Protein AF-0000000078664449 (afdb_homodimer)

Sequence (900 aa):
MAENSQVQLVQKPIAAALNRFVKPVDISKLVEQYGTPLYLVDEDTLHAKARELHSAYSKFKGPVKVAYSIKANFTPAIIKAFMKDGVTFDLTSLGELHFIKQCRADPENVIYTSVTEEPEEYVEVLQSGVRRVVVSSFNGMTNLAKAASKVGGARPLTMIRVNPEVGVKAEVRASYRNGKFGVPFNGGTIDSAAKMVKHLMGSDLLKFEGFHFHLGSQITDFSCYTHALDKMDAFMTKMKKEHPAFQVNTFDIGGGTPVFYNDPVPTPAQMAENHVGKLNQLAETHGTFTLMIESGRFLVAESSMLVSRIVNTKEYNEHKIVIVDAGYHILLDAALLKQEYPQEVVPLVNSKDRTTALAPVAVKNTHLAGRLCDTYDVFPLSKVSDLNESEVGRYISFYNVGAYSVVFNMPFHCQTKPPIVMKDSDGKFRLVRKGTTYEHLFREEGGDLTMAENSQVQLVQKPIAAALNRFVKPVDISKLVEQYGTPLYLVDEDTLHAKARELHSAYSKFKGPVKVAYSIKANFTPAIIKAFMKDGVTFDLTSLGELHFIKQCRADPENVIYTSVTEEPEEYVEVLQSGVRRVVVSSFNGMTNLAKAASKVGGARPLTMIRVNPEVGVKAEVRASYRNGKFGVPFNGGTIDSAAKMVKHLMGSDLLKFEGFHFHLGSQITDFSCYTHALDKMDAFMTKMKKEHPAFQVNTFDIGGGTPVFYNDPVPTPAQMAENHVGKLNQLAETHGTFTLMIESGRFLVAESSMLVSRIVNTKEYNEHKIVIVDAGYHILLDAALLKQEYPQEVVPLVNSKDRTTALAPVAVKNTHLAGRLCDTYDVFPLSKVSDLNESEVGRYISFYNVGAYSVVFNMPFHCQTKPPIVMKDSDGKFRLVRKGTTYEHLFREEGGDLT

Solvent-accessible surface area (backbone atoms only — not comparable to full-atom values): 45581 Å² total; per-residue (Å²): 133,86,74,76,76,74,74,71,74,71,67,72,73,70,79,77,78,76,76,72,89,64,52,48,59,55,49,53,55,50,35,72,75,72,38,68,38,28,38,38,33,36,46,53,47,35,54,50,34,50,50,48,53,53,55,30,49,63,82,40,87,47,55,77,44,46,22,39,30,37,60,20,44,67,42,43,62,55,54,55,54,41,56,77,71,66,48,27,37,37,33,55,38,71,32,39,48,50,50,42,53,75,71,64,55,62,34,85,41,32,39,39,47,40,65,44,42,38,42,69,57,38,36,54,44,48,71,66,52,36,36,37,36,36,31,40,32,51,58,25,47,51,24,42,37,52,20,22,62,72,62,65,76,47,57,36,37,34,23,44,26,40,31,72,68,51,74,70,61,41,81,42,61,48,35,53,85,77,49,88,51,27,19,34,59,63,55,41,92,60,23,15,44,55,56,47,49,56,52,32,75,70,38,92,39,40,34,67,25,29,42,29,33,44,56,29,35,48,38,75,56,62,64,36,53,44,53,34,49,51,53,46,50,55,49,51,51,51,46,38,73,76,31,82,83,59,56,46,49,36,45,28,61,26,42,20,60,34,68,69,43,61,56,86,58,64,50,55,48,60,50,31,65,66,36,40,67,58,51,43,49,46,26,71,73,60,42,68,31,35,38,30,39,32,35,29,49,48,40,30,12,66,23,15,34,37,38,26,36,26,50,30,58,42,44,44,54,88,24,40,38,40,27,26,63,40,34,36,41,53,37,38,41,26,51,70,69,55,40,29,45,30,34,35,44,55,60,63,65,87,53,76,82,71,73,66,80,69,70,51,64,72,66,80,51,62,42,48,32,27,39,52,96,46,75,60,24,39,49,46,78,15,72,72,24,35,65,66,82,75,42,66,76,38,39,34,37,33,40,46,44,28,30,52,10,76,25,44,41,23,34,49,52,45,40,61,49,59,31,32,35,33,32,40,83,86,68,48,77,42,75,41,18,82,38,55,45,60,66,57,50,40,48,58,43,12,45,79,64,97,132,86,74,76,75,73,74,72,74,72,69,76,74,70,77,79,78,76,77,73,88,66,53,50,60,55,49,53,53,49,36,72,73,72,39,68,38,30,38,38,35,35,47,54,47,34,54,50,34,51,51,48,54,53,55,29,49,62,82,40,87,46,54,77,43,46,23,39,31,36,58,21,44,66,41,44,60,56,53,53,54,40,54,76,71,67,47,27,38,37,35,56,37,71,32,38,46,48,52,42,54,75,71,62,55,62,33,84,42,32,39,38,47,41,66,44,43,38,41,70,56,38,36,53,44,48,73,67,52,35,36,37,37,36,32,40,33,50,59,26,48,53,23,43,35,54,20,20,62,70,62,68,74,47,58,36,36,34,24,42,27,38,31,74,68,50,75,69,62,40,82,41,60,46,34,51,86,77,48,88,50,28,19,34,56,63,54,40,91,58,24,13,47,56,56,47,48,56,52,32,75,70,39,92,39,40,34,67,26,29,41,30,34,45,57,27,35,48,38,75,54,61,64,35,53,44,54,34,49,52,51,46,51,56,49,51,53,52,47,38,71,76,30,82,82,59,56,46,48,35,42,29,62,26,44,20,59,33,67,71,42,61,58,85,59,65,50,55,47,59,51,31,64,68,36,40,68,59,51,45,49,46,26,70,74,60,42,70,32,33,38,32,39,32,36,28,49,49,41,30,12,64,23,14,33,36,39,26,36,26,50,31,59,43,43,44,54,86,26,40,36,38,27,25,64,41,35,36,42,51,37,38,41,26,51,69,68,56,40,27,43,30,34,34,45,54,59,61,67,85,56,79,83,76,75,71,80,77,66,50,64,72,66,81,50,63,42,46,31,26,39,52,95,46,75,60,24,38,48,47,75,16,74,72,23,36,64,68,83,76,41,67,75,38,39,34,35,35,41,47,43,29,30,52,11,76,28,46,40,23,34,49,52,44,40,60,49,58,31,31,33,32,32,41,84,86,68,49,78,42,73,40,20,82,38,55,45,59,67,57,52,39,48,60,44,12,46,79,65,97

Structure (mmCIF, N/CA/C/O backbone):
data_AF-0000000078664449-model_v1
#
loop_
_entity.id
_entity.type
_entity.pdbx_description
1 polymer 'Diaminopimelate decarboxylase LysA'
#
loop_
_atom_site.group_PDB
_atom_site.id
_atom_site.type_symbol
_atom_site.label_atom_id
_atom_site.label_alt_id
_atom_site.label_comp_id
_atom_site.label_asym_id
_atom_site.label_entity_id
_atom_site.label_seq_id
_atom_site.pdbx_PDB_ins_code
_atom_site.Cartn_x
_atom_site.Cartn_y
_atom_site.Cartn_z
_atom_site.occupancy
_atom_site.B_iso_or_equiv
_atom_site.auth_seq_id
_atom_site.auth_comp_id
_atom_site.auth_asym_id
_atom_site.auth_atom_id
_atom_site.pdbx_PDB_model_num
ATOM 1 N N . MET A 1 1 ? -30.891 -4.41 -49.844 1 22.47 1 MET A N 1
ATOM 2 C CA . MET A 1 1 ? -31.734 -4.867 -48.75 1 22.47 1 MET A CA 1
ATOM 3 C C . MET A 1 1 ? -30.938 -4.902 -47.438 1 22.47 1 MET A C 1
ATOM 5 O O . MET A 1 1 ? -29.922 -5.598 -47.344 1 22.47 1 MET A O 1
ATOM 9 N N . ALA A 1 2 ? -31 -3.689 -46.688 1 29.59 2 ALA A N 1
ATOM 10 C CA . ALA A 1 2 ? -30.438 -3.283 -45.406 1 29.59 2 ALA A CA 1
ATOM 11 C C . ALA A 1 2 ? -30.812 -4.277 -44.312 1 29.59 2 ALA A C 1
ATOM 13 O O . ALA A 1 2 ? -31.969 -4.367 -43.906 1 29.59 2 ALA A O 1
ATOM 14 N N . GLU A 1 3 ? -30.25 -5.512 -44.438 1 26.55 3 GLU A N 1
ATOM 15 C CA . GLU A 1 3 ? -30.547 -6.566 -43.469 1 26.55 3 GLU A CA 1
ATOM 16 C C . GLU A 1 3 ? -30.422 -6.059 -42.031 1 26.55 3 GLU A C 1
ATOM 18 O O . GLU A 1 3 ? -29.516 -5.285 -41.719 1 26.55 3 GLU A O 1
ATOM 23 N N . ASN A 1 4 ? -31.562 -6.008 -41.312 1 29.02 4 ASN A N 1
ATOM 24 C CA . ASN A 1 4 ? -31.969 -5.629 -39.969 1 29.02 4 ASN A CA 1
ATOM 25 C C . ASN A 1 4 ? -31.078 -6.27 -38.906 1 29.02 4 ASN A C 1
ATOM 27 O O . ASN A 1 4 ? -31.062 -7.492 -38.75 1 29.02 4 ASN A O 1
ATOM 31 N N . SER A 1 5 ? -29.891 -5.746 -38.781 1 30.47 5 SER A N 1
ATOM 32 C CA . SER A 1 5 ? -28.938 -6.125 -37.75 1 30.47 5 SER A CA 1
ATOM 33 C C . SER A 1 5 ? -29.609 -6.223 -36.406 1 30.47 5 SER A C 1
ATOM 35 O O . SER A 1 5 ? -30.188 -5.246 -35.906 1 30.47 5 SER A O 1
ATOM 37 N N . GLN A 1 6 ? -30.281 -7.32 -36.156 1 27.84 6 GLN A N 1
ATOM 38 C CA . GLN A 1 6 ? -30.984 -7.695 -34.938 1 27.84 6 GLN A CA 1
ATOM 39 C C . GLN A 1 6 ? -30.172 -7.312 -33.688 1 27.84 6 GLN A C 1
ATOM 41 O O . GLN A 1 6 ? -29.031 -7.75 -33.531 1 27.84 6 GLN A O 1
ATOM 46 N N . VAL A 1 7 ? -30.422 -6.141 -33.188 1 31.28 7 VAL A N 1
ATOM 47 C CA . VAL A 1 7 ? -30.016 -5.617 -31.906 1 31.28 7 VAL A CA 1
ATOM 48 C C . VAL A 1 7 ? -30.234 -6.68 -30.828 1 31.28 7 VAL A C 1
ATOM 50 O O . VAL A 1 7 ? -31.359 -7.098 -30.578 1 31.28 7 VAL A O 1
ATOM 53 N N . GLN A 1 8 ? -29.359 -7.633 -30.781 1 27.84 8 GLN A N 1
ATOM 54 C CA . GLN A 1 8 ? -29.438 -8.586 -29.688 1 27.84 8 GLN A CA 1
ATOM 55 C C . GLN A 1 8 ? -29.688 -7.879 -28.359 1 27.84 8 GLN A C 1
ATOM 57 O O . GLN A 1 8 ? -28.922 -6.992 -27.969 1 27.84 8 GLN A O 1
ATOM 62 N N . LEU A 1 9 ? -30.906 -7.836 -27.969 1 28.97 9 LEU A N 1
ATOM 63 C CA . LEU A 1 9 ? -31.359 -7.375 -26.656 1 28.97 9 LEU A CA 1
ATOM 64 C C . LEU A 1 9 ? -30.453 -7.922 -25.547 1 28.97 9 LEU A C 1
ATOM 66 O O . LEU A 1 9 ? -30.391 -9.133 -25.344 1 28.97 9 LEU A O 1
ATOM 70 N N . VAL A 1 10 ? -29.359 -7.289 -25.422 1 31.06 10 VAL A N 1
ATOM 71 C CA . VAL A 1 10 ? -28.625 -7.598 -24.203 1 31.06 10 VAL A CA 1
ATOM 72 C C . VAL A 1 10 ? -29.578 -7.566 -23 1 31.06 10 VAL A C 1
ATOM 74 O O . VAL A 1 10 ? -30.281 -6.582 -22.797 1 31.06 10 VAL A O 1
ATOM 77 N N . GLN A 1 11 ? -30.109 -8.719 -22.703 1 31.67 11 GLN A N 1
ATOM 78 C CA . GLN A 1 11 ? -30.922 -8.852 -21.5 1 31.67 11 GLN A CA 1
ATOM 79 C C . GLN A 1 11 ? -30.438 -7.926 -20.391 1 31.67 11 GLN A C 1
ATOM 81 O O . GLN A 1 11 ? -29.25 -7.637 -20.297 1 31.67 11 GLN A O 1
ATOM 86 N N . LYS A 1 12 ? -31.297 -7.211 -19.859 1 35.38 12 LYS A N 1
ATOM 87 C CA . LYS A 1 12 ? -31.094 -6.324 -18.719 1 35.38 12 LYS A CA 1
ATOM 88 C C . LYS A 1 12 ? -30.156 -6.953 -17.688 1 35.38 12 LYS A C 1
ATOM 90 O O . LYS A 1 12 ? -30.375 -8.094 -17.266 1 35.38 12 LYS A O 1
ATOM 95 N N . PRO A 1 13 ? -28.891 -6.602 -17.656 1 37.59 13 PRO A N 1
ATOM 96 C CA . PRO A 1 13 ? -28.062 -7.199 -16.609 1 37.59 13 PRO A CA 1
ATOM 97 C C . PRO A 1 13 ? -28.828 -7.43 -15.305 1 37.59 13 PRO A C 1
ATOM 99 O O . PRO A 1 13 ? -29.641 -6.594 -14.906 1 37.59 13 PRO A O 1
ATOM 102 N N . ILE A 1 14 ? -29.172 -8.625 -14.891 1 38.91 14 ILE A N 1
ATOM 103 C CA . ILE A 1 14 ? -29.703 -8.969 -13.57 1 38.91 14 ILE A CA 1
ATOM 104 C C . ILE A 1 14 ? -28.969 -8.156 -12.5 1 38.91 14 ILE A C 1
ATOM 106 O O . ILE A 1 14 ? -27.75 -8.047 -12.516 1 38.91 14 ILE A O 1
ATOM 110 N N . ALA A 1 15 ? -29.594 -7.223 -11.922 1 44.38 15 ALA A N 1
ATOM 111 C CA . ALA A 1 15 ? -29.094 -6.496 -10.758 1 44.38 15 ALA A CA 1
ATOM 112 C C . ALA A 1 15 ? -28.25 -7.406 -9.867 1 44.38 15 ALA A C 1
ATOM 114 O O . ALA A 1 15 ? -28.75 -8.406 -9.344 1 44.38 15 ALA A O 1
ATOM 115 N N . ALA A 1 16 ? -27.031 -7.652 -10.109 1 53.88 16 ALA A N 1
ATOM 116 C CA . ALA A 1 16 ? -26.172 -8.508 -9.297 1 53.88 16 ALA A CA 1
ATOM 117 C C . ALA A 1 16 ? -26.359 -8.227 -7.809 1 53.88 16 ALA A C 1
ATOM 119 O O . ALA A 1 16 ? -26.25 -7.082 -7.367 1 53.88 16 ALA A O 1
ATOM 120 N N . ALA A 1 17 ? -27.062 -9.141 -7.055 1 73.44 17 ALA A N 1
ATOM 121 C CA . ALA A 1 17 ? -27.359 -9.008 -5.633 1 73.44 17 ALA A CA 1
ATOM 122 C C . ALA A 1 17 ? -26.094 -9.055 -4.789 1 73.44 17 ALA A C 1
ATOM 124 O O . ALA A 1 17 ? -25.25 -9.938 -4.977 1 73.44 17 ALA A O 1
ATOM 125 N N . LEU A 1 18 ? -25.719 -7.957 -4.148 1 89.38 18 LEU A N 1
ATOM 126 C CA . LEU A 1 18 ? -24.641 -7.918 -3.164 1 89.38 18 LEU A CA 1
ATOM 127 C C . LEU A 1 18 ? -24.844 -8.969 -2.084 1 89.38 18 LEU A C 1
ATOM 129 O O . LEU A 1 18 ? -25.984 -9.227 -1.671 1 89.38 18 LEU A O 1
ATOM 133 N N . ASN A 1 19 ? -23.812 -9.68 -1.778 1 93.19 19 ASN A N 1
ATOM 134 C CA . ASN A 1 19 ? -23.891 -10.664 -0.708 1 93.19 19 ASN A CA 1
ATOM 135 C C . ASN A 1 19 ? -24 -10.008 0.661 1 93.19 19 ASN A C 1
ATOM 137 O O . ASN A 1 19 ? -23 -9.758 1.328 1 93.19 19 ASN A O 1
ATOM 141 N N . ARG A 1 20 ? -25.219 -9.789 1.111 1 94.38 20 ARG A N 1
ATOM 142 C CA . ARG A 1 20 ? -25.5 -9.219 2.422 1 94.38 20 ARG A CA 1
ATOM 143 C C . ARG A 1 20 ? -25.672 -10.305 3.473 1 94.38 20 ARG A C 1
ATOM 145 O O . ARG A 1 20 ? -26.75 -10.461 4.051 1 94.38 20 ARG A O 1
ATOM 152 N N . PHE A 1 21 ? -24.578 -10.914 3.842 1 94.88 21 PHE A N 1
ATOM 153 C CA . PHE A 1 21 ? -24.656 -12.141 4.629 1 94.88 21 PHE A CA 1
ATOM 154 C C . PHE A 1 21 ? -24.797 -11.82 6.113 1 94.88 21 PHE A C 1
ATOM 156 O O . PHE A 1 21 ? -24.969 -12.727 6.934 1 94.88 21 PHE A O 1
ATOM 163 N N . VAL A 1 22 ? -24.703 -10.57 6.504 1 95.81 22 VAL A N 1
ATOM 164 C CA . VAL A 1 22 ? -24.906 -10.148 7.887 1 95.81 22 VAL A CA 1
ATOM 165 C C . VAL A 1 22 ? -26.047 -9.133 7.949 1 95.81 22 VAL A C 1
ATOM 167 O O . VAL A 1 22 ? -26.031 -8.133 7.227 1 95.81 22 VAL A O 1
ATOM 170 N N . LYS A 1 23 ? -26.953 -9.359 8.844 1 93.25 23 LYS A N 1
ATOM 171 C CA . LYS A 1 23 ? -28.078 -8.438 9.023 1 93.25 23 LYS A CA 1
ATOM 172 C C . LYS A 1 23 ? -27.641 -7.176 9.758 1 93.25 23 LYS A C 1
ATOM 174 O O . LYS A 1 23 ? -26.703 -7.211 10.562 1 93.25 23 LYS A O 1
ATOM 179 N N . PRO A 1 24 ? -28.344 -6.105 9.5 1 93.5 24 PRO A N 1
ATOM 180 C CA . PRO A 1 24 ? -28 -4.84 10.141 1 93.5 24 PRO A CA 1
ATOM 181 C C . PRO A 1 24 ? -27.906 -4.953 11.664 1 93.5 24 PRO A C 1
ATOM 183 O O . PRO A 1 24 ? -27 -4.398 12.281 1 93.5 24 PRO A O 1
ATOM 186 N N . VAL A 1 25 ? -28.828 -5.684 12.273 1 92.25 25 VAL A N 1
ATOM 187 C CA . VAL A 1 25 ? -28.844 -5.832 13.727 1 92.25 25 VAL A CA 1
ATOM 188 C C . VAL A 1 25 ? -27.562 -6.527 14.195 1 92.25 25 VAL A C 1
ATOM 190 O O . VAL A 1 25 ? -27.016 -6.184 15.242 1 92.25 25 VAL A O 1
ATOM 193 N N . ASP A 1 26 ? -27.141 -7.492 13.469 1 95.06 26 ASP A N 1
ATOM 194 C CA . ASP A 1 26 ? -25.922 -8.219 13.812 1 95.06 26 ASP A CA 1
ATOM 195 C C . ASP A 1 26 ? -24.688 -7.352 13.586 1 95.06 26 ASP A C 1
ATOM 197 O O . ASP A 1 26 ? -23.719 -7.438 14.344 1 95.06 26 ASP A O 1
ATOM 201 N N . ILE A 1 27 ? -24.75 -6.527 12.539 1 96.75 27 ILE A N 1
ATOM 202 C CA . ILE A 1 27 ? -23.641 -5.609 12.297 1 96.75 27 ILE A CA 1
ATOM 203 C C . ILE A 1 27 ? -23.453 -4.688 13.492 1 96.75 27 ILE A C 1
ATOM 205 O O . ILE A 1 27 ? -22.328 -4.492 13.969 1 96.75 27 ILE A O 1
ATOM 209 N N . SER A 1 28 ? -24.531 -4.18 13.977 1 95.56 28 SER A N 1
ATOM 210 C CA . SER A 1 28 ? -24.469 -3.279 15.125 1 95.56 28 SER A CA 1
ATOM 211 C C . SER A 1 28 ? -23.859 -3.971 16.344 1 95.56 28 SER A C 1
ATOM 213 O O . SER A 1 28 ? -23.016 -3.391 17.031 1 95.56 28 SER A O 1
ATOM 215 N N . LYS A 1 29 ? -24.234 -5.203 16.578 1 96.69 29 LYS A N 1
ATOM 216 C CA . LYS A 1 29 ? -23.719 -5.965 17.719 1 96.69 29 LYS A CA 1
ATOM 217 C C . LYS A 1 29 ? -22.234 -6.238 17.562 1 96.69 29 LYS A C 1
ATOM 219 O O . LYS A 1 29 ? -21.469 -6.129 18.531 1 96.69 29 LYS A O 1
ATOM 224 N N . LEU A 1 30 ? -21.828 -6.613 16.391 1 98.25 30 LEU A N 1
ATOM 225 C CA . LEU A 1 30 ? -20.438 -6.934 16.125 1 98.25 30 LEU A CA 1
ATOM 226 C C . LEU A 1 30 ? -19.562 -5.691 16.25 1 98.25 30 LEU A C 1
ATOM 228 O O . LEU A 1 30 ? -18.453 -5.758 16.781 1 98.25 30 LEU A O 1
ATOM 232 N N . VAL A 1 31 ? -20.062 -4.551 15.758 1 97.81 31 VAL A N 1
ATOM 233 C CA . VAL A 1 31 ? -19.312 -3.301 15.844 1 97.81 31 VAL A CA 1
ATOM 234 C C . VAL A 1 31 ? -19.172 -2.875 17.312 1 97.81 31 VAL A C 1
ATOM 236 O O . VAL A 1 31 ? -18.141 -2.338 17.719 1 97.81 31 VAL A O 1
ATOM 239 N N . GLU A 1 32 ? -20.234 -3.031 18.062 1 97.31 32 GLU A N 1
ATOM 240 C CA . GLU A 1 32 ? -20.172 -2.727 19.484 1 97.31 32 GLU A CA 1
ATOM 241 C C . GLU A 1 32 ? -19.094 -3.555 20.188 1 97.31 32 GLU A C 1
ATOM 243 O O . GLU A 1 32 ? -18.406 -3.061 21.078 1 97.31 32 GLU A O 1
ATOM 248 N N . GLN A 1 33 ? -18.969 -4.758 19.766 1 97.94 33 GLN A N 1
ATOM 249 C CA . GLN A 1 33 ? -18.047 -5.688 20.406 1 97.94 33 GLN A CA 1
ATOM 250 C C . GLN A 1 33 ? -16.625 -5.48 19.922 1 97.94 33 GLN A C 1
ATOM 252 O O . GLN A 1 33 ? -15.664 -5.547 20.703 1 97.94 33 GLN A O 1
ATOM 257 N N . TYR A 1 34 ? -16.391 -5.207 18.594 1 98.19 34 TYR A N 1
ATOM 258 C CA . TYR A 1 34 ? -15.055 -5.293 18.016 1 98.19 34 TYR A CA 1
ATOM 259 C C . TYR A 1 34 ? -14.609 -3.939 17.469 1 98.19 34 TYR A C 1
ATOM 261 O O . TYR A 1 34 ? -13.438 -3.756 17.141 1 98.19 34 TYR A O 1
ATOM 269 N N . GLY A 1 35 ? -15.586 -2.971 17.344 1 97.69 35 GLY A N 1
ATOM 270 C CA . GLY A 1 35 ? -15.25 -1.653 16.828 1 97.69 35 GLY A CA 1
ATOM 271 C C . GLY A 1 35 ? -15.258 -1.592 15.312 1 97.69 35 GLY A C 1
ATOM 272 O O . GLY A 1 35 ? -15.68 -2.541 14.648 1 97.69 35 GLY A O 1
ATOM 273 N N . THR A 1 36 ? -14.945 -0.474 14.727 1 98.31 36 THR A N 1
ATOM 274 C CA . THR A 1 36 ? -14.719 -0.22 13.305 1 98.31 36 THR A CA 1
ATOM 275 C C . THR A 1 36 ? -13.336 0.378 13.078 1 98.31 36 THR A C 1
ATOM 277 O O . THR A 1 36 ? -12.773 1.013 13.969 1 98.31 36 THR A O 1
ATOM 280 N N . PRO A 1 37 ? -12.812 0.142 11.906 1 98.56 37 PRO A N 1
ATOM 281 C CA . PRO A 1 37 ? -13.289 -0.705 10.812 1 98.56 37 PRO A CA 1
ATOM 282 C C . PRO A 1 37 ? -13.273 -2.191 11.172 1 98.56 37 PRO A C 1
ATOM 284 O O . PRO A 1 37 ? -12.492 -2.619 12.023 1 98.56 37 PRO A O 1
ATOM 287 N N . LEU A 1 38 ? -14.156 -2.922 10.562 1 98.88 38 LEU A N 1
ATOM 288 C CA . LEU A 1 38 ? -14.297 -4.344 10.867 1 98.88 38 LEU A CA 1
ATOM 289 C C . LEU A 1 38 ? -14.523 -5.148 9.594 1 98.88 38 LEU A C 1
ATOM 291 O O . LEU A 1 38 ? -15.469 -4.887 8.852 1 98.88 38 LEU A O 1
ATOM 295 N N . TYR A 1 39 ? -13.609 -6.133 9.352 1 98.88 39 TYR A N 1
ATOM 296 C CA . TYR A 1 39 ? -13.859 -7.074 8.266 1 98.88 39 TYR A CA 1
ATOM 297 C C . TYR A 1 39 ? -14.805 -8.18 8.711 1 98.88 39 TYR A C 1
ATOM 299 O O . TYR A 1 39 ? -14.688 -8.695 9.82 1 98.88 39 TYR A O 1
ATOM 307 N N . LEU A 1 40 ? -15.734 -8.477 7.891 1 98.88 40 LEU A N 1
ATOM 308 C CA . LEU A 1 40 ? -16.609 -9.633 8.078 1 98.88 40 LEU A CA 1
ATOM 309 C C . LEU A 1 40 ? -16.453 -10.617 6.93 1 98.88 40 LEU A C 1
ATOM 311 O O . LEU A 1 40 ? -16.406 -10.219 5.762 1 98.88 40 LEU A O 1
ATOM 315 N N . VAL A 1 41 ? -16.375 -11.898 7.258 1 98.81 41 VAL A N 1
ATOM 316 C CA . VAL A 1 41 ? -16.172 -12.938 6.254 1 98.81 41 VAL A CA 1
ATOM 317 C C . VAL A 1 41 ? -17.266 -13.992 6.371 1 98.81 41 VAL A C 1
ATOM 319 O O . VAL A 1 41 ? -17.656 -14.375 7.48 1 98.81 41 VAL A O 1
ATOM 322 N N . ASP A 1 42 ? -17.75 -14.43 5.254 1 98.81 42 ASP A N 1
ATOM 323 C CA . ASP A 1 42 ? -18.75 -15.5 5.184 1 98.81 42 ASP A CA 1
ATOM 324 C C . ASP A 1 42 ? -18.109 -16.812 4.707 1 98.81 42 ASP A C 1
ATOM 326 O O . ASP A 1 42 ? -17.875 -16.984 3.51 1 98.81 42 ASP A O 1
ATOM 330 N N . GLU A 1 43 ? -17.984 -17.734 5.586 1 98.69 43 GLU A N 1
ATOM 331 C CA . GLU A 1 43 ? -17.344 -19 5.234 1 98.69 43 GLU A CA 1
ATOM 332 C C . GLU A 1 43 ? -18.141 -19.719 4.148 1 98.69 43 GLU A C 1
ATOM 334 O O . GLU A 1 43 ? -17.547 -20.328 3.25 1 98.69 43 GLU A O 1
ATOM 339 N N . ASP A 1 44 ? -19.438 -19.672 4.188 1 98.69 44 ASP A N 1
ATOM 340 C CA . ASP A 1 44 ? -20.266 -20.375 3.215 1 98.69 44 ASP A CA 1
ATOM 341 C C . ASP A 1 44 ? -20 -19.875 1.798 1 98.69 44 ASP A C 1
ATOM 343 O O . ASP A 1 44 ? -19.984 -20.672 0.849 1 98.69 44 ASP A O 1
ATOM 347 N N . THR A 1 45 ? -19.844 -18.594 1.706 1 98.62 45 THR A N 1
ATOM 348 C CA . THR A 1 45 ? -19.547 -18.031 0.394 1 98.62 45 THR A CA 1
ATOM 349 C C . THR A 1 45 ? -18.234 -18.562 -0.142 1 98.62 45 THR A C 1
ATOM 351 O O . THR A 1 45 ? -18.094 -18.828 -1.338 1 98.62 45 THR A O 1
ATOM 354 N N . LEU A 1 46 ? -17.234 -18.734 0.714 1 98.81 46 LEU A N 1
ATOM 355 C CA . LEU A 1 46 ? -15.969 -19.312 0.299 1 98.81 46 LEU A CA 1
ATOM 356 C C . LEU A 1 46 ? -16.172 -20.688 -0.317 1 98.81 46 LEU A C 1
ATOM 358 O O . LEU A 1 46 ? -15.711 -20.953 -1.431 1 98.81 46 LEU A O 1
ATOM 362 N N . HIS A 1 47 ? -16.906 -21.531 0.368 1 98.75 47 HIS A N 1
ATOM 363 C CA . HIS A 1 47 ? -17.156 -22.875 -0.11 1 98.75 47 HIS A CA 1
ATOM 364 C C . HIS A 1 47 ? -17.953 -22.859 -1.415 1 98.75 47 HIS A C 1
ATOM 366 O O . HIS A 1 47 ? -17.641 -23.625 -2.34 1 98.75 47 HIS A O 1
ATOM 372 N N . ALA A 1 48 ? -18.938 -21.984 -1.446 1 98.5 48 ALA A N 1
ATOM 373 C CA . ALA A 1 48 ? -19.797 -21.906 -2.629 1 98.5 48 ALA A CA 1
ATOM 374 C C . ALA A 1 48 ? -18.984 -21.5 -3.859 1 98.5 48 ALA A C 1
ATOM 376 O O . ALA A 1 48 ? -19.188 -22.031 -4.949 1 98.5 48 ALA A O 1
ATOM 377 N N . LYS A 1 49 ? -18.094 -20.547 -3.678 1 98.44 49 LYS A N 1
ATOM 378 C CA . LYS A 1 49 ? -17.297 -20.062 -4.797 1 98.44 49 LYS A CA 1
ATOM 379 C C . LYS A 1 49 ? -16.328 -21.125 -5.281 1 98.44 49 LYS A C 1
ATOM 381 O O . LYS A 1 49 ? -16.109 -21.281 -6.488 1 98.44 49 LYS A O 1
ATOM 386 N N . ALA A 1 50 ? -15.734 -21.859 -4.352 1 98.44 50 ALA A N 1
ATOM 387 C CA . ALA A 1 50 ? -14.859 -22.969 -4.723 1 98.44 50 ALA A CA 1
ATOM 388 C C . ALA A 1 50 ? -15.617 -24.016 -5.539 1 98.44 50 ALA A C 1
ATOM 390 O O . ALA A 1 50 ? -15.133 -24.469 -6.582 1 98.44 50 ALA A O 1
ATOM 391 N N . ARG A 1 51 ? -16.781 -24.328 -5.113 1 98.19 51 ARG A N 1
ATOM 392 C CA . ARG A 1 51 ? -17.609 -25.312 -5.812 1 98.19 51 ARG A CA 1
ATOM 393 C C . ARG A 1 51 ? -18.016 -24.797 -7.191 1 98.19 51 ARG A C 1
ATOM 395 O O . ARG A 1 51 ? -17.984 -25.547 -8.172 1 98.19 51 ARG A O 1
ATOM 402 N N . GLU A 1 52 ? -18.391 -23.531 -7.199 1 98.12 52 GLU A N 1
ATOM 403 C CA . GLU A 1 52 ? -18.828 -22.922 -8.453 1 98.12 52 GLU A CA 1
ATOM 404 C C . GLU A 1 52 ? -17.734 -22.969 -9.508 1 98.12 52 GLU A C 1
ATOM 406 O O . GLU A 1 52 ? -17.969 -23.359 -10.648 1 98.12 52 GLU A O 1
ATOM 411 N N . LEU A 1 53 ? -16.578 -22.609 -9.117 1 98.06 53 LEU A N 1
ATOM 412 C CA . LEU A 1 53 ? -15.461 -22.594 -10.062 1 98.06 53 LEU A CA 1
ATOM 413 C C . LEU A 1 53 ? -15.117 -24 -10.523 1 98.06 53 LEU A C 1
ATOM 415 O O . LEU A 1 53 ? -14.898 -24.234 -11.711 1 98.06 53 LEU A O 1
ATOM 419 N N . HIS A 1 54 ? -15.086 -24.922 -9.625 1 98 54 HIS A N 1
ATOM 420 C CA . HIS A 1 54 ? -14.797 -26.312 -9.977 1 98 54 HIS A CA 1
ATOM 421 C C . HIS A 1 54 ? -15.836 -26.859 -10.938 1 98 54 HIS A C 1
ATOM 423 O O . HIS A 1 54 ? -15.492 -27.469 -11.953 1 98 54 HIS A O 1
ATOM 429 N N . SER A 1 55 ? -17.078 -26.578 -10.648 1 97.88 55 SER A N 1
ATOM 430 C CA . SER A 1 55 ? -18.188 -27.125 -11.43 1 97.88 55 SER A CA 1
ATOM 431 C C . SER A 1 55 ? -18.234 -26.5 -12.828 1 97.88 55 SER A C 1
ATOM 433 O O . SER A 1 55 ? -18.75 -27.125 -13.766 1 97.88 55 SER A O 1
ATOM 435 N N . ALA A 1 56 ? -17.734 -25.344 -12.922 1 97.81 56 ALA A N 1
ATOM 436 C CA . ALA A 1 56 ? -17.734 -24.656 -14.211 1 97.81 56 ALA A CA 1
ATOM 437 C C . ALA A 1 56 ? -16.984 -25.469 -15.258 1 97.81 56 ALA A C 1
ATOM 439 O O . ALA A 1 56 ? -17.266 -25.375 -16.453 1 97.81 56 ALA A O 1
ATOM 440 N N . TYR A 1 57 ? -16.094 -26.328 -14.828 1 97.88 57 TYR A N 1
ATOM 441 C CA . TYR A 1 57 ? -15.258 -27.094 -15.766 1 97.88 57 TYR A CA 1
ATOM 442 C C . TYR A 1 57 ? -15.617 -28.562 -15.742 1 97.88 57 TYR A C 1
ATOM 444 O O . TYR A 1 57 ? -14.781 -29.422 -16.047 1 97.88 57 TYR A O 1
ATOM 452 N N . SER A 1 58 ? -16.828 -28.859 -15.406 1 96.25 58 SER A N 1
ATOM 453 C CA . SER A 1 58 ? -17.297 -30.234 -15.297 1 96.25 58 SER A CA 1
ATOM 454 C C . SER A 1 58 ? -17.281 -30.938 -16.656 1 96.25 58 SER A C 1
ATOM 456 O O . SER A 1 58 ? -17.219 -32.156 -16.734 1 96.25 58 SER A O 1
ATOM 458 N N . LYS A 1 59 ? -17.312 -30.156 -17.688 1 97.31 59 LYS A N 1
ATOM 459 C CA . LYS A 1 59 ? -17.359 -30.734 -19.031 1 97.31 59 LYS A CA 1
ATOM 460 C C . LYS A 1 59 ? -15.969 -31.078 -19.531 1 97.31 59 LYS A C 1
ATOM 462 O O . LYS A 1 59 ? -15.82 -31.688 -20.594 1 97.31 59 LYS A O 1
ATOM 467 N N . PHE A 1 60 ? -15.008 -30.656 -18.844 1 98.19 60 PHE A N 1
ATOM 468 C CA . PHE A 1 60 ? -13.664 -31.109 -19.188 1 98.19 60 PHE A CA 1
ATOM 469 C C . PHE A 1 60 ? -13.508 -32.594 -18.906 1 98.19 60 PHE A C 1
ATOM 471 O O . PHE A 1 60 ? -13.906 -33.094 -17.844 1 98.19 60 PHE A O 1
ATOM 478 N N . LYS A 1 61 ? -12.859 -33.344 -19.766 1 96.06 61 LYS A N 1
ATOM 479 C CA . LYS A 1 61 ? -12.852 -34.812 -19.703 1 96.06 61 LYS A CA 1
ATOM 480 C C . LYS A 1 61 ? -11.758 -35.312 -18.781 1 96.06 61 LYS A C 1
ATOM 482 O O . LYS A 1 61 ? -11.75 -36.5 -18.406 1 96.06 61 LYS A O 1
ATOM 487 N N . GLY A 1 62 ? -10.82 -34.5 -18.359 1 97.06 62 GLY A N 1
ATOM 488 C CA . GLY A 1 62 ? -9.773 -34.875 -17.422 1 97.06 62 GLY A CA 1
ATOM 489 C C . GLY A 1 62 ? -10.008 -34.312 -16.031 1 97.06 62 GLY A C 1
ATOM 490 O O . GLY A 1 62 ? -11.055 -33.75 -15.742 1 97.06 62 GLY A O 1
ATOM 491 N N . PRO A 1 63 ? -9.102 -34.656 -15.164 1 97.75 63 PRO A N 1
ATOM 492 C CA . PRO A 1 63 ? -9.211 -34.094 -13.812 1 97.75 63 PRO A CA 1
ATOM 493 C C . PRO A 1 63 ? -9.086 -32.562 -13.789 1 97.75 63 PRO A C 1
ATOM 495 O O . PRO A 1 63 ? -8.359 -32 -14.602 1 97.75 63 PRO A O 1
ATOM 498 N N . VAL A 1 64 ? -9.82 -31.984 -12.867 1 98 64 VAL A N 1
ATOM 499 C CA . VAL A 1 64 ? -9.781 -30.547 -12.695 1 98 64 VAL A CA 1
ATOM 500 C C . VAL A 1 64 ? -9.344 -30.203 -11.273 1 98 64 VAL A C 1
ATOM 502 O O . VAL A 1 64 ? -9.836 -30.797 -10.305 1 98 64 VAL A O 1
ATOM 505 N N . LYS A 1 65 ? -8.383 -29.328 -11.156 1 97.88 65 LYS A N 1
ATOM 506 C CA . LYS A 1 65 ? -7.965 -28.797 -9.867 1 97.88 65 LYS A CA 1
ATOM 507 C C . LYS A 1 65 ? -8.148 -27.281 -9.812 1 97.88 65 LYS A C 1
ATOM 509 O O . LYS A 1 65 ? -7.789 -26.562 -10.758 1 97.88 65 LYS A O 1
ATOM 514 N N . VAL A 1 66 ? -8.758 -26.828 -8.758 1 98.25 66 VAL A N 1
ATOM 515 C CA . VAL A 1 66 ? -8.828 -25.406 -8.453 1 98.25 66 VAL A CA 1
ATOM 516 C C . VAL A 1 66 ? -7.691 -25.016 -7.508 1 98.25 66 VAL A C 1
ATOM 518 O O . VAL A 1 66 ? -7.52 -25.641 -6.457 1 98.25 66 VAL A O 1
ATOM 521 N N . ALA A 1 67 ? -6.953 -24.078 -7.914 1 98.56 67 ALA A N 1
ATOM 522 C CA . ALA A 1 67 ? -5.855 -23.594 -7.078 1 98.56 67 ALA A CA 1
ATOM 523 C C . ALA A 1 67 ? -6.148 -22.188 -6.547 1 98.56 67 ALA A C 1
ATOM 525 O O . ALA A 1 67 ? -6.379 -21.266 -7.328 1 98.56 67 ALA A O 1
ATOM 526 N N . TYR A 1 68 ? -6.133 -22.094 -5.254 1 98.75 68 TYR A N 1
ATOM 527 C CA . TYR A 1 68 ? -6.348 -20.797 -4.617 1 98.75 68 TYR A CA 1
ATOM 528 C C . TYR A 1 68 ? -5.039 -20.016 -4.512 1 98.75 68 TYR A C 1
ATOM 530 O O . TYR A 1 68 ? -4.109 -20.453 -3.826 1 98.75 68 TYR A O 1
ATOM 538 N N . SER A 1 69 ? -4.977 -18.859 -5.211 1 98.31 69 SER A N 1
ATOM 539 C CA . SER A 1 69 ? -3.852 -17.953 -5.027 1 98.31 69 SER A CA 1
ATOM 540 C C . SER A 1 69 ? -3.967 -17.188 -3.709 1 98.31 69 SER A C 1
ATOM 542 O O . SER A 1 69 ? -4.695 -16.203 -3.617 1 98.31 69 SER A O 1
ATOM 544 N N . ILE A 1 70 ? -3.152 -17.484 -2.742 1 98.38 70 ILE A N 1
ATOM 545 C CA . ILE A 1 70 ? -3.412 -17.016 -1.387 1 98.38 70 ILE A CA 1
ATOM 546 C C . ILE A 1 70 ? -2.988 -15.547 -1.257 1 98.38 70 ILE A C 1
ATOM 548 O O . ILE A 1 70 ? -3.314 -14.883 -0.269 1 98.38 70 ILE A O 1
ATOM 552 N N . LYS A 1 71 ? -2.27 -15.055 -2.314 1 97.81 71 LYS A N 1
ATOM 553 C CA . LYS A 1 71 ? -1.894 -13.641 -2.277 1 97.81 71 LYS A CA 1
ATOM 554 C C . LYS A 1 71 ? -3.129 -12.742 -2.244 1 97.81 71 LYS A C 1
ATOM 556 O O . LYS A 1 71 ? -3.039 -11.57 -1.886 1 97.81 71 LYS A O 1
ATOM 561 N N . ALA A 1 72 ? -4.293 -13.266 -2.666 1 98.31 72 ALA A N 1
ATOM 562 C CA . ALA A 1 72 ? -5.531 -12.5 -2.65 1 98.31 72 ALA A CA 1
ATOM 563 C C . ALA A 1 72 ? -6.012 -12.258 -1.222 1 98.31 72 ALA A C 1
ATOM 565 O O . ALA A 1 72 ? -6.621 -11.227 -0.929 1 98.31 72 ALA A O 1
ATOM 566 N N . ASN A 1 73 ? -5.852 -13.219 -0.404 1 98.88 73 ASN A N 1
ATOM 567 C CA . ASN A 1 73 ? -6.18 -13.195 1.018 1 98.88 73 ASN A CA 1
ATOM 568 C C . ASN A 1 73 ? -5.527 -14.359 1.76 1 98.88 73 ASN A C 1
ATOM 570 O O . ASN A 1 73 ? -5.934 -15.516 1.597 1 98.88 73 ASN A O 1
ATOM 574 N N . PHE A 1 74 ? -4.527 -14.117 2.559 1 98.69 74 PHE A N 1
ATOM 575 C CA . PHE A 1 74 ? -3.748 -15.18 3.172 1 98.69 74 PHE A CA 1
ATOM 576 C C . PHE A 1 74 ? -4.199 -15.43 4.605 1 98.69 74 PHE A C 1
ATOM 578 O O . PHE A 1 74 ? -3.477 -16.047 5.395 1 98.69 74 PHE A O 1
ATOM 585 N N . THR A 1 75 ? -5.398 -14.859 5.031 1 98.62 75 THR A N 1
ATOM 586 C CA . THR A 1 75 ? -5.902 -15.078 6.383 1 98.62 75 THR A CA 1
ATOM 587 C C . THR A 1 75 ? -5.945 -16.578 6.707 1 98.62 75 THR A C 1
ATOM 589 O O . THR A 1 75 ? -6.551 -17.359 5.973 1 98.62 75 THR A O 1
ATOM 592 N N . PRO A 1 76 ? -5.371 -16.984 7.816 1 98.69 76 PRO A N 1
ATOM 593 C CA . PRO A 1 76 ? -5.305 -18.406 8.141 1 98.69 76 PRO A CA 1
ATOM 594 C C . PRO A 1 76 ? -6.68 -19.062 8.188 1 98.69 76 PRO A C 1
ATOM 596 O O . PRO A 1 76 ? -6.844 -20.203 7.727 1 98.69 76 PRO A O 1
ATOM 599 N N . ALA A 1 77 ? -7.668 -18.391 8.664 1 98.56 77 ALA A N 1
ATOM 600 C CA . ALA A 1 77 ? -9.016 -18.938 8.734 1 98.56 77 ALA A CA 1
ATOM 601 C C . ALA A 1 77 ? -9.562 -19.234 7.344 1 98.56 77 ALA A C 1
ATOM 603 O O . ALA A 1 77 ? -10.297 -20.203 7.148 1 98.56 77 ALA A O 1
ATOM 604 N N . ILE A 1 78 ? -9.258 -18.438 6.383 1 98.69 78 ILE A N 1
ATOM 605 C CA . ILE A 1 78 ? -9.703 -18.625 5.008 1 98.69 78 ILE A CA 1
ATOM 606 C C . ILE A 1 78 ? -8.953 -19.781 4.371 1 98.69 78 ILE A C 1
ATOM 608 O O . ILE A 1 78 ? -9.547 -20.609 3.676 1 98.69 78 ILE A O 1
ATOM 612 N N . ILE A 1 79 ? -7.617 -19.859 4.664 1 98.56 79 ILE A N 1
ATOM 613 C CA . ILE A 1 79 ? -6.824 -20.984 4.191 1 98.56 79 ILE A CA 1
ATOM 614 C C . ILE A 1 79 ? -7.434 -22.297 4.695 1 98.56 79 ILE A C 1
ATOM 616 O O . ILE A 1 79 ? -7.664 -23.219 3.912 1 98.56 79 ILE A O 1
ATOM 620 N N . LYS A 1 80 ? -7.773 -22.328 5.941 1 98.06 80 LYS A N 1
ATOM 621 C CA . LYS A 1 80 ? -8.328 -23.547 6.547 1 98.06 80 LYS A CA 1
ATOM 622 C C . LYS A 1 80 ? -9.703 -23.875 5.965 1 98.06 80 LYS A C 1
ATOM 624 O O . LYS A 1 80 ? -10.055 -25.031 5.809 1 98.06 80 LYS A O 1
ATOM 629 N N . ALA A 1 81 ? -10.453 -22.844 5.695 1 98.06 81 ALA A N 1
ATOM 630 C CA . ALA A 1 81 ? -11.742 -23.078 5.047 1 98.06 81 ALA A CA 1
ATOM 631 C C . ALA A 1 81 ? -11.57 -23.766 3.703 1 98.06 81 ALA A C 1
ATOM 633 O O . ALA A 1 81 ? -12.25 -24.766 3.414 1 98.06 81 ALA A O 1
ATOM 634 N N . PHE A 1 82 ? -10.656 -23.328 2.941 1 98.56 82 PHE A N 1
ATOM 635 C CA . PHE A 1 82 ? -10.453 -23.891 1.606 1 98.56 82 PHE A CA 1
ATOM 636 C C . PHE A 1 82 ? -9.82 -25.266 1.684 1 98.56 82 PHE A C 1
ATOM 638 O O . PHE A 1 82 ? -9.992 -26.094 0.777 1 98.56 82 PHE A O 1
ATOM 645 N N . MET A 1 83 ? -9.047 -25.547 2.756 1 97.81 83 MET A N 1
ATOM 646 C CA . MET A 1 83 ? -8.516 -26.891 2.963 1 97.81 83 MET A CA 1
ATOM 647 C C . MET A 1 83 ? -9.648 -27.906 3.037 1 97.81 83 MET A C 1
ATOM 649 O O . MET A 1 83 ? -9.508 -29.031 2.539 1 97.81 83 MET A O 1
ATOM 653 N N . LYS A 1 84 ? -10.758 -27.484 3.596 1 97.06 84 LYS A N 1
ATOM 654 C CA . LYS A 1 84 ? -11.922 -28.359 3.705 1 97.06 84 LYS A CA 1
ATOM 655 C C . LYS A 1 84 ? -12.492 -28.688 2.328 1 97.06 84 LYS A C 1
ATOM 657 O O . LYS A 1 84 ? -13.133 -29.734 2.145 1 97.06 84 LYS A O 1
ATOM 662 N N . ASP A 1 85 ? -12.242 -27.828 1.381 1 97.56 85 ASP A N 1
ATOM 663 C CA . ASP A 1 85 ? -12.781 -27.984 0.034 1 97.56 85 ASP A CA 1
ATOM 664 C C . ASP A 1 85 ? -11.82 -28.781 -0.847 1 97.56 85 ASP A C 1
ATOM 666 O O . ASP A 1 85 ? -12.148 -29.109 -1.989 1 97.56 85 ASP A O 1
ATOM 670 N N . GLY A 1 86 ? -10.617 -29 -0.38 1 96.12 86 GLY A N 1
ATOM 671 C CA . GLY A 1 86 ? -9.648 -29.766 -1.152 1 96.12 86 GLY A CA 1
ATOM 672 C C . GLY A 1 86 ? -8.992 -28.953 -2.25 1 96.12 86 GLY A C 1
ATOM 673 O O . GLY A 1 86 ? -8.523 -29.5 -3.248 1 96.12 86 GLY A O 1
ATOM 674 N N . VAL A 1 87 ? -8.977 -27.688 -2.105 1 96.94 87 VAL A N 1
ATOM 675 C CA . VAL A 1 87 ? -8.375 -26.828 -3.113 1 96.94 87 VAL A CA 1
ATOM 676 C C . VAL A 1 87 ? -6.855 -26.953 -3.064 1 96.94 87 VAL A C 1
ATOM 678 O O . VAL A 1 87 ? -6.289 -27.312 -2.029 1 96.94 87 VAL A O 1
ATOM 681 N N . THR A 1 88 ? -6.211 -26.766 -4.164 1 98.31 88 THR A N 1
ATOM 682 C CA . THR A 1 88 ? -4.766 -26.562 -4.23 1 98.31 88 THR A CA 1
ATOM 683 C C . THR A 1 88 ? -4.395 -25.141 -3.85 1 98.31 88 THR A C 1
ATOM 685 O O . THR A 1 88 ? -5.219 -24.219 -3.957 1 98.31 88 THR A O 1
ATOM 688 N N . PHE A 1 89 ? -3.211 -24.984 -3.262 1 98.81 89 PHE A N 1
ATOM 689 C CA . PHE A 1 89 ? -2.768 -23.641 -2.904 1 98.81 89 PHE A CA 1
ATOM 690 C C . PHE A 1 89 ? -1.636 -23.188 -3.818 1 98.81 89 PHE A C 1
ATOM 692 O O . PHE A 1 89 ? -0.629 -23.875 -3.965 1 98.81 89 PHE A O 1
ATOM 699 N N . ASP A 1 90 ? -1.845 -22.094 -4.508 1 98.62 90 ASP A N 1
ATOM 700 C CA . ASP A 1 90 ? -0.84 -21.438 -5.336 1 98.62 90 ASP A CA 1
ATOM 701 C C . ASP A 1 90 ? -0.048 -20.422 -4.527 1 98.62 90 ASP A C 1
ATOM 703 O O . ASP A 1 90 ? -0.598 -19.406 -4.094 1 98.62 90 ASP A O 1
ATOM 707 N N . LEU A 1 91 ? 1.246 -20.688 -4.316 1 98.69 91 LEU A N 1
ATOM 708 C CA . LEU A 1 91 ? 2.139 -19.859 -3.521 1 98.69 91 LEU A CA 1
ATOM 709 C C . LEU A 1 91 ? 3.221 -19.234 -4.395 1 98.69 91 LEU A C 1
ATOM 711 O O . LEU A 1 91 ? 3.6 -19.797 -5.422 1 98.69 91 LEU A O 1
ATOM 715 N N . THR A 1 92 ? 3.727 -18.062 -3.9 1 97.75 92 THR A N 1
ATOM 716 C CA . THR A 1 92 ? 4.766 -17.391 -4.676 1 97.75 92 THR A CA 1
ATOM 717 C C . THR A 1 92 ? 5.934 -16.984 -3.777 1 97.75 92 THR A C 1
ATOM 719 O O . THR A 1 92 ? 6.973 -16.547 -4.266 1 97.75 92 THR A O 1
ATOM 722 N N . SER A 1 93 ? 5.816 -17.141 -2.473 1 98.5 93 SER A N 1
ATOM 723 C CA . SER A 1 93 ? 6.859 -16.672 -1.57 1 98.5 93 SER A CA 1
ATOM 724 C C . SER A 1 93 ? 7.062 -17.625 -0.402 1 98.5 93 SER A C 1
ATOM 726 O O . SER A 1 93 ? 6.18 -18.438 -0.091 1 98.5 93 SER A O 1
ATOM 728 N N . LEU A 1 94 ? 8.211 -17.531 0.227 1 98.62 94 LEU A N 1
ATOM 729 C CA . LEU A 1 94 ? 8.5 -18.328 1.408 1 98.62 94 LEU A CA 1
ATOM 730 C C . LEU A 1 94 ? 7.59 -17.938 2.566 1 98.62 94 LEU A C 1
ATOM 732 O O . LEU A 1 94 ? 7.266 -18.766 3.418 1 98.62 94 LEU A O 1
ATOM 736 N N . GLY A 1 95 ? 7.141 -16.672 2.582 1 98.69 95 GLY A N 1
ATOM 737 C CA . GLY A 1 95 ? 6.148 -16.281 3.572 1 98.69 95 GLY A CA 1
ATOM 738 C C . GLY A 1 95 ? 4.836 -17.047 3.42 1 98.69 95 GLY A C 1
ATOM 739 O O . GLY A 1 95 ? 4.273 -17.516 4.406 1 98.69 95 GLY A O 1
ATOM 740 N N . GLU A 1 96 ? 4.41 -17.141 2.246 1 98.81 96 GLU A N 1
ATOM 741 C CA . GLU A 1 96 ? 3.195 -17.906 1.968 1 98.81 96 GLU A CA 1
ATOM 742 C C . GLU A 1 96 ? 3.389 -19.391 2.283 1 98.81 96 GLU A C 1
ATOM 744 O O . GLU A 1 96 ? 2.484 -20.031 2.809 1 98.81 96 GLU A O 1
ATOM 749 N N . LEU A 1 97 ? 4.555 -19.859 1.93 1 98.81 97 LEU A N 1
ATOM 750 C CA . LEU A 1 97 ? 4.871 -21.25 2.279 1 98.81 97 LEU A CA 1
ATOM 751 C C . LEU A 1 97 ? 4.785 -21.453 3.787 1 98.81 97 LEU A C 1
ATOM 753 O O . LEU A 1 97 ? 4.234 -22.469 4.246 1 98.81 97 LEU A O 1
ATOM 757 N N . HIS A 1 98 ? 5.293 -20.516 4.531 1 98.69 98 HIS A N 1
ATOM 758 C CA . HIS A 1 98 ? 5.227 -20.594 5.984 1 98.69 98 HIS A CA 1
ATOM 759 C C . HIS A 1 98 ? 3.781 -20.672 6.469 1 98.69 98 HIS A C 1
ATOM 761 O O . HIS A 1 98 ? 3.451 -21.484 7.328 1 98.69 98 HIS A O 1
ATOM 767 N N . PHE A 1 99 ? 2.936 -19.859 5.914 1 98.56 99 PHE A N 1
ATOM 768 C CA . PHE A 1 99 ? 1.529 -19.844 6.305 1 98.56 99 PHE A CA 1
ATOM 769 C C . PHE A 1 99 ? 0.876 -21.203 6.047 1 98.56 99 PHE A C 1
ATOM 771 O O . PHE A 1 99 ? 0.2 -21.734 6.922 1 98.56 99 PHE A O 1
ATOM 778 N N . ILE A 1 100 ? 1.127 -21.75 4.887 1 98.25 100 ILE A N 1
ATOM 779 C CA . ILE A 1 100 ? 0.508 -23 4.48 1 98.25 100 ILE A CA 1
ATOM 780 C C . ILE A 1 100 ? 1.013 -24.141 5.375 1 98.25 100 ILE A C 1
ATOM 782 O O . ILE A 1 100 ? 0.241 -25.016 5.773 1 98.25 100 ILE A O 1
ATOM 786 N N . LYS A 1 101 ? 2.258 -24.094 5.656 1 98.25 101 LYS A N 1
ATOM 787 C CA . LYS A 1 101 ? 2.842 -25.094 6.543 1 98.25 101 LYS A CA 1
ATOM 788 C C . LYS A 1 101 ? 2.244 -25.016 7.945 1 98.25 101 LYS A C 1
ATOM 790 O O . LYS A 1 101 ? 1.906 -26.031 8.547 1 98.25 101 LYS A O 1
ATOM 795 N N . GLN A 1 102 ? 2.1 -23.797 8.453 1 98.19 102 GLN A N 1
ATOM 796 C CA . GLN A 1 102 ? 1.543 -23.609 9.789 1 98.19 102 GLN A CA 1
ATOM 797 C C . GLN A 1 102 ? 0.088 -24.062 9.852 1 98.19 102 GLN A C 1
ATOM 799 O O . GLN A 1 102 ? -0.374 -24.531 10.891 1 98.19 102 GLN A O 1
ATOM 804 N N . CYS A 1 103 ? -0.616 -23.984 8.734 1 97.88 103 CYS A N 1
ATOM 805 C CA . CYS A 1 103 ? -1.997 -24.453 8.656 1 97.88 103 CYS A CA 1
ATOM 806 C C . CYS A 1 103 ? -2.059 -25.953 8.438 1 97.88 103 CYS A C 1
ATOM 808 O O . CYS A 1 103 ? -3.145 -26.547 8.406 1 97.88 103 CYS A O 1
ATOM 810 N N . ARG A 1 104 ? -0.913 -26.594 8.156 1 97.19 104 ARG A N 1
ATOM 811 C CA . ARG A 1 104 ? -0.765 -28.031 7.988 1 97.19 104 ARG A CA 1
ATOM 812 C C . ARG A 1 104 ? -1.44 -28.5 6.707 1 97.19 104 ARG A C 1
ATOM 814 O O . ARG A 1 104 ? -2.066 -29.562 6.688 1 97.19 104 ARG A O 1
ATOM 821 N N . ALA A 1 105 ? -1.376 -27.703 5.742 1 97.19 105 ALA A N 1
ATOM 822 C CA . ALA A 1 105 ? -1.851 -28.141 4.43 1 97.19 105 ALA A CA 1
ATOM 823 C C . ALA A 1 105 ? -0.938 -29.219 3.844 1 97.19 105 ALA A C 1
ATOM 825 O O . ALA A 1 105 ? 0.266 -29.234 4.109 1 97.19 105 ALA A O 1
ATOM 826 N N . ASP A 1 106 ? -1.507 -30.109 3.082 1 97.62 106 ASP A N 1
ATOM 827 C CA . ASP A 1 106 ? -0.74 -31.141 2.395 1 97.62 106 ASP A CA 1
ATOM 828 C C . ASP A 1 106 ? 0.145 -30.531 1.306 1 97.62 106 ASP A C 1
ATOM 830 O O . ASP A 1 106 ? -0.356 -29.938 0.354 1 97.62 106 ASP A O 1
ATOM 834 N N . PRO A 1 107 ? 1.455 -30.703 1.441 1 97.25 107 PRO A N 1
ATOM 835 C CA . PRO A 1 107 ? 2.35 -30.125 0.437 1 97.25 107 PRO A CA 1
ATOM 836 C C . PRO A 1 107 ? 2.064 -30.625 -0.974 1 97.25 107 PRO A C 1
ATOM 838 O O . PRO A 1 107 ? 2.408 -29.969 -1.956 1 97.25 107 PRO A O 1
ATOM 841 N N . GLU A 1 108 ? 1.438 -31.766 -1.115 1 96 108 GLU A N 1
ATOM 842 C CA . GLU A 1 108 ? 1.078 -32.312 -2.424 1 96 108 GLU A CA 1
ATOM 843 C C . GLU A 1 108 ? 0.028 -31.438 -3.107 1 96 108 GLU A C 1
ATOM 845 O O . GLU A 1 108 ? -0.121 -31.484 -4.332 1 96 108 GLU A O 1
ATOM 850 N N . ASN A 1 109 ? -0.664 -30.672 -2.301 1 97.44 109 ASN A N 1
ATOM 851 C CA . ASN A 1 109 ? -1.694 -29.781 -2.826 1 97.44 109 ASN A CA 1
ATOM 852 C C . ASN A 1 109 ? -1.193 -28.344 -2.932 1 97.44 109 ASN A C 1
ATOM 854 O O . ASN A 1 109 ? -1.941 -27.406 -2.672 1 97.44 109 ASN A O 1
ATOM 858 N N . VAL A 1 110 ? 0.086 -28.219 -3.195 1 98.44 110 VAL A N 1
ATOM 859 C CA . VAL A 1 110 ? 0.678 -26.891 -3.355 1 98.44 110 VAL A CA 1
ATOM 860 C C . VAL A 1 110 ? 1.349 -26.781 -4.723 1 98.44 110 VAL A C 1
ATOM 862 O O . VAL A 1 110 ? 1.992 -27.734 -5.18 1 98.44 110 VAL A O 1
ATOM 865 N N . ILE A 1 111 ? 1.109 -25.781 -5.398 1 98.69 111 ILE A N 1
ATOM 866 C CA . ILE A 1 111 ? 1.899 -25.359 -6.555 1 98.69 111 ILE A CA 1
ATOM 867 C C . ILE A 1 111 ? 2.672 -24.078 -6.219 1 98.69 111 ILE A C 1
ATOM 869 O O . ILE A 1 111 ? 2.104 -23.125 -5.684 1 98.69 111 ILE A O 1
ATOM 873 N N . TYR A 1 112 ? 4.004 -24.109 -6.406 1 98.75 112 TYR A N 1
ATOM 874 C CA . TYR A 1 112 ? 4.855 -22.969 -6.074 1 98.75 112 TYR A CA 1
ATOM 875 C C . TYR A 1 112 ? 5.309 -22.234 -7.332 1 98.75 112 TYR A C 1
ATOM 877 O O . TYR A 1 112 ? 6.09 -22.766 -8.125 1 98.75 112 TYR A O 1
ATOM 885 N N . THR A 1 113 ? 4.801 -21.047 -7.523 1 97.62 113 THR A N 1
ATOM 886 C CA . THR A 1 113 ? 5.105 -20.203 -8.68 1 97.62 113 THR A CA 1
ATOM 887 C C . THR A 1 113 ? 6.043 -19.062 -8.289 1 97.62 113 THR A C 1
ATOM 889 O O . THR A 1 113 ? 5.59 -17.969 -7.973 1 97.62 113 THR A O 1
ATOM 892 N N . SER A 1 114 ? 7.273 -19.297 -8.43 1 93.94 114 SER A N 1
ATOM 893 C CA . SER A 1 114 ? 8.273 -18.359 -7.93 1 93.94 114 SER A CA 1
ATOM 894 C C . SER A 1 114 ? 8.531 -17.234 -8.93 1 93.94 114 SER A C 1
ATOM 896 O O . SER A 1 114 ? 8.578 -17.469 -10.141 1 93.94 114 SER A O 1
ATOM 898 N N . VAL A 1 115 ? 8.711 -16.062 -8.43 1 96 115 VAL A N 1
ATOM 899 C CA . VAL A 1 115 ? 9.133 -14.93 -9.25 1 96 115 VAL A CA 1
ATOM 900 C C . VAL A 1 115 ? 10.648 -14.758 -9.164 1 96 115 VAL A C 1
ATOM 902 O O . VAL A 1 115 ? 11.312 -14.5 -10.164 1 96 115 VAL A O 1
ATOM 905 N N . THR A 1 116 ? 11.219 -14.953 -8.031 1 97.81 116 THR A N 1
ATOM 906 C CA . THR A 1 116 ? 12.633 -14.703 -7.785 1 97.81 116 THR A CA 1
ATOM 907 C C . THR A 1 116 ? 13.484 -15.898 -8.211 1 97.81 116 THR A C 1
ATOM 909 O O . THR A 1 116 ? 14.602 -15.734 -8.695 1 97.81 116 THR A O 1
ATOM 912 N N . GLU A 1 117 ? 12.969 -17.156 -7.941 1 98.38 117 GLU A N 1
ATOM 913 C CA . GLU A 1 117 ? 13.578 -18.406 -8.391 1 98.38 117 GLU A CA 1
ATOM 914 C C . GLU A 1 117 ? 15 -18.547 -7.871 1 98.38 117 GLU A C 1
ATOM 916 O O . GLU A 1 117 ? 15.906 -18.938 -8.609 1 98.38 117 GLU A O 1
ATOM 921 N N . GLU A 1 118 ? 15.18 -18.219 -6.59 1 98.06 118 GLU A N 1
ATOM 922 C CA . GLU A 1 118 ? 16.5 -18.297 -5.953 1 98.06 118 GLU A CA 1
ATOM 923 C C . GLU A 1 118 ? 16.812 -19.734 -5.547 1 98.06 118 GLU A C 1
ATOM 925 O O . GLU A 1 118 ? 15.914 -20.5 -5.188 1 98.06 118 GLU A O 1
ATOM 930 N N . PRO A 1 119 ? 18.094 -20.094 -5.562 1 97 119 PRO A N 1
ATOM 931 C CA . PRO A 1 119 ? 18.469 -21.453 -5.164 1 97 119 PRO A CA 1
ATOM 932 C C . PRO A 1 119 ? 18.047 -21.781 -3.734 1 97 119 PRO A C 1
ATOM 934 O O . PRO A 1 119 ? 17.453 -22.844 -3.49 1 97 119 PRO A O 1
ATOM 937 N N . GLU A 1 120 ? 18.297 -20.891 -2.805 1 97.38 120 GLU A N 1
ATOM 938 C CA . GLU A 1 120 ? 17.953 -21.141 -1.408 1 97.38 120 GLU A CA 1
ATOM 939 C C . GLU A 1 120 ? 16.453 -21.172 -1.199 1 97.38 120 GLU A C 1
ATOM 941 O O . GLU A 1 120 ? 15.945 -21.922 -0.358 1 97.38 120 GLU A O 1
ATOM 946 N N . GLU A 1 121 ? 15.766 -20.375 -1.925 1 98.19 121 GLU A N 1
ATOM 947 C CA . GLU A 1 121 ? 14.305 -20.422 -1.916 1 98.19 121 GLU A CA 1
ATOM 948 C C . GLU A 1 121 ? 13.797 -21.812 -2.303 1 98.19 121 GLU A C 1
ATOM 950 O O . GLU A 1 121 ? 12.961 -22.391 -1.602 1 98.19 121 GLU A O 1
ATOM 955 N N . TYR A 1 122 ? 14.352 -22.359 -3.334 1 98.44 122 TYR A N 1
ATOM 956 C CA . TYR A 1 122 ? 13.914 -23.656 -3.836 1 98.44 122 TYR A CA 1
ATOM 957 C C . TYR A 1 122 ? 14.289 -24.766 -2.865 1 98.44 122 TYR A C 1
ATOM 959 O O . TYR A 1 122 ? 13.547 -25.734 -2.715 1 98.44 122 TYR A O 1
ATOM 967 N N . VAL A 1 123 ? 15.422 -24.609 -2.207 1 98.31 123 VAL A N 1
ATOM 968 C CA . VAL A 1 123 ? 15.805 -25.594 -1.205 1 98.31 123 VAL A CA 1
ATOM 969 C C . VAL A 1 123 ? 14.734 -25.672 -0.115 1 98.31 123 VAL A C 1
ATOM 971 O O . VAL A 1 123 ? 14.281 -26.75 0.255 1 98.31 123 VAL A O 1
ATOM 974 N N . GLU A 1 124 ? 14.289 -24.516 0.333 1 98.12 124 GLU A N 1
ATOM 975 C CA . GLU A 1 124 ? 13.266 -24.484 1.376 1 98.12 124 GLU A CA 1
ATOM 976 C C . GLU A 1 124 ? 11.945 -25.062 0.877 1 98.12 124 GLU A C 1
ATOM 978 O O . GLU A 1 124 ? 11.266 -25.781 1.604 1 98.12 124 GLU A O 1
ATOM 983 N N . VAL A 1 125 ? 11.609 -24.703 -0.308 1 98.56 125 VAL A N 1
ATOM 984 C CA . VAL A 1 125 ? 10.375 -25.203 -0.903 1 98.56 125 VAL A CA 1
ATOM 985 C C . VAL A 1 125 ? 10.398 -26.719 -0.97 1 98.56 125 VAL A C 1
ATOM 987 O O . VAL A 1 125 ? 9.469 -27.391 -0.507 1 98.56 125 VAL A O 1
ATOM 990 N N . LEU A 1 126 ? 11.484 -27.312 -1.457 1 98.19 126 LEU A N 1
ATOM 991 C CA . LEU A 1 126 ? 11.586 -28.75 -1.635 1 98.19 126 LEU A CA 1
ATOM 992 C C . LEU A 1 126 ? 11.68 -29.469 -0.287 1 98.19 126 LEU A C 1
ATOM 994 O O . LEU A 1 126 ? 11.125 -30.547 -0.115 1 98.19 126 LEU A O 1
ATOM 998 N N . GLN A 1 127 ? 12.312 -28.828 0.671 1 97.69 127 GLN A N 1
ATOM 999 C CA . GLN A 1 127 ? 12.414 -29.406 2.006 1 97.69 127 GLN A CA 1
ATOM 1000 C C . GLN A 1 127 ? 11.055 -29.453 2.695 1 97.69 127 GLN A C 1
ATOM 1002 O O . GLN A 1 127 ? 10.82 -30.312 3.561 1 97.69 127 GLN A O 1
ATOM 1007 N N . SER A 1 128 ? 10.141 -28.594 2.307 1 97.44 128 SER A N 1
ATOM 1008 C CA . SER A 1 128 ? 8.805 -28.547 2.902 1 97.44 128 SER A CA 1
ATOM 1009 C C . SER A 1 128 ? 7.918 -29.672 2.359 1 97.44 128 SER A C 1
ATOM 1011 O O . SER A 1 128 ? 6.824 -29.891 2.871 1 97.44 128 SER A O 1
ATOM 1013 N N . GLY A 1 129 ? 8.352 -30.312 1.289 1 97.06 129 GLY A N 1
ATOM 1014 C CA . GLY A 1 129 ? 7.578 -31.391 0.693 1 97.06 129 GLY A CA 1
ATOM 1015 C C . GLY A 1 129 ? 6.863 -30.984 -0.58 1 97.06 129 GLY A C 1
ATOM 1016 O O . GLY A 1 129 ? 6.324 -31.828 -1.294 1 97.06 129 GLY A O 1
ATOM 1017 N N . VAL A 1 130 ? 6.879 -29.734 -0.885 1 98 130 VAL A N 1
ATOM 1018 C CA . VAL A 1 130 ? 6.277 -29.266 -2.133 1 98 130 VAL A CA 1
ATOM 1019 C C . VAL A 1 130 ? 7.078 -29.797 -3.318 1 98 130 VAL A C 1
ATOM 1021 O O . VAL A 1 130 ? 8.312 -29.766 -3.312 1 98 130 VAL A O 1
ATOM 1024 N N . ARG A 1 131 ? 6.359 -30.25 -4.293 1 96.69 131 ARG A N 1
ATOM 1025 C CA . ARG A 1 131 ? 7.074 -30.875 -5.402 1 96.69 131 ARG A CA 1
ATOM 1026 C C . ARG A 1 131 ? 6.695 -30.219 -6.73 1 96.69 131 ARG A C 1
ATOM 1028 O O . ARG A 1 131 ? 7.406 -30.375 -7.727 1 96.69 131 ARG A O 1
ATOM 1035 N N . ARG A 1 132 ? 5.609 -29.609 -6.816 1 98.12 132 ARG A N 1
ATOM 1036 C CA . ARG A 1 132 ? 5.207 -28.953 -8.055 1 98.12 132 ARG A CA 1
ATOM 1037 C C . ARG A 1 132 ? 5.664 -27.5 -8.078 1 98.12 132 ARG A C 1
ATOM 1039 O O . ARG A 1 132 ? 5.238 -26.703 -7.246 1 98.12 132 ARG A O 1
ATOM 1046 N N . VAL A 1 133 ? 6.539 -27.188 -9.008 1 98.62 133 VAL A N 1
ATOM 1047 C CA . VAL A 1 133 ? 7.148 -25.859 -9.078 1 98.62 133 VAL A CA 1
ATOM 1048 C C . VAL A 1 133 ? 7.027 -25.297 -10.492 1 98.62 133 VAL A C 1
ATOM 1050 O O . VAL A 1 133 ? 7.246 -26.016 -11.469 1 98.62 133 VAL A O 1
ATOM 1053 N N . VAL A 1 134 ? 6.625 -24.062 -10.594 1 98.75 134 VAL A N 1
ATOM 1054 C CA . VAL A 1 134 ? 6.547 -23.359 -11.867 1 98.75 134 VAL A CA 1
ATOM 1055 C C . VAL A 1 134 ? 7.762 -22.453 -12.023 1 98.75 134 VAL A C 1
ATOM 1057 O O . VAL A 1 134 ? 8.047 -21.625 -11.148 1 98.75 134 VAL A O 1
ATOM 1060 N N . VAL A 1 135 ? 8.461 -22.547 -13.125 1 97.94 135 VAL A N 1
ATOM 1061 C CA . VAL A 1 135 ? 9.625 -21.703 -13.398 1 97.94 135 VAL A CA 1
ATOM 1062 C C . VAL A 1 135 ? 9.32 -20.766 -14.555 1 97.94 135 VAL A C 1
ATOM 1064 O O . VAL A 1 135 ? 8.523 -21.078 -15.438 1 97.94 135 VAL A O 1
ATOM 1067 N N . SER A 1 136 ? 9.984 -19.641 -14.492 1 96.44 136 SER A N 1
ATOM 1068 C CA . SER A 1 136 ? 9.734 -18.578 -15.469 1 96.44 136 SER A CA 1
ATOM 1069 C C . SER A 1 136 ? 11.031 -18.094 -16.094 1 96.44 136 SER A C 1
ATOM 1071 O O . SER A 1 136 ? 11.07 -17.031 -16.734 1 96.44 136 SER A O 1
ATOM 1073 N N . SER A 1 137 ? 12.148 -18.734 -15.883 1 96.75 137 SER A N 1
ATOM 1074 C CA . SER A 1 137 ? 13.445 -18.375 -16.453 1 96.75 137 SER A CA 1
ATOM 1075 C C . SER A 1 137 ? 14.375 -19.594 -16.5 1 96.75 137 SER A C 1
ATOM 1077 O O . SER A 1 137 ? 14.219 -20.531 -15.719 1 96.75 137 SER A O 1
ATOM 1079 N N . PHE A 1 138 ? 15.242 -19.547 -17.438 1 96.69 138 PHE A N 1
ATOM 1080 C CA . PHE A 1 138 ? 16.25 -20.609 -17.516 1 96.69 138 PHE A CA 1
ATOM 1081 C C . PHE A 1 138 ? 17.094 -20.641 -16.25 1 96.69 138 PHE A C 1
ATOM 1083 O O . PHE A 1 138 ? 17.406 -21.719 -15.734 1 96.69 138 PHE A O 1
ATOM 1090 N N . ASN A 1 139 ? 17.484 -19.453 -15.781 1 96.69 139 ASN A N 1
ATOM 1091 C CA . ASN A 1 139 ? 18.219 -19.375 -14.523 1 96.69 139 ASN A CA 1
ATOM 1092 C C . ASN A 1 139 ? 17.438 -20.031 -13.383 1 96.69 139 ASN A C 1
ATOM 1094 O O . ASN A 1 139 ? 18.016 -20.75 -12.57 1 96.69 139 ASN A O 1
ATOM 1098 N N . GLY A 1 140 ? 16.188 -19.75 -13.312 1 97.81 140 GLY A N 1
ATOM 1099 C CA . GLY A 1 140 ? 15.344 -20.359 -12.297 1 97.81 140 GLY A CA 1
ATOM 1100 C C . GLY A 1 140 ? 15.289 -21.875 -12.391 1 97.81 140 GLY A C 1
ATOM 1101 O O . GLY A 1 140 ? 15.359 -22.562 -11.367 1 97.81 140 GLY A O 1
ATOM 1102 N N . MET A 1 141 ? 15.188 -22.359 -13.578 1 97.81 141 MET A N 1
ATOM 1103 C CA . MET A 1 141 ? 15.164 -23.797 -13.797 1 97.81 141 MET A CA 1
ATOM 1104 C C . MET A 1 141 ? 16.469 -24.438 -13.344 1 97.81 141 MET A C 1
ATOM 1106 O O . MET A 1 141 ? 16.469 -25.484 -12.688 1 97.81 141 MET A O 1
ATOM 1110 N N . THR A 1 142 ? 17.562 -23.781 -13.695 1 97.25 142 THR A N 1
ATOM 1111 C CA . THR A 1 142 ? 18.875 -24.25 -13.281 1 97.25 142 THR A CA 1
ATOM 1112 C C . THR A 1 142 ? 19 -24.25 -11.758 1 97.25 142 THR A C 1
ATOM 1114 O O . THR A 1 142 ? 19.516 -25.188 -11.172 1 97.25 142 THR A O 1
ATOM 1117 N N . ASN A 1 143 ? 18.531 -23.219 -11.164 1 98.12 143 ASN A N 1
ATOM 1118 C CA . ASN A 1 143 ? 18.547 -23.125 -9.703 1 98.12 143 ASN A CA 1
ATOM 1119 C C . ASN A 1 143 ? 17.703 -24.203 -9.055 1 98.12 143 ASN A C 1
ATOM 1121 O O . ASN A 1 143 ? 18.047 -24.734 -7.996 1 98.12 143 ASN A O 1
ATOM 1125 N N . LEU A 1 144 ? 16.578 -24.5 -9.656 1 98.31 144 LEU A N 1
ATOM 1126 C CA . LEU A 1 144 ? 15.719 -25.562 -9.133 1 98.31 144 LEU A CA 1
ATOM 1127 C C . LEU A 1 144 ? 16.422 -26.922 -9.18 1 98.31 144 LEU A C 1
ATOM 1129 O O . LEU A 1 144 ? 16.344 -27.703 -8.234 1 98.31 144 LEU A O 1
ATOM 1133 N N . ALA A 1 145 ? 17.125 -27.156 -10.266 1 97.38 145 ALA A N 1
ATOM 1134 C CA . ALA A 1 145 ? 17.891 -28.391 -10.391 1 97.38 145 ALA A CA 1
ATOM 1135 C C . ALA A 1 145 ? 18.953 -28.484 -9.297 1 97.38 145 ALA A C 1
ATOM 1137 O O . ALA A 1 145 ? 19.156 -29.547 -8.695 1 97.38 145 ALA A O 1
ATOM 1138 N N . LYS A 1 146 ? 19.625 -27.375 -9.117 1 96.69 146 LYS A N 1
ATOM 1139 C CA . LYS A 1 146 ? 20.641 -27.328 -8.055 1 96.69 146 LYS A CA 1
ATOM 1140 C C . LYS A 1 146 ? 20.016 -27.656 -6.699 1 96.69 146 LYS A C 1
ATOM 1142 O O . LYS A 1 146 ? 20.594 -28.406 -5.906 1 96.69 146 LYS A O 1
ATOM 1147 N N . ALA A 1 147 ? 18.922 -27.062 -6.449 1 97.62 147 ALA A N 1
ATOM 1148 C CA . ALA A 1 147 ? 18.219 -27.312 -5.191 1 97.62 147 ALA A CA 1
ATOM 1149 C C . ALA A 1 147 ? 17.812 -28.781 -5.062 1 97.62 147 ALA A C 1
ATOM 1151 O O . ALA A 1 147 ? 17.922 -29.375 -3.99 1 97.62 147 ALA A O 1
ATOM 1152 N N . ALA A 1 148 ? 17.312 -29.328 -6.113 1 97.31 148 ALA A N 1
ATOM 1153 C CA . ALA A 1 148 ? 16.906 -30.734 -6.129 1 97.31 148 ALA A CA 1
ATOM 1154 C C . ALA A 1 148 ? 18.078 -31.656 -5.766 1 97.31 148 ALA A C 1
ATOM 1156 O O . ALA A 1 148 ? 17.906 -32.594 -5.004 1 97.31 148 ALA A O 1
ATOM 1157 N N . SER A 1 149 ? 19.188 -31.359 -6.316 1 96 149 SER A N 1
ATOM 1158 C CA . SER A 1 149 ? 20.391 -32.125 -6.02 1 96 149 SER A CA 1
ATOM 1159 C C . SER A 1 149 ? 20.75 -32.031 -4.543 1 96 149 SER A C 1
ATOM 1161 O O . SER A 1 149 ? 21.125 -33.031 -3.93 1 96 149 SER A O 1
ATOM 1163 N N . LYS A 1 150 ? 20.594 -30.938 -4.035 1 95.94 150 LYS A N 1
ATOM 1164 C CA . LYS A 1 150 ? 20.953 -30.703 -2.641 1 95.94 150 LYS A CA 1
ATOM 1165 C C . LYS A 1 150 ? 20 -31.422 -1.695 1 95.94 150 LYS A C 1
ATOM 1167 O O . LYS A 1 150 ? 20.406 -31.891 -0.63 1 95.94 150 LYS A O 1
ATOM 1172 N N . VAL A 1 151 ? 18.766 -31.469 -2.033 1 94.69 151 VAL A N 1
ATOM 1173 C CA . VAL A 1 151 ? 17.75 -32.031 -1.148 1 94.69 151 VAL A CA 1
ATOM 1174 C C . VAL A 1 151 ? 17.562 -33.531 -1.448 1 94.69 151 VAL A C 1
ATOM 1176 O O . VAL A 1 151 ? 16.75 -34.188 -0.806 1 94.69 151 VAL A O 1
ATOM 1179 N N . GLY A 1 152 ? 18.406 -34.188 -1.917 1 80.75 152 GLY A N 1
ATOM 1180 C CA . GLY A 1 152 ? 18.594 -35.625 -2.113 1 80.75 152 GLY A CA 1
ATOM 1181 C C . GLY A 1 152 ? 17.328 -36.312 -2.559 1 80.75 152 GLY A C 1
ATOM 1182 O O . GLY A 1 152 ? 16.5 -36.719 -1.729 1 80.75 152 GLY A O 1
ATOM 1183 N N . GLY A 1 153 ? 16.922 -36.25 -3.6 1 72.25 153 GLY A N 1
ATOM 1184 C CA . GLY A 1 153 ? 15.922 -37.188 -4.098 1 72.25 153 GLY A CA 1
ATOM 1185 C C . GLY A 1 153 ? 14.633 -36.5 -4.508 1 72.25 153 GLY A C 1
ATOM 1186 O O . GLY A 1 153 ? 13.68 -37.156 -4.926 1 72.25 153 GLY A O 1
ATOM 1187 N N . ALA A 1 154 ? 14.672 -35.281 -4.281 1 80.19 154 ALA A N 1
ATOM 1188 C CA . ALA A 1 154 ? 13.461 -34.656 -4.781 1 80.19 154 ALA A CA 1
ATOM 1189 C C . ALA A 1 154 ? 13.539 -34.438 -6.289 1 80.19 154 ALA A C 1
ATOM 1191 O O . ALA A 1 154 ? 14.586 -34.031 -6.805 1 80.19 154 ALA A O 1
ATOM 1192 N N . ARG A 1 155 ? 12.633 -35.094 -7.117 1 91.31 155 ARG A N 1
ATOM 1193 C CA . ARG A 1 155 ? 12.484 -34.75 -8.531 1 91.31 155 ARG A CA 1
ATOM 1194 C C . ARG A 1 155 ? 11.227 -33.906 -8.766 1 91.31 155 ARG A C 1
ATOM 1196 O O . ARG A 1 155 ? 10.172 -34.469 -9.102 1 91.31 155 ARG A O 1
ATOM 1203 N N . PRO A 1 156 ? 11.477 -32.594 -8.477 1 97.19 156 PRO A N 1
ATOM 1204 C CA . PRO A 1 156 ? 10.289 -31.734 -8.547 1 97.19 156 PRO A CA 1
ATOM 1205 C C . PRO A 1 156 ? 9.578 -31.812 -9.891 1 97.19 156 PRO A C 1
ATOM 1207 O O . PRO A 1 156 ? 10.227 -31.938 -10.93 1 97.19 156 PRO A O 1
ATOM 1210 N N . LEU A 1 157 ? 8.25 -31.891 -9.82 1 98.12 157 LEU A N 1
ATOM 1211 C CA . LEU A 1 157 ? 7.402 -31.734 -11 1 98.12 157 LEU A CA 1
ATOM 1212 C C . LEU A 1 157 ? 7.461 -30.297 -11.516 1 98.12 157 LEU A C 1
ATOM 1214 O O . LEU A 1 157 ? 6.852 -29.406 -10.938 1 98.12 157 LEU A O 1
ATOM 1218 N N . THR A 1 158 ? 8.164 -30.094 -12.633 1 98.5 158 THR A N 1
ATOM 1219 C CA . THR A 1 158 ? 8.523 -28.75 -13.086 1 98.5 158 THR A CA 1
ATOM 1220 C C . THR A 1 158 ? 7.625 -28.312 -14.234 1 98.5 158 THR A C 1
ATOM 1222 O O . THR A 1 158 ? 7.539 -28.984 -15.266 1 98.5 158 THR A O 1
ATOM 1225 N N . MET A 1 159 ? 6.969 -27.234 -14.008 1 98.69 159 MET A N 1
ATOM 1226 C CA . MET A 1 159 ? 6.148 -26.609 -15.039 1 98.69 159 MET A CA 1
ATOM 1227 C C . MET A 1 159 ? 6.805 -25.328 -15.562 1 98.69 159 MET A C 1
ATOM 1229 O O . MET A 1 159 ? 7.527 -24.656 -14.828 1 98.69 159 MET A O 1
ATOM 1233 N N . ILE A 1 160 ? 6.582 -24.984 -16.828 1 98.38 160 ILE A N 1
ATOM 1234 C CA . ILE A 1 160 ? 7.125 -23.766 -17.422 1 98.38 160 ILE A CA 1
ATOM 1235 C C . ILE A 1 160 ? 6.016 -22.734 -17.594 1 98.38 160 ILE A C 1
ATOM 1237 O O . ILE A 1 160 ? 4.984 -23.016 -18.203 1 98.38 160 ILE A O 1
ATOM 1241 N N . ARG A 1 161 ? 6.191 -21.578 -16.984 1 97.81 161 ARG A N 1
ATOM 1242 C CA . ARG A 1 161 ? 5.27 -20.484 -17.266 1 97.81 161 ARG A CA 1
ATOM 1243 C C . ARG A 1 161 ? 5.559 -19.844 -18.609 1 97.81 161 ARG A C 1
ATOM 1245 O O . ARG A 1 161 ? 6.66 -19.344 -18.844 1 97.81 161 ARG A O 1
ATOM 1252 N N . VAL A 1 162 ? 4.594 -19.828 -19.484 1 96.62 162 VAL A N 1
ATOM 1253 C CA . VAL A 1 162 ? 4.762 -19.281 -20.828 1 96.62 162 VAL A CA 1
ATOM 1254 C C . VAL A 1 162 ? 3.934 -18 -20.969 1 96.62 162 VAL A C 1
ATOM 1256 O O . VAL A 1 162 ? 2.98 -17.781 -20.219 1 96.62 162 VAL A O 1
ATOM 1259 N N . ASN A 1 163 ? 4.359 -17.203 -21.828 1 93.56 163 ASN A N 1
ATOM 1260 C CA . ASN A 1 163 ? 3.59 -16.031 -22.234 1 93.56 163 ASN A CA 1
ATOM 1261 C C . ASN A 1 163 ? 3.004 -16.203 -23.641 1 93.56 163 ASN A C 1
ATOM 1263 O O . ASN A 1 163 ? 3.703 -16.016 -24.625 1 93.56 163 ASN A O 1
ATOM 1267 N N . PRO A 1 164 ? 1.753 -16.438 -23.688 1 92.19 164 PRO A N 1
ATOM 1268 C CA . PRO A 1 164 ? 1.146 -16.625 -25.016 1 92.19 164 PRO A CA 1
ATOM 1269 C C . PRO A 1 164 ? 1.078 -15.336 -25.828 1 92.19 164 PRO A C 1
ATOM 1271 O O . PRO A 1 164 ? 0.845 -15.383 -27.031 1 92.19 164 PRO A O 1
ATOM 1274 N N . GLU A 1 165 ? 1.27 -14.211 -25.234 1 86.94 165 GLU A N 1
ATOM 1275 C CA . GLU A 1 165 ? 1.317 -12.922 -25.906 1 86.94 165 GLU A CA 1
ATOM 1276 C C . GLU A 1 165 ? 0.042 -12.664 -26.703 1 86.94 165 GLU A C 1
ATOM 1278 O O . GLU A 1 165 ? 0.101 -12.328 -27.891 1 86.94 165 GLU A O 1
ATOM 1283 N N . VAL A 1 166 ? -1.054 -12.82 -26.062 1 88.75 166 VAL A N 1
ATOM 1284 C CA . VAL A 1 166 ? -2.344 -12.562 -26.703 1 88.75 166 VAL A CA 1
ATOM 1285 C C . VAL A 1 166 ? -2.939 -11.273 -26.141 1 88.75 166 VAL A C 1
ATOM 1287 O O . VAL A 1 166 ? -2.562 -10.82 -25.062 1 88.75 166 VAL A O 1
ATOM 1290 N N . GLY A 1 167 ? -3.738 -10.602 -26.953 1 81.88 167 GLY A N 1
ATOM 1291 C CA . GLY A 1 167 ? -4.449 -9.438 -26.453 1 81.88 167 GLY A CA 1
ATOM 1292 C C . GLY A 1 167 ? -5.43 -9.766 -25.344 1 81.88 167 GLY A C 1
ATOM 1293 O O . GLY A 1 167 ? -6.152 -10.766 -25.422 1 81.88 167 GLY A O 1
ATOM 1294 N N . VAL A 1 168 ? -5.348 -9 -24.312 1 81.12 168 VAL A N 1
ATOM 1295 C CA . VAL A 1 168 ? -6.215 -9.281 -23.172 1 81.12 168 VAL A CA 1
ATOM 1296 C C . VAL A 1 168 ? -6.879 -7.984 -22.703 1 81.12 168 VAL A C 1
ATOM 1298 O O . VAL A 1 168 ? -6.207 -6.961 -22.547 1 81.12 168 VAL A O 1
ATOM 1301 N N . LYS A 1 169 ? -8.18 -7.965 -22.625 1 79.25 169 LYS A N 1
ATOM 1302 C CA . LYS A 1 169 ? -8.906 -6.91 -21.922 1 79.25 169 LYS A CA 1
ATOM 1303 C C . LYS A 1 169 ? -9.086 -7.262 -20.438 1 79.25 169 LYS A C 1
ATOM 1305 O O . LYS A 1 169 ? -9.961 -8.047 -20.094 1 79.25 169 LYS A O 1
ATOM 1310 N N . ALA A 1 170 ? -8.242 -6.711 -19.672 1 79.69 170 ALA A N 1
ATOM 1311 C CA . ALA A 1 170 ? -8.227 -7.02 -18.234 1 79.69 170 ALA A CA 1
ATOM 1312 C C . ALA A 1 170 ? -7.934 -5.77 -17.406 1 79.69 170 ALA A C 1
ATOM 1314 O O . ALA A 1 170 ? -7.395 -4.789 -17.922 1 79.69 170 ALA A O 1
ATOM 1315 N N . GLU A 1 171 ? -8.375 -5.785 -16.203 1 76.19 171 GLU A N 1
ATOM 1316 C CA . GLU A 1 171 ? -7.988 -4.715 -15.289 1 76.19 171 GLU A CA 1
ATOM 1317 C C . GLU A 1 171 ? -6.488 -4.727 -15.031 1 76.19 171 GLU A C 1
ATOM 1319 O O . GLU A 1 171 ? -5.855 -3.67 -14.961 1 76.19 171 GLU A O 1
ATOM 1324 N N . VAL A 1 172 ? -5.992 -5.934 -14.828 1 80.44 172 VAL A N 1
ATOM 1325 C CA . VAL A 1 172 ? -4.555 -6.133 -14.648 1 80.44 172 VAL A CA 1
ATOM 1326 C C . VAL A 1 172 ? -4.055 -7.172 -15.656 1 80.44 172 VAL A C 1
ATOM 1328 O O . VAL A 1 172 ? -4.535 -8.305 -15.672 1 80.44 172 VAL A O 1
ATOM 1331 N N . ARG A 1 173 ? -3.156 -6.801 -16.484 1 78.06 173 ARG A N 1
ATOM 1332 C CA . ARG A 1 173 ? -2.549 -7.711 -17.438 1 78.06 173 ARG A CA 1
ATOM 1333 C C . ARG A 1 173 ? -1.31 -8.383 -16.859 1 78.06 173 ARG A C 1
ATOM 1335 O O . ARG A 1 173 ? -0.505 -7.73 -16.188 1 78.06 173 ARG A O 1
ATOM 1342 N N . ALA A 1 174 ? -1.22 -9.633 -17.047 1 81.12 174 ALA A N 1
ATOM 1343 C CA . ALA A 1 174 ? -0.097 -10.375 -16.484 1 81.12 174 ALA A CA 1
ATOM 1344 C C . ALA A 1 174 ? 0.741 -11.023 -17.578 1 81.12 174 ALA A C 1
ATOM 1346 O O . ALA A 1 174 ? 1.819 -11.562 -17.312 1 81.12 174 ALA A O 1
ATOM 1347 N N . SER A 1 175 ? 0.317 -11.023 -18.75 1 80.69 175 SER A N 1
ATOM 1348 C CA . SER A 1 175 ? 1.05 -11.539 -19.891 1 80.69 175 SER A CA 1
ATOM 1349 C C . SER A 1 175 ? 1.293 -10.453 -20.938 1 80.69 175 SER A C 1
ATOM 1351 O O . SER A 1 175 ? 0.349 -9.945 -21.547 1 80.69 175 SER A O 1
ATOM 1353 N N . TYR A 1 176 ? 2.461 -9.977 -21 1 75.06 176 TYR A N 1
ATOM 1354 C CA . TYR A 1 176 ? 2.838 -8.945 -21.953 1 75.06 176 TYR A CA 1
ATOM 1355 C C . TYR A 1 176 ? 4.328 -9.008 -22.266 1 75.06 176 TYR A C 1
ATOM 1357 O O . TYR A 1 176 ? 5.094 -9.656 -21.547 1 75.06 176 TYR A O 1
ATOM 1365 N N . ARG A 1 177 ? 4.629 -8.398 -23.25 1 78.38 177 ARG A N 1
ATOM 1366 C CA . ARG A 1 177 ? 6.02 -8.414 -23.688 1 78.38 177 ARG A CA 1
ATOM 1367 C C . ARG A 1 177 ? 6.914 -7.656 -22.719 1 78.38 177 ARG A C 1
ATOM 1369 O O . ARG A 1 177 ? 6.508 -6.641 -22.156 1 78.38 177 ARG A O 1
ATOM 1376 N N . ASN A 1 178 ? 8.031 -8.219 -22.5 1 80.19 178 ASN A N 1
ATOM 1377 C CA . ASN A 1 178 ? 9.102 -7.617 -21.703 1 80.19 178 ASN A CA 1
ATOM 1378 C C . ASN A 1 178 ? 8.727 -7.555 -20.234 1 80.19 178 ASN A C 1
ATOM 1380 O O . ASN A 1 178 ? 9.234 -6.715 -19.484 1 80.19 178 ASN A O 1
ATOM 1384 N N . GLY A 1 179 ? 7.789 -8.438 -19.844 1 86 179 GLY A N 1
ATOM 1385 C CA . GLY A 1 179 ? 7.422 -8.539 -18.453 1 86 179 GLY A CA 1
ATOM 1386 C C . GLY A 1 179 ? 8.258 -9.547 -17.688 1 86 179 GLY A C 1
ATOM 1387 O O . GLY A 1 179 ? 9.023 -10.305 -18.281 1 86 179 GLY A O 1
ATOM 1388 N N . LYS A 1 180 ? 8.078 -9.516 -16.406 1 91.62 180 LYS A N 1
ATOM 1389 C CA . LYS A 1 180 ? 8.875 -10.391 -15.547 1 91.62 180 LYS A CA 1
ATOM 1390 C C . LYS A 1 180 ? 8.258 -11.781 -15.453 1 91.62 180 LYS A C 1
ATOM 1392 O O . LYS A 1 180 ? 8.859 -12.703 -14.898 1 91.62 180 LYS A O 1
ATOM 1397 N N . PHE A 1 181 ? 7.059 -11.945 -16.078 1 93.56 181 PHE A N 1
ATOM 1398 C CA . PHE A 1 181 ? 6.363 -13.219 -15.93 1 93.56 181 PHE A CA 1
ATOM 1399 C C . PHE A 1 181 ? 6.527 -14.07 -17.172 1 93.56 181 PHE A C 1
ATOM 1401 O O . PHE A 1 181 ? 6.246 -13.617 -18.281 1 93.56 181 PHE A O 1
ATOM 1408 N N . GLY A 1 182 ? 6.953 -15.273 -16.938 1 94.38 182 GLY A N 1
ATOM 1409 C CA . GLY A 1 182 ? 6.945 -16.266 -18 1 94.38 182 GLY A CA 1
ATOM 1410 C C . GLY A 1 182 ? 8 -16.016 -19.062 1 94.38 182 GLY A C 1
ATOM 1411 O O . GLY A 1 182 ? 8.797 -15.086 -18.938 1 94.38 182 GLY A O 1
ATOM 1412 N N . VAL A 1 183 ? 8.062 -16.906 -20.062 1 95.5 183 VAL A N 1
ATOM 1413 C CA . VAL A 1 183 ? 8.984 -16.844 -21.188 1 95.5 183 VAL A CA 1
ATOM 1414 C C . VAL A 1 183 ? 8.203 -16.938 -22.5 1 95.5 183 VAL A C 1
ATOM 1416 O O . VAL A 1 183 ? 7.082 -17.453 -22.531 1 95.5 183 VAL A O 1
ATOM 1419 N N . PRO A 1 184 ? 8.766 -16.406 -23.5 1 93.88 184 PRO A N 1
ATOM 1420 C CA . PRO A 1 184 ? 8.141 -16.641 -24.812 1 93.88 184 PRO A CA 1
ATOM 1421 C C . PRO A 1 184 ? 8.242 -18.094 -25.266 1 93.88 184 PRO A C 1
ATOM 1423 O O . PRO A 1 184 ? 9.047 -18.859 -24.719 1 93.88 184 PRO A O 1
ATOM 1426 N N . PHE A 1 185 ? 7.395 -18.453 -26.203 1 94.75 185 PHE A N 1
ATOM 1427 C CA . PHE A 1 185 ? 7.453 -19.812 -26.734 1 94.75 185 PHE A CA 1
ATOM 1428 C C . PHE A 1 185 ? 8.805 -20.094 -27.375 1 94.75 185 PHE A C 1
ATOM 1430 O O . PHE A 1 185 ? 9.43 -21.125 -27.094 1 94.75 185 PHE A O 1
ATOM 1437 N N . ASN A 1 186 ? 8.969 -19.094 -28.156 1 88.12 186 ASN A N 1
ATOM 1438 C CA . ASN A 1 186 ? 10.234 -19.109 -28.891 1 88.12 186 ASN A CA 1
ATOM 1439 C C . ASN A 1 186 ? 10.961 -17.781 -28.766 1 88.12 186 ASN A C 1
ATOM 1441 O O . ASN A 1 186 ? 10.43 -16.828 -28.188 1 88.12 186 ASN A O 1
ATOM 1445 N N . GLY A 1 187 ? 12.18 -17.844 -28.953 1 74.44 187 GLY A N 1
ATOM 1446 C CA . GLY A 1 187 ? 12.906 -16.594 -28.938 1 74.44 187 GLY A CA 1
ATOM 1447 C C . GLY A 1 187 ? 13.891 -16.469 -27.797 1 74.44 187 GLY A C 1
ATOM 1448 O O . GLY A 1 187 ? 14.016 -17.406 -26.984 1 74.44 187 GLY A O 1
ATOM 1449 N N . GLY A 1 188 ? 14.555 -15.422 -27.797 1 72.19 188 GLY A N 1
ATOM 1450 C CA . GLY A 1 188 ? 15.586 -15.188 -26.812 1 72.19 188 GLY A CA 1
ATOM 1451 C C . GLY A 1 188 ? 16.812 -16.062 -26.984 1 72.19 188 GLY A C 1
ATOM 1452 O O . GLY A 1 188 ? 16.828 -16.953 -27.859 1 72.19 188 GLY A O 1
ATOM 1453 N N . THR A 1 189 ? 17.781 -15.805 -26.266 1 83.75 189 THR A N 1
ATOM 1454 C CA . THR A 1 189 ? 19 -16.609 -26.344 1 83.75 189 THR A CA 1
ATOM 1455 C C . THR A 1 189 ? 18.906 -17.844 -25.453 1 83.75 189 THR A C 1
ATOM 1457 O O . THR A 1 189 ? 19.328 -18.922 -25.844 1 83.75 189 THR A O 1
ATOM 1460 N N . ILE A 1 190 ? 18.156 -17.641 -24.375 1 89.44 190 ILE A N 1
ATOM 1461 C CA . ILE A 1 190 ? 18.141 -18.781 -23.469 1 89.44 190 ILE A CA 1
ATOM 1462 C C . ILE A 1 190 ? 16.766 -18.922 -22.828 1 89.44 190 ILE A C 1
ATOM 1464 O O . ILE A 1 190 ? 16.312 -20.031 -22.562 1 89.44 190 ILE A O 1
ATOM 1468 N N . ASP A 1 191 ? 16.094 -17.844 -22.641 1 93.75 191 ASP A N 1
ATOM 1469 C CA . ASP A 1 191 ? 14.797 -17.875 -21.969 1 93.75 191 ASP A CA 1
ATOM 1470 C C . ASP A 1 191 ? 13.656 -18.047 -22.984 1 93.75 191 ASP A C 1
ATOM 1472 O O . ASP A 1 191 ? 13.055 -17.078 -23.422 1 93.75 191 ASP A O 1
ATOM 1476 N N . SER A 1 192 ? 13.344 -19.266 -23.266 1 95.31 192 SER A N 1
ATOM 1477 C CA . SER A 1 192 ? 12.188 -19.656 -24.062 1 95.31 192 SER A CA 1
ATOM 1478 C C . SER A 1 192 ? 11.641 -21.016 -23.625 1 95.31 192 SER A C 1
ATOM 1480 O O . SER A 1 192 ? 12.383 -21.844 -23.094 1 95.31 192 SER A O 1
ATOM 1482 N N . ALA A 1 193 ? 10.422 -21.188 -23.906 1 97.06 193 ALA A N 1
ATOM 1483 C CA . ALA A 1 193 ? 9.781 -22.438 -23.516 1 97.06 193 ALA A CA 1
ATOM 1484 C C . ALA A 1 193 ? 10.398 -23.625 -24.234 1 97.06 193 ALA A C 1
ATOM 1486 O O . ALA A 1 193 ? 10.617 -24.688 -23.641 1 97.06 193 ALA A O 1
ATOM 1487 N N . ALA A 1 194 ? 10.711 -23.469 -25.516 1 96.94 194 ALA A N 1
ATOM 1488 C CA . ALA A 1 194 ? 11.281 -24.562 -26.312 1 96.94 194 ALA A CA 1
ATOM 1489 C C . ALA A 1 194 ? 12.617 -25.016 -25.75 1 96.94 194 ALA A C 1
ATOM 1491 O O . ALA A 1 194 ? 12.859 -26.219 -25.594 1 96.94 194 ALA A O 1
ATOM 1492 N N . LYS A 1 195 ? 13.438 -24.109 -25.406 1 96 195 LYS A N 1
ATOM 1493 C CA . LYS A 1 195 ? 14.75 -24.438 -24.859 1 96 195 LYS A CA 1
ATOM 1494 C C . LYS A 1 195 ? 14.625 -25.047 -23.469 1 96 195 LYS A C 1
ATOM 1496 O O . LYS A 1 195 ? 15.367 -25.969 -23.125 1 96 195 LYS A O 1
ATOM 1501 N N . MET A 1 196 ? 13.742 -24.547 -22.719 1 97.44 196 MET A N 1
ATOM 1502 C CA . MET A 1 196 ? 13.547 -25.047 -21.359 1 97.44 196 MET A CA 1
ATOM 1503 C C . MET A 1 196 ? 12.977 -26.469 -21.391 1 97.44 196 MET A C 1
ATOM 1505 O O . MET A 1 196 ? 13.383 -27.312 -20.594 1 97.44 196 MET A O 1
ATOM 1509 N N . VAL A 1 197 ? 12.055 -26.75 -22.344 1 97.81 197 VAL A N 1
ATOM 1510 C CA . VAL A 1 197 ? 11.531 -28.094 -22.5 1 97.81 197 VAL A CA 1
ATOM 1511 C C . VAL A 1 197 ? 12.672 -29.047 -22.844 1 97.81 197 VAL A C 1
ATOM 1513 O O . VAL A 1 197 ? 12.781 -30.125 -22.266 1 97.81 197 VAL A O 1
ATOM 1516 N N . LYS A 1 198 ? 13.461 -28.609 -23.812 1 96.06 198 LYS A N 1
ATOM 1517 C CA . LYS A 1 198 ? 14.586 -29.453 -24.234 1 96.06 198 LYS A CA 1
ATOM 1518 C C . LYS A 1 198 ? 15.477 -29.797 -23.031 1 96.06 198 LYS A C 1
ATOM 1520 O O . LYS A 1 198 ? 15.867 -30.953 -22.875 1 96.06 198 LYS A O 1
ATOM 1525 N N . HIS A 1 199 ? 15.734 -28.797 -22.25 1 95.56 199 HIS A N 1
ATOM 1526 C CA . HIS A 1 199 ? 16.578 -29.016 -21.062 1 95.56 199 HIS A CA 1
ATOM 1527 C C . HIS A 1 199 ? 15.898 -29.953 -20.078 1 95.56 199 HIS A C 1
ATOM 1529 O O . HIS A 1 199 ? 16.547 -30.844 -19.516 1 95.56 199 HIS A O 1
ATOM 1535 N N . LEU A 1 200 ? 14.664 -29.797 -19.844 1 96.5 200 LEU A N 1
ATOM 1536 C CA . LEU A 1 200 ? 13.914 -30.609 -18.891 1 96.5 200 LEU A CA 1
ATOM 1537 C C . LEU A 1 200 ? 13.836 -32.062 -19.344 1 96.5 200 LEU A C 1
ATOM 1539 O O . LEU A 1 200 ? 13.93 -32.969 -18.516 1 96.5 200 LEU A O 1
ATOM 1543 N N . MET A 1 201 ? 13.664 -32.281 -20.625 1 95.06 201 MET A N 1
ATOM 1544 C CA . MET A 1 201 ? 13.547 -33.625 -21.172 1 95.06 201 MET A CA 1
ATOM 1545 C C . MET A 1 201 ? 14.828 -34.406 -20.953 1 95.06 201 MET A C 1
ATOM 1547 O O . MET A 1 201 ? 14.797 -35.656 -20.844 1 95.06 201 MET A O 1
ATOM 1551 N N . GLY A 1 202 ? 15.875 -33.719 -20.828 1 92.69 202 GLY A N 1
ATOM 1552 C CA . GLY A 1 202 ? 17.156 -34.375 -20.656 1 92.69 202 GLY A CA 1
ATOM 1553 C C . GLY A 1 202 ? 17.641 -34.375 -19.219 1 92.69 202 GLY A C 1
ATOM 1554 O O . GLY A 1 202 ? 18.75 -34.812 -18.922 1 92.69 202 GLY A O 1
ATOM 1555 N N . SER A 1 203 ? 16.828 -33.969 -18.328 1 94.56 203 SER A N 1
ATOM 1556 C CA . SER A 1 203 ? 17.281 -33.781 -16.953 1 94.56 203 SER A CA 1
ATOM 1557 C C . SER A 1 203 ? 16.969 -35.031 -16.094 1 94.56 203 SER A C 1
ATOM 1559 O O . SER A 1 203 ? 15.883 -35.594 -16.188 1 94.56 203 SER A O 1
ATOM 1561 N N . ASP A 1 204 ? 17.891 -35.406 -15.227 1 94.25 204 ASP A N 1
ATOM 1562 C CA . ASP A 1 204 ? 17.656 -36.469 -14.242 1 94.25 204 ASP A CA 1
ATOM 1563 C C . ASP A 1 204 ? 17.234 -35.875 -12.898 1 94.25 204 ASP A C 1
ATOM 1565 O O . ASP A 1 204 ? 16.781 -36.594 -12.008 1 94.25 204 ASP A O 1
ATOM 1569 N N . LEU A 1 205 ? 17.297 -34.562 -12.812 1 95.88 205 LEU A N 1
ATOM 1570 C CA . LEU A 1 205 ? 17.047 -33.906 -11.539 1 95.88 205 LEU A CA 1
ATOM 1571 C C . LEU A 1 205 ? 15.648 -33.312 -11.508 1 95.88 205 LEU A C 1
ATOM 1573 O O . LEU A 1 205 ? 15.094 -33.094 -10.43 1 95.88 205 LEU A O 1
ATOM 1577 N N . LEU A 1 206 ? 15.141 -33 -12.664 1 97.56 206 LEU A N 1
ATOM 1578 C CA . LEU A 1 206 ? 13.82 -32.406 -12.789 1 97.56 206 LEU A CA 1
ATOM 1579 C C . LEU A 1 206 ? 12.906 -33.25 -13.664 1 97.56 206 LEU A C 1
ATOM 1581 O O . LEU A 1 206 ? 13.367 -33.906 -14.594 1 97.56 206 LEU A O 1
ATOM 1585 N N . LYS A 1 207 ? 11.633 -33.219 -13.375 1 97.31 207 LYS A N 1
ATOM 1586 C CA . LYS A 1 207 ? 10.633 -33.875 -14.203 1 97.31 207 LYS A CA 1
ATOM 1587 C C . LYS A 1 207 ? 9.711 -32.875 -14.883 1 97.31 207 LYS A C 1
ATOM 1589 O O . LYS A 1 207 ? 9.086 -32.062 -14.219 1 97.31 207 LYS A O 1
ATOM 1594 N N . PHE A 1 208 ? 9.688 -32.938 -16.172 1 98 208 PHE A N 1
ATOM 1595 C CA . PHE A 1 208 ? 8.742 -32.094 -16.891 1 98 208 PHE A CA 1
ATOM 1596 C C . PHE A 1 208 ? 7.305 -32.438 -16.547 1 98 208 PHE A C 1
ATOM 1598 O O . PHE A 1 208 ? 6.914 -33.594 -16.656 1 98 208 PHE A O 1
ATOM 1605 N N . GLU A 1 209 ? 6.543 -31.469 -16.109 1 98.12 209 GLU A N 1
ATOM 1606 C CA . GLU A 1 209 ? 5.172 -31.703 -15.68 1 98.12 209 GLU A CA 1
ATOM 1607 C C . GLU A 1 209 ? 4.172 -31.062 -16.641 1 98.12 209 GLU A C 1
ATOM 1609 O O . GLU A 1 209 ? 3.088 -31.609 -16.859 1 98.12 209 GLU A O 1
ATOM 1614 N N . GLY A 1 210 ? 4.48 -29.953 -17.141 1 98.56 210 GLY A N 1
ATOM 1615 C CA . GLY A 1 210 ? 3.553 -29.281 -18.031 1 98.56 210 GLY A CA 1
ATOM 1616 C C . GLY A 1 210 ? 3.771 -27.781 -18.078 1 98.56 210 GLY A C 1
ATOM 1617 O O . GLY A 1 210 ? 4.906 -27.312 -17.984 1 98.56 210 GLY A O 1
ATOM 1618 N N . PHE A 1 211 ? 2.65 -27 -18.391 1 98.62 211 PHE A N 1
ATOM 1619 C CA . PHE A 1 211 ? 2.758 -25.562 -18.656 1 98.62 211 PHE A CA 1
ATOM 1620 C C . PHE A 1 211 ? 1.792 -24.781 -17.766 1 98.62 211 PHE A C 1
ATOM 1622 O O . PHE A 1 211 ? 0.8 -25.328 -17.281 1 98.62 211 PHE A O 1
ATOM 1629 N N . HIS A 1 212 ? 2.193 -23.562 -17.578 1 98.31 212 HIS A N 1
ATOM 1630 C CA . HIS A 1 212 ? 1.413 -22.562 -16.859 1 98.31 212 HIS A CA 1
ATOM 1631 C C . HIS A 1 212 ? 1.354 -21.25 -17.641 1 98.31 212 HIS A C 1
ATOM 1633 O O . HIS A 1 212 ? 2.361 -20.812 -18.188 1 98.31 212 HIS A O 1
ATOM 1639 N N . PHE A 1 213 ? 0.182 -20.656 -17.781 1 96.88 213 PHE A N 1
ATOM 1640 C CA . PHE A 1 213 ? 0.117 -19.25 -18.156 1 96.88 213 PHE A CA 1
ATOM 1641 C C . PHE A 1 213 ? -0.952 -18.516 -17.359 1 96.88 213 PHE A C 1
ATOM 1643 O O . PHE A 1 213 ? -1.837 -19.156 -16.781 1 96.88 213 PHE A O 1
ATOM 1650 N N . HIS A 1 214 ? -0.811 -17.312 -17.203 1 96.06 214 HIS A N 1
ATOM 1651 C CA . HIS A 1 214 ? -1.748 -16.406 -16.562 1 96.06 214 HIS A CA 1
ATOM 1652 C C . HIS A 1 214 ? -1.911 -15.125 -17.344 1 96.06 214 HIS A C 1
ATOM 1654 O O . HIS A 1 214 ? -0.949 -14.375 -17.531 1 96.06 214 HIS A O 1
ATOM 1660 N N . LEU A 1 215 ? -3.088 -14.836 -17.75 1 93.81 215 LEU A N 1
ATOM 1661 C CA . LEU A 1 215 ? -3.312 -13.766 -18.703 1 93.81 215 LEU A CA 1
ATOM 1662 C C . LEU A 1 215 ? -3.605 -12.445 -18 1 93.81 215 LEU A C 1
ATOM 1664 O O . LEU A 1 215 ? -3.328 -11.375 -18.531 1 93.81 215 LEU A O 1
ATOM 1668 N N . GLY A 1 216 ? -4.234 -12.531 -16.859 1 91.62 216 GLY A N 1
ATOM 1669 C CA . GLY A 1 216 ? -4.594 -11.32 -16.141 1 91.62 216 GLY A CA 1
ATOM 1670 C C . GLY A 1 216 ? -5.691 -11.539 -15.125 1 91.62 216 GLY A C 1
ATOM 1671 O O . GLY A 1 216 ? -5.984 -12.68 -14.758 1 91.62 216 GLY A O 1
ATOM 1672 N N . SER A 1 217 ? -6.152 -10.375 -14.625 1 90.62 217 SER A N 1
ATOM 1673 C CA . SER A 1 217 ? -7.223 -10.391 -13.633 1 90.62 217 SER A CA 1
ATOM 1674 C C . SER A 1 217 ? -8.445 -9.625 -14.125 1 90.62 217 SER A C 1
ATOM 1676 O O . SER A 1 217 ? -8.32 -8.688 -14.914 1 90.62 217 SER A O 1
ATOM 1678 N N . GLN A 1 218 ? -9.641 -10.039 -13.688 1 92.5 218 GLN A N 1
ATOM 1679 C CA . GLN A 1 218 ? -10.883 -9.367 -14.031 1 92.5 218 GLN A CA 1
ATOM 1680 C C . GLN A 1 218 ? -11.102 -9.328 -15.539 1 92.5 218 GLN A C 1
ATOM 1682 O O . GLN A 1 218 ? -11.312 -8.258 -16.109 1 92.5 218 GLN A O 1
ATOM 1687 N N . ILE A 1 219 ? -10.977 -10.492 -16.125 1 92 219 ILE A N 1
ATOM 1688 C CA . ILE A 1 219 ? -11.117 -10.625 -17.578 1 92 219 ILE A CA 1
ATOM 1689 C C . ILE A 1 219 ? -12.594 -10.789 -17.938 1 92 219 ILE A C 1
ATOM 1691 O O . ILE A 1 219 ? -13.273 -11.656 -17.391 1 92 219 ILE A O 1
ATOM 1695 N N . THR A 1 220 ? -13.031 -9.945 -18.891 1 89.69 220 THR A N 1
ATOM 1696 C CA . THR A 1 220 ? -14.438 -10.016 -19.25 1 89.69 220 THR A CA 1
ATOM 1697 C C . THR A 1 220 ? -14.594 -10.477 -20.703 1 89.69 220 THR A C 1
ATOM 1699 O O . THR A 1 220 ? -15.703 -10.805 -21.141 1 89.69 220 THR A O 1
ATOM 1702 N N . ASP A 1 221 ? -13.555 -10.523 -21.453 1 90.19 221 ASP A N 1
ATOM 1703 C CA . ASP A 1 221 ? -13.508 -11.094 -22.797 1 90.19 221 ASP A CA 1
ATOM 1704 C C . ASP A 1 221 ? -12.648 -12.359 -22.812 1 90.19 221 ASP A C 1
ATOM 1706 O O . ASP A 1 221 ? -11.422 -12.281 -22.781 1 90.19 221 ASP A O 1
ATOM 1710 N N . PHE A 1 222 ? -13.328 -13.477 -23.047 1 90.94 222 PHE A N 1
ATOM 1711 C CA . PHE A 1 222 ? -12.664 -14.75 -22.828 1 90.94 222 PHE A CA 1
ATOM 1712 C C . PHE A 1 222 ? -12.062 -15.281 -24.125 1 90.94 222 PHE A C 1
ATOM 1714 O O . PHE A 1 222 ? -11.438 -16.344 -24.125 1 90.94 222 PHE A O 1
ATOM 1721 N N . SER A 1 223 ? -12.164 -14.477 -25.203 1 90.88 223 SER A N 1
ATOM 1722 C CA . SER A 1 223 ? -11.547 -14.891 -26.453 1 90.88 223 SER A CA 1
ATOM 1723 C C . SER A 1 223 ? -10.039 -15.016 -26.312 1 90.88 223 SER A C 1
ATOM 1725 O O . SER A 1 223 ? -9.398 -15.781 -27.047 1 90.88 223 SER A O 1
ATOM 1727 N N . CYS A 1 224 ? -9.547 -14.312 -25.344 1 93 224 CYS A N 1
ATOM 1728 C CA . CYS A 1 224 ? -8.109 -14.375 -25.109 1 93 224 CYS A CA 1
ATOM 1729 C C . CYS A 1 224 ? -7.676 -15.781 -24.703 1 93 224 CYS A C 1
ATOM 1731 O O . CYS A 1 224 ? -6.578 -16.219 -25.047 1 93 224 CYS A O 1
ATOM 1733 N N . TYR A 1 225 ? -8.531 -16.531 -24.078 1 94.81 225 TYR A N 1
ATOM 1734 C CA . TYR A 1 225 ? -8.195 -17.906 -23.688 1 94.81 225 TYR A CA 1
ATOM 1735 C C . TYR A 1 225 ? -8.141 -18.812 -24.906 1 94.81 225 TYR A C 1
ATOM 1737 O O . TYR A 1 225 ? -7.227 -19.641 -25.031 1 94.81 225 TYR A O 1
ATOM 1745 N N . THR A 1 226 ? -9.094 -18.625 -25.734 1 95 226 THR A N 1
ATOM 1746 C CA . THR A 1 226 ? -9.102 -19.438 -26.953 1 95 226 THR A CA 1
ATOM 1747 C C . THR A 1 226 ? -7.852 -19.172 -27.781 1 95 226 THR A C 1
ATOM 1749 O O . THR A 1 226 ? -7.227 -20.109 -28.281 1 95 226 THR A O 1
ATOM 1752 N N . HIS A 1 227 ? -7.535 -17.953 -27.844 1 95.44 227 HIS A N 1
ATOM 1753 C CA . HIS A 1 227 ? -6.344 -17.594 -28.609 1 95.44 227 HIS A CA 1
ATOM 1754 C C . HIS A 1 227 ? -5.086 -18.156 -27.969 1 95.44 227 HIS A C 1
ATOM 1756 O O . HIS A 1 227 ? -4.203 -18.672 -28.656 1 95.44 227 HIS A O 1
ATOM 1762 N N . ALA A 1 228 ? -4.98 -18.078 -26.672 1 96.62 228 ALA A N 1
ATOM 1763 C CA . ALA A 1 228 ? -3.838 -18.625 -25.938 1 96.62 228 ALA A CA 1
ATOM 1764 C C . ALA A 1 228 ? -3.744 -20.141 -26.141 1 96.62 228 ALA A C 1
ATOM 1766 O O . ALA A 1 228 ? -2.656 -20.672 -26.344 1 96.62 228 ALA A O 1
ATOM 1767 N N . LEU A 1 229 ? -4.863 -20.812 -26.125 1 97.94 229 LEU A N 1
ATOM 1768 C CA . LEU A 1 229 ? -4.898 -22.266 -26.266 1 97.94 229 LEU A CA 1
ATOM 1769 C C . LEU A 1 229 ? -4.516 -22.688 -27.672 1 97.94 229 LEU A C 1
ATOM 1771 O O . LEU A 1 229 ? -3.898 -23.734 -27.859 1 97.94 229 LEU A O 1
ATOM 1775 N N . ASP A 1 230 ? -4.887 -21.859 -28.641 1 97.56 230 ASP A N 1
ATOM 1776 C CA . ASP A 1 230 ? -4.457 -22.125 -30 1 97.56 230 ASP A CA 1
ATOM 1777 C C . ASP A 1 230 ? -2.936 -22.094 -30.125 1 97.56 230 ASP A C 1
ATOM 1779 O O . ASP A 1 230 ? -2.334 -22.953 -30.75 1 97.56 230 ASP A O 1
ATOM 1783 N N . LYS A 1 231 ? -2.414 -21.141 -29.531 1 97 231 LYS A N 1
ATOM 1784 C CA . LYS A 1 231 ? -0.958 -21.016 -29.562 1 97 231 LYS A CA 1
ATOM 1785 C C . LYS A 1 231 ? -0.299 -22.172 -28.797 1 97 231 LYS A C 1
ATOM 1787 O O . LYS A 1 231 ? 0.737 -22.688 -29.219 1 97 231 LYS A O 1
ATOM 1792 N N . MET A 1 232 ? -0.88 -22.516 -27.734 1 97.94 232 MET A N 1
ATOM 1793 C CA . MET A 1 232 ? -0.365 -23.641 -26.969 1 97.94 232 MET A CA 1
ATOM 1794 C C . MET A 1 232 ? -0.442 -24.938 -27.766 1 97.94 232 MET A C 1
ATOM 1796 O O . MET A 1 232 ? 0.475 -25.766 -27.719 1 97.94 232 MET A O 1
ATOM 1800 N N . ASP A 1 233 ? -1.534 -25.125 -28.469 1 98.19 233 ASP A N 1
ATOM 1801 C CA . ASP A 1 233 ? -1.7 -26.297 -29.312 1 98.19 233 ASP A CA 1
ATOM 1802 C C . ASP A 1 233 ? -0.561 -26.422 -30.328 1 98.19 233 ASP A C 1
ATOM 1804 O O . ASP A 1 233 ? 0.045 -27.484 -30.469 1 98.19 233 ASP A O 1
ATOM 1808 N N . ALA A 1 234 ? -0.348 -25.297 -30.969 1 97.88 234 ALA A N 1
ATOM 1809 C CA . ALA A 1 234 ? 0.73 -25.266 -31.953 1 97.88 234 ALA A CA 1
ATOM 1810 C C . ALA A 1 234 ? 2.076 -25.578 -31.312 1 97.88 234 ALA A C 1
ATOM 1812 O O . ALA A 1 234 ? 2.879 -26.328 -31.859 1 97.88 234 ALA A O 1
ATOM 1813 N N . PHE A 1 235 ? 2.346 -25.047 -30.203 1 97.81 235 PHE A N 1
ATOM 1814 C CA . PHE A 1 235 ? 3.611 -25.234 -29.5 1 97.81 235 PHE A CA 1
ATOM 1815 C C . PHE A 1 235 ? 3.768 -26.672 -29.031 1 97.81 235 PHE A C 1
ATOM 1817 O O . PHE A 1 235 ? 4.832 -27.281 -29.203 1 97.81 235 PHE A O 1
ATOM 1824 N N . MET A 1 236 ? 2.705 -27.234 -28.422 1 97.75 236 MET A N 1
ATOM 1825 C CA . MET A 1 236 ? 2.742 -28.609 -27.938 1 97.75 236 MET A CA 1
ATOM 1826 C C . MET A 1 236 ? 2.965 -29.594 -29.078 1 97.75 236 MET A C 1
ATOM 1828 O O . MET A 1 236 ? 3.674 -30.594 -28.922 1 97.75 236 MET A O 1
ATOM 1832 N N . THR A 1 237 ? 2.375 -29.281 -30.188 1 97.81 237 THR A N 1
ATOM 1833 C CA . THR A 1 237 ? 2.57 -30.109 -31.375 1 97.81 237 THR A CA 1
ATOM 1834 C C . THR A 1 237 ? 4.039 -30.125 -31.797 1 97.81 237 THR A C 1
ATOM 1836 O O . THR A 1 237 ? 4.605 -31.172 -32.094 1 97.81 237 THR A O 1
ATOM 1839 N N . LYS A 1 238 ? 4.578 -28.938 -31.766 1 97.12 238 LYS A N 1
ATOM 1840 C CA . LYS A 1 238 ? 5.992 -28.812 -32.125 1 97.12 238 LYS A CA 1
ATOM 1841 C C . LYS A 1 238 ? 6.867 -29.578 -31.125 1 97.12 238 LYS A C 1
ATOM 1843 O O . LYS A 1 238 ? 7.789 -30.281 -31.531 1 97.12 238 LYS A O 1
ATOM 1848 N N . MET A 1 239 ? 6.648 -29.406 -29.859 1 97.31 239 MET A N 1
ATOM 1849 C CA . MET A 1 239 ? 7.438 -30.078 -28.812 1 97.31 239 MET A CA 1
ATOM 1850 C C . MET A 1 239 ? 7.316 -31.594 -28.938 1 97.31 239 MET A C 1
ATOM 1852 O O . MET A 1 239 ? 8.297 -32.312 -28.75 1 97.31 239 MET A O 1
ATOM 1856 N N . LYS A 1 240 ? 6.117 -32.062 -29.25 1 95.88 240 LYS A N 1
ATOM 1857 C CA . LYS A 1 240 ? 5.887 -33.5 -29.375 1 95.88 240 LYS A CA 1
ATOM 1858 C C . LYS A 1 240 ? 6.695 -34.094 -30.547 1 95.88 240 LYS A C 1
ATOM 1860 O O . LYS A 1 240 ? 7.203 -35.219 -30.453 1 95.88 240 LYS A O 1
ATOM 1865 N N . LYS A 1 241 ? 6.777 -33.344 -31.578 1 96.38 241 LYS A N 1
ATOM 1866 C CA . LYS A 1 241 ? 7.551 -33.781 -32.75 1 96.38 241 LYS A CA 1
ATOM 1867 C C . LYS A 1 241 ? 9.039 -33.844 -32.406 1 96.38 241 LYS A C 1
ATOM 1869 O O . LYS A 1 241 ? 9.742 -34.75 -32.875 1 96.38 241 LYS A O 1
ATOM 1874 N N . GLU A 1 242 ? 9.469 -32.938 -31.656 1 95.75 242 GLU A N 1
ATOM 1875 C CA . GLU A 1 242 ? 10.891 -32.812 -31.359 1 95.75 242 GLU A CA 1
ATOM 1876 C C . GLU A 1 242 ? 11.312 -33.719 -30.219 1 95.75 242 GLU A C 1
ATOM 1878 O O . GLU A 1 242 ? 12.469 -34.125 -30.141 1 95.75 242 GLU A O 1
ATOM 1883 N N . HIS A 1 243 ? 10.344 -33.969 -29.359 1 95.5 243 HIS A N 1
ATOM 1884 C CA . HIS A 1 243 ? 10.625 -34.781 -28.188 1 95.5 243 HIS A CA 1
ATOM 1885 C C . HIS A 1 243 ? 9.594 -35.906 -28.016 1 95.5 243 HIS A C 1
ATOM 1887 O O . HIS A 1 243 ? 8.531 -35.688 -27.422 1 95.5 243 HIS A O 1
ATOM 1893 N N . PRO A 1 244 ? 9.883 -37.094 -28.344 1 90.88 244 PRO A N 1
ATOM 1894 C CA . PRO A 1 244 ? 8.898 -38.188 -28.328 1 90.88 244 PRO A CA 1
ATOM 1895 C C . PRO A 1 244 ? 8.352 -38.469 -26.938 1 90.88 244 PRO A C 1
ATOM 1897 O O . PRO A 1 244 ? 7.219 -38.938 -26.797 1 90.88 244 PRO A O 1
ATOM 1900 N N . ALA A 1 245 ? 9.117 -38.188 -25.953 1 91.75 245 ALA A N 1
ATOM 1901 C CA . ALA A 1 245 ? 8.68 -38.5 -24.594 1 91.75 245 ALA A CA 1
ATOM 1902 C C . ALA A 1 245 ? 7.922 -37.312 -23.984 1 91.75 245 ALA A C 1
ATOM 1904 O O . ALA A 1 245 ? 7.488 -37.375 -22.844 1 91.75 245 ALA A O 1
ATOM 1905 N N . PHE A 1 246 ? 7.75 -36.344 -24.75 1 95.94 246 PHE A N 1
ATOM 1906 C CA . PHE A 1 246 ? 7.07 -35.125 -24.297 1 95.94 246 PHE A CA 1
ATOM 1907 C C . PHE A 1 246 ? 5.605 -35.406 -23.984 1 95.94 246 PHE A C 1
ATOM 1909 O O . PHE A 1 246 ? 4.875 -35.938 -24.828 1 95.94 246 PHE A O 1
ATOM 1916 N N . GLN A 1 247 ? 5.156 -35.125 -22.781 1 96.56 247 GLN A N 1
ATOM 1917 C CA . GLN A 1 247 ? 3.768 -35.25 -22.344 1 96.56 247 GLN A CA 1
ATOM 1918 C C . GLN A 1 247 ? 3.414 -34.188 -21.312 1 96.56 247 GLN A C 1
ATOM 1920 O O . GLN A 1 247 ? 4.125 -34.031 -20.312 1 96.56 247 GLN A O 1
ATOM 1925 N N . VAL A 1 248 ? 2.369 -33.562 -21.562 1 98 248 VAL A N 1
ATOM 1926 C CA . VAL A 1 248 ? 1.851 -32.594 -20.578 1 98 248 VAL A CA 1
ATOM 1927 C C . VAL A 1 248 ? 0.955 -33.312 -19.578 1 98 248 VAL A C 1
ATOM 1929 O O . VAL A 1 248 ? -0.043 -33.938 -19.969 1 98 248 VAL A O 1
ATOM 1932 N N . ASN A 1 249 ? 1.308 -33.281 -18.344 1 98.06 249 ASN A N 1
ATOM 1933 C CA . ASN A 1 249 ? 0.526 -33.938 -17.312 1 98.06 249 ASN A CA 1
ATOM 1934 C C . ASN A 1 249 ? -0.363 -32.938 -16.562 1 98.06 249 ASN A C 1
ATOM 1936 O O . ASN A 1 249 ? -1.423 -33.312 -16.062 1 98.06 249 ASN A O 1
ATOM 1940 N N . THR A 1 250 ? 0.081 -31.781 -16.422 1 98.5 250 THR A N 1
ATOM 1941 C CA . THR A 1 250 ? -0.686 -30.688 -15.82 1 98.5 250 THR A CA 1
ATOM 1942 C C . THR A 1 250 ? -0.663 -29.453 -16.703 1 98.5 250 THR A C 1
ATOM 1944 O O . THR A 1 250 ? 0.397 -29.047 -17.188 1 98.5 250 THR A O 1
ATOM 1947 N N . PHE A 1 251 ? -1.791 -28.922 -16.953 1 98.69 251 PHE A N 1
ATOM 1948 C CA . PHE A 1 251 ? -1.956 -27.688 -17.719 1 98.69 251 PHE A CA 1
ATOM 1949 C C . PHE A 1 251 ? -2.719 -26.641 -16.906 1 98.69 251 PHE A C 1
ATOM 1951 O O . PHE A 1 251 ? -3.928 -26.766 -16.703 1 98.69 251 PHE A O 1
ATOM 1958 N N . ASP A 1 252 ? -1.949 -25.625 -16.438 1 98.56 252 ASP A N 1
ATOM 1959 C CA . ASP A 1 252 ? -2.51 -24.562 -15.633 1 98.56 252 ASP A CA 1
ATOM 1960 C C . ASP A 1 252 ? -2.801 -23.328 -16.484 1 98.56 252 ASP A C 1
ATOM 1962 O O . ASP A 1 252 ? -1.878 -22.641 -16.938 1 98.56 252 ASP A O 1
ATOM 1966 N N . ILE A 1 253 ? -4.031 -22.969 -16.578 1 97.19 253 ILE A N 1
ATOM 1967 C CA . ILE A 1 253 ? -4.383 -21.891 -17.5 1 97.19 253 ILE A CA 1
ATOM 1968 C C . ILE A 1 253 ? -4.578 -20.594 -16.719 1 97.19 253 ILE A C 1
ATOM 1970 O O . ILE A 1 253 ? -5.152 -19.625 -17.234 1 97.19 253 ILE A O 1
ATOM 1974 N N . GLY A 1 254 ? -4.141 -20.609 -15.516 1 95.56 254 GLY A N 1
ATOM 1975 C CA . GLY A 1 254 ? -4.223 -19.391 -14.711 1 95.56 254 GLY A CA 1
ATOM 1976 C C . GLY A 1 254 ? -5.641 -19.047 -14.305 1 95.56 254 GLY A C 1
ATOM 1977 O O . GLY A 1 254 ? -6.477 -19.922 -14.117 1 95.56 254 GLY A O 1
ATOM 1978 N N . GLY A 1 255 ? -5.77 -17.75 -13.945 1 92.38 255 GLY A N 1
ATOM 1979 C CA . GLY A 1 255 ? -7.055 -17.266 -13.484 1 92.38 255 GLY A CA 1
ATOM 1980 C C . GLY A 1 255 ? -7.633 -16.188 -14.383 1 92.38 255 GLY A C 1
ATOM 1981 O O . GLY A 1 255 ? -7.582 -16.297 -15.609 1 92.38 255 GLY A O 1
ATOM 1982 N N . GLY A 1 256 ? -8.281 -15.297 -13.703 1 91.38 256 GLY A N 1
ATOM 1983 C CA . GLY A 1 256 ? -8.836 -14.172 -14.43 1 91.38 256 GLY A CA 1
ATOM 1984 C C . GLY A 1 256 ? -10.344 -14.055 -14.297 1 91.38 256 GLY A C 1
ATOM 1985 O O . GLY A 1 256 ? -10.938 -13.086 -14.758 1 91.38 256 GLY A O 1
ATOM 1986 N N . THR A 1 257 ? -10.922 -14.977 -13.547 1 93.94 257 THR A N 1
ATOM 1987 C CA . THR A 1 257 ? -12.367 -14.945 -13.367 1 93.94 257 THR A CA 1
ATOM 1988 C C . THR A 1 257 ? -12.805 -13.648 -12.688 1 93.94 257 THR A C 1
ATOM 1990 O O . THR A 1 257 ? -12.305 -13.312 -11.609 1 93.94 257 THR A O 1
ATOM 1993 N N . PRO A 1 258 ? -13.703 -12.977 -13.281 1 94.62 258 PRO A N 1
ATOM 1994 C CA . PRO A 1 258 ? -14.055 -11.656 -12.758 1 94.62 258 PRO A CA 1
ATOM 1995 C C . PRO A 1 258 ? -15.094 -11.719 -11.641 1 94.62 258 PRO A C 1
ATOM 1997 O O . PRO A 1 258 ? -15.758 -12.75 -11.469 1 94.62 258 PRO A O 1
ATOM 2000 N N . VAL A 1 259 ? -15.148 -10.703 -10.906 1 95.06 259 VAL A N 1
ATOM 2001 C CA . VAL A 1 259 ? -16.156 -10.492 -9.867 1 95.06 259 VAL A CA 1
ATOM 2002 C C . VAL A 1 259 ? -16.859 -9.164 -10.094 1 95.06 259 VAL A C 1
ATOM 2004 O O . VAL A 1 259 ? -16.328 -8.273 -10.758 1 95.06 259 VAL A O 1
ATOM 2007 N N . PHE A 1 260 ? -18.031 -9.078 -9.562 1 94.12 260 PHE A N 1
ATOM 2008 C CA . PHE A 1 260 ? -18.828 -7.867 -9.711 1 94.12 260 PHE A CA 1
ATOM 2009 C C . PHE A 1 260 ? -18.328 -6.762 -8.789 1 94.12 260 PHE A C 1
ATOM 2011 O O . PHE A 1 260 ? -18.156 -6.98 -7.59 1 94.12 260 PHE A O 1
ATOM 2018 N N . TYR A 1 261 ? -18.141 -5.602 -9.383 1 93.69 261 TYR A N 1
ATOM 2019 C CA . TYR A 1 261 ? -17.906 -4.398 -8.594 1 93.69 261 TYR A CA 1
ATOM 2020 C C . TYR A 1 261 ? -18.828 -3.27 -9.016 1 93.69 261 TYR A C 1
ATOM 2022 O O . TYR A 1 261 ? -19.359 -2.545 -8.172 1 93.69 261 TYR A O 1
ATOM 2030 N N . ASN A 1 262 ? -18.984 -3.123 -10.242 1 90.44 262 ASN A N 1
ATOM 2031 C CA . ASN A 1 262 ? -19.75 -1.998 -10.781 1 90.44 262 ASN A CA 1
ATOM 2032 C C . ASN A 1 262 ? -20.719 -2.447 -11.859 1 90.44 262 ASN A C 1
ATOM 2034 O O . ASN A 1 262 ? -21.891 -2.047 -11.859 1 90.44 262 ASN A O 1
ATOM 2038 N N . ASP A 1 263 ? -20.203 -3.254 -12.82 1 89.5 263 ASP A N 1
ATOM 2039 C CA . ASP A 1 263 ? -20.984 -3.764 -13.938 1 89.5 263 ASP A CA 1
ATOM 2040 C C . ASP A 1 263 ? -21.078 -5.289 -13.891 1 89.5 263 ASP A C 1
ATOM 2042 O O . ASP A 1 263 ? -20.219 -5.949 -13.32 1 89.5 263 ASP A O 1
ATOM 2046 N N . PRO A 1 264 ? -22.109 -5.734 -14.5 1 90.81 264 PRO A N 1
ATOM 2047 C CA . PRO A 1 264 ? -22.219 -7.195 -14.562 1 90.81 264 PRO A CA 1
ATOM 2048 C C . PRO A 1 264 ? -21.016 -7.836 -15.266 1 90.81 264 PRO A C 1
ATOM 2050 O O . PRO A 1 264 ? -20.5 -7.285 -16.234 1 90.81 264 PRO A O 1
ATOM 2053 N N . VAL A 1 265 ? -20.672 -9.008 -14.766 1 92.88 265 VAL A N 1
ATOM 2054 C CA . VAL A 1 265 ? -19.531 -9.742 -15.312 1 92.88 265 VAL A CA 1
ATOM 2055 C C . VAL A 1 265 ? -19.953 -11.172 -15.633 1 92.88 265 VAL A C 1
ATOM 2057 O O . VAL A 1 265 ? -20.922 -11.688 -15.062 1 92.88 265 VAL A O 1
ATOM 2060 N N . PRO A 1 266 ? -19.266 -11.82 -16.578 1 92.88 266 PRO A N 1
ATOM 2061 C CA . PRO A 1 266 ? -19.578 -13.219 -16.875 1 92.88 266 PRO A CA 1
ATOM 2062 C C . PRO A 1 266 ? -19.297 -14.148 -15.688 1 92.88 266 PRO A C 1
ATOM 2064 O O . PRO A 1 266 ? -18.438 -13.852 -14.859 1 92.88 266 PRO A O 1
ATOM 2067 N N . THR A 1 267 ? -20.047 -15.234 -15.664 1 93.94 267 THR A N 1
ATOM 2068 C CA . THR A 1 267 ? -19.859 -16.266 -14.641 1 93.94 267 THR A CA 1
ATOM 2069 C C . THR A 1 267 ? -18.734 -17.203 -15.023 1 93.94 267 THR A C 1
ATOM 2071 O O . THR A 1 267 ? -18.297 -17.234 -16.172 1 93.94 267 THR A O 1
ATOM 2074 N N . PRO A 1 268 ? -18.312 -18 -14.023 1 95.81 268 PRO A N 1
ATOM 2075 C CA . PRO A 1 268 ? -17.312 -19.016 -14.352 1 95.81 268 PRO A CA 1
ATOM 2076 C C . PRO A 1 268 ? -17.797 -20 -15.422 1 95.81 268 PRO A C 1
ATOM 2078 O O . PRO A 1 268 ? -17.016 -20.422 -16.281 1 95.81 268 PRO A O 1
ATOM 2081 N N . ALA A 1 269 ? -19.031 -20.344 -15.344 1 96.19 269 ALA A N 1
ATOM 2082 C CA . ALA A 1 269 ? -19.594 -21.25 -16.344 1 96.19 269 ALA A CA 1
ATOM 2083 C C . ALA A 1 269 ? -19.5 -20.656 -17.734 1 96.19 269 ALA A C 1
ATOM 2085 O O . ALA A 1 269 ? -19.156 -21.359 -18.688 1 96.19 269 ALA A O 1
ATOM 2086 N N . GLN A 1 270 ? -19.812 -19.406 -17.812 1 94.31 270 GLN A N 1
ATOM 2087 C CA . GLN A 1 270 ? -19.719 -18.719 -19.109 1 94.31 270 GLN A CA 1
ATOM 2088 C C . GLN A 1 270 ? -18.266 -18.656 -19.578 1 94.31 270 GLN A C 1
ATOM 2090 O O . GLN A 1 270 ? -18 -18.797 -20.781 1 94.31 270 GLN A O 1
ATOM 2095 N N . MET A 1 271 ? -17.422 -18.453 -18.672 1 93.25 271 MET A N 1
ATOM 2096 C CA . MET A 1 271 ? -15.992 -18.438 -19 1 93.25 271 MET A CA 1
ATOM 2097 C C . MET A 1 271 ? -15.539 -19.797 -19.531 1 93.25 271 MET A C 1
ATOM 2099 O O . MET A 1 271 ? -14.922 -19.891 -20.594 1 93.25 271 MET A O 1
ATOM 2103 N N . ALA A 1 272 ? -15.883 -20.812 -18.812 1 96.38 272 ALA A N 1
ATOM 2104 C CA . ALA A 1 272 ? -15.469 -22.156 -19.172 1 96.38 272 ALA A CA 1
ATOM 2105 C C . ALA A 1 272 ? -16.047 -22.578 -20.516 1 96.38 272 ALA A C 1
ATOM 2107 O O . ALA A 1 272 ? -15.367 -23.219 -21.312 1 96.38 272 ALA A O 1
ATOM 2108 N N . GLU A 1 273 ? -17.25 -22.188 -20.719 1 95.44 273 GLU A N 1
ATOM 2109 C CA . GLU A 1 273 ? -17.922 -22.547 -21.969 1 95.44 273 GLU A CA 1
ATOM 2110 C C . GLU A 1 273 ? -17.172 -21.984 -23.172 1 95.44 273 GLU A C 1
ATOM 2112 O O . GLU A 1 273 ? -17.188 -22.594 -24.25 1 95.44 273 GLU A O 1
ATOM 2117 N N . ASN A 1 274 ? -16.547 -20.953 -22.953 1 93.12 274 ASN A N 1
ATOM 2118 C CA . ASN A 1 274 ? -15.852 -20.297 -24.031 1 93.12 274 ASN A CA 1
ATOM 2119 C C . ASN A 1 274 ? -14.672 -21.125 -24.547 1 93.12 274 ASN A C 1
ATOM 2121 O O . ASN A 1 274 ? -14.312 -21.047 -25.719 1 93.12 274 ASN A O 1
ATOM 2125 N N . HIS A 1 275 ? -14.062 -21.953 -23.656 1 95.5 275 HIS A N 1
ATOM 2126 C CA . HIS A 1 275 ? -12.805 -22.531 -24.109 1 95.5 275 HIS A CA 1
ATOM 2127 C C . HIS A 1 275 ? -12.695 -24 -23.688 1 95.5 275 HIS A C 1
ATOM 2129 O O . HIS A 1 275 ? -11.695 -24.656 -23.984 1 95.5 275 HIS A O 1
ATOM 2135 N N . VAL A 1 276 ? -13.719 -24.609 -23.109 1 97.44 276 VAL A N 1
ATOM 2136 C CA . VAL A 1 276 ? -13.648 -26 -22.656 1 97.44 276 VAL A CA 1
ATOM 2137 C C . VAL A 1 276 ? -13.562 -26.938 -23.859 1 97.44 276 VAL A C 1
ATOM 2139 O O . VAL A 1 276 ? -12.891 -27.969 -23.797 1 97.44 276 VAL A O 1
ATOM 2142 N N . GLY A 1 277 ? -14.258 -26.594 -24.953 1 97.44 277 GLY A N 1
ATOM 2143 C CA . GLY A 1 277 ? -14.117 -27.375 -26.172 1 97.44 277 GLY A CA 1
ATOM 2144 C C . GLY A 1 277 ? -12.688 -27.484 -26.656 1 97.44 277 GLY A C 1
ATOM 2145 O O . GLY A 1 277 ? -12.227 -28.562 -27.047 1 97.44 277 GLY A O 1
ATOM 2146 N N . LYS A 1 278 ? -12.07 -26.344 -26.641 1 97.5 278 LYS A N 1
ATOM 2147 C CA . LYS A 1 278 ? -10.672 -26.328 -27.062 1 97.5 278 LYS A CA 1
ATOM 2148 C C . LYS A 1 278 ? -9.797 -27.125 -26.109 1 97.5 278 LYS A C 1
ATOM 2150 O O . LYS A 1 278 ? -8.844 -27.781 -26.531 1 97.5 278 LYS A O 1
ATOM 2155 N N . LEU A 1 279 ? -10.039 -27.094 -24.875 1 98.44 279 LEU A N 1
ATOM 2156 C CA . LEU A 1 279 ? -9.297 -27.859 -23.875 1 98.44 279 LEU A CA 1
ATOM 2157 C C . LEU A 1 279 ? -9.445 -29.359 -24.125 1 98.44 279 LEU A C 1
ATOM 2159 O O . LEU A 1 279 ? -8.477 -30.109 -24.031 1 98.44 279 LEU A O 1
ATOM 2163 N N . ASN A 1 280 ? -10.641 -29.766 -24.391 1 98.44 280 ASN A N 1
ATOM 2164 C CA . ASN A 1 280 ? -10.883 -31.172 -24.703 1 98.44 280 ASN A CA 1
ATOM 2165 C C . ASN A 1 280 ? -10.164 -31.594 -25.969 1 98.44 280 ASN A C 1
ATOM 2167 O O . ASN A 1 280 ? -9.633 -32.719 -26.047 1 98.44 280 ASN A O 1
ATOM 2171 N N . GLN A 1 281 ? -10.164 -30.719 -26.922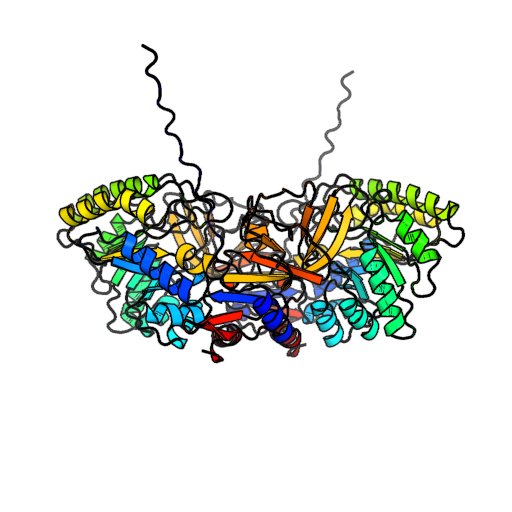 1 98 281 GLN A N 1
ATOM 2172 C CA . GLN A 1 281 ? -9.43 -31 -28.156 1 98 281 GLN A CA 1
ATOM 2173 C C . GLN A 1 281 ? -7.938 -31.172 -27.859 1 98 281 GLN A C 1
ATOM 2175 O O . GLN A 1 281 ? -7.301 -32.094 -28.406 1 98 281 GLN A O 1
ATOM 2180 N N . LEU A 1 282 ? -7.426 -30.328 -27.047 1 98 282 LEU A N 1
ATOM 2181 C CA . LEU A 1 282 ? -6.02 -30.438 -26.656 1 98 282 LEU A CA 1
ATOM 2182 C C . LEU A 1 282 ? -5.746 -31.766 -25.969 1 98 282 LEU A C 1
ATOM 2184 O O . LEU A 1 282 ? -4.734 -32.406 -26.234 1 98 282 LEU A O 1
ATOM 2188 N N . ALA A 1 283 ? -6.633 -32.156 -25.094 1 97.69 283 ALA A N 1
ATOM 2189 C CA . ALA A 1 283 ? -6.477 -33.406 -24.375 1 97.69 283 ALA A CA 1
ATOM 2190 C C . ALA A 1 283 ? -6.52 -34.594 -25.344 1 97.69 283 ALA A C 1
ATOM 2192 O O . ALA A 1 283 ? -5.797 -35.562 -25.156 1 97.69 283 ALA A O 1
ATOM 2193 N N . GLU A 1 284 ? -7.32 -34.531 -26.328 1 97.19 284 GLU A N 1
ATOM 2194 C CA . GLU A 1 284 ? -7.426 -35.594 -27.328 1 97.19 284 GLU A CA 1
ATOM 2195 C C . GLU A 1 284 ? -6.16 -35.656 -28.188 1 97.19 284 GLU A C 1
ATOM 2197 O O . GLU A 1 284 ? -5.688 -36.75 -28.516 1 97.19 284 GLU A O 1
ATOM 2202 N N . THR A 1 285 ? -5.711 -34.5 -28.469 1 96.5 285 THR A N 1
ATOM 2203 C CA . THR A 1 285 ? -4.586 -34.406 -29.391 1 96.5 285 THR A CA 1
ATOM 2204 C C . THR A 1 285 ? -3.275 -34.719 -28.672 1 96.5 285 THR A C 1
ATOM 2206 O O . THR A 1 285 ? -2.393 -35.375 -29.25 1 96.5 285 THR A O 1
ATOM 2209 N N . HIS A 1 286 ? -3.105 -34.312 -27.438 1 96.56 286 HIS A N 1
ATOM 2210 C CA . HIS A 1 286 ? -1.8 -34.344 -26.781 1 96.56 286 HIS A CA 1
ATOM 2211 C C . HIS A 1 286 ? -1.809 -35.25 -25.578 1 96.56 286 HIS A C 1
ATOM 2213 O O . HIS A 1 286 ? -0.794 -35.406 -24.891 1 96.56 286 HIS A O 1
ATOM 2219 N N . GLY A 1 287 ? -2.928 -35.875 -25.312 1 96.12 287 GLY A N 1
ATOM 2220 C CA . GLY A 1 287 ? -3.08 -36.719 -24.125 1 96.12 287 GLY A CA 1
ATOM 2221 C C . GLY A 1 287 ? -3.811 -36 -23 1 96.12 287 GLY A C 1
ATOM 2222 O O . GLY A 1 287 ? -3.697 -34.781 -22.844 1 96.12 287 GLY A O 1
ATOM 2223 N N . THR A 1 288 ? -4.469 -36.812 -22.234 1 97.06 288 THR A N 1
ATOM 2224 C CA . THR A 1 288 ? -5.227 -36.281 -21.109 1 97.06 288 THR A CA 1
ATOM 2225 C C . THR A 1 288 ? -4.289 -35.625 -20.078 1 97.06 288 THR A C 1
ATOM 2227 O O . THR A 1 288 ? -3.221 -36.188 -19.797 1 97.06 288 THR A O 1
ATOM 2230 N N . PHE A 1 289 ? -4.629 -34.531 -19.594 1 98.25 289 PHE A N 1
ATOM 2231 C CA . PHE A 1 289 ? -3.879 -33.844 -18.562 1 98.25 289 PHE A CA 1
ATOM 2232 C C . PHE A 1 289 ? -4.805 -33.375 -17.438 1 98.25 289 PHE A C 1
ATOM 2234 O O . PHE A 1 289 ? -6.027 -33.406 -17.578 1 98.25 289 PHE A O 1
ATOM 2241 N N . THR A 1 290 ? -4.238 -33.094 -16.281 1 98.44 290 THR A N 1
ATOM 2242 C CA . THR A 1 290 ? -4.945 -32.375 -15.227 1 98.44 290 THR A CA 1
ATOM 2243 C C . THR A 1 290 ? -5.047 -30.891 -15.547 1 98.44 290 THR A C 1
ATOM 2245 O O . THR A 1 290 ? -4.035 -30.234 -15.805 1 98.44 290 THR A O 1
ATOM 2248 N N . LEU A 1 291 ? -6.238 -30.438 -15.625 1 98.62 291 LEU A N 1
ATOM 2249 C CA . LEU A 1 291 ? -6.469 -29.016 -15.812 1 98.62 291 LEU A CA 1
ATOM 2250 C C . LEU A 1 291 ? -6.445 -28.281 -14.477 1 98.62 291 LEU A C 1
ATOM 2252 O O . LEU A 1 291 ? -7.141 -28.656 -13.531 1 98.62 291 LEU A O 1
ATOM 2256 N N . MET A 1 292 ? -5.625 -27.312 -14.375 1 98.31 292 MET A N 1
ATOM 2257 C CA . MET A 1 292 ? -5.59 -26.484 -13.172 1 98.31 292 MET A CA 1
ATOM 2258 C C . MET A 1 292 ? -6.07 -25.062 -13.484 1 98.31 292 MET A C 1
ATOM 2260 O O . MET A 1 292 ? -5.645 -24.453 -14.469 1 98.31 292 MET A O 1
ATOM 2264 N N . ILE A 1 293 ? -6.973 -24.578 -12.68 1 97.44 293 ILE A N 1
ATOM 2265 C CA . ILE A 1 293 ? -7.5 -23.219 -12.742 1 97.44 293 ILE A CA 1
ATOM 2266 C C . ILE A 1 293 ? -7.137 -22.469 -11.469 1 97.44 293 ILE A C 1
ATOM 2268 O O . ILE A 1 293 ? -7.449 -22.922 -10.367 1 97.44 293 ILE A O 1
ATOM 2272 N N . GLU A 1 294 ? -6.488 -21.344 -11.664 1 95.69 294 GLU A N 1
ATOM 2273 C CA . GLU A 1 294 ? -6.129 -20.516 -10.516 1 95.69 294 GLU A CA 1
ATOM 2274 C C . GLU A 1 294 ? -7.125 -19.375 -10.32 1 95.69 294 GLU A C 1
ATOM 2276 O O . GLU A 1 294 ? -7.59 -18.781 -11.289 1 95.69 294 GLU A O 1
ATOM 2281 N N . SER A 1 295 ? -7.41 -19.094 -9.047 1 96.31 295 SER A N 1
ATOM 2282 C CA . SER A 1 295 ? -8.18 -17.875 -8.789 1 96.31 295 SER A CA 1
ATOM 2283 C C . SER A 1 295 ? -7.887 -17.328 -7.402 1 96.31 295 SER A C 1
ATOM 2285 O O . SER A 1 295 ? -7.672 -18.078 -6.453 1 96.31 295 SER A O 1
ATOM 2287 N N . GLY A 1 296 ? -7.754 -16.062 -7.352 1 97.44 296 GLY A N 1
ATOM 2288 C CA . GLY A 1 296 ? -7.754 -15.344 -6.09 1 97.44 296 GLY A CA 1
ATOM 2289 C C . GLY A 1 296 ? -9.008 -14.516 -5.875 1 97.44 296 GLY A C 1
ATOM 2290 O O . GLY A 1 296 ? -9.906 -14.93 -5.133 1 97.44 296 GLY A O 1
ATOM 2291 N N . ARG A 1 297 ? -9.188 -13.633 -6.723 1 97.38 297 ARG A N 1
ATOM 2292 C CA . ARG A 1 297 ? -10.258 -12.648 -6.602 1 97.38 297 ARG A CA 1
ATOM 2293 C C . ARG A 1 297 ? -11.625 -13.32 -6.574 1 97.38 297 ARG A C 1
ATOM 2295 O O . ARG A 1 297 ? -12.43 -13.078 -5.668 1 97.38 297 ARG A O 1
ATOM 2302 N N . PHE A 1 298 ? -11.891 -14.203 -7.516 1 97.81 298 PHE A N 1
ATOM 2303 C CA . PHE A 1 298 ? -13.211 -14.805 -7.613 1 97.81 298 PHE A CA 1
ATOM 2304 C C . PHE A 1 298 ? -13.539 -15.609 -6.355 1 97.81 298 PHE A C 1
ATOM 2306 O O . PHE A 1 298 ? -14.672 -15.594 -5.883 1 97.81 298 PHE A O 1
ATOM 2313 N N . LEU A 1 299 ? -12.562 -16.234 -5.781 1 98.62 299 LEU A N 1
ATOM 2314 C CA . LEU A 1 299 ? -12.805 -17.172 -4.691 1 98.62 299 LEU A CA 1
ATOM 2315 C C . LEU A 1 299 ? -13.125 -16.438 -3.398 1 98.62 299 LEU A C 1
ATOM 2317 O O . LEU A 1 299 ? -13.844 -16.938 -2.543 1 98.62 299 LEU A O 1
ATOM 2321 N N . VAL A 1 300 ? -12.578 -15.18 -3.281 1 98.75 300 VAL A N 1
ATOM 2322 C CA . VAL A 1 300 ? -12.68 -14.648 -1.927 1 98.75 300 VAL A CA 1
ATOM 2323 C C . VAL A 1 300 ? -13.344 -13.273 -1.959 1 98.75 300 VAL A C 1
ATOM 2325 O O . VAL A 1 300 ? -13.781 -12.766 -0.925 1 98.75 300 VAL A O 1
ATOM 2328 N N . ALA A 1 301 ? -13.453 -12.609 -3.037 1 98.44 301 ALA A N 1
ATOM 2329 C CA . ALA A 1 301 ? -13.867 -11.211 -3.078 1 98.44 301 ALA A CA 1
ATOM 2330 C C . ALA A 1 301 ? -15.242 -11.031 -2.449 1 98.44 301 ALA A C 1
ATOM 2332 O O . ALA A 1 301 ? -15.422 -10.195 -1.558 1 98.44 301 ALA A O 1
ATOM 2333 N N . GLU A 1 302 ? -16.188 -11.852 -2.844 1 98.06 302 GLU A N 1
ATOM 2334 C CA . GLU A 1 302 ? -17.594 -11.664 -2.461 1 98.06 302 GLU A CA 1
ATOM 2335 C C . GLU A 1 302 ? -17.859 -12.234 -1.072 1 98.06 302 GLU A C 1
ATOM 2337 O O . GLU A 1 302 ? -18.969 -12.07 -0.534 1 98.06 302 GLU A O 1
ATOM 2342 N N . SER A 1 303 ? -16.844 -12.844 -0.501 1 98.62 303 SER A N 1
ATOM 2343 C CA . SER A 1 303 ? -17.031 -13.484 0.799 1 98.62 303 SER A CA 1
ATOM 2344 C C . SER A 1 303 ? -16.922 -12.469 1.932 1 98.62 303 SER A C 1
ATOM 2346 O O . SER A 1 303 ? -17.281 -12.766 3.074 1 98.62 303 SER A O 1
ATOM 2348 N N . SER A 1 304 ? -16.469 -11.273 1.611 1 98.69 304 SER A N 1
ATOM 2349 C CA . SER A 1 304 ? -16.125 -10.391 2.721 1 98.69 304 SER A CA 1
ATOM 2350 C C . SER A 1 304 ? -16.688 -8.992 2.51 1 98.69 304 SER A C 1
ATOM 2352 O O . SER A 1 304 ? -16.844 -8.539 1.372 1 98.69 304 SER A O 1
ATOM 2354 N N . MET A 1 305 ? -17.016 -8.344 3.562 1 98.38 305 MET A N 1
ATOM 2355 C CA . MET A 1 305 ? -17.359 -6.93 3.607 1 98.38 305 MET A CA 1
ATOM 2356 C C . MET A 1 305 ? -16.547 -6.207 4.676 1 98.38 305 MET A C 1
ATOM 2358 O O . MET A 1 305 ? -15.984 -6.844 5.566 1 98.38 305 MET A O 1
ATOM 2362 N N . LEU A 1 306 ? -16.391 -4.93 4.531 1 98.81 306 LEU A N 1
ATOM 2363 C CA . LEU A 1 306 ? -15.781 -4.047 5.523 1 98.81 306 LEU A CA 1
ATOM 2364 C C . LEU A 1 306 ? -16.812 -3.059 6.062 1 98.81 306 LEU A C 1
ATOM 2366 O O . LEU A 1 306 ? -17.453 -2.342 5.293 1 98.81 306 LEU A O 1
ATOM 2370 N N . VAL A 1 307 ? -17 -3.086 7.348 1 98.81 307 VAL A N 1
ATOM 2371 C CA . VAL A 1 307 ? -17.891 -2.127 7.996 1 98.81 307 VAL A CA 1
ATOM 2372 C C . VAL A 1 307 ? -17.062 -0.975 8.57 1 98.81 307 VAL A C 1
ATOM 2374 O O . VAL A 1 307 ? -16.094 -1.198 9.297 1 98.81 307 VAL A O 1
ATOM 2377 N N . SER A 1 308 ? -17.438 0.171 8.227 1 98.69 308 SER A N 1
ATOM 2378 C CA . SER A 1 308 ? -16.781 1.392 8.68 1 98.69 308 SER A CA 1
ATOM 2379 C C . SER A 1 308 ? -17.797 2.391 9.234 1 98.69 308 SER A C 1
ATOM 2381 O O . SER A 1 308 ? -18.984 2.314 8.914 1 98.69 308 SER A O 1
ATOM 2383 N N . ARG A 1 309 ? -17.344 3.283 10.016 1 98.56 309 ARG A N 1
ATOM 2384 C CA . ARG A 1 309 ? -18.203 4.301 10.617 1 98.56 309 ARG A CA 1
ATOM 2385 C C . ARG A 1 309 ? -18.016 5.648 9.93 1 98.56 309 ARG A C 1
ATOM 2387 O O . ARG A 1 309 ? -16.891 6.043 9.617 1 98.56 309 ARG A O 1
ATOM 2394 N N . ILE A 1 310 ? -19.125 6.324 9.641 1 98.38 310 ILE A N 1
ATOM 2395 C CA . ILE A 1 310 ? -19.047 7.711 9.211 1 98.38 310 ILE A CA 1
ATOM 2396 C C . ILE A 1 310 ? -18.641 8.594 10.391 1 98.38 310 ILE A C 1
ATOM 2398 O O . ILE A 1 310 ? -19.375 8.703 11.367 1 98.38 310 ILE A O 1
ATOM 2402 N N . VAL A 1 311 ? -17.516 9.258 10.258 1 98.44 311 VAL A N 1
ATOM 2403 C CA . VAL A 1 311 ? -16.953 9.93 11.43 1 98.44 311 VAL A CA 1
ATOM 2404 C C . VAL A 1 311 ? -17.109 11.438 11.273 1 98.44 311 VAL A C 1
ATOM 2406 O O . VAL A 1 311 ? -17 12.18 12.258 1 98.44 311 VAL A O 1
ATOM 2409 N N . ASN A 1 312 ? -17.234 11.898 10.125 1 98.12 312 ASN A N 1
ATOM 2410 C CA . ASN A 1 312 ? -17.453 13.32 9.867 1 98.12 312 ASN A CA 1
ATOM 2411 C C . ASN A 1 312 ? -18.156 13.555 8.531 1 98.12 312 ASN A C 1
ATOM 2413 O O . ASN A 1 312 ? -18.078 12.711 7.637 1 98.12 312 ASN A O 1
ATOM 2417 N N . THR A 1 313 ? -18.875 14.578 8.43 1 95.88 313 THR A N 1
ATOM 2418 C CA . THR A 1 313 ? -19.375 15.125 7.172 1 95.88 313 THR A CA 1
ATOM 2419 C C . THR A 1 313 ? -19.078 16.625 7.074 1 95.88 313 THR A C 1
ATOM 2421 O O . THR A 1 313 ? -19.047 17.312 8.086 1 95.88 313 THR A O 1
ATOM 2424 N N . LYS A 1 314 ? -18.812 17.016 5.953 1 94.25 314 LYS A N 1
ATOM 2425 C CA . LYS A 1 314 ? -18.656 18.438 5.703 1 94.25 314 LYS A CA 1
ATOM 2426 C C . LYS A 1 314 ? -19.172 18.812 4.32 1 94.25 314 LYS A C 1
ATOM 2428 O O . LYS A 1 314 ? -19.547 17.953 3.531 1 94.25 314 LYS A O 1
ATOM 2433 N N . GLU A 1 315 ? -19.281 20.047 4.133 1 91.44 315 GLU A N 1
ATOM 2434 C CA . GLU A 1 315 ? -19.703 20.547 2.828 1 91.44 315 GLU A CA 1
ATOM 2435 C C . GLU A 1 315 ? -18.594 21.328 2.148 1 91.44 315 GLU A C 1
ATOM 2437 O O . GLU A 1 315 ? -17.734 21.922 2.822 1 91.44 315 GLU A O 1
ATOM 2442 N N . TYR A 1 316 ? -18.484 21.219 0.986 1 90.75 316 TYR A N 1
ATOM 2443 C CA . TYR A 1 316 ? -17.719 22.109 0.117 1 90.75 316 TYR A CA 1
ATOM 2444 C C . TYR A 1 316 ? -18.609 22.688 -0.983 1 90.75 316 TYR A C 1
ATOM 2446 O O . TYR A 1 316 ? -18.797 22.062 -2.025 1 90.75 316 TYR A O 1
ATOM 2454 N N . ASN A 1 317 ? -19.047 23.891 -0.638 1 85.94 317 ASN A N 1
ATOM 2455 C CA . ASN A 1 317 ? -20.094 24.469 -1.476 1 85.94 317 ASN A CA 1
ATOM 2456 C C . ASN A 1 317 ? -21.312 23.547 -1.571 1 85.94 317 ASN A C 1
ATOM 2458 O O . ASN A 1 317 ? -21.891 23.172 -0.552 1 85.94 317 ASN A O 1
ATOM 2462 N N . GLU A 1 318 ? -21.625 23 -2.811 1 86.31 318 GLU A N 1
ATOM 2463 C CA . GLU A 1 318 ? -22.844 22.219 -2.975 1 86.31 318 GLU A CA 1
ATOM 2464 C C . GLU A 1 318 ? -22.562 20.719 -2.881 1 86.31 318 GLU A C 1
ATOM 2466 O O . GLU A 1 318 ? -23.453 19.906 -3.109 1 86.31 318 GLU A O 1
ATOM 2471 N N . HIS A 1 319 ? -21.406 20.453 -2.484 1 91.38 319 HIS A N 1
ATOM 2472 C CA . HIS A 1 319 ? -21.016 19.047 -2.389 1 91.38 319 HIS A CA 1
ATOM 2473 C C . HIS A 1 319 ? -20.938 18.609 -0.933 1 91.38 319 HIS A C 1
ATOM 2475 O O . HIS A 1 319 ? -20.531 19.375 -0.062 1 91.38 319 HIS A O 1
ATOM 2481 N N . LYS A 1 320 ? -21.359 17.406 -0.713 1 93.25 320 LYS A N 1
ATOM 2482 C CA . LYS A 1 320 ? -21.234 16.766 0.597 1 93.25 320 LYS A CA 1
ATOM 2483 C C . LYS A 1 320 ? -20.047 15.805 0.633 1 93.25 320 LYS A C 1
ATOM 2485 O O . LYS A 1 320 ? -19.906 14.945 -0.242 1 93.25 320 LYS A O 1
ATOM 2490 N N . ILE A 1 321 ? -19.219 15.992 1.568 1 95.31 321 ILE A N 1
ATOM 2491 C CA . ILE A 1 321 ? -18.078 15.094 1.776 1 95.31 321 ILE A CA 1
ATOM 2492 C C . ILE A 1 321 ? -18.328 14.219 3 1 95.31 321 ILE A C 1
ATOM 2494 O O . ILE A 1 321 ? -18.531 14.727 4.109 1 95.31 321 ILE A O 1
ATOM 2498 N N . VAL A 1 322 ? -18.391 12.969 2.771 1 97.25 322 VAL A N 1
ATOM 2499 C CA . VAL A 1 322 ? -18.562 11.992 3.838 1 97.25 322 VAL A CA 1
ATOM 2500 C C . VAL A 1 322 ? -17.234 11.336 4.168 1 97.25 322 VAL A C 1
ATOM 2502 O O . VAL A 1 322 ? -16.562 10.789 3.285 1 97.25 322 VAL A O 1
ATOM 2505 N N . ILE A 1 323 ? -16.797 11.414 5.426 1 98.25 323 ILE A N 1
ATOM 2506 C CA . ILE A 1 323 ? -15.508 10.859 5.852 1 98.25 323 ILE A CA 1
ATOM 2507 C C . ILE A 1 323 ? -15.742 9.648 6.746 1 98.25 323 ILE A C 1
ATOM 2509 O O . ILE A 1 323 ? -16.484 9.727 7.734 1 98.25 323 ILE A O 1
ATOM 2513 N N . VAL A 1 324 ? -15.141 8.516 6.387 1 98.62 324 VAL A N 1
ATOM 2514 C CA . VAL A 1 324 ? -15.266 7.289 7.164 1 98.62 324 VAL A CA 1
ATOM 2515 C C . VAL A 1 324 ? -13.938 6.977 7.859 1 98.62 324 VAL A C 1
ATOM 2517 O O . VAL A 1 324 ? -12.914 7.59 7.551 1 98.62 324 VAL A O 1
ATOM 2520 N N . ASP A 1 325 ? -13.953 6.027 8.805 1 98.5 325 ASP A N 1
ATOM 2521 C CA . ASP A 1 325 ? -12.758 5.723 9.578 1 98.5 325 ASP A CA 1
ATOM 2522 C C . ASP A 1 325 ? -11.914 4.648 8.898 1 98.5 325 ASP A C 1
ATOM 2524 O O . ASP A 1 325 ? -10.977 4.117 9.484 1 98.5 325 ASP A O 1
ATOM 2528 N N . ALA A 1 326 ? -12.25 4.297 7.668 1 98.44 326 ALA A N 1
ATOM 2529 C CA . ALA A 1 326 ? -11.398 3.484 6.797 1 98.44 326 ALA A CA 1
ATOM 2530 C C . ALA A 1 326 ? -10.539 4.367 5.895 1 98.44 326 ALA A C 1
ATOM 2532 O O . ALA A 1 326 ? -10.633 5.594 5.949 1 98.44 326 ALA A O 1
ATOM 2533 N N . GLY A 1 327 ? -9.664 3.805 5.168 1 98.5 327 GLY A N 1
ATOM 2534 C CA . GLY A 1 327 ? -8.797 4.449 4.195 1 98.5 327 GLY A CA 1
ATOM 2535 C C . GLY A 1 327 ? -8.102 3.465 3.271 1 98.5 327 GLY A C 1
ATOM 253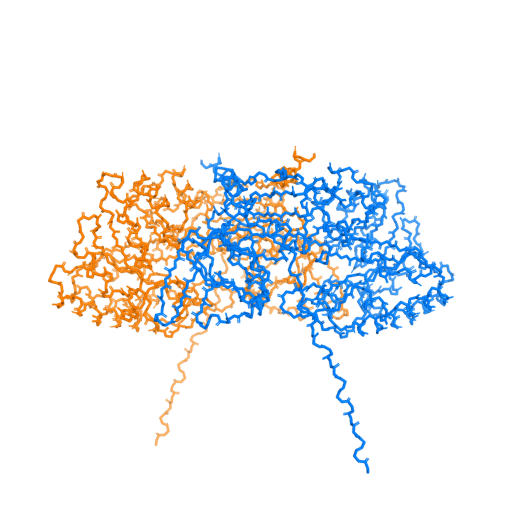6 O O . GLY A 1 327 ? -8.297 2.254 3.389 1 98.5 327 GLY A O 1
ATOM 2537 N N . TYR A 1 328 ? -7.305 3.994 2.342 1 98.06 328 TYR A N 1
ATOM 2538 C CA . TYR A 1 328 ? -6.695 3.074 1.39 1 98.06 328 TYR A CA 1
ATOM 2539 C C . TYR A 1 328 ? -5.602 2.248 2.055 1 98.06 328 TYR A C 1
ATOM 2541 O O . TYR A 1 328 ? -5.105 1.28 1.473 1 98.06 328 TYR A O 1
ATOM 2549 N N . HIS A 1 329 ? -5.262 2.533 3.377 1 98.44 329 HIS A N 1
ATOM 2550 C CA . HIS A 1 329 ? -4.332 1.686 4.113 1 98.44 329 HIS A CA 1
ATOM 2551 C C . HIS A 1 329 ? -4.906 0.289 4.324 1 98.44 329 HIS A C 1
ATOM 2553 O O . HIS A 1 329 ? -4.168 -0.654 4.613 1 98.44 329 HIS A O 1
ATOM 2559 N N . ILE A 1 330 ? -6.246 0.176 4.223 1 98.62 330 ILE A N 1
ATOM 2560 C CA . ILE A 1 330 ? -6.848 -1.147 4.352 1 98.62 330 ILE A CA 1
ATOM 2561 C C . ILE A 1 330 ? -7.652 -1.471 3.098 1 98.62 330 ILE A C 1
ATOM 2563 O O . ILE A 1 330 ? -8.18 -2.578 2.959 1 98.62 330 ILE A O 1
ATOM 2567 N N . LEU A 1 331 ? -7.871 -0.553 2.166 1 98.5 331 LEU A N 1
ATOM 2568 C CA . LEU A 1 331 ? -8.469 -0.752 0.85 1 98.5 331 LEU A CA 1
ATOM 2569 C C . LEU A 1 331 ? -7.629 -0.08 -0.233 1 98.5 331 LEU A C 1
ATOM 2571 O O . LEU A 1 331 ? -8.109 0.814 -0.932 1 98.5 331 LEU A O 1
ATOM 2575 N N . LEU A 1 332 ? -6.496 -0.565 -0.453 1 98.19 332 LEU A N 1
ATOM 2576 C CA . LEU A 1 332 ? -5.492 0.065 -1.304 1 98.19 332 LEU A CA 1
ATOM 2577 C C . LEU A 1 332 ? -5.988 0.176 -2.74 1 98.19 332 LEU A C 1
ATOM 2579 O O . LEU A 1 332 ? -5.684 1.147 -3.436 1 98.19 332 LEU A O 1
ATOM 2583 N N . ASP A 1 333 ? -6.727 -0.781 -3.26 1 96.81 333 ASP A N 1
ATOM 2584 C CA . ASP A 1 333 ? -7.121 -0.819 -4.664 1 96.81 333 ASP A CA 1
ATOM 2585 C C . ASP A 1 333 ? -8.023 0.362 -5.012 1 96.81 333 ASP A C 1
ATOM 2587 O O . ASP A 1 333 ? -8.156 0.723 -6.184 1 96.81 333 ASP A O 1
ATOM 2591 N N . ALA A 1 334 ? -8.68 0.978 -3.994 1 95.56 334 ALA A N 1
ATOM 2592 C CA . ALA A 1 334 ? -9.414 2.217 -4.246 1 95.56 334 ALA A CA 1
ATOM 2593 C C . ALA A 1 334 ? -8.477 3.312 -4.754 1 95.56 334 ALA A C 1
ATOM 2595 O O . ALA A 1 334 ? -8.859 4.113 -5.613 1 95.56 334 ALA A O 1
ATOM 2596 N N . ALA A 1 335 ? -7.301 3.314 -4.25 1 94.62 335 ALA A N 1
ATOM 2597 C CA . ALA A 1 335 ? -6.324 4.328 -4.641 1 94.62 335 ALA A CA 1
ATOM 2598 C C . ALA A 1 335 ? -5.508 3.863 -5.844 1 94.62 335 ALA A C 1
ATOM 2600 O O . ALA A 1 335 ? -5.301 4.625 -6.793 1 94.62 335 ALA A O 1
ATOM 2601 N N . LEU A 1 336 ? -5.094 2.623 -5.836 1 93.12 336 LEU A N 1
ATOM 2602 C CA . LEU A 1 336 ? -4.164 2.092 -6.828 1 93.12 336 LEU A CA 1
ATOM 2603 C C . LEU A 1 336 ? -4.875 1.833 -8.148 1 93.12 336 LEU A C 1
ATOM 2605 O O . LEU A 1 336 ? -4.348 2.164 -9.219 1 93.12 336 LEU A O 1
ATOM 2609 N N . LEU A 1 337 ? -6.113 1.249 -8.117 1 93.06 337 LEU A N 1
ATOM 2610 C CA . LEU A 1 337 ? -6.812 0.81 -9.312 1 93.06 337 LEU A CA 1
ATOM 2611 C C . LEU A 1 337 ? -8.102 1.6 -9.516 1 93.06 337 LEU A C 1
ATOM 2613 O O . LEU A 1 337 ? -8.836 1.372 -10.477 1 93.06 337 LEU A O 1
ATOM 2617 N N . LYS A 1 338 ? -8.414 2.512 -8.57 1 94.81 338 LYS A N 1
ATOM 2618 C CA . LYS A 1 338 ? -9.695 3.217 -8.562 1 94.81 338 LYS A CA 1
ATOM 2619 C C . LYS A 1 338 ? -10.867 2.236 -8.508 1 94.81 338 LYS A C 1
ATOM 2621 O O . LYS A 1 338 ? -11.867 2.414 -9.203 1 94.81 338 LYS A O 1
ATOM 2626 N N . GLN A 1 339 ? -10.641 1.235 -7.758 1 95.69 339 GLN A N 1
ATOM 2627 C CA . GLN A 1 339 ? -11.664 0.203 -7.621 1 95.69 339 GLN A CA 1
ATOM 2628 C C . GLN A 1 339 ? -12.945 0.777 -7.031 1 95.69 339 GLN A C 1
ATOM 2630 O O . GLN A 1 339 ? -12.922 1.406 -5.973 1 95.69 339 GLN A O 1
ATOM 2635 N N . GLU A 1 340 ? -14.055 0.518 -7.688 1 96 340 GLU A N 1
ATOM 2636 C CA . GLU A 1 340 ? -15.367 0.97 -7.246 1 96 340 GLU A CA 1
ATOM 2637 C C . GLU A 1 340 ? -16.094 -0.12 -6.461 1 96 340 GLU A C 1
ATOM 2639 O O . GLU A 1 340 ? -17.031 -0.746 -6.973 1 96 340 GLU A O 1
ATOM 2644 N N . TYR A 1 341 ? -15.703 -0.291 -5.207 1 97 341 TYR A N 1
ATOM 2645 C CA . TYR A 1 341 ? -16.422 -1.229 -4.355 1 97 341 TYR A CA 1
ATOM 2646 C C . TYR A 1 341 ? -17.875 -0.8 -4.172 1 97 341 TYR A C 1
ATOM 2648 O O . TYR A 1 341 ? -18.156 0.389 -4.016 1 97 341 TYR A O 1
ATOM 2656 N N . PRO A 1 342 ? -18.812 -1.75 -4.176 1 96.5 342 PRO A N 1
ATOM 2657 C CA . PRO A 1 342 ? -20.172 -1.359 -3.77 1 96.5 342 PRO A CA 1
ATOM 2658 C C . PRO A 1 342 ? -20.25 -0.919 -2.311 1 96.5 342 PRO A C 1
ATOM 2660 O O . PRO A 1 342 ? -19.688 -1.581 -1.432 1 96.5 342 PRO A O 1
ATOM 2663 N N . GLN A 1 343 ? -20.891 0.182 -2.08 1 96.25 343 GLN A N 1
ATOM 2664 C CA . GLN A 1 343 ? -21 0.752 -0.743 1 96.25 343 GLN A CA 1
ATOM 2665 C C . GLN A 1 343 ? -22.469 0.987 -0.375 1 96.25 343 GLN A C 1
ATOM 2667 O O . GLN A 1 343 ? -23.266 1.409 -1.214 1 96.25 343 GLN A O 1
ATOM 2672 N N . GLU A 1 344 ? -22.781 0.729 0.888 1 94.81 344 GLU A N 1
ATOM 2673 C CA . GLU A 1 344 ? -24.141 0.938 1.37 1 94.81 344 GLU A CA 1
ATOM 2674 C C . GLU A 1 344 ? -24.141 1.39 2.828 1 94.81 344 GLU A C 1
ATOM 2676 O O . GLU A 1 344 ? -23.469 0.792 3.672 1 94.81 344 GLU A O 1
ATOM 2681 N N . VAL A 1 345 ? -24.922 2.479 3.111 1 95.56 345 VAL A N 1
ATOM 2682 C CA . VAL A 1 345 ? -25.156 2.82 4.508 1 95.56 345 VAL A CA 1
ATOM 2683 C C . VAL A 1 345 ? -25.984 1.722 5.176 1 95.56 345 VAL A C 1
ATOM 2685 O O . VAL A 1 345 ? -27.016 1.304 4.641 1 95.56 345 VAL A O 1
ATOM 2688 N N . VAL A 1 346 ? -25.516 1.206 6.266 1 94 346 VAL A N 1
ATOM 2689 C CA . VAL A 1 346 ? -26.203 0.131 6.977 1 94 346 VAL A CA 1
ATOM 2690 C C . VAL A 1 346 ? -27.547 0.629 7.504 1 94 346 VAL A C 1
ATOM 2692 O O . VAL A 1 346 ? -27.594 1.63 8.227 1 94 346 VAL A O 1
ATOM 2695 N N . PRO A 1 347 ? -28.594 -0.041 7.125 1 87.38 347 PRO A N 1
ATOM 2696 C CA . PRO A 1 347 ? -29.906 0.39 7.598 1 87.38 347 PRO A CA 1
ATOM 2697 C C . PRO A 1 347 ? -30.031 0.306 9.117 1 87.38 347 PRO A C 1
ATOM 2699 O O . PRO A 1 347 ? -29.406 -0.548 9.75 1 87.38 347 PRO A O 1
ATOM 2702 N N . LEU A 1 348 ? -30.906 1.208 9.586 1 80.44 348 LEU A N 1
ATOM 2703 C CA . LEU A 1 348 ? -31.203 1.147 11.008 1 80.44 348 LEU A CA 1
ATOM 2704 C C . LEU A 1 348 ? -32.094 -0.058 11.328 1 80.44 348 LEU A C 1
ATOM 2706 O O . LEU A 1 348 ? -32.906 -0.477 10.492 1 80.44 348 LEU A O 1
ATOM 2710 N N . VAL A 1 349 ? -31.812 -0.849 12.367 1 68.88 349 VAL A N 1
ATOM 2711 C CA . VAL A 1 349 ? -32.5 -2.076 12.758 1 68.88 349 VAL A CA 1
ATOM 2712 C C . VAL A 1 349 ? -34 -1.88 12.641 1 68.88 349 VAL A C 1
ATOM 2714 O O . VAL A 1 349 ? -34.719 -2.768 12.172 1 68.88 349 VAL A O 1
ATOM 2717 N N . ASN A 1 350 ? -34.625 -0.953 13.234 1 57.19 350 ASN A N 1
ATOM 2718 C CA . ASN A 1 350 ? -36.094 -0.859 13.266 1 57.19 350 ASN A CA 1
ATOM 2719 C C . ASN A 1 350 ? -36.656 -0.354 11.938 1 57.19 350 ASN A C 1
ATOM 2721 O O . ASN A 1 350 ? -37.844 -0.072 11.828 1 57.19 350 ASN A O 1
ATOM 2725 N N . SER A 1 351 ? -35.781 -0.159 11.148 1 49.12 351 SER A N 1
ATOM 2726 C CA . SER A 1 351 ? -36.375 0.387 9.93 1 49.12 351 SER A CA 1
ATOM 2727 C C . SER A 1 351 ? -36.906 -0.721 9.031 1 49.12 351 SER A C 1
ATOM 2729 O O . SER A 1 351 ? -36.375 -1.831 9.023 1 49.12 351 SER A O 1
ATOM 2731 N N . LYS A 1 352 ? -38.344 -0.781 8.68 1 42.16 352 LYS A N 1
ATOM 2732 C CA . LYS A 1 352 ? -39.062 -1.687 7.801 1 42.16 352 LYS A CA 1
ATOM 2733 C C . LYS A 1 352 ? -38.188 -2.191 6.668 1 42.16 352 LYS A C 1
ATOM 2735 O O . LYS A 1 352 ? -37.156 -1.566 6.344 1 42.16 352 LYS A O 1
ATOM 2740 N N . ASP A 1 353 ? -38.625 -3.416 5.898 1 41.06 353 ASP A N 1
ATOM 2741 C CA . ASP A 1 353 ? -38.188 -4.285 4.805 1 41.06 353 ASP A CA 1
ATOM 2742 C C . ASP A 1 353 ? -37.594 -3.477 3.658 1 41.06 353 ASP A C 1
ATOM 2744 O O . ASP A 1 353 ? -38.312 -2.834 2.896 1 41.06 353 ASP A O 1
ATOM 2748 N N . ARG A 1 354 ? -36.656 -2.844 3.787 1 41.38 354 ARG A N 1
ATOM 2749 C CA . ARG A 1 354 ? -36.156 -2.258 2.551 1 41.38 354 ARG A CA 1
ATOM 2750 C C . ARG A 1 354 ? -35.938 -3.332 1.492 1 41.38 354 ARG A C 1
ATOM 2752 O O . ARG A 1 354 ? -34.812 -3.818 1.328 1 41.38 354 ARG A O 1
ATOM 2759 N N . THR A 1 355 ? -36.625 -4.441 1.479 1 36.34 355 THR A N 1
ATOM 2760 C CA . THR A 1 355 ? -36.469 -5.238 0.269 1 36.34 355 THR A CA 1
ATOM 2761 C C . THR A 1 355 ? -36.312 -4.34 -0.956 1 36.34 355 THR A C 1
ATOM 2763 O O . THR A 1 355 ? -36.25 -4.828 -2.086 1 36.34 355 THR A O 1
ATOM 2766 N N . THR A 1 356 ? -37.094 -3.213 -1.023 1 33.53 356 THR A N 1
ATOM 2767 C CA . THR A 1 356 ? -37.281 -2.609 -2.34 1 33.53 356 THR A CA 1
ATOM 2768 C C . THR A 1 356 ? -35.906 -2.25 -2.961 1 33.53 356 THR A C 1
ATOM 2770 O O . THR A 1 356 ? -34.969 -1.947 -2.246 1 33.53 356 THR A O 1
ATOM 2773 N N . ALA A 1 357 ? -35.781 -2.668 -4.246 1 36.56 357 ALA A N 1
ATOM 2774 C CA . ALA A 1 357 ? -34.844 -2.377 -5.328 1 36.56 357 ALA A CA 1
ATOM 2775 C C . ALA A 1 357 ? -34.406 -0.917 -5.293 1 36.56 357 ALA A C 1
ATOM 2777 O O . ALA A 1 357 ? -35.062 -0.052 -5.898 1 36.56 357 ALA A O 1
ATOM 2778 N N . LEU A 1 358 ? -34.312 -0.305 -4.219 1 36.72 358 LEU A N 1
ATOM 2779 C CA . LEU A 1 358 ? -34.25 1.145 -4.355 1 36.72 358 LEU A CA 1
ATOM 2780 C C . LEU A 1 358 ? -33.188 1.531 -5.383 1 36.72 358 LEU A C 1
ATOM 2782 O O . LEU A 1 358 ? -32.125 0.91 -5.453 1 36.72 358 LEU A O 1
ATOM 2786 N N . ALA A 1 359 ? -33.656 2.098 -6.406 1 41.5 359 ALA A N 1
ATOM 2787 C CA . ALA A 1 359 ? -32.969 2.881 -7.441 1 41.5 359 ALA A CA 1
ATOM 2788 C C . ALA A 1 359 ? -31.875 3.75 -6.844 1 41.5 359 ALA A C 1
ATOM 2790 O O . ALA A 1 359 ? -32.125 4.469 -5.867 1 41.5 359 ALA A O 1
ATOM 2791 N N . PRO A 1 360 ? -30.625 3.42 -7.031 1 45.56 360 PRO A N 1
ATOM 2792 C CA . PRO A 1 360 ? -29.516 4.285 -6.629 1 45.56 360 PRO A CA 1
ATOM 2793 C C . PRO A 1 360 ? -29.844 5.77 -6.797 1 45.56 360 PRO A C 1
ATOM 2795 O O . PRO A 1 360 ? -30.188 6.207 -7.895 1 45.56 360 PRO A O 1
ATOM 2798 N N . VAL A 1 361 ? -30.672 6.352 -6.035 1 41.31 361 VAL A N 1
ATOM 2799 C CA . VAL A 1 361 ? -30.594 7.789 -6.27 1 41.31 361 VAL A CA 1
ATOM 2800 C C . VAL A 1 361 ? -29.141 8.258 -6.207 1 41.31 361 VAL A C 1
ATOM 2802 O O . VAL A 1 361 ? -28.484 8.109 -5.18 1 41.31 361 VAL A O 1
ATOM 2805 N N . ALA A 1 362 ? -28.562 8.258 -7.246 1 48.88 362 ALA A N 1
ATOM 2806 C CA . ALA A 1 362 ? -27.281 8.922 -7.355 1 48.88 362 ALA A CA 1
ATOM 2807 C C . ALA A 1 362 ? -27.234 10.195 -6.52 1 48.88 362 ALA A C 1
ATOM 2809 O O . ALA A 1 362 ? -28.016 11.125 -6.75 1 48.88 362 ALA A O 1
ATOM 2810 N N . VAL A 1 363 ? -27.047 10.094 -5.211 1 56.5 363 VAL A N 1
ATOM 2811 C CA . VAL A 1 363 ? -26.891 11.344 -4.473 1 56.5 363 VAL A CA 1
ATOM 2812 C C . VAL A 1 363 ? -25.922 12.258 -5.223 1 56.5 363 VAL A C 1
ATOM 2814 O O . VAL A 1 363 ? -24.719 11.969 -5.312 1 56.5 363 VAL A O 1
ATOM 2817 N N . LYS A 1 364 ? -26.422 13.047 -6.066 1 65.94 364 LYS A N 1
ATOM 2818 C CA . LYS A 1 364 ? -25.688 14.055 -6.832 1 65.94 364 LYS A CA 1
ATOM 2819 C C . LYS A 1 364 ? -24.797 14.891 -5.926 1 65.94 364 LYS A C 1
ATOM 2821 O O . LYS A 1 364 ? -25.172 15.242 -4.812 1 65.94 364 LYS A O 1
ATOM 2826 N N . ASN A 1 365 ? -23.469 14.781 -5.902 1 87.06 365 ASN A N 1
ATOM 2827 C CA . ASN A 1 365 ? -22.453 15.672 -5.363 1 87.06 365 ASN A CA 1
ATOM 2828 C C . ASN A 1 365 ? -21.922 15.172 -4.027 1 87.06 365 ASN A C 1
ATOM 2830 O O . ASN A 1 365 ? -21.547 15.969 -3.158 1 87.06 365 ASN A O 1
ATOM 2834 N N . THR A 1 366 ? -22.172 13.828 -3.746 1 91.81 366 THR A N 1
ATOM 2835 C CA . THR A 1 366 ? -21.594 13.266 -2.527 1 91.81 366 THR A CA 1
ATOM 2836 C C . THR A 1 366 ? -20.266 12.594 -2.814 1 91.81 366 THR A C 1
ATOM 2838 O O . THR A 1 366 ? -20.125 11.859 -3.795 1 91.81 366 THR A O 1
ATOM 2841 N N . HIS A 1 367 ? -19.297 12.883 -1.989 1 94.44 367 HIS A N 1
ATOM 2842 C CA . HIS A 1 367 ? -17.984 12.273 -2.061 1 94.44 367 HIS A CA 1
ATOM 2843 C C . HIS A 1 367 ? -17.672 11.469 -0.804 1 94.44 367 HIS A C 1
ATOM 2845 O O . HIS A 1 367 ? -17.984 11.906 0.309 1 94.44 367 HIS A O 1
ATOM 2851 N N . LEU A 1 368 ? -17.203 10.273 -1.014 1 97 368 LEU A N 1
ATOM 2852 C CA . LEU A 1 368 ? -16.797 9.406 0.091 1 97 368 LEU A CA 1
ATOM 2853 C C . LEU A 1 368 ? -15.281 9.391 0.242 1 97 368 LEU A C 1
ATOM 2855 O O . LEU A 1 368 ? -14.562 9.07 -0.708 1 97 368 LEU A O 1
ATOM 2859 N N . ALA A 1 369 ? -14.797 9.797 1.422 1 97.44 369 ALA A N 1
ATOM 2860 C CA . ALA A 1 369 ? -13.367 9.898 1.676 1 97.44 369 ALA A CA 1
ATOM 2861 C C . ALA A 1 369 ? -12.977 9.117 2.93 1 97.44 369 ALA A C 1
ATOM 2863 O O . ALA A 1 369 ? -13.836 8.758 3.734 1 97.44 369 ALA A O 1
ATOM 2864 N N . GLY A 1 370 ? -11.68 8.781 2.998 1 98.31 370 GLY A N 1
ATOM 2865 C CA . GLY A 1 370 ? -11.172 8.047 4.145 1 98.31 370 GLY A CA 1
ATOM 2866 C C . GLY A 1 370 ? -10.484 8.938 5.164 1 98.31 370 GLY A C 1
ATOM 2867 O O . GLY A 1 370 ? -10.492 10.164 5.031 1 98.31 370 GLY A O 1
ATOM 2868 N N . ARG A 1 371 ? -9.906 8.344 6.172 1 98.19 371 ARG A N 1
ATOM 2869 C CA . ARG A 1 371 ? -9.406 9.047 7.348 1 98.19 371 ARG A CA 1
ATOM 2870 C C . ARG A 1 371 ? -7.98 9.539 7.125 1 98.19 371 ARG A C 1
ATOM 2872 O O . ARG A 1 371 ? -7.449 10.305 7.934 1 98.19 371 ARG A O 1
ATOM 2879 N N . LEU A 1 372 ? -7.312 9.094 6.062 1 98 372 LEU A N 1
ATOM 2880 C CA . LEU A 1 372 ? -5.902 9.414 5.875 1 98 372 LEU A CA 1
ATOM 2881 C C . LEU A 1 372 ? -5.734 10.836 5.34 1 98 372 LEU A C 1
ATOM 2883 O O . LEU A 1 372 ? -6.531 11.289 4.512 1 98 372 LEU A O 1
ATOM 2887 N N . CYS A 1 373 ? -4.715 11.508 5.797 1 96.81 373 CYS A N 1
ATOM 2888 C CA . CYS A 1 373 ? -4.367 12.812 5.25 1 96.81 373 CYS A CA 1
ATOM 2889 C C . CYS A 1 373 ? -3.588 12.672 3.947 1 96.81 373 CYS A C 1
ATOM 2891 O O . CYS A 1 373 ? -2.406 13.016 3.885 1 96.81 373 CYS A O 1
ATOM 2893 N N . ASP A 1 374 ? -4.281 12.172 2.994 1 95.69 374 ASP A N 1
ATOM 2894 C CA . ASP A 1 374 ? -3.734 11.914 1.665 1 95.69 374 ASP A CA 1
ATOM 2895 C C . ASP A 1 374 ? -4.805 12.086 0.589 1 95.69 374 ASP A C 1
ATOM 2897 O O . ASP A 1 374 ? -5.93 11.609 0.746 1 95.69 374 ASP A O 1
ATOM 2901 N N . THR A 1 375 ? -4.441 12.766 -0.456 1 92.81 375 THR A N 1
ATOM 2902 C CA . THR A 1 375 ? -5.391 13.117 -1.506 1 92.81 375 THR A CA 1
ATOM 2903 C C . THR A 1 375 ? -5.957 11.867 -2.172 1 92.81 375 THR A C 1
ATOM 2905 O O . THR A 1 375 ? -7.082 11.883 -2.678 1 92.81 375 THR A O 1
ATOM 2908 N N . TYR A 1 376 ? -5.223 10.789 -2.135 1 94.31 376 TYR A N 1
ATOM 2909 C CA . TYR A 1 376 ? -5.664 9.57 -2.816 1 94.31 376 TYR A CA 1
ATOM 2910 C C . TYR A 1 376 ? -6.609 8.766 -1.935 1 94.31 376 TYR A C 1
ATOM 2912 O O . TYR A 1 376 ? -7.16 7.754 -2.371 1 94.31 376 TYR A O 1
ATOM 2920 N N . ASP A 1 377 ? -6.824 9.227 -0.764 1 97.06 377 ASP A N 1
ATOM 2921 C CA . ASP A 1 377 ? -7.68 8.484 0.157 1 97.06 377 ASP A CA 1
ATOM 2922 C C . ASP A 1 377 ? -9.148 8.859 -0.037 1 97.06 377 ASP A C 1
ATOM 2924 O O . ASP A 1 377 ? -9.789 9.391 0.875 1 97.06 377 ASP A O 1
ATOM 2928 N N . VAL A 1 378 ? -9.68 8.539 -1.179 1 96.62 378 VAL A N 1
ATOM 2929 C CA . VAL A 1 378 ? -11.078 8.688 -1.594 1 96.62 378 VAL A CA 1
ATOM 2930 C C . VAL A 1 378 ? -11.594 7.355 -2.145 1 96.62 378 VAL A C 1
ATOM 2932 O O . VAL A 1 378 ? -10.812 6.551 -2.662 1 96.62 378 VAL A O 1
ATOM 2935 N N . PHE A 1 379 ? -12.844 7.121 -1.963 1 97.31 379 PHE A N 1
ATOM 2936 C CA . PHE A 1 379 ? -13.453 5.891 -2.445 1 97.31 379 PHE A CA 1
ATOM 2937 C C . PHE A 1 379 ? -14.391 6.172 -3.613 1 97.31 379 PHE A C 1
ATOM 2939 O O . PHE A 1 379 ? -15.469 6.734 -3.428 1 97.31 379 PHE A O 1
ATOM 2946 N N . PRO A 1 380 ? -13.992 5.758 -4.793 1 95.56 380 PRO A N 1
ATOM 2947 C CA . PRO A 1 380 ? -14.938 5.898 -5.906 1 95.56 380 PRO A CA 1
ATOM 2948 C C . PRO A 1 380 ? -16.25 5.148 -5.668 1 95.56 380 PRO A C 1
ATOM 2950 O O . PRO A 1 380 ? -16.25 4.066 -5.078 1 95.56 380 PRO A O 1
ATOM 2953 N N . LEU A 1 381 ? -17.266 5.703 -6.203 1 93.31 381 LEU A N 1
ATOM 2954 C CA . LEU A 1 381 ? -18.578 5.117 -5.953 1 93.31 381 LEU A CA 1
ATOM 2955 C C . LEU A 1 381 ? -18.953 4.148 -7.066 1 93.31 381 LEU A C 1
ATOM 2957 O O . LEU A 1 381 ? -18.812 4.465 -8.25 1 93.31 381 LEU A O 1
ATOM 2961 N N . SER A 1 382 ? -19.391 2.984 -6.617 1 93.25 382 SER A N 1
ATOM 2962 C CA . SER A 1 382 ? -19.984 2.031 -7.547 1 93.25 382 SER A CA 1
ATOM 2963 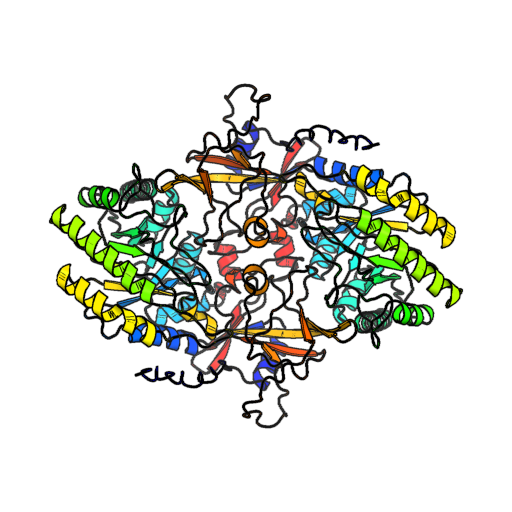C C . SER A 1 382 ? -21.344 2.506 -8.023 1 93.25 382 SER A C 1
ATOM 2965 O O . SER A 1 382 ? -22.047 3.221 -7.301 1 93.25 382 SER A O 1
ATOM 2967 N N . LYS A 1 383 ? -21.828 2.027 -9.18 1 90.56 383 LYS A N 1
ATOM 2968 C CA . LYS A 1 383 ? -23.141 2.352 -9.719 1 90.56 383 LYS A CA 1
ATOM 2969 C C . LYS A 1 383 ? -24.25 1.829 -8.812 1 90.56 383 LYS A C 1
ATOM 2971 O O . LYS A 1 383 ? -25.375 2.32 -8.867 1 90.56 383 LYS A O 1
ATOM 2976 N N . VAL A 1 384 ? -23.859 0.9 -7.996 1 91.06 384 VAL A N 1
ATOM 2977 C CA . VAL A 1 384 ? -24.906 0.265 -7.188 1 91.06 384 VAL A CA 1
ATOM 2978 C C . VAL A 1 384 ? -24.797 0.741 -5.742 1 91.06 384 VAL A C 1
ATOM 2980 O O . VAL A 1 384 ? -25.484 0.215 -4.855 1 91.06 384 VAL A O 1
ATOM 2983 N N . SER A 1 385 ? -23.938 1.693 -5.547 1 92.69 385 SER A N 1
ATOM 2984 C CA . SER A 1 385 ? -23.781 2.205 -4.188 1 92.69 385 SER A CA 1
ATOM 2985 C C . SER A 1 385 ? -25 3.004 -3.746 1 92.69 385 SER A C 1
ATOM 2987 O O . SER A 1 385 ? -25.641 3.664 -4.562 1 92.69 385 SER A O 1
ATOM 2989 N N . ASP A 1 386 ? -25.312 2.906 -2.465 1 91.94 386 ASP A N 1
ATOM 2990 C CA . ASP A 1 386 ? -26.375 3.684 -1.836 1 91.94 386 ASP A CA 1
ATOM 2991 C C . ASP A 1 386 ? -25.859 4.426 -0.605 1 91.94 386 ASP A C 1
ATOM 2993 O O . ASP A 1 386 ? -25.75 3.846 0.477 1 91.94 386 ASP A O 1
ATOM 2997 N N . LEU A 1 387 ? -25.672 5.664 -0.798 1 92.69 387 LEU A N 1
ATOM 2998 C CA . LEU A 1 387 ? -25.141 6.484 0.285 1 92.69 387 LEU A CA 1
ATOM 2999 C C . LEU A 1 387 ? -26.219 7.41 0.846 1 92.69 387 LEU A C 1
ATOM 3001 O O . LEU A 1 387 ? -25.906 8.414 1.492 1 92.69 387 LEU A O 1
ATOM 3005 N N . ASN A 1 388 ? -27.359 6.977 0.611 1 87.25 388 ASN A N 1
ATOM 3006 C CA . ASN A 1 388 ? -28.438 7.746 1.225 1 87.25 388 ASN A CA 1
ATOM 3007 C C . ASN A 1 388 ? -28.359 7.707 2.748 1 87.25 388 ASN A C 1
ATOM 3009 O O . ASN A 1 388 ? -27.953 6.699 3.328 1 87.25 388 ASN A O 1
ATOM 3013 N N . GLU A 1 389 ? -28.531 8.781 3.412 1 89.44 389 GLU A N 1
ATOM 3014 C CA . GLU A 1 389 ? -28.562 8.898 4.867 1 89.44 389 GLU A CA 1
ATOM 3015 C C . GLU A 1 389 ? -27.156 8.836 5.453 1 89.44 389 GLU A C 1
ATOM 3017 O O . GLU A 1 389 ? -26.953 8.234 6.512 1 89.44 389 GLU A O 1
ATOM 3022 N N . SER A 1 390 ? -26.266 9.188 4.668 1 94.5 390 SER A N 1
ATOM 3023 C CA . SER A 1 390 ? -24.891 9.258 5.172 1 94.5 390 SER A CA 1
ATOM 3024 C C . SER A 1 390 ? -24.75 10.344 6.23 1 94.5 390 SER A C 1
ATOM 3026 O O . SER A 1 390 ? -24.5 11.508 5.902 1 94.5 390 SER A O 1
ATOM 3028 N N . GLU A 1 391 ? -24.875 9.961 7.445 1 95.5 391 GLU A N 1
ATOM 3029 C CA . GLU A 1 391 ? -24.75 10.859 8.586 1 95.5 391 GLU A CA 1
ATOM 3030 C C . GLU A 1 391 ? -23.703 10.359 9.578 1 95.5 391 GLU A C 1
ATOM 3032 O O . GLU A 1 391 ? -23.453 9.156 9.68 1 95.5 391 GLU A O 1
ATOM 3037 N N . VAL A 1 392 ? -23.188 11.312 10.289 1 97.56 392 VAL A N 1
ATOM 3038 C CA . VAL A 1 392 ? -22.172 10.977 11.273 1 97.56 392 VAL A CA 1
ATOM 3039 C C . VAL A 1 392 ? -22.734 9.961 12.273 1 97.56 392 VAL A C 1
ATOM 3041 O O . VAL A 1 392 ? -23.859 10.109 12.742 1 97.56 392 VAL A O 1
ATOM 3044 N N . GLY A 1 393 ? -21.953 8.945 12.531 1 96.5 393 GLY A N 1
ATOM 3045 C CA . GLY A 1 393 ? -22.375 7.922 13.484 1 96.5 393 GLY A CA 1
ATOM 3046 C C . GLY A 1 393 ? -22.938 6.684 12.812 1 96.5 393 GLY A C 1
ATOM 3047 O O . GLY A 1 393 ? -22.953 5.602 13.398 1 96.5 393 GLY A O 1
ATOM 3048 N N . ARG A 1 394 ? -23.422 6.812 11.57 1 97 394 ARG A N 1
ATOM 3049 C CA . ARG A 1 394 ? -23.922 5.676 10.805 1 97 394 ARG A CA 1
ATOM 3050 C C . ARG A 1 394 ? -22.766 4.82 10.281 1 97 394 ARG A C 1
ATOM 3052 O O . ARG A 1 394 ? -21.609 5.258 10.266 1 97 394 ARG A O 1
ATOM 3059 N N . TYR A 1 395 ? -23.141 3.602 9.945 1 97.88 395 TYR A N 1
ATOM 3060 C CA . TYR A 1 395 ? -22.141 2.674 9.406 1 97.88 395 TYR A CA 1
ATOM 3061 C C . TYR A 1 395 ? -22.328 2.498 7.906 1 97.88 395 TYR A C 1
ATOM 3063 O O . TYR A 1 395 ? -23.438 2.596 7.391 1 97.88 395 TYR A O 1
ATOM 3071 N N . ILE A 1 396 ? -21.203 2.303 7.223 1 97.56 396 ILE A N 1
ATOM 3072 C CA . ILE A 1 396 ? -21.188 1.984 5.797 1 97.56 396 ILE A CA 1
ATOM 3073 C C . ILE A 1 396 ? -20.531 0.625 5.582 1 97.56 396 ILE A C 1
ATOM 3075 O O . ILE A 1 396 ? -19.5 0.319 6.203 1 97.56 396 ILE A O 1
ATOM 3079 N N . SER A 1 397 ? -21.141 -0.169 4.738 1 97.69 397 SER A N 1
ATOM 3080 C CA . SER A 1 397 ? -20.562 -1.439 4.32 1 97.69 397 SER A CA 1
ATOM 3081 C C . SER A 1 397 ? -19.922 -1.327 2.941 1 97.69 397 SER A C 1
ATOM 3083 O O . SER A 1 397 ? -20.531 -0.781 2.016 1 97.69 397 SER A O 1
ATOM 3085 N N . PHE A 1 398 ? -18.688 -1.719 2.826 1 98.38 398 PHE A N 1
ATOM 3086 C CA . PHE A 1 398 ? -18.031 -1.986 1.551 1 98.38 398 PHE A CA 1
ATOM 3087 C C . PHE A 1 398 ? -18.125 -3.467 1.199 1 98.38 398 PHE A C 1
ATOM 3089 O O . PHE A 1 398 ? -17.688 -4.32 1.973 1 98.38 398 PHE A O 1
ATOM 3096 N N . TYR A 1 399 ? -18.641 -3.754 0.019 1 97.88 399 TYR A N 1
ATOM 3097 C CA . TYR A 1 399 ? -18.844 -5.145 -0.37 1 97.88 399 TYR A CA 1
ATOM 3098 C C . TYR A 1 399 ? -17.734 -5.609 -1.316 1 97.88 399 TYR A C 1
ATOM 3100 O O . TYR A 1 399 ? -17.062 -4.785 -1.944 1 97.88 399 TYR A O 1
ATOM 3108 N N . ASN A 1 400 ? -17.531 -6.953 -1.339 1 98.12 400 ASN A N 1
ATOM 3109 C CA . ASN A 1 400 ? -16.625 -7.637 -2.254 1 98.12 400 ASN A CA 1
ATOM 3110 C C . ASN A 1 400 ? -15.18 -7.23 -2.014 1 98.12 400 ASN A C 1
ATOM 3112 O O . ASN A 1 400 ? -14.422 -7.004 -2.965 1 98.12 400 ASN A O 1
ATOM 3116 N N . VAL A 1 401 ? -14.828 -7.109 -0.688 1 98.5 401 VAL A N 1
ATOM 3117 C CA . VAL A 1 401 ? -13.484 -6.652 -0.326 1 98.5 401 VAL A CA 1
ATOM 3118 C C . VAL A 1 401 ? -12.625 -7.844 0.081 1 98.5 401 VAL A C 1
ATOM 3120 O O . VAL A 1 401 ? -11.547 -7.672 0.659 1 98.5 401 VAL A O 1
ATOM 3123 N N . GLY A 1 402 ? -13.055 -9.047 -0.234 1 98.69 402 GLY A N 1
ATOM 3124 C CA . GLY A 1 402 ? -12.352 -10.227 0.24 1 98.69 402 GLY A CA 1
ATOM 3125 C C . GLY A 1 402 ? -10.992 -10.414 -0.413 1 98.69 402 GLY A C 1
ATOM 3126 O O . GLY A 1 402 ? -10.125 -11.094 0.133 1 98.69 402 GLY A O 1
ATOM 3127 N N . ALA A 1 403 ? -10.875 -9.883 -1.565 1 98.31 403 ALA A N 1
ATOM 3128 C CA . ALA A 1 403 ? -9.625 -10.023 -2.309 1 98.31 403 ALA A CA 1
ATOM 3129 C C . ALA A 1 403 ? -8.836 -8.719 -2.297 1 98.31 403 ALA A C 1
ATOM 3131 O O . ALA A 1 403 ? -9.391 -7.648 -2.564 1 98.31 403 ALA A O 1
ATOM 3132 N N . TYR A 1 404 ? -7.512 -8.844 -1.931 1 97.56 404 TYR A N 1
ATOM 3133 C CA . TYR A 1 404 ? -6.535 -7.77 -2.082 1 97.56 404 TYR A CA 1
ATOM 3134 C C . TYR A 1 404 ? -6.902 -6.57 -1.212 1 97.56 404 TYR A C 1
ATOM 3136 O O . TYR A 1 404 ? -6.867 -5.43 -1.673 1 97.56 404 TYR A O 1
ATOM 3144 N N . SER A 1 405 ? -7.383 -6.82 -0.035 1 97.88 405 SER A N 1
ATOM 3145 C CA . SER A 1 405 ? -7.605 -5.805 0.991 1 97.88 405 SER A CA 1
ATOM 3146 C C . SER A 1 405 ? -6.77 -6.086 2.234 1 97.88 405 SER A C 1
ATOM 3148 O O . SER A 1 405 ? -5.727 -5.461 2.439 1 97.88 405 SER A O 1
ATOM 3150 N N . VAL A 1 406 ? -7.035 -7.262 2.838 1 97.75 406 VAL A N 1
ATOM 3151 C CA . VAL A 1 406 ? -6.348 -7.648 4.066 1 97.75 406 VAL A CA 1
ATOM 3152 C C . VAL A 1 406 ? -4.848 -7.754 3.807 1 97.75 406 VAL A C 1
ATOM 3154 O O . VAL A 1 406 ? -4.035 -7.375 4.656 1 97.75 406 VAL A O 1
ATOM 3157 N N . VAL A 1 407 ? -4.484 -8.109 2.646 1 98.44 407 VAL A N 1
ATOM 3158 C CA . VAL A 1 407 ? -3.102 -8.438 2.307 1 98.44 407 VAL A CA 1
ATOM 3159 C C . VAL A 1 407 ? -2.305 -7.148 2.096 1 98.44 407 VAL A C 1
ATOM 3161 O O . VAL A 1 407 ? -1.074 -7.18 2.037 1 98.44 407 VAL A O 1
ATOM 3164 N N . PHE A 1 408 ? -3.047 -6.023 2.031 1 98.25 408 PHE A N 1
ATOM 3165 C CA . PHE A 1 408 ? -2.408 -4.73 1.795 1 98.25 408 PHE A CA 1
ATOM 3166 C C . PHE A 1 408 ? -2.463 -3.865 3.047 1 98.25 408 PHE A C 1
ATOM 3168 O O . PHE A 1 408 ? -2.088 -2.691 3.014 1 98.25 408 PHE A O 1
ATOM 3175 N N . ASN A 1 409 ? -2.939 -4.355 4.176 1 98.38 409 ASN A N 1
ATOM 3176 C CA . ASN A 1 409 ? -3.002 -3.523 5.371 1 98.38 409 ASN A CA 1
ATOM 3177 C C . ASN A 1 409 ? -1.636 -2.941 5.723 1 98.38 409 ASN A C 1
ATOM 3179 O O . ASN A 1 409 ? -0.681 -3.684 5.957 1 98.38 409 ASN A O 1
ATOM 3183 N N . MET A 1 410 ? -1.523 -1.637 5.664 1 98.31 410 MET A N 1
ATOM 3184 C CA . MET A 1 410 ? -0.271 -0.942 5.945 1 98.31 410 MET A CA 1
ATOM 3185 C C . MET A 1 410 ? -0.452 0.073 7.07 1 98.31 410 MET A C 1
ATOM 3187 O O . MET A 1 410 ? -1.57 0.518 7.336 1 98.31 410 MET A O 1
ATOM 3191 N N . PRO A 1 411 ? 0.63 0.467 7.664 1 98.5 411 PRO A N 1
ATOM 3192 C CA . PRO A 1 411 ? 0.514 1.299 8.867 1 98.5 411 PRO A CA 1
ATOM 3193 C C . PRO A 1 411 ? 0.611 2.793 8.555 1 98.5 411 PRO A C 1
ATOM 3195 O O . PRO A 1 411 ? 1.015 3.578 9.422 1 98.5 411 PRO A O 1
ATOM 3198 N N . PHE A 1 412 ? 0.239 3.197 7.363 1 98.56 412 PHE A N 1
ATOM 3199 C CA . PHE A 1 412 ? 0.293 4.613 7.027 1 98.56 412 PHE A CA 1
ATOM 3200 C C . PHE A 1 412 ? -0.467 5.441 8.055 1 98.56 412 PHE A C 1
ATOM 3202 O O . PHE A 1 412 ? -1.563 5.066 8.477 1 98.56 412 PHE A O 1
ATOM 3209 N N . HIS A 1 413 ? 0.157 6.57 8.555 1 98.56 413 HIS A N 1
ATOM 3210 C CA . HIS A 1 413 ? -0.35 7.41 9.633 1 98.56 413 HIS A CA 1
ATOM 3211 C C . HIS A 1 413 ? -0.419 6.641 10.945 1 98.56 413 HIS A C 1
ATOM 3213 O O . HIS A 1 413 ? -1.27 6.922 11.797 1 98.56 413 HIS A O 1
ATOM 3219 N N . CYS A 1 414 ? 0.43 5.582 11.055 1 98.44 414 CYS A N 1
ATOM 3220 C CA . CYS A 1 414 ? 0.478 4.73 12.234 1 98.44 414 CYS A CA 1
ATOM 3221 C C . CYS A 1 414 ? -0.873 4.07 12.484 1 98.44 414 CYS A C 1
ATOM 3223 O O . CYS A 1 414 ? -1.298 3.936 13.633 1 98.44 414 CYS A O 1
ATOM 3225 N N . GLN A 1 415 ? -1.562 3.766 11.422 1 98.06 415 GLN A N 1
ATOM 3226 C CA . GLN A 1 415 ? -2.811 3.021 11.547 1 98.06 415 GLN A CA 1
ATOM 3227 C C . GLN A 1 415 ? -2.551 1.568 11.93 1 98.06 415 GLN A C 1
ATOM 3229 O O . GLN A 1 415 ? -1.488 1.021 11.625 1 98.06 415 GLN A O 1
ATOM 3234 N N . THR A 1 416 ? -3.502 0.958 12.578 1 96.94 416 THR A N 1
ATOM 3235 C CA . THR A 1 416 ? -3.412 -0.441 12.984 1 96.94 416 THR A CA 1
ATOM 3236 C C . THR A 1 416 ? -4.25 -1.324 12.062 1 96.94 416 THR A C 1
ATOM 3238 O O . THR A 1 416 ? -5.035 -0.822 11.258 1 96.94 416 THR A O 1
ATOM 3241 N N . LYS A 1 417 ? -4.051 -2.592 12.133 1 98 417 LYS A N 1
ATOM 3242 C CA . LYS A 1 417 ? -4.859 -3.549 11.383 1 98 417 LYS A CA 1
ATOM 3243 C C . LYS A 1 417 ? -6.195 -3.801 12.078 1 98 417 LYS A C 1
ATOM 3245 O O . LYS A 1 417 ? -6.246 -3.977 13.297 1 98 417 LYS A O 1
ATOM 3250 N N . PRO A 1 418 ? -7.297 -3.828 11.344 1 98.44 418 PRO A N 1
ATOM 3251 C CA . PRO A 1 418 ? -8.602 -4.094 11.945 1 98.44 418 PRO A CA 1
ATOM 3252 C C . PRO A 1 418 ? -8.805 -5.57 12.289 1 98.44 418 PRO A C 1
ATOM 3254 O O . PRO A 1 418 ? -8.141 -6.434 11.711 1 98.44 418 PRO A O 1
ATOM 3257 N N . PRO A 1 419 ? -9.719 -5.871 13.188 1 98.69 419 PRO A N 1
ATOM 3258 C CA . PRO A 1 419 ? -10.133 -7.258 13.414 1 98.69 419 PRO A CA 1
ATOM 3259 C C . PRO A 1 419 ? -10.883 -7.859 12.227 1 98.69 419 PRO A C 1
ATOM 3261 O O . PRO A 1 419 ? -11.375 -7.121 11.367 1 98.69 419 PRO A O 1
ATOM 3264 N N . ILE A 1 420 ? -10.883 -9.188 12.164 1 98.88 420 ILE A N 1
ATOM 3265 C CA . ILE A 1 420 ? -11.672 -9.953 11.203 1 98.88 420 ILE A CA 1
ATOM 3266 C C . ILE A 1 420 ? -12.578 -10.93 11.953 1 98.88 420 ILE A C 1
ATOM 3268 O O . ILE A 1 420 ? -12.117 -11.703 12.789 1 98.88 420 ILE A O 1
ATOM 3272 N N . VAL A 1 421 ? -13.844 -10.859 11.672 1 98.88 421 VAL A N 1
ATOM 3273 C CA . VAL A 1 421 ? -14.828 -11.789 12.219 1 98.88 421 VAL A CA 1
ATOM 3274 C C . VAL A 1 421 ? -15.406 -12.648 11.102 1 98.88 421 VAL A C 1
ATOM 3276 O O . VAL A 1 421 ? -15.773 -12.133 10.047 1 98.88 421 VAL A O 1
ATOM 3279 N N . MET A 1 422 ? -15.492 -13.922 11.312 1 98.69 422 MET A N 1
ATOM 3280 C CA . MET A 1 422 ? -16 -14.852 10.312 1 98.69 422 MET A CA 1
ATOM 3281 C C . MET A 1 422 ? -17.312 -15.492 10.789 1 98.69 422 MET A C 1
ATOM 3283 O O . MET A 1 422 ? -17.422 -15.898 11.945 1 98.69 422 MET A O 1
ATOM 3287 N N . LYS A 1 423 ? -18.297 -15.422 9.969 1 98.62 423 LYS A N 1
ATOM 3288 C CA . LYS A 1 423 ? -19.484 -16.25 10.156 1 98.62 423 LYS A CA 1
ATOM 3289 C C . LYS A 1 423 ? -19.25 -17.672 9.641 1 98.62 423 LYS A C 1
ATOM 3291 O O . LYS A 1 423 ? -19.094 -17.875 8.438 1 98.62 423 LYS A O 1
ATOM 3296 N N . ASP A 1 424 ? -19.25 -18.594 10.523 1 96.88 424 ASP A N 1
ATOM 3297 C CA . ASP A 1 424 ? -18.953 -19.969 10.102 1 96.88 424 ASP A CA 1
ATOM 3298 C C . ASP A 1 424 ? -20.188 -20.625 9.484 1 96.88 424 ASP A C 1
ATOM 3300 O O . ASP A 1 424 ? -21.234 -20 9.367 1 96.88 424 ASP A O 1
ATOM 3304 N N . SER A 1 425 ? -20.047 -21.828 9.109 1 96 425 SER A N 1
ATOM 3305 C CA . SER A 1 425 ? -21.109 -22.5 8.367 1 96 425 SER A CA 1
ATOM 3306 C C . SER A 1 425 ? -22.297 -22.828 9.266 1 96 425 SER A C 1
ATOM 3308 O O . SER A 1 425 ? -23.391 -23.109 8.773 1 96 425 SER A O 1
ATOM 3310 N N . ASP A 1 426 ? -22.141 -22.734 10.57 1 96.44 426 ASP A N 1
ATOM 3311 C CA . ASP A 1 426 ? -23.234 -22.922 11.516 1 96.44 426 ASP A CA 1
ATOM 3312 C C . ASP A 1 426 ? -23.938 -21.594 11.805 1 96.44 426 ASP A C 1
ATOM 3314 O O . ASP A 1 426 ? -24.906 -21.562 12.57 1 96.44 426 ASP A O 1
ATOM 3318 N N . GLY A 1 427 ? -23.422 -20.594 11.258 1 96.19 427 GLY A N 1
ATOM 3319 C CA . GLY A 1 427 ? -24.031 -19.297 11.43 1 96.19 427 GLY A CA 1
ATOM 3320 C C . GLY A 1 427 ? -23.484 -18.531 12.625 1 96.19 427 GLY A C 1
ATOM 3321 O O . GLY A 1 427 ? -23.984 -17.453 12.953 1 96.19 427 GLY A O 1
ATOM 3322 N N . LYS A 1 428 ? -22.5 -19.047 13.227 1 97.25 428 LYS A N 1
ATOM 3323 C CA . LYS A 1 428 ? -21.906 -18.406 14.398 1 97.25 428 LYS A CA 1
ATOM 3324 C C . LYS A 1 428 ? -20.766 -17.469 14.008 1 97.25 428 LYS A C 1
ATOM 3326 O O . LYS A 1 428 ? -19.984 -17.781 13.117 1 97.25 428 LYS A O 1
ATOM 3331 N N . PHE A 1 429 ? -20.688 -16.344 14.711 1 98.06 429 PHE A N 1
ATOM 3332 C CA . PHE A 1 429 ? -19.625 -15.383 14.484 1 98.06 429 PHE A CA 1
ATOM 3333 C C . PHE A 1 429 ? -18.422 -15.672 15.391 1 98.06 429 PHE A C 1
ATOM 3335 O O . PHE A 1 429 ? -18.594 -15.906 16.594 1 98.06 429 PHE A O 1
ATOM 3342 N N . ARG A 1 430 ? -17.297 -15.656 14.797 1 97.25 430 ARG A N 1
ATOM 3343 C CA . ARG A 1 430 ? -16.078 -15.883 15.57 1 97.25 430 ARG A CA 1
ATOM 3344 C C . ARG A 1 430 ? -14.969 -14.922 15.133 1 97.25 430 ARG A C 1
ATOM 3346 O O . ARG A 1 430 ? -14.828 -14.641 13.945 1 97.25 430 ARG A O 1
ATOM 3353 N N . LEU A 1 431 ? -14.203 -14.445 16.109 1 98.31 431 LEU A N 1
ATOM 3354 C CA . LEU A 1 431 ? -13.031 -13.617 15.836 1 98.31 431 LEU A CA 1
ATOM 3355 C C . LEU A 1 431 ? -11.906 -14.461 15.234 1 98.31 431 LEU A C 1
ATOM 3357 O O . LEU A 1 431 ? -11.5 -15.469 15.82 1 98.31 431 LEU A O 1
ATOM 3361 N N . VAL A 1 432 ? -11.391 -14.016 14.07 1 98.56 432 VAL A N 1
ATOM 3362 C CA . VAL A 1 432 ? -10.359 -14.836 13.438 1 98.56 432 VAL A CA 1
ATOM 3363 C C . VAL A 1 432 ? -9.07 -14.023 13.289 1 98.56 432 VAL A C 1
ATOM 3365 O O . VAL A 1 432 ? -8.023 -14.57 12.945 1 98.56 432 VAL A O 1
ATOM 3368 N N . ARG A 1 433 ? -9.117 -12.789 13.523 1 98.38 433 ARG A N 1
ATOM 3369 C CA . ARG A 1 433 ? -7.98 -11.891 13.703 1 98.38 433 ARG A CA 1
ATOM 3370 C C . ARG A 1 433 ? -8.289 -10.812 14.734 1 98.38 433 ARG A C 1
ATOM 3372 O O . ARG A 1 433 ? -9.266 -10.07 14.586 1 98.38 433 ARG A O 1
ATOM 3379 N N . LYS A 1 434 ? -7.512 -10.594 15.688 1 97.62 434 LYS A N 1
ATOM 3380 C CA . LYS A 1 434 ? -7.766 -9.656 16.781 1 97.62 434 LYS A CA 1
ATOM 3381 C C . LYS A 1 434 ? -7.5 -8.219 16.328 1 97.62 434 LYS A C 1
ATOM 3383 O O . LYS A 1 434 ? -8.117 -7.281 16.844 1 97.62 434 LYS A O 1
ATOM 3388 N N . GLY A 1 435 ? -6.652 -7.98 15.344 1 97.19 435 GLY A N 1
ATOM 3389 C CA . GLY A 1 435 ? -6.141 -6.652 15.039 1 97.19 435 GLY A CA 1
ATOM 3390 C C . GLY A 1 435 ? -4.883 -6.305 15.812 1 97.19 435 GLY A C 1
ATOM 3391 O O . GLY A 1 435 ? -4.406 -7.102 16.625 1 97.19 435 GLY A O 1
ATOM 3392 N N . THR A 1 436 ? -4.293 -5.172 15.469 1 97.56 436 THR A N 1
ATOM 3393 C CA . THR A 1 436 ? -3.074 -4.738 16.141 1 97.56 436 THR A CA 1
ATOM 3394 C C . THR A 1 436 ? -3.318 -3.451 16.922 1 97.56 436 THR A C 1
ATOM 3396 O O . THR A 1 436 ? -4.379 -2.838 16.812 1 97.56 436 THR A O 1
ATOM 3399 N N . THR A 1 437 ? -2.375 -3.094 17.812 1 97.81 437 THR A N 1
ATOM 3400 C CA . THR A 1 437 ? -2.469 -1.889 18.625 1 97.81 437 THR A CA 1
ATOM 3401 C C . THR A 1 437 ? -1.351 -0.911 18.281 1 97.81 437 THR A C 1
ATOM 3403 O O . THR A 1 437 ? -0.389 -1.276 17.594 1 97.81 437 THR A O 1
ATOM 3406 N N . TYR A 1 438 ? -1.512 0.3 18.766 1 98.25 438 TYR A N 1
ATOM 3407 C CA . TYR A 1 438 ? -0.464 1.297 18.578 1 98.25 438 TYR A CA 1
ATOM 3408 C C . TYR A 1 438 ? 0.837 0.85 19.234 1 98.25 438 TYR A C 1
ATOM 3410 O O . TYR A 1 438 ? 1.92 1.047 18.672 1 98.25 438 TYR A O 1
ATOM 3418 N N . GLU A 1 439 ? 0.708 0.225 20.344 1 97.81 439 GLU A N 1
ATOM 3419 C CA . GLU A 1 439 ? 1.878 -0.259 21.078 1 97.81 439 GLU A CA 1
ATOM 3420 C C . GLU A 1 439 ? 2.621 -1.325 20.281 1 97.81 439 GLU A C 1
ATOM 3422 O O . GLU A 1 439 ? 3.852 -1.301 20.188 1 97.81 439 GLU A O 1
ATOM 3427 N N . HIS A 1 440 ? 1.829 -2.203 19.75 1 96.81 440 HIS A N 1
ATOM 3428 C CA . HIS A 1 440 ? 2.404 -3.246 18.906 1 96.81 440 HIS A CA 1
ATOM 3429 C C . HIS A 1 440 ? 3.16 -2.645 17.734 1 96.81 440 HIS A C 1
ATOM 3431 O O . HIS A 1 440 ? 4.289 -3.049 17.438 1 96.81 440 HIS A O 1
ATOM 3437 N N . LEU A 1 441 ? 2.578 -1.693 17.078 1 97.88 441 LEU A N 1
ATOM 3438 C CA . LEU A 1 441 ? 3.193 -1.06 15.914 1 97.88 441 LEU A CA 1
ATOM 3439 C C . LEU A 1 441 ? 4.457 -0.307 16.312 1 97.88 441 LEU A C 1
ATOM 3441 O O . LEU A 1 441 ? 5.469 -0.366 15.609 1 97.88 441 LEU A O 1
ATOM 3445 N N . PHE A 1 442 ? 4.445 0.446 17.453 1 98.38 442 PHE A N 1
ATOM 3446 C CA . PHE A 1 442 ? 5.594 1.21 17.922 1 98.38 442 PHE A CA 1
ATOM 3447 C C . PHE A 1 442 ? 6.797 0.299 18.125 1 98.38 442 PHE A C 1
ATOM 3449 O O . PHE A 1 442 ? 7.914 0.629 17.719 1 98.38 442 PHE A O 1
ATOM 3456 N N . ARG A 1 443 ? 6.566 -0.886 18.719 1 97.12 443 ARG A N 1
ATOM 3457 C CA . ARG A 1 443 ? 7.629 -1.855 18.953 1 97.12 443 ARG A CA 1
ATOM 3458 C C . ARG A 1 443 ? 8.148 -2.43 17.641 1 97.12 443 ARG A C 1
ATOM 3460 O O . ARG A 1 443 ? 9.359 -2.564 17.453 1 97.12 443 ARG A O 1
ATOM 3467 N N . GLU A 1 444 ? 7.246 -2.717 16.781 1 96.81 444 GLU A N 1
ATOM 3468 C CA . GLU A 1 444 ? 7.598 -3.262 15.477 1 96.81 444 GLU A CA 1
ATOM 3469 C C . GLU A 1 444 ? 8.492 -2.299 14.703 1 96.81 444 GLU A C 1
ATOM 3471 O O . GLU A 1 444 ? 9.359 -2.729 13.938 1 96.81 444 GLU A O 1
ATOM 3476 N N . GLU A 1 445 ? 8.297 -0.989 14.969 1 97.94 445 GLU A N 1
ATOM 3477 C CA . GLU A 1 445 ? 9.023 0.038 14.227 1 97.94 445 GLU A CA 1
ATOM 3478 C C . GLU A 1 445 ? 10.289 0.464 14.961 1 97.94 445 GLU A C 1
ATOM 3480 O O . GLU A 1 445 ? 10.922 1.457 14.594 1 97.94 445 GLU A O 1
ATOM 3485 N N . GLY A 1 446 ? 10.641 -0.243 16 1 97.56 446 GLY A N 1
ATOM 3486 C CA . GLY A 1 446 ? 11.922 -0.054 16.672 1 97.56 446 GLY A CA 1
ATOM 3487 C C . GLY A 1 446 ? 11.836 0.794 17.922 1 97.56 446 GLY A C 1
ATOM 3488 O O . GLY A 1 446 ? 12.844 1.283 18.422 1 97.56 446 GLY A O 1
ATOM 3489 N N . GLY A 1 447 ? 10.625 1.001 18.406 1 95.75 447 GLY A N 1
ATOM 3490 C CA . GLY A 1 447 ? 10.438 1.834 19.578 1 95.75 447 GLY A CA 1
ATOM 3491 C C . GLY A 1 447 ? 11.25 1.367 20.766 1 95.75 447 GLY A C 1
ATOM 3492 O O . GLY A 1 447 ? 11.633 2.174 21.625 1 95.75 447 GLY A O 1
ATOM 3493 N N . ASP A 1 448 ? 11.57 0.082 20.844 1 88.69 448 ASP A N 1
ATOM 3494 C CA . ASP A 1 448 ? 12.297 -0.486 21.969 1 88.69 448 ASP A CA 1
ATOM 3495 C C . ASP A 1 448 ? 13.805 -0.333 21.781 1 88.69 448 ASP A C 1
ATOM 3497 O O . ASP A 1 448 ? 14.586 -0.653 22.688 1 88.69 448 ASP A O 1
ATOM 3501 N N . LEU A 1 449 ? 14.219 0.01 20.672 1 83.62 449 LEU A N 1
ATOM 3502 C CA . LEU A 1 449 ? 15.641 0.118 20.359 1 83.62 449 LEU A CA 1
ATOM 3503 C C . LEU A 1 449 ? 16.125 1.555 20.531 1 83.62 449 LEU A C 1
ATOM 3505 O O . LEU A 1 449 ? 17.312 1.839 20.359 1 83.62 449 LEU A O 1
ATOM 3509 N N . THR A 1 450 ? 15.156 2.406 20.766 1 71.56 450 THR A N 1
ATOM 3510 C CA . THR A 1 450 ? 15.523 3.816 20.828 1 71.56 450 THR A CA 1
ATOM 3511 C C . THR A 1 450 ? 15.422 4.336 22.266 1 71.56 450 THR A C 1
ATOM 3513 O O . THR A 1 450 ? 14.625 3.824 23.062 1 71.56 450 THR A O 1
ATOM 3516 N N . MET B 1 1 ? 10.336 45.25 -35.125 1 22.34 1 MET B N 1
ATOM 3517 C CA . MET B 1 1 ? 11.594 44.938 -34.438 1 22.34 1 MET B CA 1
ATOM 3518 C C . MET B 1 1 ? 11.406 43.75 -33.469 1 22.34 1 MET B C 1
ATOM 3520 O O . MET B 1 1 ? 10.602 43.844 -32.562 1 22.34 1 MET B O 1
ATOM 3524 N N . ALA B 1 2 ? 11.602 42.469 -34.062 1 29.14 2 ALA B N 1
ATOM 3525 C CA . ALA B 1 2 ? 11.539 41.125 -33.531 1 29.14 2 ALA B CA 1
ATOM 3526 C C . ALA B 1 2 ? 12.438 41 -32.281 1 29.14 2 ALA B C 1
ATOM 3528 O O . ALA B 1 2 ? 13.664 41 -32.406 1 29.14 2 ALA B O 1
ATOM 3529 N N . GLU B 1 3 ? 12.055 41.75 -31.203 1 26.67 3 GLU B N 1
ATOM 3530 C CA . GLU B 1 3 ? 12.852 41.75 -29.984 1 26.67 3 GLU B CA 1
ATOM 3531 C C . GLU B 1 3 ? 13.234 40.344 -29.578 1 26.67 3 GLU B C 1
ATOM 3533 O O . GLU B 1 3 ? 12.43 39.406 -29.688 1 26.67 3 GLU B O 1
ATOM 3538 N N . ASN B 1 4 ? 14.531 40.031 -29.625 1 28.72 4 ASN B N 1
ATOM 3539 C CA . ASN B 1 4 ? 15.406 38.875 -29.328 1 28.72 4 ASN B CA 1
ATOM 3540 C C . ASN B 1 4 ? 15.102 38.281 -27.953 1 28.72 4 ASN B C 1
ATOM 3542 O O . ASN B 1 4 ? 15.32 38.938 -26.938 1 28.72 4 ASN B O 1
ATOM 3546 N N . SER B 1 5 ? 13.992 37.656 -27.859 1 30.19 5 SER B N 1
ATOM 3547 C CA . SER B 1 5 ? 13.602 36.906 -26.656 1 30.19 5 SER B CA 1
ATOM 3548 C C . SER B 1 5 ? 14.758 36.094 -26.125 1 30.19 5 SER B C 1
ATOM 3550 O O . SER B 1 5 ? 15.258 35.188 -26.797 1 30.19 5 SER B O 1
ATOM 3552 N N . GLN B 1 6 ? 15.672 36.719 -25.422 1 27.73 6 GLN B N 1
ATOM 3553 C CA . GLN B 1 6 ? 16.828 36.156 -24.75 1 27.73 6 GLN B CA 1
ATOM 3554 C C . GLN B 1 6 ? 16.484 34.844 -24.062 1 27.73 6 GLN B C 1
ATOM 3556 O O . GLN B 1 6 ? 15.602 34.812 -23.203 1 27.73 6 GLN B O 1
ATOM 3561 N N . VAL B 1 7 ? 16.688 33.781 -24.75 1 31 7 VAL B N 1
ATOM 3562 C CA . VAL B 1 7 ? 16.719 32.406 -24.266 1 31 7 VAL B CA 1
ATOM 3563 C C . VAL B 1 7 ? 17.516 32.312 -22.969 1 31 7 VAL B C 1
ATOM 3565 O O . VAL B 1 7 ? 18.719 32.594 -22.953 1 31 7 VAL B O 1
ATOM 3568 N N . GLN B 1 8 ? 16.891 32.719 -21.906 1 27.73 8 GLN B N 1
ATOM 3569 C CA . GLN B 1 8 ? 17.562 32.531 -20.625 1 27.73 8 GLN B CA 1
ATOM 3570 C C . GLN B 1 8 ? 18.188 31.141 -20.531 1 27.73 8 GLN B C 1
ATOM 3572 O O . GLN B 1 8 ? 17.5 30.141 -20.703 1 27.73 8 GLN B O 1
ATOM 3577 N N . LEU B 1 9 ? 19.422 31.062 -20.797 1 28.94 9 LEU B N 1
ATOM 3578 C CA . LEU B 1 9 ? 20.281 29.891 -20.594 1 28.94 9 LEU B CA 1
ATOM 3579 C C . LEU B 1 9 ? 19.969 29.219 -19.266 1 28.94 9 LEU B C 1
ATOM 3581 O O . LEU B 1 9 ? 20.172 29.812 -18.203 1 28.94 9 LEU B O 1
ATOM 3585 N N . VAL B 1 10 ? 18.938 28.5 -19.297 1 31.16 10 VAL B N 1
ATOM 3586 C CA . VAL B 1 10 ? 18.781 27.625 -18.141 1 31.16 10 VAL B CA 1
ATOM 3587 C C . VAL B 1 10 ? 20.109 26.922 -17.844 1 31.16 10 VAL B C 1
ATOM 3589 O O . VAL B 1 10 ? 20.688 26.297 -18.734 1 31.16 10 VAL B O 1
ATOM 3592 N N . GLN B 1 11 ? 20.875 27.516 -16.969 1 31.72 11 GLN B N 1
ATOM 3593 C CA . GLN B 1 11 ? 22.109 26.891 -16.5 1 31.72 11 GLN B CA 1
ATOM 3594 C C . GLN B 1 11 ? 21.969 25.359 -16.438 1 31.72 11 GLN B C 1
ATOM 3596 O O . GLN B 1 11 ? 20.875 24.844 -16.219 1 31.72 11 GLN B O 1
ATOM 3601 N N . LYS B 1 12 ? 22.875 24.703 -16.969 1 35.38 12 LYS B N 1
ATOM 3602 C CA . LYS B 1 12 ? 23.031 23.25 -16.953 1 35.38 12 LYS B CA 1
ATOM 3603 C C . LYS B 1 12 ? 22.609 22.672 -15.594 1 35.38 12 LYS B C 1
ATOM 3605 O O . LYS B 1 12 ? 23.078 23.125 -14.555 1 35.38 12 LYS B O 1
ATOM 3610 N N . PRO B 1 13 ? 21.422 22.125 -15.461 1 38 13 PRO B N 1
ATOM 3611 C CA . PRO B 1 13 ? 21.094 21.531 -14.156 1 38 13 PRO B CA 1
ATOM 3612 C C . PRO B 1 13 ? 22.312 20.875 -13.484 1 38 13 PRO B C 1
ATOM 3614 O O . PRO B 1 13 ? 23.109 20.219 -14.156 1 38 13 PRO B O 1
ATOM 3617 N N . ILE B 1 14 ? 22.938 21.406 -12.461 1 39.81 14 ILE B N 1
ATOM 3618 C CA . ILE B 1 14 ? 23.953 20.766 -11.625 1 39.81 14 ILE B CA 1
ATOM 3619 C C . ILE B 1 14 ? 23.578 19.312 -11.383 1 39.81 14 ILE B C 1
ATOM 3621 O O . ILE B 1 14 ? 22.422 19 -11.062 1 39.81 14 ILE B O 1
ATOM 3625 N N . ALA B 1 15 ? 24.234 18.422 -11.984 1 44.56 15 ALA B N 1
ATOM 3626 C CA . ALA B 1 15 ? 24.125 16.984 -11.703 1 44.56 15 ALA B CA 1
ATOM 3627 C C . ALA B 1 15 ? 23.828 16.75 -10.219 1 44.56 15 ALA B C 1
ATOM 3629 O O . ALA B 1 15 ? 24.625 17.109 -9.359 1 44.56 15 ALA B O 1
ATOM 3630 N N . ALA B 1 16 ? 22.641 16.797 -9.75 1 54.88 16 ALA B N 1
ATOM 3631 C CA . ALA B 1 16 ? 22.297 16.578 -8.352 1 54.88 16 ALA B CA 1
ATOM 3632 C C . ALA B 1 16 ? 22.984 15.336 -7.793 1 54.88 16 ALA B C 1
ATOM 3634 O O . ALA B 1 16 ? 22.891 14.25 -8.375 1 54.88 16 ALA B O 1
ATOM 3635 N N . ALA B 1 17 ? 24.031 15.531 -6.934 1 74.12 17 ALA B N 1
ATOM 3636 C CA . ALA B 1 17 ? 24.812 14.453 -6.328 1 74.12 17 ALA B CA 1
ATOM 3637 C C . ALA B 1 17 ? 23.953 13.625 -5.371 1 74.12 17 ALA B C 1
ATOM 3639 O O . ALA B 1 17 ? 23.25 14.18 -4.523 1 74.12 17 ALA B O 1
ATOM 3640 N N . LEU B 1 18 ? 23.672 12.359 -5.711 1 89.56 18 LEU B N 1
ATOM 3641 C CA . LEU B 1 18 ? 23.031 11.406 -4.812 1 89.56 18 LEU B CA 1
ATOM 3642 C C . LEU B 1 18 ? 23.781 11.312 -3.492 1 89.56 18 LEU B C 1
ATOM 3644 O O . LEU B 1 18 ? 25.016 11.359 -3.473 1 89.56 18 LEU B O 1
ATOM 3648 N N . ASN B 1 19 ? 23.062 11.352 -2.424 1 93.25 19 ASN B N 1
ATOM 3649 C CA . ASN B 1 19 ? 23.672 11.195 -1.108 1 93.25 19 ASN B CA 1
ATOM 3650 C C . ASN B 1 19 ? 24.141 9.766 -0.882 1 93.25 19 ASN B C 1
ATOM 3652 O O . ASN B 1 19 ? 23.422 8.938 -0.339 1 93.25 19 ASN B O 1
ATOM 3656 N N . ARG B 1 20 ? 25.391 9.5 -1.225 1 94.44 20 ARG B N 1
ATOM 3657 C CA . ARG B 1 20 ? 26.031 8.203 -1.022 1 94.44 20 ARG B CA 1
ATOM 3658 C C . ARG B 1 20 ? 26.734 8.141 0.323 1 94.44 20 ARG B C 1
ATOM 3660 O O . ARG B 1 20 ? 27.969 7.992 0.375 1 94.44 20 ARG B O 1
ATOM 3667 N N . PHE B 1 21 ? 25.969 8.07 1.371 1 94.94 21 PHE B N 1
ATOM 3668 C CA . PHE B 1 21 ? 26.531 8.273 2.701 1 94.94 21 PHE B CA 1
ATOM 3669 C C . PHE B 1 21 ? 27.141 6.984 3.24 1 94.94 21 PHE B C 1
ATOM 3671 O O . PHE B 1 21 ? 27.75 6.977 4.312 1 94.94 21 PHE B O 1
ATOM 3678 N N . VAL B 1 22 ? 26.984 5.875 2.553 1 95.88 22 VAL B N 1
ATOM 3679 C CA . VAL B 1 22 ? 27.594 4.605 2.936 1 95.88 22 VAL B CA 1
ATOM 3680 C C . VAL B 1 22 ? 28.484 4.098 1.803 1 95.88 22 VAL B C 1
ATOM 3682 O O . VAL B 1 22 ? 28.047 3.998 0.655 1 95.88 22 VAL B O 1
ATOM 3685 N N . LYS B 1 23 ? 29.688 3.73 2.152 1 93.25 23 LYS B N 1
ATOM 3686 C CA . LYS B 1 23 ? 30.609 3.197 1.165 1 93.25 23 LYS B CA 1
ATOM 3687 C C . LYS B 1 23 ? 30.266 1.764 0.786 1 93.25 23 LYS B C 1
ATOM 3689 O O . LYS B 1 23 ? 29.688 1.025 1.595 1 93.25 23 LYS B O 1
ATOM 3694 N N . PRO B 1 24 ? 30.625 1.388 -0.416 1 93.62 24 PRO B N 1
ATOM 3695 C CA . PRO B 1 24 ? 30.312 0.032 -0.876 1 93.62 24 PRO B CA 1
ATOM 3696 C C . PRO B 1 24 ? 30.812 -1.045 0.09 1 93.62 24 PRO B C 1
ATOM 3698 O O . PRO B 1 24 ? 30.094 -2.018 0.347 1 93.62 24 PRO B O 1
ATOM 3701 N N . VAL B 1 25 ? 31.984 -0.869 0.655 1 92.38 25 VAL B N 1
ATOM 3702 C CA . VAL B 1 25 ? 32.562 -1.857 1.568 1 92.38 25 VAL B CA 1
ATOM 3703 C C . VAL B 1 25 ? 31.672 -1.983 2.807 1 92.38 25 VAL B C 1
ATOM 3705 O O . VAL B 1 25 ? 31.484 -3.082 3.332 1 92.38 25 VAL B O 1
ATOM 3708 N N . ASP B 1 26 ? 31.188 -0.89 3.271 1 95.12 26 ASP B N 1
ATOM 3709 C CA . ASP B 1 26 ? 30.312 -0.892 4.441 1 95.12 26 ASP B CA 1
ATOM 3710 C C . ASP B 1 26 ? 28.953 -1.49 4.109 1 95.12 26 ASP B C 1
ATOM 3712 O O . ASP B 1 26 ? 28.344 -2.17 4.941 1 95.12 26 ASP B O 1
ATOM 3716 N N . ILE B 1 27 ? 28.484 -1.229 2.893 1 96.81 27 ILE B N 1
ATOM 3717 C CA . ILE B 1 27 ? 27.219 -1.822 2.465 1 96.81 27 ILE B CA 1
ATOM 3718 C C . ILE B 1 27 ? 27.312 -3.346 2.514 1 96.81 27 ILE B C 1
ATOM 3720 O O . ILE B 1 27 ? 26.422 -4.016 3.031 1 96.81 27 ILE B O 1
ATOM 3724 N N . SER B 1 28 ? 28.391 -3.85 2.018 1 95.56 28 SER B N 1
ATOM 3725 C CA . SER B 1 28 ? 28.578 -5.297 2.008 1 95.56 28 SER B CA 1
ATOM 3726 C C . SER B 1 28 ? 28.578 -5.863 3.422 1 95.56 28 SER B C 1
ATOM 3728 O O . SER B 1 28 ? 27.953 -6.902 3.676 1 95.56 28 SER B O 1
ATOM 3730 N N . LYS B 1 29 ? 29.234 -5.184 4.332 1 96.62 29 LYS B N 1
ATOM 3731 C CA . LYS B 1 29 ? 29.297 -5.633 5.723 1 96.62 29 LYS B CA 1
ATOM 3732 C C . LYS B 1 29 ? 27.922 -5.602 6.371 1 96.62 29 LYS B C 1
ATOM 3734 O O . LYS B 1 29 ? 27.547 -6.52 7.102 1 96.62 29 LYS B O 1
ATOM 3739 N N . LEU B 1 30 ? 27.188 -4.551 6.141 1 98.31 30 LEU B N 1
ATOM 3740 C CA . LEU B 1 30 ? 25.875 -4.387 6.73 1 98.31 30 LEU B CA 1
ATOM 3741 C C . LEU B 1 30 ? 24.906 -5.426 6.184 1 98.31 30 LEU B C 1
ATOM 3743 O O . LEU B 1 30 ? 24.078 -5.977 6.926 1 98.31 30 LEU B O 1
ATOM 3747 N N . VAL B 1 31 ? 24.984 -5.715 4.875 1 97.81 31 VAL B N 1
ATOM 3748 C CA . VAL B 1 31 ? 24.125 -6.707 4.258 1 97.81 31 VAL B CA 1
ATOM 3749 C C . VAL B 1 31 ? 24.453 -8.094 4.801 1 97.81 31 VAL B C 1
ATOM 3751 O O . VAL B 1 31 ? 23.562 -8.922 4.992 1 97.81 31 VAL B O 1
ATOM 3754 N N . GLU B 1 32 ? 25.719 -8.367 4.961 1 97.31 32 GLU B N 1
ATOM 3755 C CA . GLU B 1 32 ? 26.125 -9.641 5.551 1 97.31 32 GLU B CA 1
ATOM 3756 C C . GLU B 1 32 ? 25.516 -9.82 6.941 1 97.31 32 GLU B C 1
ATOM 3758 O O . GLU B 1 32 ? 25.125 -10.922 7.316 1 97.31 32 GLU B O 1
ATOM 3763 N N . GLN B 1 33 ? 25.453 -8.758 7.668 1 98 33 GLN B N 1
ATOM 3764 C CA . GLN B 1 33 ? 25 -8.805 9.055 1 98 33 GLN B CA 1
ATOM 3765 C C . GLN B 1 33 ? 23.484 -8.812 9.125 1 98 33 GLN B C 1
ATOM 3767 O O . GLN B 1 33 ? 22.891 -9.516 9.953 1 98 33 GLN B O 1
ATOM 3772 N N . TYR B 1 34 ? 22.75 -8.031 8.258 1 98.19 34 TYR B N 1
ATOM 3773 C CA . TYR B 1 34 ? 21.328 -7.777 8.477 1 98.19 34 TYR B CA 1
ATOM 3774 C C . TYR B 1 34 ? 20.5 -8.32 7.324 1 98.19 34 TYR B C 1
ATOM 3776 O O . TYR B 1 34 ? 19.266 -8.391 7.418 1 98.19 34 TYR B O 1
ATOM 3784 N N . GLY B 1 35 ? 21.172 -8.672 6.176 1 97.69 35 GLY B N 1
ATOM 3785 C CA . GLY B 1 35 ? 20.469 -9.188 5.02 1 97.69 35 GLY B CA 1
ATOM 3786 C C . GLY B 1 35 ? 19.906 -8.094 4.125 1 97.69 35 GLY B C 1
ATOM 3787 O O . GLY B 1 35 ? 20.219 -6.914 4.312 1 97.69 35 GLY B O 1
ATOM 3788 N N . THR B 1 36 ? 19.234 -8.422 3.074 1 98.31 36 THR B N 1
ATOM 3789 C CA . THR B 1 36 ? 18.484 -7.562 2.17 1 98.31 36 THR B CA 1
ATOM 3790 C C . THR B 1 36 ? 17.031 -8.008 2.086 1 98.31 36 THR B C 1
ATOM 3792 O O . THR B 1 36 ? 16.719 -9.18 2.307 1 98.31 36 THR B O 1
ATOM 3795 N N . PRO B 1 37 ? 16.172 -7.082 1.799 1 98.56 37 PRO B N 1
ATOM 3796 C CA . PRO B 1 37 ? 16.359 -5.637 1.651 1 98.56 37 PRO B CA 1
ATOM 3797 C C . PRO B 1 37 ? 16.719 -4.953 2.967 1 98.56 37 PRO B C 1
ATOM 3799 O O . PRO B 1 37 ? 16.375 -5.449 4.043 1 98.56 37 PRO B O 1
ATOM 3802 N N . LEU B 1 38 ? 17.453 -3.885 2.863 1 98.88 38 LEU B N 1
ATOM 3803 C CA . LEU B 1 38 ? 17.922 -3.176 4.043 1 98.88 38 LEU B CA 1
ATOM 3804 C C . LEU B 1 38 ? 17.812 -1.667 3.855 1 98.88 38 LEU B C 1
ATOM 3806 O O . LEU B 1 38 ? 18.375 -1.114 2.902 1 98.88 38 LEU B O 1
ATOM 3810 N N . TYR B 1 39 ? 17.062 -1.008 4.777 1 98.94 39 TYR B N 1
ATOM 3811 C CA . TYR B 1 39 ? 17.062 0.451 4.785 1 98.94 39 TYR B CA 1
ATOM 3812 C C . TYR B 1 39 ? 18.281 0.992 5.523 1 98.94 39 TYR B C 1
ATOM 3814 O O . TYR B 1 39 ? 18.656 0.475 6.582 1 98.94 39 TYR B O 1
ATOM 3822 N N . LEU B 1 40 ? 18.891 1.958 4.965 1 98.88 40 LEU B N 1
ATOM 3823 C CA . LEU B 1 40 ? 19.953 2.707 5.621 1 98.88 40 LEU B CA 1
ATOM 3824 C C . LEU B 1 40 ? 19.578 4.176 5.773 1 98.88 40 LEU B C 1
ATOM 3826 O O . LEU B 1 40 ? 19.047 4.785 4.836 1 98.88 40 LEU B O 1
ATOM 3830 N N . VAL B 1 41 ? 19.828 4.727 6.945 1 98.88 41 VAL B N 1
ATOM 3831 C CA . VAL B 1 41 ? 19.469 6.109 7.234 1 98.88 41 VAL B CA 1
ATOM 3832 C C . VAL B 1 41 ? 20.703 6.883 7.699 1 98.88 41 VAL B C 1
ATOM 3834 O O . VAL B 1 41 ? 21.516 6.367 8.469 1 98.88 41 VAL B O 1
ATOM 3837 N N . ASP B 1 42 ? 20.812 8.086 7.23 1 98.81 42 ASP B N 1
ATOM 3838 C CA . ASP B 1 42 ? 21.891 8.992 7.637 1 98.81 42 ASP B CA 1
ATOM 3839 C C . ASP B 1 42 ? 21.359 10.078 8.57 1 98.81 42 ASP B C 1
ATOM 3841 O O . ASP B 1 42 ? 20.75 11.047 8.125 1 98.81 42 ASP B O 1
ATOM 3845 N N . GLU B 1 43 ? 21.703 9.984 9.797 1 98.69 43 GLU B N 1
ATOM 3846 C CA . GLU B 1 43 ? 21.219 10.953 10.781 1 98.69 43 GLU B CA 1
ATOM 3847 C C . GLU B 1 43 ? 21.688 12.367 10.438 1 98.69 43 GLU B C 1
ATOM 3849 O O . GLU B 1 43 ? 20.938 13.328 10.602 1 98.69 43 GLU B O 1
ATOM 3854 N N . ASP B 1 44 ? 22.891 12.531 9.953 1 98.69 44 ASP B N 1
ATOM 3855 C CA . ASP B 1 44 ? 23.438 13.852 9.641 1 98.69 44 ASP B CA 1
ATOM 3856 C C . ASP B 1 44 ? 22.594 14.547 8.57 1 98.69 44 ASP B C 1
ATOM 3858 O O . ASP B 1 44 ? 22.375 15.758 8.633 1 98.69 44 ASP B O 1
ATOM 3862 N N . THR B 1 45 ? 22.188 13.758 7.613 1 98.62 45 THR B N 1
ATOM 3863 C CA . THR B 1 45 ? 21.359 14.328 6.562 1 98.62 45 THR B CA 1
ATOM 3864 C C . THR B 1 45 ? 20.047 14.844 7.133 1 98.62 45 THR B C 1
ATOM 3866 O O . THR B 1 45 ? 19.547 15.891 6.711 1 98.62 45 THR B O 1
ATOM 3869 N N . LEU B 1 46 ? 19.469 14.148 8.094 1 98.81 46 LEU B N 1
ATOM 3870 C CA . LEU B 1 46 ? 18.25 14.609 8.742 1 98.81 46 LEU B CA 1
ATOM 3871 C C . LEU B 1 46 ? 18.453 15.984 9.359 1 98.81 46 LEU B C 1
ATOM 3873 O O . LEU B 1 46 ? 17.672 16.906 9.102 1 98.81 46 LEU B O 1
ATOM 3877 N N . HIS B 1 47 ? 19.516 16.141 10.109 1 98.75 47 HIS B N 1
ATOM 3878 C CA . HIS B 1 47 ? 19.812 17.406 10.766 1 98.75 47 HIS B CA 1
ATOM 3879 C C . HIS B 1 47 ? 20.078 18.5 9.742 1 98.75 47 HIS B C 1
ATOM 3881 O O . HIS B 1 47 ? 19.594 19.625 9.906 1 98.75 47 HIS B O 1
ATOM 3887 N N . ALA B 1 48 ? 20.812 18.141 8.719 1 98.5 48 ALA B N 1
ATOM 3888 C CA . ALA B 1 48 ? 21.156 19.125 7.695 1 98.5 48 ALA B CA 1
ATOM 3889 C C . ALA B 1 48 ? 19.906 19.641 6.988 1 98.5 48 ALA B C 1
ATOM 3891 O O . ALA B 1 48 ? 19.797 20.844 6.707 1 98.5 48 ALA B O 1
ATOM 3892 N N . LYS B 1 49 ? 18.984 18.75 6.688 1 98.38 49 LYS B N 1
ATOM 3893 C CA . LYS B 1 49 ? 17.766 19.141 5.988 1 98.38 49 LYS B CA 1
ATOM 3894 C C . LYS B 1 49 ? 16.891 20.016 6.863 1 98.38 49 LYS B C 1
ATOM 3896 O O . LYS B 1 49 ? 16.281 20.969 6.379 1 98.38 49 LYS B O 1
ATOM 3901 N N . ALA B 1 50 ? 16.812 19.688 8.148 1 98.44 50 ALA B N 1
ATOM 3902 C CA . ALA B 1 50 ? 16.062 20.531 9.078 1 98.44 50 ALA B CA 1
ATOM 3903 C C . ALA B 1 50 ? 16.641 21.938 9.141 1 98.44 50 ALA B C 1
ATOM 3905 O O . ALA B 1 50 ? 15.906 22.922 9.07 1 98.44 50 ALA B O 1
ATOM 3906 N N . ARG B 1 51 ? 17.922 22.016 9.203 1 98.19 51 ARG B N 1
ATOM 3907 C CA . ARG B 1 51 ? 18.594 23.312 9.242 1 98.19 51 ARG B CA 1
ATOM 3908 C C . ARG B 1 51 ? 18.391 24.078 7.945 1 98.19 51 ARG B C 1
ATOM 3910 O O . ARG B 1 51 ? 18.156 25.281 7.961 1 98.19 51 ARG B O 1
ATOM 3917 N N . GLU B 1 52 ? 18.516 23.344 6.855 1 98.12 52 GLU B N 1
ATOM 3918 C CA . GLU B 1 52 ? 18.375 23.969 5.547 1 98.12 52 GLU B CA 1
ATOM 3919 C C . GLU B 1 52 ? 17 24.594 5.387 1 98.12 52 GLU B C 1
ATOM 3921 O O . GLU B 1 52 ? 16.875 25.734 4.941 1 98.12 52 GLU B O 1
ATOM 3926 N N . LEU B 1 53 ? 16 23.875 5.746 1 98.06 53 LEU B N 1
ATOM 3927 C CA . LEU B 1 53 ? 14.641 24.375 5.598 1 98.06 53 LEU B CA 1
ATOM 3928 C C . LEU B 1 53 ? 14.398 25.562 6.516 1 98.06 53 LEU B C 1
ATOM 3930 O O . LEU B 1 53 ? 13.812 26.562 6.102 1 98.06 53 LEU B O 1
ATOM 3934 N N . HIS B 1 54 ? 14.852 25.484 7.715 1 97.94 54 HIS B N 1
ATOM 3935 C CA . HIS B 1 54 ? 14.695 26.594 8.664 1 97.94 54 HIS B CA 1
ATOM 3936 C C . HIS B 1 54 ? 15.406 27.844 8.164 1 97.94 54 HIS B C 1
ATOM 3938 O O . HIS B 1 54 ? 14.836 28.938 8.18 1 97.94 54 HIS B O 1
ATOM 3944 N N . SER B 1 55 ? 16.609 27.656 7.668 1 97.81 55 SER B N 1
ATOM 3945 C CA . SER B 1 55 ? 17.438 28.781 7.238 1 97.81 55 SER B CA 1
ATOM 3946 C C . SER B 1 55 ? 16.875 29.438 5.98 1 97.81 55 SER B C 1
ATOM 3948 O O . SER B 1 55 ? 17.125 30.609 5.727 1 97.81 55 SER B O 1
ATOM 3950 N N . ALA B 1 56 ? 16.188 28.672 5.234 1 97.75 56 ALA B N 1
ATOM 3951 C CA . ALA B 1 56 ? 15.609 29.203 4 1 97.75 56 ALA B CA 1
ATOM 3952 C C . ALA B 1 56 ? 14.688 30.375 4.289 1 97.75 56 ALA B C 1
ATOM 3954 O O . ALA B 1 56 ? 14.508 31.25 3.443 1 97.75 56 ALA B O 1
ATOM 3955 N N . TYR B 1 57 ? 14.164 30.453 5.492 1 97.81 57 TYR B N 1
ATOM 3956 C CA . TYR B 1 57 ? 13.195 31.5 5.828 1 97.81 57 TYR B CA 1
ATOM 3957 C C . TYR B 1 57 ? 13.789 32.5 6.816 1 97.81 57 TYR B C 1
ATOM 3959 O O . TYR B 1 57 ? 13.055 33.125 7.578 1 97.81 57 TYR B O 1
ATOM 3967 N N . SER B 1 58 ? 15.078 32.625 6.785 1 96.12 58 SER B N 1
ATOM 3968 C CA . SER B 1 58 ? 15.781 33.531 7.707 1 96.12 58 SER B CA 1
ATOM 3969 C C . SER B 1 58 ? 15.398 34.969 7.473 1 96.12 58 SER B C 1
ATOM 3971 O O . SER B 1 58 ? 15.523 35.812 8.375 1 96.12 58 SER B O 1
ATOM 3973 N N . LYS B 1 59 ? 14.914 35.25 6.309 1 97.25 59 LYS B N 1
ATOM 3974 C CA . LYS B 1 59 ? 14.578 36.625 5.965 1 97.25 59 LYS B CA 1
ATOM 3975 C C . LYS B 1 59 ? 13.18 37 6.453 1 97.25 59 LYS B C 1
ATOM 3977 O O . LYS B 1 59 ? 12.766 38.156 6.367 1 97.25 59 LYS B O 1
ATOM 3982 N N . PHE B 1 60 ? 12.469 36.031 6.871 1 98.12 60 PHE B N 1
ATOM 3983 C CA . PHE B 1 60 ? 11.195 36.344 7.5 1 98.12 60 PHE B CA 1
ATOM 3984 C C . PHE B 1 60 ? 11.406 37.062 8.828 1 98.12 60 PHE B C 1
ATOM 3986 O O . PHE B 1 60 ? 12.242 36.656 9.633 1 98.12 60 PHE B O 1
ATOM 3993 N N . LYS B 1 61 ? 10.633 38.094 9.141 1 96 61 LYS B N 1
ATOM 3994 C CA . LYS B 1 61 ? 10.898 38.969 10.266 1 96 61 LYS B CA 1
ATOM 3995 C C . LYS B 1 61 ? 10.32 38.438 11.562 1 96 61 LYS B C 1
ATOM 3997 O O . LYS B 1 61 ? 10.664 38.875 12.656 1 96 61 LYS B O 1
ATOM 4002 N N . GLY B 1 62 ? 9.461 37.438 11.516 1 97.06 62 GLY B N 1
ATOM 4003 C CA . GLY B 1 62 ? 8.898 36.781 12.695 1 97.06 62 GLY B CA 1
ATOM 4004 C C . GLY B 1 62 ? 9.516 35.438 12.977 1 97.06 62 GLY B C 1
ATOM 4005 O O . GLY B 1 62 ? 10.484 35.031 12.328 1 97.06 62 GLY B O 1
ATOM 4006 N N . PRO B 1 63 ? 9.039 34.844 14.031 1 97.69 63 PRO B N 1
ATOM 4007 C CA . PRO B 1 63 ? 9.531 33.5 14.328 1 97.69 63 PRO B CA 1
ATOM 4008 C C . PRO B 1 63 ? 9.164 32.469 13.242 1 97.69 63 PRO B C 1
ATOM 4010 O O . PRO B 1 63 ? 8.109 32.594 12.617 1 97.69 63 PRO B O 1
ATOM 4013 N N . VAL B 1 64 ? 10.07 31.531 13.07 1 98 64 VAL B N 1
ATOM 4014 C CA . VAL B 1 64 ? 9.844 30.469 12.094 1 98 64 VAL B CA 1
ATOM 4015 C C . VAL B 1 64 ? 9.891 29.109 12.789 1 98 64 VAL B C 1
ATOM 4017 O O . VAL B 1 64 ? 10.789 28.844 13.602 1 98 64 VAL B O 1
ATOM 4020 N N . LYS B 1 65 ? 8.898 28.312 12.539 1 97.81 65 LYS B N 1
ATOM 4021 C CA . LYS B 1 65 ? 8.883 26.922 13.016 1 97.81 65 LYS B CA 1
ATOM 4022 C C . LYS B 1 65 ? 8.812 25.953 11.844 1 97.81 65 LYS B C 1
ATOM 4024 O O . LYS B 1 65 ? 8.016 26.125 10.922 1 97.81 65 LYS B O 1
ATOM 4029 N N . VAL B 1 66 ? 9.672 24.969 11.883 1 98.19 66 VAL B N 1
ATOM 4030 C CA . VAL B 1 66 ? 9.594 23.844 10.961 1 98.19 66 VAL B CA 1
ATOM 4031 C C . VAL B 1 66 ? 8.828 22.688 11.609 1 98.19 66 VAL B C 1
ATOM 4033 O O . VAL B 1 66 ? 9.156 22.281 12.727 1 98.19 66 VAL B O 1
ATOM 4036 N N . ALA B 1 67 ? 7.844 22.266 10.945 1 98.56 67 ALA B N 1
ATOM 4037 C CA . ALA B 1 67 ? 7.059 21.141 11.438 1 98.56 67 ALA B CA 1
ATOM 4038 C C . ALA B 1 67 ? 7.277 19.891 10.578 1 98.56 67 ALA B C 1
ATOM 4040 O O . ALA B 1 67 ? 7.047 19.922 9.367 1 98.56 67 ALA B O 1
ATOM 4041 N N . TYR B 1 68 ? 7.711 18.859 11.234 1 98.75 68 TYR B N 1
ATOM 4042 C CA . TYR B 1 68 ? 7.914 17.594 10.539 1 98.75 68 TYR B CA 1
ATOM 4043 C C . TYR B 1 68 ? 6.617 16.797 10.492 1 98.75 68 TYR B C 1
ATOM 4045 O O . TYR B 1 68 ? 6.086 16.391 11.531 1 98.75 68 TYR B O 1
ATOM 4053 N N . SER B 1 69 ? 6.113 16.562 9.25 1 98.31 69 SER B N 1
ATOM 4054 C CA . SER B 1 69 ? 4.992 15.648 9.078 1 98.31 69 SER B CA 1
ATOM 4055 C C . SER B 1 69 ? 5.438 14.195 9.203 1 98.31 69 SER B C 1
ATOM 4057 O O . SER B 1 69 ? 5.973 13.617 8.25 1 98.31 69 SER B O 1
ATOM 4059 N N . ILE B 1 70 ? 5.086 13.516 10.258 1 98.38 70 ILE B N 1
ATOM 4060 C CA . ILE B 1 70 ? 5.73 12.242 10.562 1 98.38 70 ILE B CA 1
ATOM 4061 C C . ILE B 1 70 ? 5.137 11.141 9.695 1 98.38 70 ILE B C 1
ATOM 4063 O O . ILE B 1 70 ? 5.672 10.031 9.633 1 98.38 70 ILE B O 1
ATOM 4067 N N . LYS B 1 71 ? 4.016 11.484 8.992 1 97.81 71 LYS B N 1
ATOM 4068 C CA . LYS B 1 71 ? 3.443 10.492 8.086 1 97.81 71 LYS B CA 1
ATOM 4069 C C . LYS B 1 71 ? 4.438 10.109 6.992 1 97.81 71 LYS B C 1
ATOM 4071 O O . LYS B 1 71 ? 4.281 9.07 6.348 1 97.81 71 LYS B O 1
ATOM 4076 N N . ALA B 1 72 ? 5.441 10.961 6.738 1 98.31 72 ALA B N 1
ATOM 4077 C CA . ALA B 1 72 ? 6.453 10.672 5.727 1 98.31 72 ALA B CA 1
ATOM 4078 C C . ALA B 1 72 ? 7.363 9.531 6.176 1 98.31 72 ALA B C 1
ATOM 4080 O O . ALA B 1 72 ? 7.844 8.75 5.348 1 98.31 72 ALA B O 1
ATOM 4081 N N . ASN B 1 73 ? 7.672 9.5 7.402 1 98.88 73 ASN B N 1
ATOM 4082 C CA . ASN B 1 73 ? 8.477 8.477 8.062 1 98.88 73 ASN B CA 1
ATOM 4083 C C . ASN B 1 73 ? 8.344 8.555 9.578 1 98.88 73 ASN B C 1
ATOM 4085 O O . ASN B 1 73 ? 8.867 9.484 10.211 1 98.88 73 ASN B O 1
ATOM 4089 N N . PHE B 1 74 ? 7.664 7.629 10.195 1 98.69 74 PHE B N 1
ATOM 4090 C CA . PHE B 1 74 ? 7.348 7.723 11.617 1 98.69 74 PHE B CA 1
ATOM 4091 C C . PHE B 1 74 ? 8.32 6.883 12.438 1 98.69 74 PHE B C 1
ATOM 4093 O O . PHE B 1 74 ? 8.039 6.562 13.594 1 98.69 74 PHE B O 1
ATOM 4100 N N . THR B 1 75 ? 9.477 6.406 11.828 1 98.62 75 THR B N 1
ATOM 4101 C CA . THR B 1 75 ? 10.453 5.625 12.57 1 98.62 75 THR B CA 1
ATOM 4102 C C . THR B 1 75 ? 10.867 6.34 13.852 1 98.62 75 THR B C 1
ATOM 4104 O O . THR B 1 75 ? 11.297 7.496 13.812 1 98.62 75 THR B O 1
ATOM 4107 N N . PRO B 1 76 ? 10.797 5.672 14.977 1 98.69 76 PRO B N 1
ATOM 4108 C CA . PRO B 1 76 ? 11.102 6.328 16.25 1 98.69 76 PRO B CA 1
ATOM 4109 C C . PRO B 1 76 ? 12.492 6.953 16.281 1 98.69 76 PRO B C 1
ATOM 4111 O O . PRO B 1 76 ? 12.672 8.047 16.812 1 98.69 76 PRO B O 1
ATOM 4114 N N . ALA B 1 77 ? 13.453 6.332 15.695 1 98.56 77 ALA B N 1
ATOM 4115 C CA . ALA B 1 77 ? 14.812 6.863 15.672 1 98.56 77 ALA B CA 1
ATOM 4116 C C . ALA B 1 77 ? 14.875 8.188 14.914 1 98.56 77 ALA B C 1
ATOM 4118 O O . ALA B 1 77 ? 15.648 9.078 15.266 1 98.56 77 ALA B O 1
ATOM 4119 N N . ILE B 1 78 ? 14.109 8.352 13.891 1 98.69 78 ILE B N 1
ATOM 4120 C CA . ILE B 1 78 ? 14.062 9.57 13.094 1 98.69 78 ILE B CA 1
ATOM 4121 C C . ILE B 1 78 ? 13.336 10.664 13.883 1 98.69 78 ILE B C 1
ATOM 4123 O O . ILE B 1 78 ? 13.773 11.82 13.906 1 98.69 78 ILE B O 1
ATOM 4127 N N . ILE B 1 79 ? 12.242 10.266 14.578 1 98.56 79 ILE B N 1
ATOM 4128 C CA . ILE B 1 79 ? 11.539 11.203 15.445 1 98.56 79 ILE B CA 1
ATOM 4129 C C . ILE B 1 79 ? 12.5 11.766 16.484 1 98.56 79 ILE B C 1
ATOM 4131 O O . ILE B 1 79 ? 12.594 12.984 16.656 1 98.56 79 ILE B O 1
ATOM 4135 N N . LYS B 1 80 ? 13.258 10.922 17.094 1 98.06 80 LYS B N 1
ATOM 4136 C CA . LYS B 1 80 ? 14.195 11.336 18.125 1 98.06 80 LYS B CA 1
ATOM 4137 C C . LYS B 1 80 ? 15.305 12.211 17.562 1 98.06 80 LYS B C 1
ATOM 4139 O O . LYS B 1 80 ? 15.773 13.141 18.219 1 98.06 80 LYS B O 1
ATOM 4144 N N . ALA B 1 81 ? 15.727 11.883 16.375 1 98.06 81 ALA B N 1
ATOM 4145 C CA . ALA B 1 81 ? 16.719 12.734 15.727 1 98.06 81 ALA B CA 1
ATOM 4146 C C . ALA B 1 81 ? 16.188 14.164 15.562 1 98.06 81 ALA B C 1
ATOM 4148 O O . ALA B 1 81 ? 16.891 15.125 15.891 1 98.06 81 ALA B O 1
ATOM 4149 N N . PHE B 1 82 ? 15.008 14.297 15.133 1 98.5 82 PHE B N 1
ATOM 4150 C CA . PHE B 1 82 ? 14.445 15.617 14.875 1 98.5 82 PHE B CA 1
ATOM 4151 C C . PHE B 1 82 ? 14.125 16.344 16.172 1 98.5 82 PHE B C 1
ATOM 4153 O O . PHE B 1 82 ? 14.102 17.578 16.219 1 98.5 82 PHE B O 1
ATOM 4160 N N . MET B 1 83 ? 13.852 15.57 17.266 1 97.81 83 MET B N 1
ATOM 4161 C CA . MET B 1 83 ? 13.672 16.188 18.562 1 97.81 83 MET B CA 1
ATOM 4162 C C . MET B 1 83 ? 14.914 16.984 18.969 1 97.81 83 MET B C 1
ATOM 4164 O O . MET B 1 83 ? 14.797 18.047 19.578 1 97.81 83 MET B O 1
ATOM 4168 N N . LYS B 1 84 ? 16.047 16.5 18.562 1 97.06 84 LYS B N 1
ATOM 4169 C CA . LYS B 1 84 ? 17.312 17.172 18.875 1 97.06 84 LYS B CA 1
ATOM 4170 C C . LYS B 1 84 ? 17.406 18.516 18.141 1 97.06 84 LYS B C 1
ATOM 4172 O O . LYS B 1 84 ? 18.094 19.422 18.594 1 97.06 84 LYS B O 1
ATOM 4177 N N . ASP B 1 85 ? 16.672 18.609 17.062 1 97.56 85 ASP B N 1
ATOM 4178 C CA . ASP B 1 85 ? 16.719 19.828 16.234 1 97.56 85 ASP B CA 1
ATOM 4179 C C . ASP B 1 85 ? 15.656 20.828 16.688 1 97.56 85 ASP B C 1
ATOM 4181 O O . ASP B 1 85 ? 15.602 21.953 16.188 1 97.56 85 ASP B O 1
ATOM 4185 N N . GLY B 1 86 ? 14.766 20.422 17.531 1 96.06 86 GLY B N 1
ATOM 4186 C CA . GLY B 1 86 ? 13.727 21.312 18.016 1 96.06 86 GLY B CA 1
ATOM 4187 C C . GLY B 1 86 ? 12.594 21.5 17.031 1 96.06 86 GLY B C 1
ATOM 4188 O O . GLY B 1 86 ? 11.906 22.516 17.047 1 96.06 86 GLY B O 1
ATOM 4189 N N . VAL B 1 87 ? 12.414 20.578 16.172 1 96.88 87 VAL B N 1
ATOM 4190 C CA . VAL B 1 87 ? 11.359 20.672 15.172 1 96.88 87 VAL B CA 1
ATOM 4191 C C . VAL B 1 87 ? 10 20.469 15.836 1 96.88 87 VAL B C 1
ATOM 4193 O O . VAL B 1 87 ? 9.914 19.828 16.891 1 96.88 87 VAL B O 1
ATOM 4196 N N . THR B 1 88 ? 8.984 21.047 15.312 1 98.25 88 THR B N 1
ATOM 4197 C CA . THR B 1 88 ? 7.598 20.734 15.641 1 98.25 88 THR B CA 1
ATOM 4198 C C . THR B 1 88 ? 7.145 19.469 14.914 1 98.25 88 THR B C 1
ATOM 4200 O O . THR B 1 88 ? 7.711 19.109 13.883 1 98.25 88 THR B O 1
ATOM 4203 N N . PHE B 1 89 ? 6.242 18.719 15.555 1 98.81 89 PHE B N 1
ATOM 4204 C CA . PHE B 1 89 ? 5.73 17.516 14.906 1 98.81 89 PHE B CA 1
ATOM 4205 C C . PHE B 1 89 ? 4.289 17.719 14.453 1 98.81 89 PHE B C 1
ATOM 4207 O O . PHE B 1 89 ? 3.434 18.109 15.25 1 98.81 89 PHE B O 1
ATOM 4214 N N . ASP B 1 90 ? 4.043 17.578 13.188 1 98.56 90 ASP B N 1
ATOM 4215 C CA . ASP B 1 90 ? 2.713 17.594 12.586 1 98.56 90 ASP B CA 1
ATOM 4216 C C . ASP B 1 90 ? 2.098 16.203 12.555 1 98.56 90 ASP B C 1
ATOM 4218 O O . ASP B 1 90 ? 2.588 15.312 11.852 1 98.56 90 ASP B O 1
ATOM 4222 N N . LEU B 1 91 ? 1.04 16 13.336 1 98.69 91 LEU B N 1
ATOM 4223 C CA . LEU B 1 91 ? 0.361 14.711 13.477 1 98.69 91 LEU B CA 1
ATOM 4224 C C . LEU B 1 91 ? -1.053 14.781 12.906 1 98.69 91 LEU B C 1
ATOM 4226 O O . LEU B 1 91 ? -1.67 15.852 12.898 1 98.69 91 LEU B O 1
ATOM 4230 N N . THR B 1 92 ? -1.544 13.57 12.5 1 97.75 92 THR B N 1
ATOM 4231 C CA . THR B 1 92 ? -2.889 13.547 11.938 1 97.75 92 THR B CA 1
ATOM 4232 C C . THR B 1 92 ? -3.711 12.422 12.555 1 97.75 92 THR B C 1
ATOM 4234 O O . THR B 1 92 ? -4.918 12.328 12.328 1 97.75 92 THR B O 1
ATOM 4237 N N . SER B 1 93 ? -3.113 11.562 13.359 1 98.5 93 SER B N 1
ATOM 4238 C CA . SER B 1 93 ? -3.834 10.406 13.875 1 98.5 93 SER B CA 1
ATOM 4239 C C . SER B 1 93 ? -3.434 10.109 15.32 1 98.5 93 SER B C 1
ATOM 4241 O O . SER B 1 93 ? -2.371 10.539 15.773 1 98.5 93 SER B O 1
ATOM 4243 N N . LEU B 1 94 ? -4.289 9.375 16 1 98.62 94 LEU B N 1
ATOM 4244 C CA . LEU B 1 94 ? -3.988 8.961 17.375 1 98.62 94 LEU B CA 1
ATOM 4245 C C . LEU B 1 94 ? -2.807 7.996 17.406 1 98.62 94 LEU B C 1
ATOM 4247 O O . LEU B 1 94 ? -2.062 7.949 18.391 1 98.62 94 LEU B O 1
ATOM 4251 N N . GLY B 1 95 ? -2.602 7.246 16.297 1 98.69 95 GLY B N 1
ATOM 4252 C CA . GLY B 1 95 ? -1.398 6.43 16.219 1 98.69 95 GLY B CA 1
ATOM 4253 C C . GLY B 1 95 ? -0.122 7.25 16.219 1 98.69 95 GLY B C 1
ATOM 4254 O O . GLY B 1 95 ? 0.83 6.918 16.938 1 98.69 95 GLY B O 1
ATOM 4255 N N . GLU B 1 96 ? -0.133 8.273 15.492 1 98.81 96 GLU B N 1
ATOM 4256 C CA . GLU B 1 96 ? 1.013 9.18 15.477 1 98.81 96 GLU B CA 1
ATOM 4257 C C . GLU B 1 96 ? 1.202 9.859 16.828 1 98.81 96 GLU B C 1
ATOM 4259 O O . GLU B 1 96 ? 2.334 10.039 17.281 1 98.81 96 GLU B O 1
ATOM 4264 N N . LEU B 1 97 ? 0.092 10.227 17.406 1 98.81 97 LEU B N 1
ATOM 4265 C CA . LEU B 1 97 ? 0.166 10.797 18.75 1 98.81 97 LEU B CA 1
ATOM 4266 C C . LEU B 1 97 ? 0.819 9.82 19.719 1 98.81 97 LEU B C 1
ATOM 4268 O O . LEU B 1 97 ? 1.658 10.211 20.531 1 98.81 97 LEU B O 1
ATOM 4272 N N . HIS B 1 98 ? 0.456 8.57 19.609 1 98.69 98 HIS B N 1
ATOM 4273 C CA . HIS B 1 98 ? 1.052 7.547 20.453 1 98.69 98 HIS B CA 1
ATOM 4274 C C 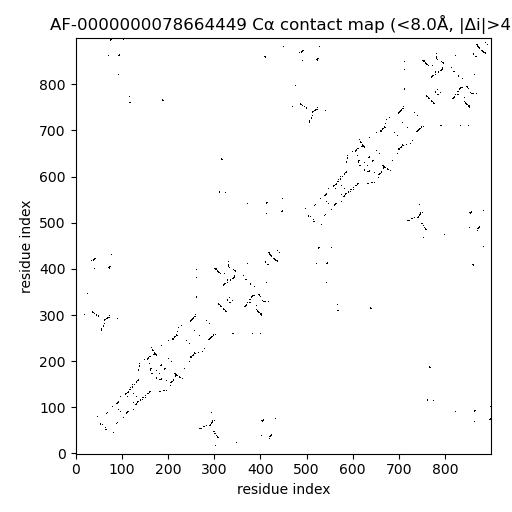. HIS B 1 98 ? 2.562 7.48 20.266 1 98.69 98 HIS B C 1
ATOM 4276 O O . HIS B 1 98 ? 3.316 7.41 21.234 1 98.69 98 HIS B O 1
ATOM 4282 N N . PHE B 1 99 ? 3 7.523 19.047 1 98.56 99 PHE B N 1
ATOM 4283 C CA . PHE B 1 99 ? 4.426 7.461 18.75 1 98.56 99 PHE B CA 1
ATOM 4284 C C . PHE B 1 99 ? 5.164 8.633 19.375 1 98.56 99 PHE B C 1
ATOM 4286 O O . PHE B 1 99 ? 6.191 8.445 20.031 1 98.56 99 PHE B O 1
ATOM 4293 N N . ILE B 1 100 ? 4.621 9.812 19.234 1 98.25 100 ILE B N 1
ATOM 4294 C CA . ILE B 1 100 ? 5.262 11.023 19.734 1 98.25 100 ILE B CA 1
ATOM 4295 C C . ILE B 1 100 ? 5.312 10.992 21.25 1 98.25 100 ILE B C 1
ATOM 4297 O O . ILE B 1 100 ? 6.312 11.391 21.859 1 98.25 100 ILE B O 1
ATOM 4301 N N . LYS B 1 101 ? 4.258 10.539 21.828 1 98.19 101 LYS B N 1
ATOM 4302 C CA . LYS B 1 101 ? 4.215 10.414 23.281 1 98.19 101 LYS B CA 1
ATOM 4303 C C . LYS B 1 101 ? 5.246 9.414 23.781 1 98.19 101 LYS B C 1
ATOM 4305 O O . LYS B 1 101 ? 5.949 9.672 24.766 1 98.19 101 LYS B O 1
ATOM 4310 N N . GLN B 1 102 ? 5.355 8.281 23.109 1 98.19 102 GLN B N 1
ATOM 4311 C CA . GLN B 1 102 ? 6.309 7.25 23.5 1 98.19 102 GLN B CA 1
ATOM 4312 C C . GLN B 1 102 ? 7.746 7.742 23.359 1 98.19 102 GLN B C 1
ATOM 4314 O O . GLN B 1 102 ? 8.625 7.348 24.125 1 98.19 102 GLN B O 1
ATOM 4319 N N . CYS B 1 103 ? 7.98 8.664 22.438 1 97.88 103 CYS B N 1
ATOM 4320 C CA . CYS B 1 103 ? 9.297 9.258 22.25 1 97.88 103 CYS B CA 1
ATOM 4321 C C . CYS B 1 103 ? 9.539 10.391 23.234 1 97.88 103 CYS B C 1
ATOM 4323 O O . CYS B 1 103 ? 10.625 10.977 23.266 1 97.88 103 CYS B O 1
ATOM 4325 N N . ARG B 1 104 ? 8.484 10.812 23.953 1 97.19 104 ARG B N 1
ATOM 4326 C CA . ARG B 1 104 ? 8.531 11.836 25 1 97.19 104 ARG B CA 1
ATOM 4327 C C . ARG B 1 104 ? 8.781 13.211 24.406 1 97.19 104 ARG B C 1
ATOM 4329 O O . ARG B 1 104 ? 9.531 14.016 24.953 1 97.19 104 ARG B O 1
ATOM 4336 N N . ALA B 1 105 ? 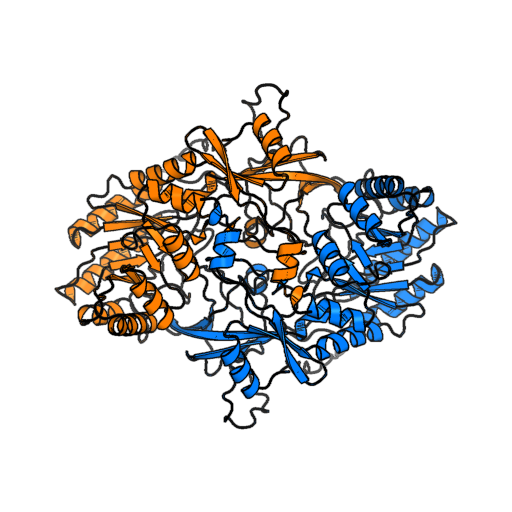8.242 13.414 23.281 1 97.12 105 ALA B N 1
ATOM 4337 C CA . ALA B 1 105 ? 8.281 14.758 22.703 1 97.12 105 ALA B CA 1
ATOM 4338 C C . ALA B 1 105 ? 7.422 15.727 23.516 1 97.12 105 ALA B C 1
ATOM 4340 O O . ALA B 1 105 ? 6.406 15.328 24.094 1 97.12 105 ALA B O 1
ATOM 4341 N N . ASP B 1 106 ? 7.824 16.969 23.547 1 97.62 106 ASP B N 1
ATOM 4342 C CA . ASP B 1 106 ? 7.055 18.016 24.203 1 97.62 106 ASP B CA 1
ATOM 4343 C C . ASP B 1 106 ? 5.75 18.281 23.469 1 97.62 106 ASP B C 1
ATOM 4345 O O . ASP B 1 106 ? 5.766 18.703 22.297 1 97.62 106 ASP B O 1
ATOM 4349 N N . PRO B 1 107 ? 4.621 18.062 24.141 1 97.19 107 PRO B N 1
ATOM 4350 C CA . PRO B 1 107 ? 3.34 18.297 23.453 1 97.19 107 PRO B CA 1
ATOM 4351 C C . PRO B 1 107 ? 3.186 19.719 22.953 1 97.19 107 PRO B C 1
ATOM 4353 O O . PRO B 1 107 ? 2.402 19.969 22.031 1 97.19 107 PRO B O 1
ATOM 4356 N N . GLU B 1 108 ? 3.898 20.656 23.5 1 95.88 108 GLU B N 1
ATOM 4357 C CA . GLU B 1 108 ? 3.852 22.047 23.047 1 95.88 108 GLU B CA 1
ATOM 4358 C C . GLU B 1 108 ? 4.422 22.188 21.625 1 95.88 108 GLU B C 1
ATOM 4360 O O . GLU B 1 108 ? 4.125 23.156 20.922 1 95.88 108 GLU B O 1
ATOM 4365 N N . ASN B 1 109 ? 5.219 21.203 21.266 1 97.38 109 ASN B N 1
ATOM 4366 C CA . ASN B 1 109 ? 5.82 21.219 19.938 1 97.38 109 ASN B CA 1
ATOM 4367 C C . ASN B 1 109 ? 5.078 20.281 18.984 1 97.38 109 ASN B C 1
ATOM 4369 O O . ASN B 1 109 ? 5.699 19.609 18.156 1 97.38 109 ASN B O 1
ATOM 4373 N N . VAL B 1 110 ? 3.791 20.188 19.188 1 98.44 110 VAL B N 1
ATOM 4374 C CA . VAL B 1 110 ? 2.963 19.344 18.312 1 98.44 110 VAL B CA 1
ATOM 4375 C C . VAL B 1 110 ? 1.842 20.188 17.703 1 98.44 110 VAL B C 1
ATOM 4377 O O . VAL B 1 110 ? 1.253 21.031 18.391 1 98.44 110 VAL B O 1
ATOM 4380 N N . ILE B 1 111 ? 1.645 20.094 16.5 1 98.69 111 ILE B N 1
ATOM 4381 C CA . ILE B 1 111 ? 0.436 20.547 15.82 1 98.69 111 ILE B CA 1
ATOM 4382 C C . ILE B 1 111 ? -0.371 19.344 15.328 1 98.69 111 ILE B C 1
ATOM 4384 O O . ILE B 1 111 ? 0.179 18.438 14.719 1 98.69 111 ILE B O 1
ATOM 4388 N N . TYR B 1 112 ? -1.655 19.281 15.719 1 98.75 112 TYR B N 1
ATOM 4389 C CA . TYR B 1 112 ? -2.514 18.156 15.359 1 98.75 112 TYR B CA 1
ATOM 4390 C C . TYR B 1 112 ? -3.504 18.547 14.266 1 98.75 112 TYR B C 1
ATOM 4392 O O . TYR B 1 112 ? -4.41 19.344 14.508 1 98.75 112 TYR B O 1
ATOM 4400 N N . THR B 1 113 ? -3.318 18.016 13.094 1 97.56 113 THR B N 1
ATOM 4401 C CA . THR B 1 113 ? -4.156 18.281 11.93 1 97.56 113 THR B CA 1
ATOM 4402 C C . THR B 1 113 ? -5.07 17.109 11.641 1 97.56 113 THR B C 1
ATOM 4404 O O . THR B 1 113 ? -4.727 16.234 10.844 1 97.56 113 THR B O 1
ATOM 4407 N N . SER B 1 114 ? -6.219 17.141 12.148 1 93.88 114 SER B N 1
ATOM 4408 C CA . SER B 1 114 ? -7.121 15.992 12.086 1 93.88 114 SER B CA 1
ATOM 4409 C C . SER B 1 114 ? -7.906 15.977 10.781 1 93.88 114 SER B C 1
ATOM 4411 O O . SER B 1 114 ? -8.336 17.031 10.297 1 93.88 114 SER B O 1
ATOM 4413 N N . VAL B 1 115 ? -8.094 14.82 10.242 1 96.12 115 VAL B N 1
ATOM 4414 C CA . VAL B 1 115 ? -8.961 14.641 9.086 1 96.12 115 VAL B CA 1
ATOM 4415 C C . VAL B 1 115 ? -10.352 14.203 9.547 1 96.12 115 VAL B C 1
ATOM 4417 O O . VAL B 1 115 ? -11.367 14.68 9.023 1 96.12 115 VAL B O 1
ATOM 4420 N N . THR B 1 116 ? -10.445 13.398 10.531 1 97.88 116 THR B N 1
ATOM 4421 C CA . THR B 1 116 ? -11.703 12.805 10.984 1 97.88 116 THR B CA 1
ATOM 4422 C C . THR B 1 116 ? -12.422 13.742 11.945 1 97.88 116 THR B C 1
ATOM 4424 O O . THR B 1 116 ? -13.648 13.805 11.953 1 97.88 116 THR B O 1
ATOM 4427 N N . GLU B 1 117 ? -11.641 14.43 12.852 1 98.38 117 GLU B N 1
ATOM 4428 C CA . GLU B 1 117 ? -12.133 15.461 13.758 1 98.38 117 GLU B CA 1
ATOM 4429 C C . GLU B 1 117 ? -13.234 14.922 14.664 1 98.38 117 GLU B C 1
ATOM 4431 O O . GLU B 1 117 ? -14.266 15.57 14.859 1 98.38 117 GLU B O 1
ATOM 4436 N N . GLU B 1 118 ? -13 13.727 15.203 1 98.06 118 GLU B N 1
ATOM 4437 C CA . GLU B 1 118 ? -13.961 13.086 16.094 1 98.06 118 GLU B CA 1
ATOM 4438 C C . GLU B 1 118 ? -13.867 13.641 17.5 1 98.06 118 GLU B C 1
ATOM 4440 O O . GLU B 1 118 ? -12.781 14.016 17.953 1 98.06 118 GLU B O 1
ATOM 4445 N N . PRO B 1 119 ? -14.992 13.664 18.234 1 97 119 PRO B N 1
ATOM 4446 C CA . PRO B 1 119 ? -14.945 14.172 19.609 1 97 119 PRO B CA 1
ATOM 4447 C C . PRO B 1 119 ? -13.992 13.383 20.5 1 97 119 PRO B C 1
ATOM 4449 O O . PRO B 1 119 ? -13.18 13.977 21.219 1 97 119 PRO B O 1
ATOM 4452 N N . GLU B 1 120 ? -14.055 12.07 20.422 1 97.38 120 GLU B N 1
ATOM 4453 C CA . GLU B 1 120 ? -13.203 11.25 21.281 1 97.38 120 GLU B CA 1
ATOM 4454 C C . GLU B 1 120 ? -11.734 11.367 20.875 1 97.38 120 GLU B C 1
ATOM 4456 O O . GLU B 1 120 ? -10.844 11.305 21.734 1 97.38 120 GLU B O 1
ATOM 4461 N N . GLU B 1 121 ? -11.5 11.508 19.641 1 98.19 121 GLU B N 1
ATOM 4462 C CA . GLU B 1 121 ? -10.148 11.789 19.156 1 98.19 121 GLU B CA 1
ATOM 4463 C C . GLU B 1 121 ? -9.578 13.047 19.797 1 98.19 121 GLU B C 1
ATOM 4465 O O . GLU B 1 121 ? -8.469 13.039 20.328 1 98.19 121 GLU B O 1
ATOM 4470 N N . TYR B 1 122 ? -10.367 14.078 19.812 1 98.44 122 TYR B N 1
ATOM 4471 C CA . TYR B 1 122 ? -9.922 15.359 20.359 1 98.44 122 TYR B CA 1
ATOM 4472 C C . TYR B 1 122 ? -9.727 15.281 21.859 1 98.44 122 TYR B C 1
ATOM 4474 O O . TYR B 1 122 ? -8.828 15.922 22.422 1 98.44 122 TYR B O 1
ATOM 4482 N N . VAL B 1 123 ? -10.562 14.5 22.516 1 98.31 123 VAL B N 1
ATOM 4483 C CA . VAL B 1 123 ? -10.383 14.32 23.953 1 98.31 123 VAL B CA 1
ATOM 4484 C C . VAL B 1 123 ? -9 13.727 24.234 1 98.31 123 VAL B C 1
ATOM 4486 O O . VAL B 1 123 ? -8.266 14.227 25.094 1 98.31 123 VAL B O 1
ATOM 4489 N N . GLU B 1 124 ? -8.625 12.734 23.469 1 98.12 124 GLU B N 1
ATOM 4490 C CA . GLU B 1 124 ? -7.32 12.102 23.656 1 98.12 124 GLU B CA 1
ATOM 4491 C C . GLU B 1 124 ? -6.188 13.07 23.344 1 98.12 124 GLU B C 1
ATOM 4493 O O . GLU B 1 124 ? -5.18 13.109 24.047 1 98.12 124 GLU B O 1
ATOM 4498 N N . VAL B 1 125 ? -6.367 13.797 22.297 1 98.56 125 VAL B N 1
ATOM 4499 C CA . VAL B 1 125 ? -5.359 14.766 21.891 1 98.56 125 VAL B CA 1
ATOM 4500 C C . VAL B 1 125 ? -5.145 15.789 23 1 98.56 125 VAL B C 1
ATOM 4502 O O . VAL B 1 125 ? -4.012 16.031 23.422 1 98.56 125 VAL B O 1
ATOM 4505 N N . LEU B 1 126 ? -6.207 16.344 23.562 1 98.19 126 LEU B N 1
ATOM 4506 C CA . LEU B 1 126 ? -6.117 17.391 24.578 1 98.19 126 LEU B CA 1
ATOM 4507 C C . LEU B 1 126 ? -5.598 16.812 25.891 1 98.19 126 LEU B C 1
ATOM 4509 O O . LEU B 1 126 ? -4.84 17.484 26.609 1 98.19 126 LEU B O 1
ATOM 4513 N N . GLN B 1 127 ? -5.953 15.586 26.172 1 97.69 127 GLN B N 1
ATOM 4514 C CA . GLN B 1 127 ? -5.473 14.938 27.391 1 97.69 127 GLN B CA 1
ATOM 4515 C C . GLN B 1 127 ? -3.969 14.688 27.328 1 97.69 127 GLN B C 1
ATOM 4517 O O . GLN B 1 127 ? -3.301 14.633 28.359 1 97.69 127 GLN B O 1
ATOM 4522 N N . SER B 1 128 ? -3.414 14.586 26.141 1 97.38 128 SER B N 1
ATOM 4523 C CA . SER B 1 128 ? -1.986 14.336 25.969 1 97.38 128 SER B CA 1
ATOM 4524 C C . SER B 1 128 ? -1.172 15.609 26.172 1 97.38 128 SER B C 1
ATOM 4526 O O . SER B 1 128 ? 0.057 15.562 26.25 1 97.38 128 SER B O 1
ATOM 4528 N N . GLY B 1 129 ? -1.837 16.75 26.219 1 97.06 129 GLY B N 1
ATOM 4529 C CA . GLY B 1 129 ? -1.155 18.016 26.406 1 97.06 129 GLY B CA 1
ATOM 4530 C C . GLY B 1 129 ? -1.023 18.844 25.141 1 97.06 129 GLY B C 1
ATOM 4531 O O . GLY B 1 129 ? -0.645 20.016 25.188 1 97.06 129 GLY B O 1
ATOM 4532 N N . VAL B 1 130 ? -1.364 18.25 24.031 1 98 130 VAL B N 1
ATOM 4533 C CA . VAL B 1 130 ? -1.34 19 22.781 1 98 130 VAL B CA 1
ATOM 4534 C C . VAL B 1 130 ? -2.406 20.078 22.797 1 98 130 VAL B C 1
ATOM 4536 O O . VAL B 1 130 ? -3.543 19.844 23.219 1 98 130 VAL B O 1
ATOM 4539 N N . ARG B 1 131 ? -2.018 21.234 22.344 1 96.69 131 ARG B N 1
ATOM 4540 C CA . ARG B 1 131 ? -2.965 22.328 22.438 1 96.69 131 ARG B CA 1
ATOM 4541 C C . ARG B 1 131 ? -3.205 22.969 21.062 1 96.69 131 ARG B C 1
ATOM 4543 O O . ARG B 1 131 ? -4.199 23.672 20.875 1 96.69 131 ARG B O 1
ATOM 4550 N N . ARG B 1 132 ? -2.34 22.844 20.188 1 98.12 132 ARG B N 1
ATOM 4551 C CA . ARG B 1 132 ? -2.527 23.406 18.859 1 98.12 132 ARG B CA 1
ATOM 4552 C C . ARG B 1 132 ? -3.205 22.422 17.922 1 98.12 132 ARG B C 1
ATOM 4554 O O . ARG B 1 132 ? -2.65 21.359 17.625 1 98.12 132 ARG B O 1
ATOM 4561 N N . VAL B 1 133 ? -4.391 22.766 17.469 1 98.62 133 VAL B N 1
ATOM 4562 C CA . VAL B 1 133 ? -5.203 21.859 16.656 1 98.62 133 VAL B CA 1
ATOM 4563 C C . VAL B 1 133 ? -5.691 22.578 15.406 1 98.62 133 VAL B C 1
ATOM 4565 O O . VAL B 1 133 ? -6.121 23.734 15.477 1 98.62 133 VAL B O 1
ATOM 4568 N N . VAL B 1 134 ? -5.578 21.938 14.289 1 98.75 134 VAL B N 1
ATOM 4569 C CA . VAL B 1 134 ? -6.086 22.453 13.023 1 98.75 134 VAL B CA 1
ATOM 4570 C C . VAL B 1 134 ? -7.414 21.781 12.68 1 98.75 134 VAL B C 1
ATOM 4572 O O . VAL B 1 134 ? -7.504 20.547 12.656 1 98.75 134 VAL B O 1
ATOM 4575 N N . VAL B 1 135 ? -8.43 22.547 12.391 1 97.94 135 VAL B N 1
ATOM 4576 C CA . VAL B 1 135 ? -9.742 22.016 12.023 1 97.94 135 VAL B CA 1
ATOM 4577 C C . VAL B 1 135 ? -10.039 22.328 10.562 1 97.94 135 VAL B C 1
ATOM 4579 O O . VAL B 1 135 ? -9.562 23.328 10.023 1 97.94 135 VAL B O 1
ATOM 4582 N N . SER B 1 136 ? -10.812 21.453 9.992 1 96.44 136 SER B N 1
ATOM 4583 C CA . SER B 1 136 ? -11.109 21.547 8.57 1 96.44 136 SER B CA 1
ATOM 4584 C C . SER B 1 136 ? -12.609 21.484 8.312 1 96.44 136 SER B C 1
ATOM 4586 O O . SER B 1 136 ? -13.047 21.266 7.18 1 96.44 136 SER B O 1
ATOM 4588 N N . SER B 1 137 ? -13.445 21.531 9.32 1 96.75 137 SER B N 1
ATOM 4589 C CA . SER B 1 137 ? -14.898 21.5 9.203 1 96.75 137 SER B CA 1
ATOM 4590 C C . SER B 1 137 ? -15.562 22.156 10.414 1 96.75 137 SER B C 1
ATOM 4592 O O . SER B 1 137 ? -14.977 22.203 11.492 1 96.75 137 SER B O 1
ATOM 4594 N N . PHE B 1 138 ? -16.703 22.688 10.172 1 96.69 138 PHE B N 1
ATOM 4595 C CA . PHE B 1 138 ? -17.469 23.25 11.273 1 96.69 138 PHE B CA 1
ATOM 4596 C C . PHE B 1 138 ? -17.797 22.188 12.305 1 96.69 138 PHE B C 1
ATOM 4598 O O . PHE B 1 138 ? -17.703 22.422 13.516 1 96.69 138 PHE B O 1
ATOM 4605 N N . ASN B 1 139 ? -18.188 21 11.82 1 96.69 139 ASN B N 1
ATOM 4606 C CA . ASN B 1 139 ? -18.422 19.891 12.727 1 96.69 139 ASN B CA 1
ATOM 4607 C C . ASN B 1 139 ? -17.188 19.594 13.578 1 96.69 139 ASN B C 1
ATOM 4609 O O . ASN B 1 139 ? -17.297 19.344 14.781 1 96.69 139 ASN B O 1
ATOM 4613 N N . GLY B 1 140 ? -16.062 19.562 12.961 1 97.81 140 GLY B N 1
ATOM 4614 C CA . GLY B 1 140 ? -14.82 19.344 13.68 1 97.81 140 GLY B CA 1
ATOM 4615 C C . GLY B 1 140 ? -14.547 20.391 14.742 1 97.81 140 GLY B C 1
ATOM 4616 O O . GLY B 1 140 ? -14.133 20.047 15.852 1 97.81 140 GLY B O 1
ATOM 4617 N N . MET B 1 141 ? -14.797 21.609 14.391 1 97.81 141 MET B N 1
ATOM 4618 C CA . MET B 1 141 ? -14.609 22.703 15.344 1 97.81 141 MET B CA 1
ATOM 4619 C C . MET B 1 141 ? -15.539 22.547 16.547 1 97.81 141 MET B C 1
ATOM 4621 O O . MET B 1 141 ? -15.117 22.719 17.688 1 97.81 141 MET B O 1
ATOM 4625 N N . THR B 1 142 ? -16.766 22.203 16.25 1 97.31 142 THR B N 1
ATOM 4626 C CA . THR B 1 142 ? -17.75 21.969 17.297 1 97.31 142 THR B CA 1
ATOM 4627 C C . THR B 1 142 ? -17.312 20.797 18.188 1 97.31 142 THR B C 1
ATOM 4629 O O . THR B 1 142 ? -17.438 20.875 19.422 1 97.31 142 THR B O 1
ATOM 4632 N N . ASN B 1 143 ? -16.859 19.781 17.594 1 98.12 143 ASN B N 1
ATOM 4633 C CA . ASN B 1 143 ? -16.375 18.625 18.328 1 98.12 143 ASN B CA 1
ATOM 4634 C C . ASN B 1 143 ? -15.172 18.969 19.203 1 98.12 143 ASN B C 1
ATOM 4636 O O . ASN B 1 143 ? -15.031 18.453 20.312 1 98.12 143 ASN B O 1
ATOM 4640 N N . LEU B 1 144 ? -14.305 19.812 18.703 1 98.31 144 LEU B N 1
ATOM 4641 C CA . LEU B 1 144 ? -13.148 20.25 19.469 1 98.31 144 LEU B CA 1
ATOM 4642 C C . LEU B 1 144 ? -13.586 21.016 20.719 1 98.31 144 LEU B C 1
ATOM 4644 O O . LEU B 1 144 ? -13.031 20.844 21.797 1 98.31 144 LEU B O 1
ATOM 4648 N N . ALA B 1 145 ? -14.57 21.859 20.531 1 97.38 145 ALA B N 1
ATOM 4649 C CA . ALA B 1 145 ? -15.109 22.625 21.672 1 97.38 145 ALA B CA 1
ATOM 4650 C C . ALA B 1 145 ? -15.688 21.672 22.719 1 97.38 145 ALA B C 1
ATOM 4652 O O . ALA B 1 145 ? -15.469 21.875 23.922 1 97.38 145 ALA B O 1
ATOM 4653 N N . LYS B 1 146 ? -16.422 20.703 22.234 1 96.69 146 LYS B N 1
ATOM 4654 C CA . LYS B 1 146 ? -16.984 19.719 23.156 1 96.69 146 LYS B CA 1
ATOM 4655 C C . LYS B 1 146 ? -15.867 19.016 23.938 1 96.69 146 LYS B C 1
ATOM 4657 O O . LYS B 1 146 ? -15.992 18.797 25.141 1 96.69 146 LYS B O 1
ATOM 4662 N N . ALA B 1 147 ? -14.875 18.641 23.234 1 97.62 147 ALA B N 1
ATOM 4663 C CA . ALA B 1 147 ? -13.742 17.969 23.875 1 97.62 147 ALA B CA 1
ATOM 4664 C C . ALA B 1 147 ? -13.062 18.891 24.891 1 97.62 147 ALA B C 1
ATOM 4666 O O . ALA B 1 147 ? -12.688 18.438 25.984 1 97.62 147 ALA B O 1
ATOM 4667 N N . ALA B 1 148 ? -12.891 20.125 24.547 1 97.25 148 ALA B N 1
ATOM 4668 C CA . ALA B 1 148 ? -12.281 21.094 25.453 1 97.25 148 ALA B CA 1
ATOM 4669 C C . ALA B 1 148 ? -13.07 21.203 26.75 1 97.25 148 ALA B C 1
ATOM 4671 O O . ALA B 1 148 ? -12.484 21.281 27.828 1 97.25 148 ALA B O 1
ATOM 4672 N N . SER B 1 149 ? -14.336 21.234 26.609 1 95.94 149 SER B N 1
ATOM 4673 C CA . SER B 1 149 ? -15.195 21.312 27.797 1 95.94 149 SER B CA 1
ATOM 4674 C C . SER B 1 149 ? -15.016 20.078 28.688 1 95.94 149 SER B C 1
ATOM 4676 O O . SER B 1 149 ? -14.969 20.203 29.906 1 95.94 149 SER B O 1
ATOM 4678 N N . LYS B 1 150 ? -14.875 19.031 28.094 1 95.88 150 LYS B N 1
ATOM 4679 C CA . LYS B 1 150 ? -14.742 17.766 28.812 1 95.88 150 LYS B CA 1
ATOM 4680 C C . LYS B 1 150 ? -13.406 17.688 29.547 1 95.88 150 LYS B C 1
ATOM 4682 O O . LYS B 1 150 ? -13.312 17.109 30.625 1 95.88 150 LYS B O 1
ATOM 4687 N N . VAL B 1 151 ? -12.398 18.203 28.969 1 94.69 151 VAL B N 1
ATOM 4688 C CA . VAL B 1 151 ? -11.055 18.078 29.5 1 94.69 151 VAL B CA 1
ATOM 4689 C C . VAL B 1 151 ? -10.734 19.297 30.375 1 94.69 151 VAL B C 1
ATOM 4691 O O . VAL B 1 151 ? -9.633 19.406 30.922 1 94.69 151 VAL B O 1
ATOM 4694 N N . GLY B 1 152 ? -11.562 19.938 30.938 1 80.56 152 GLY B N 1
ATOM 4695 C CA . GLY B 1 152 ? -11.578 20.953 31.969 1 80.56 152 GLY B CA 1
ATOM 4696 C C . GLY B 1 152 ? -10.484 21.984 31.797 1 80.56 152 GLY B C 1
ATOM 4697 O O . GLY B 1 152 ? -9.398 21.844 32.375 1 80.56 152 GLY B O 1
ATOM 4698 N N . GLY B 1 153 ? -10.406 22.672 30.953 1 72.25 153 GLY B N 1
ATOM 4699 C CA . GLY B 1 153 ? -9.523 23.828 31.016 1 72.25 153 GLY B CA 1
ATOM 4700 C C . GLY B 1 153 ? -8.602 23.938 29.812 1 72.25 153 GLY B C 1
ATOM 4701 O O . GLY B 1 153 ? -7.758 24.828 29.75 1 72.25 153 GLY B O 1
ATOM 4702 N N . ALA B 1 154 ? -8.766 23 29.078 1 80.62 154 ALA B N 1
ATOM 4703 C CA . ALA B 1 154 ? -7.938 23.188 27.891 1 80.62 154 ALA B CA 1
ATOM 4704 C C . ALA B 1 154 ? -8.594 24.141 26.906 1 80.62 154 ALA B C 1
ATOM 4706 O O . ALA B 1 154 ? -9.812 24.094 26.688 1 80.62 154 ALA B O 1
ATOM 4707 N N . ARG B 1 155 ? -7.969 25.344 26.625 1 91.5 155 ARG B N 1
ATOM 4708 C CA . ARG B 1 155 ? -8.398 26.203 25.531 1 91.5 155 ARG B CA 1
ATOM 4709 C C . ARG B 1 155 ? -7.477 26.062 24.328 1 91.5 155 ARG B C 1
ATOM 4711 O O . ARG B 1 155 ? -6.535 26.844 24.156 1 91.5 155 ARG B O 1
ATOM 4718 N N . PRO B 1 156 ? -7.824 24.969 23.578 1 97.25 156 PRO B N 1
ATOM 4719 C CA . PRO B 1 156 ? -6.906 24.672 22.469 1 97.25 156 PRO B CA 1
ATOM 4720 C C . PRO B 1 156 ? -6.715 25.859 21.531 1 97.25 156 PRO B C 1
ATOM 4722 O O . PRO B 1 156 ? -7.668 26.594 21.266 1 97.25 156 PRO B O 1
ATOM 4725 N N . LEU B 1 157 ? -5.453 26.078 21.156 1 98.12 157 LEU B N 1
ATOM 4726 C CA . LEU B 1 157 ? -5.125 27.016 20.078 1 98.12 157 LEU B CA 1
ATOM 4727 C C . LEU B 1 157 ? -5.609 26.469 18.734 1 98.12 157 LEU B C 1
ATOM 4729 O O . LEU B 1 157 ? -5 25.562 18.172 1 98.12 157 LEU B O 1
ATOM 4733 N N . THR B 1 158 ? -6.688 27.047 18.203 1 98.5 158 THR B N 1
ATOM 4734 C CA . THR B 1 158 ? -7.41 26.469 17.078 1 98.5 158 THR B CA 1
ATOM 4735 C C . THR B 1 158 ? -7.07 27.203 15.789 1 98.5 158 THR B C 1
ATOM 4737 O O . THR B 1 158 ? -7.238 28.422 15.688 1 98.5 158 THR B O 1
ATOM 4740 N N . MET B 1 159 ? -6.566 26.453 14.867 1 98.69 159 MET B N 1
ATOM 4741 C CA . MET B 1 159 ? -6.289 26.969 13.531 1 98.69 159 MET B CA 1
ATOM 4742 C C . MET B 1 159 ? -7.297 26.438 12.523 1 98.69 159 MET B C 1
ATOM 4744 O O . MET B 1 159 ? -7.812 25.328 12.68 1 98.69 159 MET B O 1
ATOM 4748 N N . ILE B 1 160 ? -7.59 27.188 11.484 1 98.38 160 ILE B N 1
ATOM 4749 C CA . ILE B 1 160 ? -8.516 26.781 10.43 1 98.38 160 ILE B CA 1
ATOM 4750 C C . ILE B 1 160 ? -7.734 26.422 9.172 1 98.38 160 ILE B C 1
ATOM 4752 O O . ILE B 1 160 ? -6.961 27.234 8.664 1 98.38 160 ILE B O 1
ATOM 4756 N N . ARG B 1 161 ? -7.879 25.203 8.695 1 97.81 161 ARG B N 1
ATOM 4757 C CA . ARG B 1 161 ? -7.32 24.859 7.395 1 97.81 161 ARG B CA 1
ATOM 4758 C C . ARG B 1 161 ? -8.18 25.406 6.266 1 97.81 161 ARG B C 1
ATOM 4760 O O . ARG B 1 161 ? -9.359 25.078 6.152 1 97.81 161 ARG B O 1
ATOM 4767 N N . VAL B 1 162 ? -7.605 26.219 5.418 1 96.69 162 VAL B N 1
ATOM 4768 C CA . VAL B 1 162 ? -8.328 26.844 4.316 1 96.69 162 VAL B CA 1
ATOM 4769 C C . VAL B 1 162 ? -7.836 26.266 2.986 1 96.69 162 VAL B C 1
ATOM 4771 O O . VAL B 1 162 ? -6.73 25.734 2.908 1 96.69 162 VAL B O 1
ATOM 4774 N N . ASN B 1 163 ? -8.672 26.328 2.049 1 93.56 163 ASN B N 1
ATOM 4775 C CA . ASN B 1 163 ? -8.312 26.016 0.671 1 93.56 163 ASN B CA 1
ATOM 4776 C C . ASN B 1 163 ? -8.242 27.266 -0.193 1 93.56 163 ASN B C 1
ATOM 4778 O O . ASN B 1 163 ? -9.273 27.781 -0.639 1 93.56 163 ASN B O 1
ATOM 4782 N N . PRO B 1 164 ? -7.074 27.688 -0.486 1 92.31 164 PRO B N 1
ATOM 4783 C CA . PRO B 1 164 ? -6.953 28.891 -1.298 1 92.31 164 PRO B CA 1
ATOM 4784 C C . PRO B 1 164 ? -7.398 28.688 -2.742 1 92.31 164 PRO B C 1
ATOM 4786 O O . PRO B 1 164 ? -7.613 29.656 -3.475 1 92.31 164 PRO B O 1
ATOM 4789 N N . GLU B 1 165 ? -7.559 27.484 -3.188 1 87 165 GLU B N 1
ATOM 4790 C CA . GLU B 1 165 ? -8.062 27.156 -4.516 1 87 165 GLU B CA 1
ATOM 4791 C C . GLU B 1 165 ? -7.223 27.797 -5.605 1 87 165 GLU B C 1
ATOM 4793 O O . GLU B 1 165 ? -7.758 28.469 -6.5 1 87 165 GLU B O 1
ATOM 4798 N N . VAL B 1 166 ? -5.961 27.625 -5.52 1 88.62 166 VAL B N 1
ATOM 4799 C CA . VAL B 1 166 ? -5.047 28.156 -6.523 1 88.62 166 VAL B CA 1
ATOM 4800 C C . VAL B 1 166 ? -4.52 27.016 -7.395 1 88.62 166 VAL B C 1
ATOM 4802 O O . VAL B 1 166 ? -4.562 25.844 -6.996 1 88.62 166 VAL B O 1
ATOM 4805 N N . GLY B 1 167 ? -4.191 27.328 -8.641 1 82.06 167 GLY B N 1
ATOM 4806 C CA . GLY B 1 167 ? -3.557 26.328 -9.484 1 82.06 167 GLY B CA 1
ATOM 4807 C C . GLY B 1 167 ? -2.205 25.891 -8.969 1 82.06 167 GLY B C 1
ATOM 4808 O O . GLY B 1 167 ? -1.398 26.703 -8.523 1 82.06 167 GLY B O 1
ATOM 4809 N N . VAL B 1 168 ? -2.059 24.594 -8.938 1 81.31 168 VAL B N 1
ATOM 4810 C CA . VAL B 1 168 ? -0.808 24.078 -8.406 1 81.31 168 VAL B CA 1
ATOM 4811 C C . VAL B 1 168 ? -0.25 23 -9.344 1 81.31 168 VAL B C 1
ATOM 4813 O O . VAL B 1 168 ? -0.98 22.125 -9.789 1 81.31 168 VAL B O 1
ATOM 4816 N N . LYS B 1 169 ? 0.959 23.156 -9.773 1 80.62 169 LYS B N 1
ATOM 4817 C CA . LYS B 1 169 ? 1.699 22.078 -10.422 1 80.62 169 LYS B CA 1
ATOM 4818 C C . LYS B 1 169 ? 2.447 21.234 -9.398 1 80.62 169 LYS B C 1
ATOM 4820 O O . LYS B 1 169 ? 3.51 21.625 -8.914 1 80.62 169 LYS B O 1
ATOM 4825 N N . ALA B 1 170 ? 1.86 20.156 -9.07 1 79.75 170 ALA B N 1
ATOM 4826 C CA . ALA B 1 170 ? 2.402 19.281 -8.039 1 79.75 170 ALA B CA 1
ATOM 4827 C C . ALA B 1 170 ? 2.221 17.812 -8.414 1 79.75 170 ALA B C 1
ATOM 4829 O O . ALA B 1 170 ? 1.379 17.484 -9.25 1 79.75 170 ALA B O 1
ATOM 4830 N N . GLU B 1 171 ? 3.062 17 -7.891 1 76.5 171 GLU B N 1
ATOM 4831 C CA . GLU B 1 171 ? 2.852 15.57 -8.047 1 76.5 171 GLU B CA 1
ATOM 4832 C C . GLU B 1 171 ? 1.565 15.125 -7.359 1 76.5 171 GLU B C 1
ATOM 4834 O O . GLU B 1 171 ? 0.835 14.281 -7.883 1 76.5 171 GLU B O 1
ATOM 4839 N N . VAL B 1 172 ? 1.392 15.656 -6.164 1 80.44 172 VAL B N 1
ATOM 4840 C CA . VAL B 1 172 ? 0.169 15.406 -5.406 1 80.44 172 VAL B CA 1
ATOM 4841 C C . VAL B 1 172 ? -0.473 16.734 -5.008 1 80.44 172 VAL B C 1
ATOM 4843 O O . VAL B 1 172 ? 0.156 17.562 -4.344 1 80.44 172 VAL B O 1
ATOM 4846 N N . ARG B 1 173 ? -1.647 16.953 -5.43 1 77.44 173 ARG B N 1
ATOM 4847 C CA . ARG B 1 173 ? -2.395 18.156 -5.062 1 77.44 173 ARG B CA 1
ATOM 4848 C C . ARG B 1 173 ? -3.205 17.938 -3.791 1 77.44 173 ARG B C 1
ATOM 4850 O O . ARG B 1 173 ? -3.809 16.875 -3.613 1 77.44 173 ARG B O 1
ATOM 4857 N N . ALA B 1 174 ? -3.152 18.859 -2.936 1 81.19 174 ALA B N 1
ATOM 4858 C CA . ALA B 1 174 ? -3.854 18.719 -1.663 1 81.19 174 ALA B CA 1
ATOM 4859 C C . ALA B 1 174 ? -4.906 19.812 -1.489 1 81.19 174 ALA B C 1
ATOM 4861 O O . ALA B 1 174 ? -5.715 19.766 -0.56 1 81.19 174 ALA B O 1
ATOM 4862 N N . SER B 1 175 ? -4.922 20.75 -2.281 1 80.69 175 SER B N 1
ATOM 4863 C CA . SER B 1 175 ? -5.918 21.812 -2.273 1 80.69 175 SER B CA 1
ATOM 4864 C C . SER B 1 175 ? -6.703 21.859 -3.58 1 80.69 175 SER B C 1
ATOM 4866 O O . SER B 1 175 ? -6.145 22.156 -4.637 1 80.69 175 SER B O 1
ATOM 4868 N N . TYR B 1 176 ? -7.871 21.391 -3.555 1 75.06 176 TYR B N 1
ATOM 4869 C CA . TYR B 1 176 ? -8.742 21.375 -4.727 1 75.06 176 TYR B CA 1
ATOM 4870 C C . TYR B 1 176 ? -10.211 21.406 -4.32 1 75.06 176 TYR B C 1
ATOM 4872 O O . TYR B 1 176 ? -10.539 21.141 -3.16 1 75.06 176 TYR B O 1
ATOM 4880 N N . ARG B 1 177 ? -10.938 21.703 -5.223 1 78.38 177 ARG B N 1
ATOM 4881 C CA . ARG B 1 177 ? -12.375 21.812 -4.965 1 78.38 177 ARG B CA 1
ATOM 4882 C C . ARG B 1 177 ? -12.984 20.453 -4.672 1 78.38 177 ARG B C 1
ATOM 4884 O O . ARG B 1 177 ? -12.586 19.438 -5.27 1 78.38 177 ARG B O 1
ATOM 4891 N N . ASN B 1 178 ? -13.836 20.453 -3.727 1 80.31 178 ASN B N 1
ATOM 4892 C CA . ASN B 1 178 ? -14.641 19.281 -3.354 1 80.31 178 ASN B CA 1
ATOM 4893 C C . ASN B 1 178 ? -13.781 18.203 -2.707 1 80.31 178 ASN B C 1
ATOM 4895 O O . ASN B 1 178 ? -14.141 17.016 -2.74 1 80.31 178 ASN B O 1
ATOM 4899 N N . GLY B 1 179 ? -12.641 18.641 -2.176 1 86.19 179 GLY B N 1
ATOM 4900 C CA . GLY B 1 179 ? -11.789 17.719 -1.445 1 86.19 179 GLY B CA 1
ATOM 4901 C C . GLY B 1 179 ? -12.109 17.641 0.036 1 86.19 179 GLY B C 1
ATOM 4902 O O . GLY B 1 179 ? -12.898 18.453 0.541 1 86.19 179 GLY B O 1
ATOM 4903 N N . LYS B 1 180 ? -11.484 16.703 0.674 1 91.69 180 LYS B N 1
ATOM 4904 C CA . LYS B 1 180 ? -11.75 16.484 2.092 1 91.69 180 LYS B CA 1
ATOM 4905 C C . LYS B 1 180 ? -10.906 17.422 2.961 1 91.69 180 LYS B C 1
ATOM 4907 O O . LYS B 1 180 ? -11.117 17.5 4.172 1 91.69 180 LYS B O 1
ATOM 4912 N N . PHE B 1 181 ? -10.016 18.188 2.297 1 93.56 181 PHE B N 1
ATOM 4913 C CA . PHE B 1 181 ? -9.102 19.016 3.088 1 93.56 181 PHE B CA 1
ATOM 4914 C C . PHE B 1 181 ? -9.547 20.469 3.086 1 93.56 181 PHE B C 1
ATOM 4916 O O . PHE B 1 181 ? -9.781 21.047 2.025 1 93.56 181 PHE B O 1
ATOM 4923 N N . GLY B 1 182 ? -9.648 21 4.27 1 94.38 182 GLY B N 1
ATOM 4924 C CA . GLY B 1 182 ? -9.852 22.422 4.422 1 94.38 182 GLY B CA 1
ATOM 4925 C C . GLY B 1 182 ? -11.242 22.875 4.02 1 94.38 182 GLY B C 1
ATOM 4926 O O . GLY B 1 182 ? -12.094 22.047 3.678 1 94.38 182 GLY B O 1
ATOM 4927 N N . VAL B 1 183 ? -11.5 24.188 4.141 1 95.5 183 VAL B N 1
ATOM 4928 C CA . VAL B 1 183 ? -12.758 24.828 3.797 1 95.5 183 VAL B CA 1
ATOM 4929 C C . VAL B 1 183 ? -12.492 26 2.852 1 95.5 183 VAL B C 1
ATOM 4931 O O . VAL B 1 183 ? -11.383 26.547 2.812 1 95.5 183 VAL B O 1
ATOM 4934 N N . PRO B 1 184 ? -13.453 26.328 2.096 1 93.94 184 PRO B N 1
ATOM 4935 C CA . PRO B 1 184 ? -13.305 27.562 1.319 1 93.94 184 PRO B CA 1
ATOM 4936 C C . PRO B 1 184 ? -13.312 28.812 2.193 1 93.94 184 PRO B C 1
ATOM 4938 O O . PRO B 1 184 ? -13.719 28.75 3.357 1 93.94 184 PRO B O 1
ATOM 4941 N N . PHE B 1 185 ? -12.82 29.891 1.625 1 94.81 185 PHE B N 1
ATOM 4942 C CA . PHE B 1 185 ? -12.828 31.141 2.369 1 94.81 185 PHE B CA 1
ATOM 4943 C C . PHE B 1 185 ? -14.258 31.578 2.699 1 94.81 185 PHE B C 1
ATOM 4945 O O . PHE B 1 185 ? -14.555 31.922 3.844 1 94.81 185 PHE B O 1
ATOM 4952 N N . ASN B 1 186 ? -14.844 31.5 1.569 1 88.19 186 ASN B N 1
ATOM 4953 C CA . ASN B 1 186 ? -16.266 31.828 1.629 1 88.19 186 ASN B CA 1
ATOM 4954 C C . ASN B 1 186 ? -17.109 30.766 0.949 1 88.19 186 ASN B C 1
ATOM 4956 O O . ASN B 1 186 ? -16.578 29.812 0.372 1 88.19 186 ASN B O 1
ATOM 4960 N N . GLY B 1 187 ? -18.297 30.734 1.332 1 74.56 187 GLY B N 1
ATOM 4961 C CA . GLY B 1 187 ? -19.172 29.797 0.659 1 74.56 187 GLY B CA 1
ATOM 4962 C C . GLY B 1 187 ? -19.672 28.688 1.572 1 74.56 187 GLY B C 1
ATOM 4963 O O . GLY B 1 187 ? -19.344 28.656 2.76 1 74.56 187 GLY B O 1
ATOM 4964 N N . GLY B 1 188 ? -20.469 27.906 1.01 1 72.56 188 GLY B N 1
ATOM 4965 C CA . GLY B 1 188 ? -21.094 26.828 1.762 1 72.56 188 GLY B CA 1
ATOM 4966 C C . GLY B 1 188 ? -22.125 27.328 2.752 1 72.56 188 GLY B C 1
ATOM 4967 O O . GLY B 1 188 ? -22.312 28.547 2.918 1 72.56 188 GLY B O 1
ATOM 4968 N N . THR B 1 189 ? -22.812 26.469 3.324 1 84.25 189 THR B N 1
ATOM 4969 C CA . THR B 1 189 ? -23.812 26.828 4.309 1 84.25 189 THR B CA 1
ATOM 4970 C C . THR B 1 189 ? -23.203 26.984 5.695 1 84.25 189 THR B C 1
ATOM 4972 O O . THR B 1 189 ? -23.547 27.891 6.445 1 84.25 189 THR B O 1
ATOM 4975 N N . ILE B 1 190 ? -22.156 26.156 5.898 1 89.5 190 ILE B N 1
ATOM 4976 C CA . ILE B 1 190 ? -21.625 26.234 7.258 1 89.5 190 ILE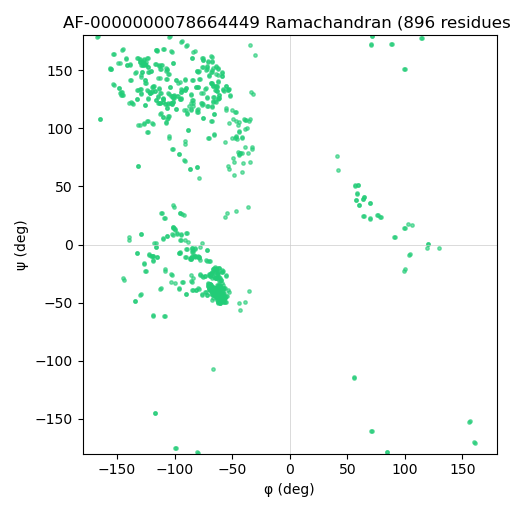 B CA 1
ATOM 4977 C C . ILE B 1 190 ? -20.109 26.062 7.227 1 89.5 190 ILE B C 1
ATOM 4979 O O . ILE B 1 190 ? -19.391 26.641 8.047 1 89.5 190 ILE B O 1
ATOM 4983 N N . ASP B 1 191 ? -19.625 25.359 6.285 1 93.81 191 ASP B N 1
ATOM 4984 C CA . ASP B 1 191 ? -18.188 25.078 6.211 1 93.81 191 ASP B CA 1
ATOM 4985 C C . ASP B 1 191 ? -17.469 26.141 5.383 1 93.81 191 ASP B C 1
ATOM 4987 O O . ASP B 1 191 ? -17.219 25.938 4.191 1 93.81 191 ASP B O 1
ATOM 4991 N N . SER B 1 192 ? -17.094 27.203 6.012 1 95.38 192 SER B N 1
ATOM 4992 C CA . SER B 1 192 ? -16.234 28.25 5.441 1 95.38 192 SER B CA 1
ATOM 4993 C C . SER B 1 192 ? -15.352 28.875 6.504 1 95.38 192 SER B C 1
ATOM 4995 O O . SER B 1 192 ? -15.703 28.891 7.688 1 95.38 192 SER B O 1
ATOM 4997 N N . ALA B 1 193 ? -14.305 29.406 6.043 1 97.12 193 ALA B N 1
ATOM 4998 C CA . ALA B 1 193 ? -13.359 30.031 6.969 1 97.12 193 ALA B CA 1
ATOM 4999 C C . ALA B 1 193 ? -13.984 31.219 7.676 1 97.12 193 ALA B C 1
ATOM 5001 O O . ALA B 1 193 ? -13.789 31.422 8.875 1 97.12 193 ALA B O 1
ATOM 5002 N N . ALA B 1 194 ? -14.758 32.031 6.957 1 97 194 ALA B N 1
ATOM 5003 C CA . ALA B 1 194 ? -15.375 33.219 7.523 1 97 194 ALA B CA 1
ATOM 5004 C C . ALA B 1 194 ? -16.328 32.844 8.664 1 97 194 ALA B C 1
ATOM 5006 O O . ALA B 1 194 ? -16.281 33.469 9.734 1 97 194 ALA B O 1
ATOM 5007 N N . LYS B 1 195 ? -17.109 31.875 8.469 1 96.06 195 LYS B N 1
ATOM 5008 C CA . LYS B 1 195 ? -18.062 31.453 9.484 1 96.06 195 LYS B CA 1
ATOM 5009 C C . LYS B 1 195 ? -17.359 30.828 10.68 1 96.06 195 LYS B C 1
ATOM 5011 O O . LYS B 1 195 ? -17.75 31.031 11.828 1 96.06 195 LYS B O 1
ATOM 5016 N N . MET B 1 196 ? -16.359 30.078 10.406 1 97.5 196 MET B N 1
ATOM 5017 C CA . MET B 1 196 ? -15.602 29.422 11.477 1 97.5 196 MET B CA 1
ATOM 5018 C C . MET B 1 196 ? -14.852 30.453 12.312 1 97.5 196 MET B C 1
ATOM 5020 O O . MET B 1 196 ? -14.805 30.344 13.539 1 97.5 196 MET B O 1
ATOM 5024 N N . VAL B 1 197 ? -14.305 31.5 11.656 1 97.81 197 VAL B N 1
ATOM 5025 C CA . VAL B 1 197 ? -13.648 32.594 12.398 1 97.81 197 VAL B CA 1
ATOM 5026 C C . VAL B 1 197 ? -14.648 33.25 13.32 1 97.81 197 VAL B C 1
ATOM 5028 O O . VAL B 1 197 ? -14.359 33.5 14.5 1 97.81 197 VAL B O 1
ATOM 5031 N N . LYS B 1 198 ? -15.797 33.562 12.742 1 96.12 198 LYS B N 1
ATOM 5032 C CA . LYS B 1 198 ? -16.844 34.219 13.539 1 96.12 198 LYS B CA 1
ATOM 5033 C C . LYS B 1 198 ? -17.172 33.406 14.781 1 96.12 198 LYS B C 1
ATOM 5035 O O . LYS B 1 198 ? -17.281 33.938 15.883 1 96.12 198 LYS B O 1
ATOM 5040 N N . HIS B 1 199 ? -17.297 32.094 14.57 1 95.62 199 HIS B N 1
ATOM 5041 C CA . HIS B 1 199 ? -17.609 31.234 15.688 1 95.62 199 HIS B CA 1
ATOM 5042 C C . HIS B 1 199 ? -16.469 31.203 16.703 1 95.62 199 HIS B C 1
ATOM 5044 O O . HIS B 1 199 ? -16.719 31.234 17.906 1 95.62 199 HIS B O 1
ATOM 5050 N N . LEU B 1 200 ? -15.289 31.156 16.266 1 96.5 200 LEU B N 1
ATOM 5051 C CA . LEU B 1 200 ? -14.117 31.078 17.141 1 96.5 200 LEU B CA 1
ATOM 5052 C C . LEU B 1 200 ? -13.961 32.344 17.953 1 96.5 200 LEU B C 1
ATOM 5054 O O . LEU B 1 200 ? -13.602 32.312 19.125 1 96.5 200 LEU B O 1
ATOM 5058 N N . MET B 1 201 ? -14.227 33.5 17.328 1 95.12 201 MET B N 1
ATOM 5059 C CA . MET B 1 201 ? -14.078 34.781 18 1 95.12 201 MET B CA 1
ATOM 5060 C C . MET B 1 201 ? -15.055 34.906 19.156 1 95.12 201 MET B C 1
ATOM 5062 O O . MET B 1 201 ? -14.773 35.625 20.141 1 95.12 201 MET B O 1
ATOM 5066 N N . GLY B 1 202 ? -16.094 34.188 19.094 1 92.75 202 GLY B N 1
ATOM 5067 C CA . GLY B 1 202 ? -17.109 34.25 20.141 1 92.75 202 GLY B CA 1
ATOM 5068 C C . GLY B 1 202 ? -17.031 33.094 21.094 1 92.75 202 GLY B C 1
ATOM 5069 O O . GLY B 1 202 ? -17.875 32.969 22 1 92.75 202 GLY B O 1
ATOM 5070 N N . SER B 1 203 ? -16.031 32.312 21.016 1 94.56 203 SER B N 1
ATOM 5071 C CA . SER B 1 203 ? -15.977 31.094 21.812 1 94.56 203 SER B CA 1
ATOM 5072 C C . SER B 1 203 ? -15.18 31.281 23.094 1 94.56 203 SER B C 1
ATOM 5074 O O . SER B 1 203 ? -14.117 31.906 23.078 1 94.56 203 SER B O 1
ATOM 5076 N N . ASP B 1 204 ? -15.641 30.734 24.219 1 94.25 204 ASP B N 1
ATOM 5077 C CA . ASP B 1 204 ? -14.898 30.703 25.469 1 94.25 204 ASP B CA 1
ATOM 5078 C C . ASP B 1 204 ? -14.133 29.391 25.641 1 94.25 204 ASP B C 1
ATOM 5080 O O . ASP B 1 204 ? -13.281 29.281 26.516 1 94.25 204 ASP B O 1
ATOM 5084 N N . LEU B 1 205 ? -14.375 28.5 24.719 1 95.88 205 LEU B N 1
ATOM 5085 C CA . LEU B 1 205 ? -13.805 27.156 24.844 1 95.88 205 LEU B CA 1
ATOM 5086 C C . LEU B 1 205 ? -12.609 26.984 23.906 1 95.88 205 LEU B C 1
ATOM 5088 O O . LEU B 1 205 ? -11.75 26.141 24.156 1 95.88 205 LEU B O 1
ATOM 5092 N N . LEU B 1 206 ? -12.609 27.75 22.859 1 97.5 206 LEU B N 1
ATOM 5093 C CA . LEU B 1 206 ? -11.555 27.672 21.859 1 97.5 206 LEU B CA 1
ATOM 5094 C C . LEU B 1 206 ? -10.875 29.031 21.688 1 97.5 206 LEU B C 1
ATOM 5096 O O . LEU B 1 206 ? -11.516 30.078 21.828 1 97.5 206 LEU B O 1
ATOM 5100 N N . LYS B 1 207 ? -9.602 29.016 21.375 1 97.31 207 LYS B N 1
ATOM 5101 C CA . LYS B 1 207 ? -8.867 30.234 21.047 1 97.31 207 LYS B CA 1
ATOM 5102 C C . LYS B 1 207 ? -8.438 30.266 19.594 1 97.31 207 LYS B C 1
ATOM 5104 O O . LYS B 1 207 ? -7.766 29.344 19.125 1 97.31 207 LYS B O 1
ATOM 5109 N N . PHE B 1 208 ? -8.859 31.25 18.906 1 98 208 PHE B N 1
ATOM 5110 C CA . PHE B 1 208 ? -8.398 31.406 17.531 1 98 208 PHE B CA 1
ATOM 5111 C C . PHE B 1 208 ? -6.891 31.625 17.484 1 98 208 PHE B C 1
ATOM 5113 O O . PHE B 1 208 ? -6.367 32.531 18.156 1 98 208 PHE B O 1
ATOM 5120 N N . GLU B 1 209 ? -6.211 30.828 16.719 1 98.12 209 GLU B N 1
ATOM 5121 C CA . GLU B 1 209 ? -4.754 30.875 16.641 1 98.12 209 GLU B CA 1
ATOM 5122 C C . GLU B 1 209 ? -4.293 31.359 15.266 1 98.12 209 GLU B C 1
ATOM 5124 O O . GLU B 1 209 ? -3.287 32.062 15.156 1 98.12 209 GLU B O 1
ATOM 5129 N N . GLY B 1 210 ? -4.938 30.969 14.266 1 98.56 210 GLY B N 1
ATOM 5130 C CA . GLY B 1 210 ? -4.527 31.359 12.93 1 98.56 210 GLY B CA 1
ATOM 5131 C C . GLY B 1 210 ? -5 30.406 11.852 1 98.56 210 GLY B C 1
ATOM 5132 O O . GLY B 1 210 ? -6.086 29.828 11.961 1 98.56 210 GLY B O 1
ATOM 5133 N N . PHE B 1 211 ? -4.211 30.328 10.703 1 98.62 211 PHE B N 1
ATOM 5134 C CA . PHE B 1 211 ? -4.648 29.594 9.531 1 98.62 211 PHE B CA 1
ATOM 5135 C C . PHE B 1 211 ? -3.582 28.594 9.086 1 98.62 211 PHE B C 1
ATOM 5137 O O . PHE B 1 211 ? -2.404 28.75 9.422 1 98.62 211 PHE B O 1
ATOM 5144 N N . HIS B 1 212 ? -4.09 27.609 8.422 1 98.31 212 HIS B N 1
ATOM 5145 C CA . HIS B 1 212 ? -3.289 26.562 7.797 1 98.31 212 HIS B CA 1
ATOM 5146 C C . HIS B 1 212 ? -3.734 26.312 6.363 1 98.31 212 HIS B C 1
ATOM 5148 O O . HIS B 1 212 ? -4.934 26.266 6.078 1 98.31 212 HIS B O 1
ATOM 5154 N N . PHE B 1 213 ? -2.805 26.234 5.426 1 96.88 213 PHE B N 1
ATOM 5155 C CA . PHE B 1 213 ? -3.125 25.625 4.137 1 96.88 213 PHE B CA 1
ATOM 5156 C C . PHE B 1 213 ? -1.982 24.734 3.656 1 96.88 213 PHE B C 1
ATOM 5158 O O . PHE B 1 213 ? -0.854 24.859 4.137 1 96.88 213 PHE B O 1
ATOM 5165 N N . HIS B 1 214 ? -2.266 23.828 2.873 1 96 214 HIS B N 1
ATOM 5166 C CA . HIS B 1 214 ? -1.326 22.922 2.227 1 96 214 HIS B CA 1
ATOM 5167 C C . HIS B 1 214 ? -1.679 22.719 0.756 1 96 214 HIS B C 1
ATOM 5169 O O . HIS B 1 214 ? -2.754 22.203 0.437 1 96 214 HIS B O 1
ATOM 5175 N N . LEU B 1 215 ? -0.784 23.031 -0.099 1 93.75 215 LEU B N 1
ATOM 5176 C CA . LEU B 1 215 ? -1.105 23.109 -1.52 1 93.75 215 LEU B CA 1
ATOM 5177 C C . LEU B 1 215 ? -0.809 21.781 -2.211 1 93.75 215 LEU B C 1
ATOM 5179 O O . LEU B 1 215 ? -1.44 21.453 -3.217 1 93.75 215 LEU B O 1
ATOM 5183 N N . GLY B 1 216 ? 0.177 21.094 -1.736 1 91.56 216 GLY B N 1
ATOM 5184 C CA . GLY B 1 216 ? 0.559 19.844 -2.371 1 91.56 216 GLY B CA 1
ATOM 5185 C C . GLY B 1 216 ? 1.967 19.406 -2.02 1 91.56 216 GLY B C 1
ATOM 5186 O O . GLY B 1 216 ? 2.561 19.906 -1.064 1 91.56 216 GLY B O 1
ATOM 5187 N N . SER B 1 217 ? 2.371 18.359 -2.783 1 90.56 217 SER B N 1
ATOM 5188 C CA . SER B 1 217 ? 3.711 17.812 -2.594 1 90.56 217 SER B CA 1
ATOM 5189 C C . SER B 1 217 ? 4.531 17.906 -3.877 1 90.56 217 SER B C 1
ATOM 5191 O O . SER B 1 217 ? 3.977 17.875 -4.977 1 90.56 217 SER B O 1
ATOM 5193 N N . GLN B 1 218 ? 5.844 18.047 -3.752 1 92.5 218 GLN B N 1
ATOM 5194 C CA . GLN B 1 218 ? 6.754 18.078 -4.895 1 92.5 218 GLN B CA 1
ATOM 5195 C C . GLN B 1 218 ? 6.402 19.219 -5.844 1 92.5 218 GLN B C 1
ATOM 5197 O O . GLN B 1 218 ? 6.215 19 -7.043 1 92.5 218 GLN B O 1
ATOM 5202 N N . ILE B 1 219 ? 6.277 20.391 -5.242 1 91.81 219 ILE B N 1
ATOM 5203 C CA . ILE B 1 219 ? 5.91 21.578 -6.008 1 91.81 219 ILE B CA 1
ATOM 5204 C C . ILE B 1 219 ? 7.16 22.203 -6.613 1 91.81 219 ILE B C 1
ATOM 5206 O O . ILE B 1 219 ? 8.141 22.469 -5.902 1 91.81 219 ILE B O 1
ATOM 5210 N N . THR B 1 220 ? 7.078 22.453 -7.934 1 89.62 220 THR B N 1
ATOM 5211 C CA . THR B 1 220 ? 8.25 23.016 -8.594 1 89.62 220 THR B CA 1
ATOM 5212 C C . THR B 1 220 ? 7.961 24.422 -9.117 1 89.62 220 THR B C 1
ATOM 5214 O O . THR B 1 220 ? 8.875 25.141 -9.523 1 89.62 220 THR B O 1
ATOM 5217 N N . ASP B 1 221 ? 6.742 24.828 -9.117 1 90 221 ASP B N 1
ATOM 5218 C CA . ASP B 1 221 ? 6.316 26.188 -9.422 1 90 221 ASP B CA 1
ATOM 5219 C C . ASP B 1 221 ? 5.738 26.875 -8.188 1 90 221 ASP B C 1
ATOM 5221 O O . ASP B 1 221 ? 4.609 26.594 -7.789 1 90 221 ASP B O 1
ATOM 5225 N N . PHE B 1 222 ? 6.477 27.875 -7.73 1 90.75 222 PHE B N 1
ATOM 5226 C CA . PHE B 1 222 ? 6.16 28.406 -6.414 1 90.75 222 PHE B CA 1
ATOM 5227 C C . PHE B 1 222 ? 5.238 29.609 -6.531 1 90.75 222 PHE B C 1
ATOM 5229 O O . PHE B 1 222 ? 4.836 30.203 -5.52 1 90.75 222 PHE B O 1
ATOM 5236 N N . SER B 1 223 ? 4.812 29.922 -7.777 1 90.81 223 SER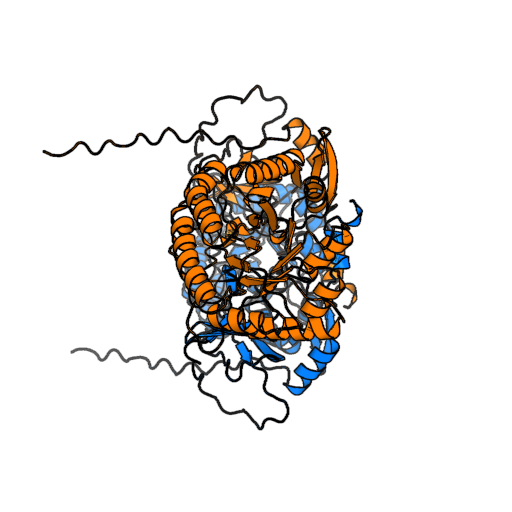 B N 1
ATOM 5237 C CA . SER B 1 223 ? 3.873 31.016 -7.945 1 90.81 223 SER B CA 1
ATOM 5238 C C . SER B 1 223 ? 2.555 30.734 -7.23 1 90.81 223 SER B C 1
ATOM 5240 O O . SER B 1 223 ? 1.842 31.672 -6.84 1 90.81 223 SER B O 1
ATOM 5242 N N . CYS B 1 224 ? 2.326 29.5 -7.039 1 92.94 224 CYS B N 1
ATOM 5243 C CA . CYS B 1 224 ? 1.103 29.109 -6.348 1 92.94 224 CYS B CA 1
ATOM 5244 C C . CYS B 1 224 ? 1.091 29.625 -4.918 1 92.94 224 CYS B C 1
ATOM 5246 O O . CYS B 1 224 ? 0.033 29.984 -4.387 1 92.94 224 CYS B O 1
ATOM 5248 N N . TYR B 1 225 ? 2.229 29.797 -4.305 1 94.75 225 TYR B N 1
ATOM 5249 C CA . TYR B 1 225 ? 2.295 30.328 -2.947 1 94.75 225 TYR B CA 1
ATOM 5250 C C . TYR B 1 225 ? 1.966 31.812 -2.924 1 94.75 225 TYR B C 1
ATOM 5252 O O . TYR B 1 225 ? 1.225 32.281 -2.055 1 94.75 225 TYR B O 1
ATOM 5260 N N . THR B 1 226 ? 2.523 32.469 -3.867 1 95 226 THR B N 1
ATOM 5261 C CA . THR B 1 226 ? 2.232 33.906 -3.947 1 95 226 THR B CA 1
ATOM 5262 C C . THR B 1 226 ? 0.742 34.125 -4.164 1 95 226 THR B C 1
ATOM 5264 O O . THR B 1 226 ? 0.148 35 -3.523 1 95 226 THR B O 1
ATOM 5267 N N . HIS B 1 227 ? 0.214 33.344 -4.996 1 95.44 227 HIS B N 1
ATOM 5268 C CA . HIS B 1 227 ? -1.214 33.469 -5.266 1 95.44 227 HIS B CA 1
ATOM 5269 C C . HIS B 1 227 ? -2.039 33.156 -4.027 1 95.44 227 HIS B C 1
ATOM 5271 O O . HIS B 1 227 ? -3.016 33.844 -3.725 1 95.44 227 HIS B O 1
ATOM 5277 N N . ALA B 1 228 ? -1.685 32.094 -3.326 1 96.69 228 ALA B N 1
ATOM 5278 C CA . ALA B 1 228 ? -2.381 31.719 -2.102 1 96.69 228 ALA B CA 1
ATOM 5279 C C . ALA B 1 228 ? -2.277 32.812 -1.045 1 96.69 228 ALA B C 1
ATOM 5281 O O . ALA B 1 228 ? -3.262 33.125 -0.372 1 96.69 228 ALA B O 1
ATOM 5282 N N . LEU B 1 229 ? -1.137 33.438 -0.935 1 97.94 229 LEU B N 1
ATOM 5283 C CA . LEU B 1 229 ? -0.903 34.469 0.06 1 97.94 229 LEU B CA 1
ATOM 5284 C C . LEU B 1 229 ? -1.689 35.719 -0.278 1 97.94 229 LEU B C 1
ATOM 5286 O O . LEU B 1 229 ? -2.145 36.438 0.621 1 97.94 229 LEU B O 1
ATOM 5290 N N . ASP B 1 230 ? -1.831 35.969 -1.575 1 97.56 230 ASP B N 1
ATOM 5291 C CA . ASP B 1 230 ? -2.668 37.094 -1.985 1 97.56 230 ASP B CA 1
ATOM 5292 C C . ASP B 1 230 ? -4.113 36.906 -1.535 1 97.56 230 ASP B C 1
ATOM 5294 O O . ASP B 1 230 ? -4.742 37.844 -1.023 1 97.56 230 ASP B O 1
ATOM 5298 N N . LYS B 1 231 ? -4.539 35.781 -1.724 1 97 231 LYS B N 1
ATOM 5299 C CA . LYS B 1 231 ? -5.906 35.469 -1.31 1 97 231 LYS B CA 1
ATOM 5300 C C . LYS B 1 231 ? -6.047 35.5 0.209 1 97 231 LYS B C 1
ATOM 5302 O O . LYS B 1 231 ? -7.059 36 0.726 1 97 231 LYS B O 1
ATOM 5307 N N . MET B 1 232 ? -5.078 35.062 0.854 1 98 232 MET B N 1
ATOM 5308 C CA . MET B 1 232 ? -5.082 35.125 2.312 1 98 232 MET B CA 1
ATOM 5309 C C . MET B 1 232 ? -5.078 36.562 2.803 1 98 232 MET B C 1
ATOM 5311 O O . MET B 1 232 ? -5.762 36.875 3.773 1 98 232 MET B O 1
ATOM 5315 N N . ASP B 1 233 ? -4.289 37.375 2.158 1 98.19 233 ASP B N 1
ATOM 5316 C CA . ASP B 1 233 ? -4.238 38.812 2.504 1 98.19 233 ASP B CA 1
ATOM 5317 C C . ASP B 1 233 ? -5.625 39.438 2.432 1 98.19 233 ASP B C 1
ATOM 5319 O O . ASP B 1 233 ? -6.051 40.125 3.363 1 98.19 233 ASP B O 1
ATOM 5323 N N . ALA B 1 234 ? -6.25 39.156 1.309 1 97.88 234 ALA B N 1
ATOM 5324 C CA . ALA B 1 234 ? -7.594 39.688 1.117 1 97.88 234 ALA B CA 1
ATOM 5325 C C . ALA B 1 234 ? -8.547 39.156 2.193 1 97.88 234 ALA B C 1
ATOM 5327 O O . ALA B 1 234 ? -9.352 39.938 2.732 1 97.88 234 ALA B O 1
ATOM 5328 N N . PHE B 1 235 ? -8.484 37.969 2.516 1 97.81 235 PHE B N 1
ATOM 5329 C CA . PHE B 1 235 ? -9.367 37.344 3.494 1 97.81 235 PHE B CA 1
ATOM 5330 C C . PHE B 1 235 ? -9.102 37.906 4.891 1 97.81 235 PHE B C 1
ATOM 5332 O O . PHE B 1 235 ? -10.031 38.219 5.625 1 97.81 235 PHE B O 1
ATOM 5339 N N . MET B 1 236 ? -7.801 37.969 5.277 1 97.75 236 MET B N 1
ATOM 5340 C CA . MET B 1 236 ? -7.426 38.5 6.594 1 97.75 236 MET B CA 1
ATOM 5341 C C . MET B 1 236 ? -7.871 39.938 6.762 1 97.75 236 MET B C 1
ATOM 5343 O O . MET B 1 236 ? -8.297 40.344 7.848 1 97.75 236 MET B O 1
ATOM 5347 N N . THR B 1 237 ? -7.785 40.656 5.695 1 97.81 237 THR B N 1
ATOM 5348 C CA . THR B 1 237 ? -8.25 42.062 5.719 1 97.81 237 THR B CA 1
ATOM 5349 C C . THR B 1 237 ? -9.742 42.125 6.016 1 97.81 237 THR B C 1
ATOM 5351 O O . THR B 1 237 ? -10.18 42.906 6.844 1 97.81 237 THR B O 1
ATOM 5354 N N . LYS B 1 238 ? -10.438 41.25 5.344 1 97.12 238 LYS B N 1
ATOM 5355 C CA . LYS B 1 238 ? -11.875 41.188 5.566 1 97.12 238 LYS B CA 1
ATOM 5356 C C . LYS B 1 238 ? -12.195 40.781 7.004 1 97.12 238 LYS B C 1
ATOM 5358 O O . LYS B 1 238 ? -13.062 41.375 7.641 1 97.12 238 LYS B O 1
ATOM 5363 N N . MET B 1 239 ? -11.562 39.781 7.516 1 97.25 239 MET B N 1
ATOM 5364 C CA . MET B 1 239 ? -11.805 39.281 8.875 1 97.25 239 MET B CA 1
ATOM 5365 C C . MET B 1 239 ? -11.477 40.375 9.898 1 97.25 239 MET B C 1
ATOM 5367 O O . MET B 1 239 ? -12.188 40.531 10.891 1 97.25 239 MET B O 1
ATOM 5371 N N . LYS B 1 240 ? -10.406 41.125 9.656 1 95.81 240 LYS B N 1
ATOM 5372 C CA . LYS B 1 240 ? -10 42.188 10.57 1 95.81 240 LYS B CA 1
ATOM 5373 C C . LYS B 1 240 ? -11.055 43.281 10.641 1 95.81 240 LYS B C 1
ATOM 5375 O O . LYS B 1 240 ? -11.297 43.844 11.711 1 95.81 240 LYS B O 1
ATOM 5380 N N . LYS B 1 241 ? -11.633 43.562 9.547 1 96.38 241 LYS B N 1
ATOM 5381 C CA . LYS B 1 241 ? -12.688 44.562 9.5 1 96.38 241 LYS B CA 1
ATOM 5382 C C . LYS B 1 241 ? -13.93 44.125 10.258 1 96.38 241 LYS B C 1
ATOM 5384 O O . LYS B 1 241 ? -14.578 44.906 10.938 1 96.38 241 LYS B O 1
ATOM 5389 N N . GLU B 1 242 ? -14.195 42.875 10.164 1 95.69 242 GLU B N 1
ATOM 5390 C CA . GLU B 1 242 ? -15.422 42.344 10.734 1 95.69 242 GLU B CA 1
ATOM 5391 C C . GLU B 1 242 ? -15.242 42 12.211 1 95.69 242 GLU B C 1
ATOM 5393 O O . GLU B 1 242 ? -16.203 42 12.977 1 95.69 242 GLU B O 1
ATOM 5398 N N . HIS B 1 243 ? -14 41.719 12.539 1 95.44 243 HIS B N 1
ATOM 5399 C CA . HIS B 1 243 ? -13.688 41.281 13.906 1 95.44 243 HIS B CA 1
ATOM 5400 C C . HIS B 1 243 ? -12.492 42.062 14.453 1 95.44 243 HIS B C 1
ATOM 5402 O O . HIS B 1 243 ? -11.344 41.656 14.258 1 95.44 243 HIS B O 1
ATOM 5408 N N . PRO B 1 244 ? -12.68 43 15.281 1 90.69 244 PRO B N 1
ATOM 5409 C CA . PRO B 1 244 ? -11.594 43.875 15.758 1 90.69 244 PRO B CA 1
ATOM 5410 C C . PRO B 1 244 ? -10.539 43.094 16.547 1 90.69 244 PRO B C 1
ATOM 5412 O O . PRO B 1 244 ? -9.375 43.5 16.578 1 90.69 244 PRO B O 1
ATOM 5415 N N . ALA B 1 245 ? -10.93 42.062 17.156 1 91.75 245 ALA B N 1
ATOM 5416 C CA . ALA B 1 245 ? -9.992 41.281 17.984 1 91.75 245 ALA B CA 1
ATOM 5417 C C . ALA B 1 245 ? -9.281 40.219 17.156 1 91.75 245 ALA B C 1
ATOM 5419 O O . ALA B 1 245 ? -8.461 39.469 17.688 1 91.75 245 ALA B O 1
ATOM 5420 N N . PHE B 1 246 ? -9.555 40.188 15.945 1 95.94 246 PHE B N 1
ATOM 5421 C CA . PHE B 1 246 ? -8.977 39.188 15.047 1 95.94 246 PHE B CA 1
ATOM 5422 C C . PHE B 1 246 ? -7.477 39.406 14.906 1 95.94 246 PHE B C 1
ATOM 5424 O O . PHE B 1 246 ? -7.02 40.5 14.555 1 95.94 246 PHE B O 1
ATOM 5431 N N . GLN B 1 247 ? -6.68 38.406 15.219 1 96.56 247 GLN B N 1
ATOM 5432 C CA . GLN B 1 247 ? -5.23 38.375 15.055 1 96.56 247 GLN B CA 1
ATOM 5433 C C . GLN B 1 247 ? -4.719 37 14.719 1 96.56 247 GLN B C 1
ATOM 5435 O O . GLN B 1 247 ? -5.043 36.031 15.406 1 96.56 247 GLN B O 1
ATOM 5440 N N . VAL B 1 248 ? -3.961 36.938 13.719 1 98 248 VAL B N 1
ATOM 5441 C CA . VAL B 1 248 ? -3.299 35.688 13.383 1 98 248 VAL B CA 1
ATOM 5442 C C . VAL B 1 248 ? -1.994 35.562 14.164 1 98 248 VAL B C 1
ATOM 5444 O O . VAL B 1 248 ? -1.11 36.406 14.055 1 98 248 VAL B O 1
ATOM 5447 N N . ASN B 1 249 ? -1.896 34.531 14.922 1 98.06 249 ASN B N 1
ATOM 5448 C CA . ASN B 1 249 ? -0.695 34.344 15.727 1 98.06 249 ASN B CA 1
ATOM 5449 C C . ASN B 1 249 ? 0.224 33.281 15.094 1 98.06 249 ASN B C 1
ATOM 5451 O O . ASN B 1 249 ? 1.441 33.344 15.273 1 98.06 249 ASN B O 1
ATOM 5455 N N . THR B 1 250 ? -0.332 32.344 14.461 1 98.5 250 THR B N 1
ATOM 5456 C CA . THR B 1 250 ? 0.401 31.344 13.711 1 98.5 250 THR B CA 1
ATOM 5457 C C . THR B 1 250 ? -0.151 31.203 12.297 1 98.5 250 THR B C 1
ATOM 5459 O O . THR B 1 250 ? -1.366 31.125 12.102 1 98.5 250 THR B O 1
ATOM 5462 N N . PHE B 1 251 ? 0.705 31.234 11.352 1 98.69 251 PHE B N 1
ATOM 5463 C CA . PHE B 1 251 ? 0.372 31.047 9.945 1 98.69 251 PHE B CA 1
ATOM 5464 C C . PHE B 1 251 ? 1.185 29.906 9.344 1 98.69 251 PHE B C 1
ATOM 5466 O O . PHE B 1 251 ? 2.391 30.031 9.133 1 98.69 251 PHE B O 1
ATOM 5473 N N . ASP B 1 252 ? 0.47 28.766 9.117 1 98.56 252 ASP B N 1
ATOM 5474 C CA . ASP B 1 252 ? 1.091 27.578 8.562 1 98.56 252 ASP B CA 1
ATOM 5475 C C . ASP B 1 252 ? 0.843 27.469 7.062 1 98.56 252 ASP B C 1
ATOM 5477 O O . ASP B 1 252 ? -0.285 27.234 6.629 1 98.56 252 ASP B O 1
ATOM 5481 N N . ILE B 1 253 ? 1.881 27.531 6.312 1 97.12 253 ILE B N 1
ATOM 5482 C CA . ILE B 1 253 ? 1.691 27.594 4.867 1 97.12 253 ILE B CA 1
ATOM 5483 C C . ILE B 1 253 ? 1.926 26.203 4.258 1 97.12 253 ILE B C 1
ATOM 5485 O O . ILE B 1 253 ? 2.105 26.078 3.045 1 97.12 253 ILE B O 1
ATOM 5489 N N . GLY B 1 254 ? 1.954 25.234 5.098 1 95.56 254 GLY B N 1
ATOM 5490 C CA . GLY B 1 254 ? 2.105 23.875 4.617 1 95.56 254 GLY B CA 1
ATOM 5491 C C . GLY B 1 254 ? 3.494 23.594 4.074 1 95.56 254 GLY B C 1
ATOM 5492 O O . GLY B 1 254 ? 4.48 24.156 4.551 1 95.56 254 GLY B O 1
ATOM 5493 N N . GLY B 1 255 ? 3.52 22.516 3.268 1 92.19 255 GLY B N 1
ATOM 5494 C CA . GLY B 1 255 ? 4.781 22.078 2.693 1 92.19 255 GLY B CA 1
ATOM 5495 C C . GLY B 1 255 ? 4.805 22.156 1.178 1 92.19 255 GLY B C 1
ATOM 5496 O O . GLY B 1 255 ? 4.34 23.125 0.592 1 92.19 255 GLY B O 1
ATOM 5497 N N . GLY B 1 256 ? 5.496 21.188 0.664 1 91.12 256 GLY B N 1
ATOM 5498 C CA . GLY B 1 256 ? 5.551 21.109 -0.787 1 91.12 256 GLY B CA 1
ATOM 5499 C C . GLY B 1 256 ? 6.961 21.203 -1.337 1 91.12 256 GLY B C 1
ATOM 5500 O O . GLY B 1 256 ? 7.18 21.016 -2.537 1 91.12 256 GLY B O 1
ATOM 5501 N N . THR B 1 257 ? 7.918 21.328 -0.43 1 93.75 257 THR B N 1
ATOM 5502 C CA . THR B 1 257 ? 9.305 21.422 -0.865 1 93.75 257 THR B CA 1
ATOM 5503 C C . THR B 1 257 ? 9.734 20.156 -1.608 1 93.75 257 THR B C 1
ATOM 5505 O O . THR B 1 257 ? 9.609 19.047 -1.08 1 93.75 257 THR B O 1
ATOM 5508 N N . PRO B 1 258 ? 10.234 20.328 -2.762 1 94.5 258 PRO B N 1
ATOM 5509 C CA . PRO B 1 258 ? 10.516 19.156 -3.588 1 94.5 258 PRO B CA 1
ATOM 5510 C C . PRO B 1 258 ? 11.883 18.531 -3.285 1 94.5 258 PRO B C 1
ATOM 5512 O O . PRO B 1 258 ? 12.727 19.172 -2.656 1 94.5 258 PRO B O 1
ATOM 5515 N N . VAL B 1 259 ? 12.023 17.344 -3.66 1 95 259 VAL B N 1
ATOM 5516 C CA . VAL B 1 259 ? 13.281 16.594 -3.592 1 95 259 VAL B CA 1
ATOM 5517 C C . VAL B 1 259 ? 13.625 16.031 -4.969 1 95 259 VAL B C 1
ATOM 5519 O O . VAL B 1 259 ? 12.742 15.867 -5.816 1 95 259 VAL B O 1
ATOM 5522 N N . PHE B 1 260 ? 14.867 15.797 -5.164 1 94.12 260 PHE B N 1
ATOM 5523 C CA . PHE B 1 260 ? 15.344 15.266 -6.438 1 94.12 260 PHE B CA 1
ATOM 5524 C C . PHE B 1 260 ? 15.016 13.781 -6.566 1 94.12 260 PHE B C 1
ATOM 5526 O O . PHE B 1 260 ? 15.32 12.992 -5.668 1 94.12 260 PHE B O 1
ATOM 5533 N N . TYR B 1 261 ? 14.438 13.445 -7.707 1 93.75 261 TYR B N 1
ATOM 5534 C CA . TYR B 1 261 ? 14.289 12.047 -8.078 1 93.75 261 TYR B CA 1
ATOM 5535 C C . TYR B 1 261 ? 14.797 11.805 -9.492 1 93.75 261 TYR B C 1
ATOM 5537 O O . TYR B 1 261 ? 15.461 10.797 -9.758 1 93.75 261 TYR B O 1
ATOM 5545 N N . ASN B 1 262 ? 14.477 12.648 -10.328 1 90.56 262 ASN B N 1
ATOM 5546 C CA . ASN B 1 262 ? 14.789 12.461 -11.742 1 90.56 262 ASN B CA 1
ATOM 5547 C C . ASN B 1 262 ? 15.359 13.727 -12.359 1 90.56 262 ASN B C 1
ATOM 5549 O O . ASN B 1 262 ? 16.359 13.68 -13.078 1 90.56 262 ASN B O 1
ATOM 5553 N N . ASP B 1 263 ? 14.672 14.867 -12.117 1 89.5 263 ASP B N 1
ATOM 5554 C CA . ASP B 1 263 ? 15.078 16.172 -12.641 1 89.5 263 ASP B CA 1
ATOM 5555 C C . ASP B 1 263 ? 15.438 17.125 -11.508 1 89.5 263 ASP B C 1
ATOM 5557 O O . ASP B 1 263 ? 14.961 16.984 -10.383 1 89.5 263 ASP B O 1
ATOM 5561 N N . PRO B 1 264 ? 16.25 18.047 -11.883 1 90.81 264 PRO B N 1
ATOM 5562 C CA . PRO B 1 264 ? 16.578 19.047 -10.867 1 90.81 264 PRO B CA 1
ATOM 5563 C C . PRO B 1 264 ? 15.336 19.781 -10.344 1 90.81 264 PRO B C 1
ATOM 5565 O O . PRO B 1 264 ? 14.414 20.062 -11.109 1 90.81 264 PRO B O 1
ATOM 5568 N N . VAL B 1 265 ? 15.398 20.094 -9.055 1 92.81 265 VAL B N 1
ATOM 5569 C CA . VAL B 1 265 ? 14.289 20.781 -8.406 1 92.81 265 VAL B CA 1
ATOM 5570 C C . VAL B 1 265 ? 14.805 22 -7.668 1 92.81 265 VAL B C 1
ATOM 5572 O O . VAL B 1 265 ? 15.977 22.078 -7.305 1 92.81 265 VAL B O 1
ATOM 5575 N N . PRO B 1 266 ? 13.945 23.016 -7.465 1 92.62 266 PRO B N 1
ATOM 5576 C CA . PRO B 1 266 ? 14.375 24.172 -6.691 1 92.62 266 PRO B CA 1
ATOM 5577 C C . PRO B 1 266 ? 14.695 23.844 -5.238 1 92.62 266 PRO B C 1
ATOM 5579 O O . PRO B 1 266 ? 14.156 22.891 -4.688 1 92.62 266 PRO B O 1
ATOM 5582 N N . THR B 1 267 ? 15.57 24.656 -4.68 1 93.81 267 THR B N 1
ATOM 5583 C CA . THR B 1 267 ? 15.953 24.516 -3.279 1 93.81 267 THR B CA 1
ATOM 5584 C C . THR B 1 267 ? 14.945 25.219 -2.373 1 93.81 267 THR B C 1
ATOM 5586 O O . THR B 1 267 ? 14.133 26.016 -2.842 1 93.81 267 THR B O 1
ATOM 5589 N N . PRO B 1 268 ? 15.047 24.891 -1.075 1 95.75 268 PRO B N 1
ATOM 5590 C CA . PRO B 1 268 ? 14.195 25.625 -0.133 1 95.75 268 PRO B CA 1
ATOM 5591 C C . PRO B 1 268 ? 14.422 27.125 -0.181 1 95.75 268 PRO B C 1
ATOM 5593 O O . PRO B 1 268 ? 13.477 27.906 -0.059 1 95.75 268 PRO B O 1
ATOM 5596 N N . ALA B 1 269 ? 15.648 27.5 -0.326 1 96.12 269 ALA B N 1
ATOM 5597 C CA . ALA B 1 269 ? 15.961 28.938 -0.405 1 96.12 269 ALA B CA 1
ATOM 5598 C C . ALA B 1 269 ? 15.266 29.578 -1.596 1 96.12 269 ALA B C 1
ATOM 5600 O O . ALA B 1 269 ? 14.734 30.688 -1.481 1 96.12 269 ALA B O 1
ATOM 5601 N N . GLN B 1 270 ? 15.312 28.891 -2.688 1 94.12 270 GLN B N 1
ATOM 5602 C CA . GLN B 1 270 ? 14.641 29.406 -3.883 1 94.12 270 GLN B CA 1
ATOM 5603 C C . GLN B 1 270 ? 13.133 29.469 -3.682 1 94.12 270 GLN B C 1
ATOM 5605 O O . GLN B 1 270 ? 12.484 30.406 -4.145 1 94.12 270 GLN B O 1
ATOM 5610 N N . MET B 1 271 ? 12.633 28.5 -3.027 1 93.12 271 MET B N 1
ATOM 5611 C CA . MET B 1 271 ? 11.211 28.5 -2.711 1 93.12 271 MET B CA 1
ATOM 5612 C C . MET B 1 271 ? 10.844 29.672 -1.822 1 93.12 271 MET B C 1
ATOM 5614 O O . MET B 1 271 ? 9.906 30.422 -2.127 1 93.12 271 MET B O 1
ATOM 5618 N N . ALA B 1 272 ? 11.586 29.844 -0.783 1 96.25 272 ALA B N 1
ATOM 5619 C CA . ALA B 1 272 ? 11.312 30.906 0.181 1 96.25 272 ALA B CA 1
ATOM 5620 C C . ALA B 1 272 ? 11.438 32.281 -0.469 1 96.25 272 ALA B C 1
ATOM 5622 O O . ALA B 1 272 ? 10.641 33.188 -0.192 1 96.25 272 ALA B O 1
ATOM 5623 N N . GLU B 1 273 ? 12.391 32.406 -1.312 1 95.38 273 GLU B N 1
ATOM 5624 C CA . GLU B 1 273 ? 12.633 33.688 -1.977 1 95.38 273 GLU B CA 1
ATOM 5625 C C . GLU B 1 273 ? 11.422 34.094 -2.805 1 95.38 273 GLU B C 1
ATOM 5627 O O . GLU B 1 273 ? 11.156 35.312 -2.959 1 95.38 273 GLU B O 1
ATOM 5632 N N . ASN B 1 274 ? 10.75 33.156 -3.223 1 93.12 274 ASN B N 1
ATOM 5633 C CA . ASN B 1 274 ? 9.602 33.438 -4.082 1 93.12 274 ASN B CA 1
ATOM 5634 C C . ASN B 1 274 ? 8.484 34.125 -3.316 1 93.12 274 ASN B C 1
ATOM 5636 O O . ASN B 1 274 ? 7.719 34.906 -3.898 1 93.12 274 ASN B O 1
ATOM 5640 N N . HIS B 1 275 ? 8.391 33.906 -1.982 1 95.44 275 HIS B N 1
ATOM 5641 C CA . HIS B 1 275 ? 7.176 34.375 -1.347 1 95.44 275 HIS B CA 1
ATOM 5642 C C . HIS B 1 275 ? 7.477 35 0.017 1 95.44 275 HIS B C 1
ATOM 5644 O O . HIS B 1 275 ? 6.566 35.469 0.711 1 95.44 275 HIS B O 1
ATOM 5650 N N . VAL B 1 276 ? 8.727 35.125 0.435 1 97.44 276 VAL B N 1
ATOM 5651 C CA . VAL B 1 276 ? 9.062 35.688 1.751 1 97.44 276 VAL B CA 1
ATOM 5652 C C . VAL B 1 276 ? 8.711 37.156 1.814 1 97.44 276 VAL B C 1
ATOM 5654 O O . VAL B 1 276 ? 8.289 37.656 2.861 1 97.44 276 VAL B O 1
ATOM 5657 N N . GLY B 1 277 ? 8.898 37.875 0.697 1 97.44 277 GLY B N 1
ATOM 5658 C CA . GLY B 1 277 ? 8.477 39.25 0.653 1 97.44 277 GLY B CA 1
ATOM 5659 C C . GLY B 1 277 ? 7.004 39.438 0.959 1 97.44 277 GLY B C 1
ATOM 5660 O O . GLY B 1 277 ? 6.625 40.344 1.715 1 97.44 277 GLY B O 1
ATOM 5661 N N . LYS B 1 278 ? 6.25 38.594 0.347 1 97.5 278 LYS B N 1
ATOM 5662 C CA . LYS B 1 278 ? 4.809 38.656 0.59 1 97.5 278 LYS B CA 1
ATOM 5663 C C . LYS B 1 278 ? 4.48 38.312 2.037 1 97.5 278 LYS B C 1
ATOM 5665 O O . LYS B 1 278 ? 3.574 38.875 2.637 1 97.5 278 LYS B O 1
ATOM 5670 N N . LEU B 1 279 ? 5.137 37.406 2.615 1 98.44 279 LEU B N 1
ATOM 5671 C CA . LEU B 1 279 ? 4.945 37.031 4.012 1 98.44 279 LEU B CA 1
ATOM 5672 C C . LEU B 1 279 ? 5.25 38.188 4.941 1 98.44 279 LEU B C 1
ATOM 5674 O O . LEU B 1 279 ? 4.516 38.438 5.902 1 98.44 279 LEU B O 1
ATOM 5678 N N . ASN B 1 280 ? 6.32 38.875 4.664 1 98.44 280 ASN B N 1
ATOM 5679 C CA . ASN B 1 280 ? 6.676 40.031 5.461 1 98.44 280 ASN B CA 1
ATOM 5680 C C . ASN B 1 280 ? 5.633 41.156 5.324 1 98.44 280 ASN B C 1
ATOM 5682 O O . ASN B 1 280 ? 5.312 41.812 6.301 1 98.44 280 ASN B O 1
ATOM 5686 N N . GLN B 1 281 ? 5.141 41.281 4.129 1 98 281 GLN B N 1
ATOM 5687 C CA . GLN B 1 281 ? 4.074 42.25 3.914 1 98 281 GLN B CA 1
ATOM 5688 C C . GLN B 1 281 ? 2.836 41.906 4.738 1 98 281 GLN B C 1
ATOM 5690 O O . GLN B 1 281 ? 2.209 42.781 5.332 1 98 281 GLN B O 1
ATOM 5695 N N . LEU B 1 282 ? 2.512 40.656 4.75 1 98 282 LEU B N 1
ATOM 5696 C CA . LEU B 1 282 ? 1.378 40.188 5.543 1 98 282 LEU B CA 1
ATOM 5697 C C . LEU B 1 282 ? 1.599 40.5 7.023 1 98 282 LEU B C 1
ATOM 5699 O O . LEU B 1 282 ? 0.682 40.938 7.719 1 98 282 LEU B O 1
ATOM 5703 N N . ALA B 1 283 ? 2.791 40.219 7.477 1 97.69 283 ALA B N 1
ATOM 5704 C CA . ALA B 1 283 ? 3.119 40.469 8.875 1 97.69 283 ALA B CA 1
ATOM 5705 C C . ALA B 1 283 ? 3.014 41.969 9.211 1 97.69 283 ALA B C 1
ATOM 5707 O O . ALA B 1 283 ? 2.584 42.344 10.312 1 97.69 283 ALA B O 1
ATOM 5708 N N . GLU B 1 284 ? 3.389 42.812 8.344 1 97.12 284 GLU B N 1
ATOM 5709 C CA . GLU B 1 284 ? 3.305 44.25 8.531 1 97.12 284 GLU B CA 1
ATOM 5710 C C . GLU B 1 284 ? 1.853 44.719 8.562 1 97.12 284 GLU B C 1
ATOM 5712 O O . GLU B 1 284 ? 1.488 45.562 9.367 1 97.12 284 GLU B O 1
ATOM 5717 N N . THR B 1 285 ? 1.141 44.125 7.691 1 96.56 285 THR B N 1
ATOM 5718 C CA . THR B 1 285 ? -0.24 44.562 7.508 1 96.56 285 THR B CA 1
ATOM 5719 C C . THR B 1 285 ? -1.134 44 8.609 1 96.56 285 THR B C 1
ATOM 5721 O O . THR B 1 285 ? -2.039 44.688 9.094 1 96.56 285 THR B O 1
ATOM 5724 N N . HIS B 1 286 ? -0.917 42.75 9.039 1 96.56 286 HIS B N 1
ATOM 5725 C CA . HIS B 1 286 ? -1.878 42.062 9.891 1 96.56 286 HIS B CA 1
ATOM 5726 C C . HIS B 1 286 ? -1.275 41.75 11.258 1 96.56 286 HIS B C 1
ATOM 5728 O O . HIS B 1 286 ? -1.938 41.156 12.109 1 96.56 286 HIS B O 1
ATOM 5734 N N . GLY B 1 287 ? -0.056 42.156 11.469 1 96.06 287 GLY B N 1
ATOM 5735 C CA . GLY B 1 287 ? 0.65 41.844 12.703 1 96.06 287 GLY B CA 1
ATOM 5736 C C . GLY B 1 287 ? 1.608 40.656 12.547 1 96.06 287 GLY B C 1
ATOM 5737 O O . GLY B 1 287 ? 1.356 39.75 11.758 1 96.06 287 GLY B O 1
ATOM 5738 N N . THR B 1 288 ? 2.625 40.719 13.352 1 97.06 288 THR B N 1
ATOM 5739 C CA . THR B 1 288 ? 3.627 39.656 13.305 1 97.06 288 THR B CA 1
ATOM 5740 C C . THR B 1 288 ? 3.027 38.312 13.742 1 97.06 288 THR B C 1
ATOM 5742 O O . THR B 1 288 ? 2.24 38.25 14.688 1 97.06 288 THR B O 1
ATOM 5745 N N . PHE B 1 289 ? 3.334 37.312 13.062 1 98.25 289 PHE B N 1
ATOM 5746 C CA . PHE B 1 289 ? 2.893 35.938 13.383 1 98.25 289 PHE B CA 1
ATOM 5747 C C . PHE B 1 289 ? 4.059 34.969 13.336 1 98.25 289 PHE B C 1
ATOM 5749 O O . PHE B 1 289 ? 5.137 35.312 12.844 1 98.25 289 PHE B O 1
ATOM 5756 N N . THR B 1 290 ? 3.902 33.844 13.969 1 98.44 290 THR B N 1
ATOM 5757 C CA . THR B 1 290 ? 4.809 32.719 13.781 1 98.44 290 THR B CA 1
ATOM 5758 C C . THR B 1 290 ? 4.531 32 12.445 1 98.44 290 THR B C 1
ATOM 5760 O O . THR B 1 290 ? 3.4 31.609 12.18 1 98.44 290 THR B O 1
ATOM 5763 N N . LEU B 1 291 ? 5.523 31.984 11.648 1 98.62 291 LEU B N 1
ATOM 5764 C CA . LEU B 1 291 ? 5.426 31.25 10.391 1 98.62 291 LEU B CA 1
ATOM 5765 C C . LEU B 1 291 ? 5.754 29.781 10.594 1 98.62 291 LEU B C 1
ATOM 5767 O O . LEU B 1 291 ? 6.797 29.438 11.164 1 98.62 291 LEU B O 1
ATOM 5771 N N . MET B 1 292 ? 4.871 28.938 10.219 1 98.25 292 MET B N 1
ATOM 5772 C CA . MET B 1 292 ? 5.125 27.5 10.281 1 98.25 292 MET B CA 1
ATOM 5773 C C . MET B 1 292 ? 5.215 26.906 8.883 1 98.25 292 MET B C 1
ATOM 5775 O O . MET B 1 292 ? 4.371 27.188 8.031 1 98.25 292 MET B O 1
ATOM 5779 N N . ILE B 1 293 ? 6.246 26.156 8.648 1 97.44 293 ILE B N 1
ATOM 5780 C CA . ILE B 1 293 ? 6.477 25.422 7.406 1 97.44 293 ILE B CA 1
ATOM 5781 C C . ILE B 1 293 ? 6.473 23.922 7.688 1 97.44 293 ILE B C 1
ATOM 5783 O O . ILE B 1 293 ? 7.234 23.438 8.531 1 97.44 293 ILE B O 1
ATOM 5787 N N . GLU B 1 294 ? 5.613 23.25 6.969 1 95.62 294 GLU B N 1
ATOM 5788 C CA . GLU B 1 294 ? 5.559 21.797 7.129 1 95.62 294 GLU B CA 1
ATOM 5789 C C . GLU B 1 294 ? 6.352 21.078 6.031 1 95.62 294 GLU B C 1
ATOM 5791 O O . GLU B 1 294 ? 6.328 21.5 4.871 1 95.62 294 GLU B O 1
ATOM 5796 N N . SER B 1 295 ? 7.023 20.016 6.422 1 96.25 295 SER B N 1
ATOM 5797 C CA . SER B 1 295 ? 7.617 19.188 5.387 1 96.25 295 SER B CA 1
ATOM 5798 C C . SER B 1 295 ? 7.75 17.734 5.848 1 96.25 295 SER B C 1
ATOM 5800 O O . SER B 1 295 ? 8.031 17.469 7.023 1 96.25 295 SER B O 1
ATOM 5802 N N . GLY B 1 296 ? 7.426 16.859 4.98 1 97.44 296 GLY B N 1
ATOM 5803 C CA . GLY B 1 296 ? 7.746 15.453 5.145 1 97.44 296 GLY B CA 1
ATOM 5804 C C . GLY B 1 296 ? 8.836 14.977 4.203 1 97.44 296 GLY B C 1
ATOM 5805 O O . GLY B 1 296 ? 9.992 14.844 4.605 1 97.44 296 GLY B O 1
ATOM 5806 N N . ARG B 1 297 ? 8.547 15.07 2.996 1 97.38 297 ARG B N 1
ATOM 5807 C CA . ARG B 1 297 ? 9.406 14.531 1.947 1 97.38 297 ARG B CA 1
ATOM 5808 C C . ARG B 1 297 ? 10.789 15.188 1.983 1 97.38 297 ARG B C 1
ATOM 5810 O O . ARG B 1 297 ? 11.805 14.492 2.023 1 97.38 297 ARG B O 1
ATOM 5817 N N . PHE B 1 298 ? 10.844 16.5 2.014 1 97.81 298 PHE B N 1
ATOM 5818 C CA . PHE B 1 298 ? 12.125 17.188 1.942 1 97.81 298 PHE B CA 1
ATOM 5819 C C . PHE B 1 298 ? 13.008 16.812 3.129 1 97.81 298 PHE B C 1
ATOM 5821 O O . PHE B 1 298 ? 14.219 16.641 2.98 1 97.81 298 PHE B O 1
ATOM 5828 N N . LEU B 1 299 ? 12.422 16.609 4.266 1 98.62 299 LEU B N 1
ATOM 5829 C CA . LEU B 1 299 ? 13.203 16.438 5.488 1 98.62 299 LEU B CA 1
ATOM 5830 C C . LEU B 1 299 ? 13.82 15.047 5.543 1 98.62 299 LEU B C 1
ATOM 5832 O O . LEU B 1 299 ? 14.883 14.859 6.148 1 98.62 299 LEU B O 1
ATOM 5836 N N . VAL B 1 300 ? 13.156 14.07 4.871 1 98.75 300 VAL B N 1
ATOM 5837 C CA . VAL B 1 300 ? 13.633 12.727 5.195 1 98.75 300 VAL B CA 1
ATOM 5838 C C . VAL B 1 300 ? 14 11.984 3.91 1 98.75 300 VAL B C 1
ATOM 5840 O O . VAL B 1 300 ? 14.688 10.961 3.951 1 98.75 300 VAL B O 1
ATOM 5843 N N . ALA B 1 301 ? 13.602 12.391 2.775 1 98.44 301 ALA B N 1
ATOM 5844 C CA . ALA B 1 301 ? 13.727 11.594 1.557 1 98.44 301 ALA B CA 1
ATOM 5845 C C . ALA B 1 301 ? 15.18 11.242 1.277 1 98.44 301 ALA B C 1
ATOM 5847 O O . ALA B 1 301 ? 15.523 10.07 1.094 1 98.44 301 ALA B O 1
ATOM 5848 N N . GLU B 1 302 ? 16.047 12.234 1.327 1 98.06 302 GLU B N 1
ATOM 5849 C CA . GLU B 1 302 ? 17.438 12.062 0.898 1 98.06 302 GLU B CA 1
ATOM 5850 C C . GLU B 1 302 ? 18.281 11.438 2.004 1 98.06 302 GLU B C 1
ATOM 5852 O O . GLU B 1 302 ? 19.453 11.117 1.79 1 98.06 302 GLU B O 1
ATOM 5857 N N . SER B 1 303 ? 17.656 11.227 3.148 1 98.62 303 SER B N 1
ATOM 5858 C CA . SER B 1 303 ? 18.406 10.695 4.285 1 98.62 303 SER B CA 1
ATOM 5859 C C . SER B 1 303 ? 18.531 9.18 4.195 1 98.62 303 SER B C 1
ATOM 5861 O O . SER B 1 303 ? 19.328 8.57 4.93 1 98.62 303 SER B O 1
ATOM 5863 N N . SER B 1 304 ? 17.812 8.57 3.279 1 98.69 304 SER B N 1
ATOM 5864 C CA . SER B 1 304 ? 17.734 7.117 3.361 1 98.69 304 SER B CA 1
ATOM 5865 C C . SER B 1 304 ? 17.938 6.473 1.994 1 98.69 304 SER B C 1
ATOM 5867 O O . SER B 1 304 ? 17.594 7.062 0.968 1 98.69 304 SER B O 1
ATOM 5869 N N . MET B 1 305 ? 18.516 5.336 1.982 1 98.38 305 MET B N 1
ATOM 5870 C CA . MET B 1 305 ? 18.594 4.449 0.824 1 98.38 305 MET B CA 1
ATOM 5871 C C . MET B 1 305 ? 18.094 3.051 1.173 1 98.38 305 MET B C 1
ATOM 5873 O O . MET B 1 305 ? 18.016 2.693 2.35 1 98.38 305 MET B O 1
ATOM 5877 N N . LEU B 1 306 ? 17.672 2.309 0.19 1 98.88 306 LEU B N 1
ATOM 5878 C CA . LEU B 1 306 ? 17.328 0.897 0.297 1 98.88 306 LEU B CA 1
ATOM 5879 C C . LEU B 1 306 ? 18.297 0.036 -0.506 1 98.88 306 LEU B C 1
ATOM 5881 O O . LEU B 1 306 ? 18.5 0.265 -1.702 1 98.88 306 LEU B O 1
ATOM 5885 N N . VAL B 1 307 ? 18.938 -0.879 0.178 1 98.81 307 VAL B N 1
ATOM 5886 C CA . VAL B 1 307 ? 19.812 -1.828 -0.493 1 98.81 307 VAL B CA 1
ATOM 5887 C C . VAL B 1 307 ? 19.062 -3.139 -0.741 1 98.81 307 VAL B C 1
ATOM 5889 O O . VAL B 1 307 ? 18.469 -3.701 0.176 1 98.81 307 VAL B O 1
ATOM 5892 N N . SER B 1 308 ? 19.094 -3.551 -1.935 1 98.69 308 SER B N 1
ATOM 5893 C CA . SER B 1 308 ? 18.453 -4.789 -2.357 1 98.69 308 SER B CA 1
ATOM 5894 C C . SER B 1 308 ? 19.406 -5.664 -3.162 1 98.69 308 SER B C 1
ATOM 5896 O O . SER B 1 308 ? 20.391 -5.176 -3.701 1 98.69 308 SER B O 1
ATOM 5898 N N . ARG B 1 309 ? 19.109 -6.898 -3.23 1 98.56 309 ARG B N 1
ATOM 5899 C CA . ARG B 1 309 ? 19.922 -7.855 -3.961 1 98.56 309 ARG B CA 1
ATOM 5900 C C . ARG B 1 309 ? 19.281 -8.234 -5.289 1 98.56 309 ARG B C 1
ATOM 5902 O O . ARG B 1 309 ? 18.062 -8.445 -5.355 1 98.56 309 ARG B O 1
ATOM 5909 N N . ILE B 1 310 ? 20.094 -8.266 -6.355 1 98.44 310 ILE B N 1
ATOM 5910 C CA . ILE B 1 310 ? 19.609 -8.852 -7.609 1 98.44 310 ILE B CA 1
ATOM 5911 C C . ILE B 1 310 ? 19.516 -10.367 -7.469 1 98.44 310 ILE B C 1
ATOM 5913 O O . ILE B 1 310 ? 20.531 -11.047 -7.266 1 98.44 310 ILE B O 1
ATOM 5917 N N . VAL B 1 311 ? 18.312 -10.883 -7.625 1 98.5 311 VAL B N 1
ATOM 5918 C CA . VAL B 1 311 ? 18.109 -12.281 -7.273 1 98.5 311 VAL B CA 1
ATOM 5919 C C . VAL B 1 311 ? 17.922 -13.109 -8.547 1 98.5 311 VAL B C 1
ATOM 5921 O O . VAL B 1 311 ? 18.062 -14.336 -8.516 1 98.5 311 VAL B O 1
ATOM 5924 N N . ASN B 1 312 ? 17.562 -12.516 -9.586 1 98.12 312 ASN B N 1
ATOM 5925 C CA . ASN B 1 312 ? 17.422 -13.203 -10.867 1 98.12 312 ASN B CA 1
ATOM 5926 C C . ASN B 1 312 ? 17.547 -12.234 -12.039 1 98.12 312 ASN B C 1
ATOM 5928 O O . ASN B 1 312 ? 17.312 -11.031 -11.883 1 98.12 312 ASN B O 1
ATOM 5932 N N . THR B 1 313 ? 18 -12.695 -13.117 1 95.88 313 THR B N 1
ATOM 5933 C CA . THR B 1 313 ? 17.906 -12.016 -14.406 1 95.88 313 THR B CA 1
ATOM 5934 C C . THR B 1 313 ? 17.344 -12.953 -15.477 1 95.88 313 THR B C 1
ATOM 5936 O O . THR B 1 313 ? 17.547 -14.164 -15.414 1 95.88 313 THR B O 1
ATOM 5939 N N . LYS B 1 314 ? 16.641 -12.406 -16.312 1 94.25 314 LYS B N 1
ATOM 5940 C CA . LYS B 1 314 ? 16.156 -13.164 -17.453 1 94.25 314 LYS B CA 1
ATOM 5941 C C . LYS B 1 314 ? 16.078 -12.281 -18.703 1 94.25 314 LYS B C 1
ATOM 5943 O O . LYS B 1 314 ? 16.281 -11.07 -18.625 1 94.25 314 LYS B O 1
ATOM 5948 N N . GLU B 1 315 ? 15.914 -12.922 -19.781 1 91.38 315 GLU B N 1
ATOM 5949 C CA . GLU B 1 315 ? 15.75 -12.203 -21.031 1 91.38 315 GLU B CA 1
ATOM 5950 C C . GLU B 1 315 ? 14.344 -12.375 -21.594 1 91.38 315 GLU B C 1
ATOM 5952 O O . GLU B 1 315 ? 13.695 -13.398 -21.359 1 91.38 315 GLU B O 1
ATOM 5957 N N . TYR B 1 316 ? 13.867 -11.438 -22.125 1 90.56 316 TYR B N 1
ATOM 5958 C CA . TYR B 1 316 ? 12.703 -11.484 -23 1 90.56 316 TYR B CA 1
ATOM 5959 C C . TYR B 1 316 ? 13.016 -10.875 -24.359 1 90.56 316 TYR B C 1
ATOM 5961 O O . TYR B 1 316 ? 12.93 -9.664 -24.531 1 90.56 316 TYR B O 1
ATOM 5969 N N . ASN B 1 317 ? 13.328 -11.828 -25.234 1 85.44 317 ASN B N 1
ATOM 5970 C CA . ASN B 1 317 ? 13.883 -11.391 -26.5 1 85.44 317 ASN B CA 1
ATOM 5971 C C . ASN B 1 317 ? 15.125 -10.523 -26.312 1 85.44 317 ASN B C 1
ATOM 5973 O O . ASN B 1 317 ? 16.094 -10.953 -25.672 1 85.44 317 ASN B O 1
ATOM 5977 N N . GLU B 1 318 ? 15.07 -9.18 -26.688 1 86.12 318 GLU B N 1
ATOM 5978 C CA . GLU B 1 318 ? 16.266 -8.344 -26.625 1 86.12 318 GLU B CA 1
ATOM 5979 C C . GLU B 1 318 ? 16.297 -7.516 -25.344 1 86.12 318 GLU B C 1
ATOM 5981 O O . GLU B 1 318 ? 17.172 -6.676 -25.172 1 86.12 318 GLU B O 1
ATOM 5986 N N . HIS B 1 319 ? 15.414 -7.836 -24.516 1 91.25 319 HIS B N 1
ATOM 5987 C CA . HIS B 1 319 ? 15.336 -7.078 -23.266 1 91.25 319 HIS B CA 1
ATOM 5988 C C . HIS B 1 319 ? 15.867 -7.895 -22.094 1 91.25 319 HIS B C 1
ATOM 5990 O O . HIS B 1 319 ? 15.664 -9.109 -22.047 1 91.25 319 HIS B O 1
ATOM 5996 N N . LYS B 1 320 ? 16.531 -7.223 -21.219 1 93.19 320 LYS B N 1
ATOM 5997 C CA . LYS B 1 320 ? 17 -7.82 -19.969 1 93.19 320 LYS B CA 1
ATOM 5998 C C . LYS B 1 320 ? 16.094 -7.434 -18.812 1 93.19 320 LYS B C 1
ATOM 6000 O O . LYS B 1 320 ? 15.805 -6.254 -18.609 1 93.19 320 LYS B O 1
ATOM 6005 N N . ILE B 1 321 ? 15.625 -8.398 -18.125 1 95.38 321 ILE B N 1
ATOM 6006 C CA . ILE B 1 321 ? 14.812 -8.172 -16.938 1 95.38 321 ILE B CA 1
ATOM 6007 C C . ILE B 1 321 ? 15.633 -8.492 -15.688 1 95.38 321 ILE B C 1
ATOM 6009 O O . ILE B 1 321 ? 16.109 -9.609 -15.523 1 95.38 321 ILE B O 1
ATOM 6013 N N . VAL B 1 322 ? 15.82 -7.504 -14.906 1 97.25 322 VAL B N 1
ATOM 6014 C CA . VAL B 1 322 ? 16.531 -7.648 -13.641 1 97.25 322 VAL B CA 1
ATOM 6015 C C . VAL B 1 322 ? 15.531 -7.703 -12.492 1 97.25 322 VAL B C 1
ATOM 6017 O O . VAL B 1 322 ? 14.703 -6.801 -12.328 1 97.25 322 VAL B O 1
ATOM 6020 N N . ILE B 1 323 ? 15.562 -8.773 -11.688 1 98.25 323 ILE B N 1
ATOM 6021 C CA . ILE B 1 323 ? 14.633 -8.953 -10.578 1 98.25 323 ILE B CA 1
ATOM 6022 C C . ILE B 1 323 ? 15.375 -8.805 -9.258 1 98.25 323 ILE B C 1
ATOM 6024 O O . ILE B 1 323 ? 16.391 -9.477 -9.023 1 98.25 323 ILE B O 1
ATOM 6028 N N . VAL B 1 324 ? 14.883 -7.922 -8.398 1 98.62 324 VAL B N 1
ATOM 6029 C CA . VAL B 1 324 ? 15.492 -7.699 -7.09 1 98.62 324 VAL B CA 1
ATOM 6030 C C . VAL B 1 324 ? 14.578 -8.242 -5.992 1 98.62 324 VAL B C 1
ATOM 6032 O O . VAL B 1 324 ? 13.422 -8.586 -6.254 1 98.62 324 VAL B O 1
ATOM 6035 N N . ASP B 1 325 ? 15.094 -8.336 -4.758 1 98.5 325 ASP B N 1
ATOM 6036 C CA . ASP B 1 325 ? 14.32 -8.93 -3.666 1 98.5 325 ASP B CA 1
ATOM 6037 C C . ASP B 1 325 ? 13.492 -7.871 -2.939 1 98.5 325 ASP B C 1
ATOM 6039 O O . ASP B 1 325 ? 12.945 -8.133 -1.868 1 98.5 325 ASP B O 1
ATOM 6043 N N . ALA B 1 326 ? 13.422 -6.668 -3.482 1 98.5 326 ALA B N 1
ATOM 6044 C CA . ALA B 1 326 ? 12.469 -5.641 -3.057 1 98.5 326 ALA B CA 1
ATOM 6045 C C . ALA B 1 326 ? 11.203 -5.68 -3.906 1 98.5 326 ALA B C 1
ATOM 6047 O O . ALA B 1 326 ? 11.086 -6.504 -4.82 1 98.5 326 ALA B O 1
ATOM 6048 N N . GLY B 1 327 ? 10.242 -4.914 -3.592 1 98.5 327 GLY B N 1
ATOM 6049 C CA . GLY B 1 327 ? 8.984 -4.75 -4.305 1 98.5 327 GLY B CA 1
ATOM 6050 C C . GLY B 1 327 ? 8.188 -3.547 -3.838 1 98.5 327 GLY B C 1
ATOM 6051 O O . GLY B 1 327 ? 8.617 -2.824 -2.936 1 98.5 327 GLY B O 1
ATOM 6052 N N . TYR B 1 328 ? 7.039 -3.322 -4.465 1 98.12 328 TYR B N 1
ATOM 6053 C CA . TYR B 1 328 ? 6.297 -2.125 -4.09 1 98.12 328 TYR B CA 1
ATOM 6054 C C . TYR B 1 328 ? 5.672 -2.281 -2.709 1 98.12 328 TYR B C 1
ATOM 6056 O O . TYR B 1 328 ? 5.176 -1.311 -2.131 1 98.12 328 TYR B O 1
ATOM 6064 N N . HIS B 1 329 ? 5.789 -3.514 -2.061 1 98.44 329 HIS B N 1
ATOM 6065 C CA . HIS B 1 329 ? 5.34 -3.684 -0.684 1 98.44 329 HIS B CA 1
ATOM 6066 C C . HIS B 1 329 ? 6.188 -2.857 0.278 1 98.44 329 HIS B C 1
ATOM 6068 O O . HIS B 1 329 ? 5.777 -2.602 1.412 1 98.44 329 HIS B O 1
ATOM 6074 N N . ILE B 1 330 ? 7.398 -2.477 -0.177 1 98.62 330 ILE B N 1
ATOM 6075 C CA . ILE B 1 330 ? 8.227 -1.624 0.67 1 98.62 330 ILE B CA 1
ATOM 6076 C C . ILE B 1 330 ? 8.57 -0.338 -0.075 1 98.62 330 ILE B C 1
ATOM 6078 O O . ILE B 1 330 ? 9.195 0.565 0.49 1 98.62 330 ILE B O 1
ATOM 6082 N N . LEU B 1 331 ? 8.281 -0.191 -1.358 1 98.5 331 LEU B N 1
ATOM 6083 C CA . LEU B 1 331 ? 8.391 1.026 -2.154 1 98.5 331 LEU B CA 1
ATOM 6084 C C . LEU B 1 331 ? 7.121 1.261 -2.965 1 98.5 331 LEU B C 1
ATOM 6086 O O . LEU B 1 331 ? 7.164 1.296 -4.199 1 98.5 331 LEU B O 1
ATOM 6090 N N . LEU B 1 332 ? 6.086 1.544 -2.32 1 98.19 332 LEU B N 1
ATOM 6091 C CA . LEU B 1 332 ? 4.754 1.603 -2.91 1 98.19 332 LEU B CA 1
ATOM 6092 C C . LEU B 1 332 ? 4.676 2.689 -3.977 1 98.19 332 LEU B C 1
ATOM 6094 O O . LEU B 1 332 ? 3.982 2.531 -4.98 1 98.19 332 LEU B O 1
ATOM 6098 N N . ASP B 1 333 ? 5.328 3.82 -3.814 1 96.88 333 ASP B N 1
ATOM 6099 C CA . ASP B 1 333 ? 5.195 4.961 -4.711 1 96.88 333 ASP B CA 1
ATOM 6100 C C . ASP B 1 333 ? 5.695 4.621 -6.113 1 96.88 333 ASP B C 1
ATOM 6102 O O . ASP B 1 333 ? 5.34 5.289 -7.086 1 96.88 333 ASP B O 1
ATOM 6106 N N . ALA B 1 334 ? 6.555 3.574 -6.242 1 95.69 334 ALA B N 1
ATOM 6107 C CA . ALA B 1 334 ? 6.926 3.094 -7.574 1 95.69 334 ALA B CA 1
ATOM 6108 C C . ALA B 1 334 ? 5.699 2.613 -8.344 1 95.69 334 ALA B C 1
ATOM 6110 O O . ALA B 1 334 ? 5.605 2.807 -9.555 1 95.69 334 ALA B O 1
ATOM 6111 N N . ALA B 1 335 ? 4.797 2.029 -7.645 1 94.69 335 ALA B N 1
ATOM 6112 C CA . ALA B 1 335 ? 3.584 1.509 -8.273 1 94.69 335 ALA B CA 1
ATOM 6113 C C . ALA B 1 335 ? 2.484 2.564 -8.297 1 94.69 335 ALA B C 1
ATOM 6115 O O . ALA B 1 335 ? 1.826 2.756 -9.328 1 94.69 335 ALA B O 1
ATOM 6116 N N . LEU B 1 336 ? 2.318 3.285 -7.211 1 93.12 336 LEU B N 1
ATOM 6117 C CA . LEU B 1 336 ? 1.202 4.207 -7.031 1 93.12 336 LEU B CA 1
ATOM 6118 C C . LEU B 1 336 ? 1.419 5.488 -7.832 1 93.12 336 LEU B C 1
ATOM 6120 O O . LEU B 1 336 ? 0.496 5.98 -8.484 1 93.12 336 LEU B O 1
ATOM 6124 N N . LEU B 1 337 ? 2.668 6.047 -7.812 1 93.12 337 LEU B N 1
ATOM 6125 C CA . LEU B 1 337 ? 2.955 7.348 -8.406 1 93.12 337 LEU B CA 1
ATOM 6126 C C . LEU B 1 337 ? 3.932 7.211 -9.57 1 93.12 337 LEU B C 1
ATOM 6128 O O . LEU B 1 337 ? 4.297 8.203 -10.203 1 93.12 337 LEU B O 1
ATOM 6132 N N . LYS B 1 338 ? 4.406 5.969 -9.844 1 94.88 338 LYS B N 1
ATOM 6133 C CA . LYS B 1 338 ? 5.461 5.734 -10.828 1 94.88 338 LYS B CA 1
ATOM 6134 C C . LYS B 1 338 ? 6.723 6.523 -10.477 1 94.88 338 LYS B C 1
ATOM 6136 O O . LYS B 1 338 ? 7.363 7.102 -11.359 1 94.88 338 LYS B O 1
ATOM 6141 N N . GLN B 1 339 ? 6.961 6.559 -9.227 1 95.75 339 GLN B N 1
ATOM 6142 C CA . GLN B 1 339 ? 8.125 7.293 -8.742 1 95.75 339 GLN B CA 1
ATOM 6143 C C . GLN B 1 339 ? 9.414 6.707 -9.305 1 95.75 339 GLN B C 1
ATOM 6145 O O . GLN B 1 339 ? 9.664 5.508 -9.172 1 95.75 339 GLN B O 1
ATOM 6150 N N . GLU B 1 340 ? 10.25 7.555 -9.875 1 96 340 GLU B N 1
ATOM 6151 C CA . GLU B 1 340 ? 11.539 7.164 -10.438 1 96 340 GLU B CA 1
ATOM 6152 C C . GLU B 1 340 ? 12.664 7.398 -9.438 1 96 340 GLU B C 1
ATOM 6154 O O . GLU B 1 340 ? 13.445 8.344 -9.586 1 96 340 GLU B O 1
ATOM 6159 N N . TYR B 1 341 ? 12.789 6.504 -8.469 1 97.06 341 TYR B N 1
ATOM 6160 C CA . TYR B 1 341 ? 13.914 6.586 -7.547 1 97.06 341 TYR B CA 1
ATOM 6161 C C . TYR B 1 341 ? 15.234 6.426 -8.281 1 97.06 341 TYR B C 1
ATOM 6163 O O . TYR B 1 341 ? 15.352 5.598 -9.188 1 97.06 341 TYR B O 1
ATOM 6171 N N . PRO B 1 342 ? 16.266 7.211 -7.914 1 96.56 342 PRO B N 1
ATOM 6172 C CA . PRO B 1 342 ? 17.578 6.891 -8.469 1 96.56 342 PRO B CA 1
ATOM 6173 C C . PRO B 1 342 ? 18.094 5.527 -8.008 1 96.56 342 PRO B C 1
ATOM 6175 O O . PRO B 1 342 ? 18.016 5.199 -6.82 1 96.56 342 PRO B O 1
ATOM 6178 N N . GLN B 1 343 ? 18.578 4.758 -8.922 1 96.38 343 GLN B N 1
ATOM 6179 C CA . GLN B 1 343 ? 19.062 3.41 -8.648 1 96.38 343 GLN B CA 1
ATOM 6180 C C . GLN B 1 343 ? 20.5 3.232 -9.141 1 96.38 343 GLN B C 1
ATOM 6182 O O . GLN B 1 343 ? 20.859 3.729 -10.211 1 96.38 343 GLN B O 1
ATOM 6187 N N . GLU B 1 344 ? 21.281 2.51 -8.359 1 94.88 344 GLU B N 1
ATOM 6188 C CA . GLU B 1 344 ? 22.656 2.244 -8.734 1 94.88 344 GLU B CA 1
ATOM 6189 C C . GLU B 1 344 ? 23.109 0.863 -8.266 1 94.88 344 GLU B C 1
ATOM 6191 O O . GLU B 1 344 ? 22.891 0.495 -7.109 1 94.88 344 GLU B O 1
ATOM 6196 N N . VAL B 1 345 ? 23.734 0.078 -9.195 1 95.62 345 VAL B N 1
ATOM 6197 C CA . VAL B 1 345 ? 24.391 -1.146 -8.758 1 95.62 345 VAL B CA 1
ATOM 6198 C C . VAL B 1 345 ? 25.578 -0.798 -7.859 1 95.62 345 VAL B C 1
ATOM 6200 O O . VAL B 1 345 ? 26.406 0.046 -8.211 1 95.62 345 VAL B O 1
ATOM 6203 N N . VAL B 1 346 ? 25.625 -1.364 -6.691 1 94.19 346 VAL B N 1
ATOM 6204 C CA . VAL B 1 346 ? 26.688 -1.097 -5.727 1 94.19 346 VAL B CA 1
ATOM 6205 C C . VAL B 1 346 ? 28.016 -1.581 -6.285 1 94.19 346 VAL B C 1
ATOM 6207 O O . VAL B 1 346 ? 28.156 -2.75 -6.652 1 94.19 346 VAL B O 1
ATOM 6210 N N . PRO B 1 347 ? 28.953 -0.68 -6.379 1 87.69 347 PRO B N 1
ATOM 6211 C CA . PRO B 1 347 ? 30.25 -1.089 -6.902 1 87.69 347 PRO B CA 1
ATOM 6212 C C . PRO B 1 347 ? 30.938 -2.145 -6.035 1 87.69 347 PRO B C 1
ATOM 6214 O O . PRO B 1 347 ? 30.734 -2.17 -4.816 1 87.69 347 PRO B O 1
ATOM 6217 N N . LEU B 1 348 ? 31.734 -2.92 -6.762 1 80.69 348 LEU B N 1
ATOM 6218 C CA . LEU B 1 348 ? 32.531 -3.893 -6.023 1 80.69 348 LEU B CA 1
ATOM 6219 C C . LEU B 1 348 ? 33.656 -3.201 -5.262 1 80.69 348 LEU B C 1
ATOM 6221 O O . LEU B 1 348 ? 34.188 -2.172 -5.703 1 80.69 348 LEU B O 1
ATOM 6225 N N . VAL B 1 349 ? 33.906 -3.516 -4 1 68.69 349 VAL B N 1
ATOM 6226 C CA . VAL B 1 349 ? 34.875 -2.904 -3.115 1 68.69 349 VAL B CA 1
ATOM 6227 C C . VAL B 1 349 ? 36.188 -2.699 -3.867 1 68.69 349 VAL B C 1
ATOM 6229 O O . VAL B 1 349 ? 36.844 -1.662 -3.719 1 68.69 349 VAL B O 1
ATOM 6232 N N . ASN B 1 350 ? 36.75 -3.641 -4.539 1 58.81 350 ASN B N 1
ATOM 6233 C CA . ASN B 1 350 ? 38.062 -3.496 -5.125 1 58.81 350 ASN B CA 1
ATOM 6234 C C . ASN B 1 350 ? 38.031 -2.676 -6.414 1 58.81 350 ASN B C 1
ATOM 6236 O O . ASN B 1 350 ? 39.031 -2.566 -7.117 1 58.81 350 ASN B O 1
ATOM 6240 N N . SER B 1 351 ? 36.875 -2.33 -6.719 1 49.75 351 SER B N 1
ATOM 6241 C CA . SER B 1 351 ? 36.906 -1.625 -7.996 1 49.75 351 SER B CA 1
ATOM 6242 C C . SER B 1 351 ? 37.25 -0.151 -7.812 1 49.75 351 SER B C 1
ATOM 6244 O O . SER B 1 351 ? 36.875 0.45 -6.793 1 49.75 351 SER B O 1
ATOM 6246 N N . LYS B 1 352 ? 38.438 0.435 -8.484 1 43.12 352 LYS B N 1
ATOM 6247 C CA . LYS B 1 352 ? 38.969 1.798 -8.5 1 43.12 352 LYS B CA 1
ATOM 6248 C C . LYS B 1 352 ? 37.844 2.822 -8.453 1 43.12 352 LYS B C 1
ATOM 6250 O O . LYS B 1 352 ? 36.688 2.502 -8.758 1 43.12 352 LYS B O 1
ATOM 6255 N N . ASP B 1 353 ? 38.188 4.285 -8.266 1 41.16 353 ASP B N 1
ATOM 6256 C CA . ASP B 1 353 ? 37.625 5.613 -8.062 1 41.16 353 ASP B CA 1
ATOM 6257 C C . ASP B 1 353 ? 36.5 5.883 -9.047 1 41.16 353 ASP B C 1
ATOM 6259 O O . ASP B 1 353 ? 36.719 6.211 -10.211 1 41.16 353 ASP B O 1
ATOM 6263 N N . ARG B 1 354 ? 35.562 5.242 -9.109 1 42.19 354 ARG B N 1
ATOM 6264 C CA . ARG B 1 354 ? 34.531 5.699 -10.023 1 42.19 354 ARG B CA 1
ATOM 6265 C C . ARG B 1 354 ? 34.094 7.121 -9.695 1 42.19 354 ARG B C 1
ATOM 6267 O O . ARG B 1 354 ? 32.969 7.344 -9.227 1 42.19 354 ARG B O 1
ATOM 6274 N N . THR B 1 355 ? 34.844 7.926 -9.07 1 37.69 355 THR B N 1
ATOM 6275 C CA . THR B 1 355 ? 34.375 9.297 -8.898 1 37.69 355 THR B CA 1
ATOM 6276 C C . THR B 1 355 ? 33.656 9.781 -10.164 1 37.69 355 THR B C 1
ATOM 6278 O O . THR B 1 355 ? 33.031 10.844 -10.164 1 37.69 355 THR B O 1
ATOM 6281 N N . THR B 1 356 ? 34.344 9.578 -11.383 1 34.34 356 THR B N 1
ATOM 6282 C CA . THR B 1 356 ? 34.031 10.492 -12.477 1 34.34 356 THR B CA 1
ATOM 6283 C C . THR B 1 356 ? 32.594 10.297 -12.953 1 34.34 356 THR B C 1
ATOM 6285 O O . THR B 1 356 ? 31.828 11.25 -13.023 1 34.34 356 THR B O 1
ATOM 6288 N N . ALA B 1 357 ? 32.562 9.57 -14.352 1 35.03 357 ALA B N 1
ATOM 6289 C CA . ALA B 1 357 ? 31.656 9.781 -15.469 1 35.03 357 ALA B CA 1
ATOM 6290 C C . ALA B 1 357 ? 30.312 9.086 -15.227 1 35.03 357 ALA B C 1
ATOM 6292 O O . ALA B 1 357 ? 30.234 7.855 -15.312 1 35.03 357 ALA B O 1
ATOM 6293 N N . LEU B 1 358 ? 29.609 9.344 -14.219 1 39.5 358 LEU B N 1
ATOM 6294 C CA . LEU B 1 358 ? 28.328 8.656 -14.312 1 39.5 358 LEU B CA 1
ATOM 6295 C C . LEU B 1 358 ? 27.719 8.828 -15.695 1 39.5 358 LEU B C 1
ATOM 6297 O O . LEU B 1 358 ? 26.953 9.773 -15.93 1 39.5 358 LEU B O 1
ATOM 6301 N N . ALA B 1 359 ? 28.391 8.984 -16.688 1 40.59 359 ALA B N 1
ATOM 6302 C CA . ALA B 1 359 ? 27.5 9.133 -17.844 1 40.59 359 ALA B CA 1
ATOM 6303 C C . ALA B 1 359 ? 26.516 7.973 -17.922 1 40.59 359 ALA B C 1
ATOM 6305 O O . ALA B 1 359 ? 26.906 6.805 -17.875 1 40.59 359 ALA B O 1
ATOM 6306 N N . PRO B 1 360 ? 25.219 8.133 -17.562 1 45.38 360 PRO B N 1
ATOM 6307 C CA . PRO B 1 360 ? 24.156 7.129 -17.641 1 45.38 360 PRO B CA 1
ATOM 6308 C C . PRO B 1 360 ? 24.234 6.309 -18.938 1 45.38 360 PRO B C 1
ATOM 6310 O O . PRO B 1 360 ? 24.203 6.867 -20.031 1 45.38 360 PRO B O 1
ATOM 6313 N N . VAL B 1 361 ? 25.125 5.496 -19.141 1 40.88 361 VAL B N 1
ATOM 6314 C CA . VAL B 1 361 ? 24.766 4.707 -20.328 1 40.88 361 VAL B CA 1
ATOM 6315 C C . VAL B 1 361 ? 23.406 4.055 -20.109 1 40.88 361 VAL B C 1
ATOM 6317 O O . VAL B 1 361 ? 23.234 3.244 -19.203 1 40.88 361 VAL B O 1
ATOM 6320 N N . ALA B 1 362 ? 22.438 4.703 -20.438 1 49.06 362 ALA B N 1
ATOM 6321 C CA . ALA B 1 362 ? 21.125 4.098 -20.516 1 49.06 362 ALA B CA 1
ATOM 6322 C C . ALA B 1 362 ? 21.203 2.686 -21.094 1 49.06 362 ALA B C 1
ATOM 6324 O O . ALA B 1 362 ? 21.656 2.488 -22.219 1 49.06 362 ALA B O 1
ATOM 6325 N N . VAL B 1 363 ? 21.5 1.686 -20.281 1 56.69 363 VAL B N 1
ATOM 6326 C CA . VAL B 1 363 ? 21.422 0.34 -20.844 1 56.69 363 VAL B CA 1
ATOM 6327 C C . VAL B 1 363 ? 20.109 0.164 -21.594 1 56.69 363 VAL B C 1
ATOM 6329 O O . VAL B 1 363 ? 19.031 0.16 -20.984 1 56.69 363 VAL B O 1
ATOM 6332 N N . LYS B 1 364 ? 20.062 0.412 -22.812 1 65.75 364 LYS B N 1
ATOM 6333 C CA . LYS B 1 364 ? 18.953 0.235 -23.734 1 65.75 364 LYS B CA 1
ATOM 6334 C C . LYS B 1 364 ? 18.281 -1.126 -23.547 1 65.75 364 LYS B C 1
ATOM 6336 O O . LYS B 1 364 ? 18.969 -2.139 -23.391 1 65.75 364 LYS B O 1
ATOM 6341 N N . ASN B 1 365 ? 17.094 -1.292 -22.891 1 87.06 365 ASN B N 1
ATOM 6342 C CA . ASN B 1 365 ? 16.188 -2.436 -22.891 1 87.06 365 ASN B CA 1
ATOM 6343 C C . ASN B 1 365 ? 16.25 -3.209 -21.578 1 87.06 365 ASN B C 1
ATOM 6345 O O . ASN B 1 365 ? 16.078 -4.426 -21.562 1 87.06 365 ASN B O 1
ATOM 6349 N N . THR B 1 366 ? 16.828 -2.52 -20.516 1 91.81 366 THR B N 1
ATOM 6350 C CA . THR B 1 366 ? 16.844 -3.17 -19.219 1 91.81 366 THR B CA 1
ATOM 6351 C C . THR B 1 366 ? 15.625 -2.754 -18.391 1 91.81 366 THR B C 1
ATOM 6353 O O . THR B 1 366 ? 15.281 -1.569 -18.344 1 91.81 366 THR B O 1
ATOM 6356 N N . HIS B 1 367 ? 14.984 -3.727 -17.812 1 94.44 367 HIS B N 1
ATOM 6357 C CA . HIS B 1 367 ? 13.844 -3.512 -16.938 1 94.44 367 HIS B CA 1
ATOM 6358 C C . HIS B 1 367 ? 14.148 -3.988 -15.516 1 94.44 367 HIS B C 1
ATOM 6360 O O . HIS B 1 367 ? 14.75 -5.047 -15.336 1 94.44 367 HIS B O 1
ATOM 6366 N N . LEU B 1 368 ? 13.844 -3.14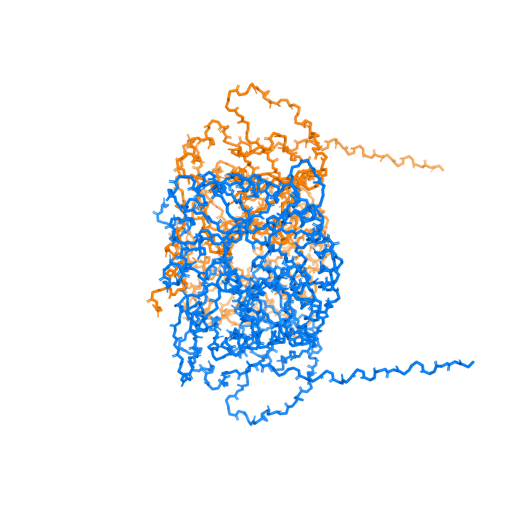1 -14.57 1 97 368 LEU B N 1
ATOM 6367 C CA . LEU B 1 368 ? 14.016 -3.484 -13.164 1 97 368 LEU B CA 1
ATOM 6368 C C . LEU B 1 368 ? 12.68 -3.848 -12.523 1 97 368 LEU B C 1
ATOM 6370 O O . LEU B 1 368 ? 11.734 -3.057 -12.562 1 97 368 LEU B O 1
ATOM 6374 N N . ALA B 1 369 ? 12.586 -5.074 -12 1 97.44 369 ALA B N 1
ATOM 6375 C CA . ALA B 1 369 ? 11.344 -5.57 -11.414 1 97.44 369 ALA B CA 1
ATOM 6376 C C . ALA B 1 369 ? 11.57 -6.082 -9.992 1 97.44 369 ALA B C 1
ATOM 6378 O O . ALA B 1 369 ? 12.711 -6.305 -9.586 1 97.44 369 ALA B O 1
ATOM 6379 N N . GLY B 1 370 ? 10.453 -6.141 -9.242 1 98.31 370 GLY B N 1
ATOM 6380 C CA . GLY B 1 370 ? 10.523 -6.621 -7.875 1 98.31 370 GLY B CA 1
ATOM 6381 C C . GLY B 1 370 ? 10.102 -8.07 -7.727 1 98.31 370 GLY B C 1
ATOM 6382 O O . GLY B 1 370 ? 9.852 -8.75 -8.719 1 98.31 370 GLY B O 1
ATOM 6383 N N . ARG B 1 371 ? 10.039 -8.547 -6.504 1 98.19 371 ARG B N 1
ATOM 6384 C CA . ARG B 1 371 ? 9.875 -9.961 -6.195 1 98.19 371 ARG B CA 1
ATOM 6385 C C . ARG B 1 371 ? 8.398 -10.352 -6.184 1 98.19 371 ARG B C 1
ATOM 6387 O O . ARG B 1 371 ? 8.07 -11.539 -6.125 1 98.19 371 ARG B O 1
ATOM 6394 N N . LEU B 1 372 ? 7.488 -9.383 -6.199 1 98 372 LEU B N 1
ATOM 6395 C CA . LEU B 1 372 ? 6.07 -9.695 -6.043 1 98 372 LEU B CA 1
ATOM 6396 C C . LEU B 1 372 ? 5.484 -10.234 -7.344 1 98 372 LEU B C 1
ATOM 6398 O O . LEU B 1 372 ? 5.84 -9.766 -8.43 1 98 372 LEU B O 1
ATOM 6402 N N . CYS B 1 373 ? 4.594 -11.188 -7.223 1 96.88 373 CYS B N 1
ATOM 6403 C CA . CYS B 1 373 ? 3.854 -11.672 -8.383 1 96.88 373 CYS B CA 1
ATOM 6404 C C . CYS B 1 373 ? 2.697 -10.742 -8.727 1 96.88 373 CYS B C 1
ATOM 6406 O O . CYS B 1 373 ? 1.532 -11.117 -8.602 1 96.88 373 CYS B O 1
ATOM 6408 N N . ASP B 1 374 ? 3.074 -9.586 -9.141 1 95.75 374 ASP B N 1
ATOM 6409 C CA . ASP B 1 374 ? 2.145 -8.516 -9.492 1 95.75 374 ASP B CA 1
ATOM 6410 C C . ASP B 1 374 ? 2.715 -7.641 -10.609 1 95.75 374 ASP B C 1
ATOM 6412 O O . ASP B 1 374 ? 3.887 -7.262 -10.562 1 95.75 374 ASP B O 1
ATOM 6416 N N . THR B 1 375 ? 1.903 -7.348 -11.57 1 92.88 375 THR B N 1
ATOM 6417 C CA . THR B 1 375 ? 2.338 -6.633 -12.766 1 92.88 375 THR B CA 1
ATOM 6418 C C . THR B 1 375 ? 2.838 -5.234 -12.406 1 92.88 375 THR B C 1
ATOM 6420 O O . THR B 1 375 ? 3.688 -4.676 -13.102 1 92.88 375 THR B O 1
ATOM 6423 N N . TYR B 1 376 ? 2.363 -4.699 -11.312 1 94.31 376 TYR B N 1
ATOM 6424 C CA . TYR B 1 376 ? 2.73 -3.338 -10.938 1 94.31 376 TYR B CA 1
ATOM 6425 C C . TYR B 1 376 ? 4.051 -3.318 -10.18 1 94.31 376 TYR B C 1
ATOM 6427 O O . TYR B 1 376 ? 4.578 -2.248 -9.859 1 94.31 376 TYR B O 1
ATOM 6435 N N . ASP B 1 377 ? 4.59 -4.457 -9.945 1 97.06 377 ASP B N 1
ATOM 6436 C CA . ASP B 1 377 ? 5.832 -4.523 -9.18 1 97.06 377 ASP B CA 1
ATOM 6437 C C . ASP B 1 377 ? 7.047 -4.363 -10.094 1 97.06 377 ASP B C 1
ATOM 6439 O O . ASP B 1 377 ? 7.863 -5.277 -10.211 1 97.06 377 ASP B O 1
ATOM 6443 N N . VAL B 1 378 ? 7.18 -3.205 -10.688 1 96.62 378 VAL B N 1
ATOM 6444 C CA . VAL B 1 378 ? 8.281 -2.748 -11.523 1 96.62 378 VAL B CA 1
ATOM 6445 C C . VAL B 1 378 ? 8.789 -1.397 -11.023 1 96.62 378 VAL B C 1
ATOM 6447 O O . VAL B 1 378 ? 8.031 -0.627 -10.43 1 96.62 378 VAL B O 1
ATOM 6450 N N . PHE B 1 379 ? 10.039 -1.166 -11.188 1 97.31 379 PHE B N 1
ATOM 6451 C CA . PHE B 1 379 ? 10.641 0.089 -10.758 1 97.31 379 PHE B CA 1
ATOM 6452 C C . PHE B 1 379 ? 11.039 0.944 -11.953 1 97.31 379 PHE B C 1
ATOM 6454 O O . PHE B 1 379 ? 12 0.63 -12.656 1 97.31 379 PHE B O 1
ATOM 6461 N N . PRO B 1 380 ? 10.328 2.025 -12.164 1 95.5 380 PRO B N 1
ATOM 6462 C CA . PRO B 1 380 ? 10.773 2.934 -13.219 1 95.5 380 PRO B CA 1
ATOM 6463 C C . PRO B 1 380 ? 12.188 3.463 -12.992 1 95.5 380 PRO B C 1
ATOM 6465 O O . PRO B 1 380 ? 12.578 3.715 -11.852 1 95.5 380 PRO B O 1
ATOM 6468 N N . LEU B 1 381 ? 12.836 3.682 -14.062 1 93.31 381 LEU B N 1
ATOM 6469 C CA . LEU B 1 381 ? 14.227 4.102 -13.953 1 93.31 381 LEU B CA 1
ATOM 6470 C C . LEU B 1 381 ? 14.344 5.621 -13.984 1 93.31 381 LEU B C 1
ATOM 6472 O O . LEU B 1 381 ? 13.719 6.277 -14.82 1 93.31 381 LEU B O 1
ATOM 6476 N N . SER B 1 382 ? 15.102 6.102 -13.023 1 93.19 382 SER B N 1
ATOM 6477 C CA . SER B 1 382 ? 15.477 7.512 -13.047 1 93.19 382 SER B CA 1
ATOM 6478 C C . SER B 1 382 ? 16.484 7.797 -14.156 1 93.19 382 SER B C 1
ATOM 6480 O O . SER B 1 382 ? 17.25 6.922 -14.547 1 93.19 382 SER B O 1
ATOM 6482 N N . LYS B 1 383 ? 16.578 9.039 -14.617 1 90.5 383 LYS B N 1
ATOM 6483 C CA . LYS B 1 383 ? 17.531 9.469 -15.633 1 90.5 383 LYS B CA 1
ATOM 6484 C C . LYS B 1 383 ? 18.969 9.312 -15.133 1 90.5 383 LYS B C 1
ATOM 6486 O O . LYS B 1 383 ? 19.906 9.227 -15.938 1 90.5 383 LYS B O 1
ATOM 6491 N N . VAL B 1 384 ? 19.078 9.234 -13.836 1 91.12 384 VAL B N 1
ATOM 6492 C CA . VAL B 1 384 ? 20.422 9.219 -13.281 1 91.12 384 VAL B CA 1
ATOM 6493 C C . VAL B 1 384 ? 20.766 7.809 -12.789 1 91.12 384 VAL B C 1
ATOM 6495 O O . VAL B 1 384 ? 21.797 7.598 -12.148 1 91.12 384 VAL B O 1
ATOM 6498 N N . SER B 1 385 ? 19.875 6.895 -13.094 1 92.75 385 SER B N 1
ATOM 6499 C CA . SER B 1 385 ? 20.109 5.523 -12.664 1 92.75 385 SER B CA 1
ATOM 6500 C C . SER B 1 385 ? 21.266 4.891 -13.453 1 92.75 385 SER B C 1
ATOM 6502 O O . SER B 1 385 ? 21.438 5.188 -14.633 1 92.75 385 SER B O 1
ATOM 6504 N N . ASP B 1 386 ? 22.016 4.059 -12.773 1 92.06 386 ASP B N 1
ATOM 6505 C CA . ASP B 1 386 ? 23.078 3.273 -13.383 1 92.06 386 ASP B CA 1
ATOM 6506 C C . ASP B 1 386 ? 22.922 1.789 -13.07 1 92.06 386 ASP B C 1
ATOM 6508 O O . ASP B 1 386 ? 23.312 1.332 -11.992 1 92.06 386 ASP B O 1
ATOM 6512 N N . LEU B 1 387 ? 22.484 1.091 -14.039 1 92.75 387 LEU B N 1
ATOM 6513 C CA . LEU B 1 387 ? 22.25 -0.336 -13.859 1 92.75 387 LEU B CA 1
ATOM 6514 C C . LEU B 1 387 ? 23.266 -1.164 -14.617 1 92.75 387 LEU B C 1
ATOM 6516 O O . LEU B 1 387 ? 23.047 -2.344 -14.891 1 92.75 387 LEU B O 1
ATOM 6520 N N . ASN B 1 388 ? 24.312 -0.504 -14.836 1 87.38 388 ASN B N 1
ATOM 6521 C CA . ASN B 1 388 ? 25.391 -1.271 -15.453 1 87.38 388 ASN B CA 1
ATOM 6522 C C . ASN B 1 388 ? 25.859 -2.4 -14.539 1 87.38 388 ASN B C 1
ATOM 6524 O O . ASN B 1 388 ? 25.875 -2.256 -13.32 1 87.38 388 ASN B O 1
ATOM 6528 N N . GLU B 1 389 ? 26.078 -3.555 -15.047 1 89.5 389 GLU B N 1
ATOM 6529 C CA . GLU B 1 389 ? 26.609 -4.715 -14.336 1 89.5 389 GLU B CA 1
ATOM 6530 C C . GLU B 1 389 ? 25.531 -5.352 -13.453 1 89.5 389 GLU B C 1
ATOM 6532 O O . GLU B 1 389 ? 25.828 -5.801 -12.344 1 89.5 389 GLU B O 1
ATOM 6537 N N . SER B 1 390 ? 24.375 -5.148 -13.836 1 94.56 390 SER B N 1
ATOM 6538 C CA . SER B 1 390 ? 23.281 -5.805 -13.109 1 94.56 390 SER B CA 1
ATOM 6539 C C . SER B 1 390 ? 23.344 -7.32 -13.281 1 94.56 390 SER B C 1
ATOM 6541 O O . SER B 1 390 ? 22.812 -7.859 -14.258 1 94.56 390 SER B O 1
ATOM 6543 N N . GLU B 1 391 ? 23.953 -7.965 -12.344 1 95.5 391 GLU B N 1
ATOM 6544 C CA . GLU B 1 391 ? 24.094 -9.414 -12.344 1 95.5 391 GLU B CA 1
ATOM 6545 C C . GLU B 1 391 ? 23.562 -10.016 -11.047 1 95.5 391 GLU B C 1
ATOM 6547 O O . GLU B 1 391 ? 23.578 -9.367 -10 1 95.5 391 GLU B O 1
ATOM 6552 N N . VAL B 1 392 ? 23.188 -11.25 -11.188 1 97.56 392 VAL B N 1
ATOM 6553 C CA . VAL B 1 392 ? 22.656 -11.953 -10.023 1 97.56 392 VAL B CA 1
ATOM 6554 C C . VAL B 1 392 ? 23.703 -11.953 -8.906 1 97.56 392 VAL B C 1
ATOM 6556 O O . VAL B 1 392 ? 24.891 -12.203 -9.156 1 97.56 392 VAL B O 1
ATOM 6559 N N . GLY B 1 393 ? 23.281 -11.617 -7.715 1 96.5 393 GLY B N 1
ATOM 6560 C CA . GLY B 1 393 ? 24.172 -11.602 -6.57 1 96.5 393 GLY B CA 1
ATOM 6561 C C . GLY B 1 393 ? 24.672 -10.211 -6.223 1 96.5 393 GLY B C 1
ATOM 6562 O O . GLY B 1 393 ? 25.078 -9.961 -5.086 1 96.5 393 GLY B O 1
ATOM 6563 N N . ARG B 1 394 ? 24.625 -9.289 -7.184 1 97 394 ARG B N 1
ATOM 6564 C CA . ARG B 1 394 ? 25.016 -7.898 -6.938 1 97 394 ARG B CA 1
ATOM 6565 C C . ARG B 1 394 ? 23.922 -7.156 -6.176 1 97 394 ARG B C 1
ATOM 6567 O O . ARG B 1 394 ? 22.781 -7.629 -6.105 1 97 394 ARG B O 1
ATOM 6574 N N . TYR B 1 395 ? 24.344 -6.062 -5.582 1 97.88 395 TYR B N 1
ATOM 6575 C CA . TYR B 1 395 ? 23.406 -5.238 -4.832 1 97.88 395 TYR B CA 1
ATOM 6576 C C . TYR B 1 395 ? 23.047 -3.971 -5.602 1 97.88 395 TYR B C 1
ATOM 6578 O O . TYR B 1 395 ? 23.875 -3.455 -6.367 1 97.88 395 TYR B O 1
ATOM 6586 N N . ILE B 1 396 ? 21.828 -3.518 -5.434 1 97.62 396 ILE B N 1
ATOM 6587 C CA . ILE B 1 396 ? 21.344 -2.254 -5.98 1 97.62 396 ILE B CA 1
ATOM 6588 C C . ILE B 1 396 ? 20.891 -1.335 -4.848 1 97.62 396 ILE B C 1
ATOM 6590 O O . ILE B 1 396 ? 20.234 -1.777 -3.908 1 97.62 396 ILE B O 1
ATOM 6594 N N . SER B 1 397 ? 21.297 -0.086 -4.953 1 97.75 397 SER B N 1
ATOM 6595 C CA . SER B 1 397 ? 20.828 0.939 -4.027 1 97.75 397 SER B CA 1
ATOM 6596 C C . SER B 1 397 ? 19.734 1.791 -4.656 1 97.75 397 SER B C 1
ATOM 6598 O O . SER B 1 397 ? 19.859 2.232 -5.801 1 97.75 397 SER B O 1
ATOM 6600 N N . PHE B 1 398 ? 18.641 1.919 -3.986 1 98.44 398 PHE B N 1
ATOM 6601 C CA . PHE B 1 398 ? 17.625 2.934 -4.266 1 98.44 398 PHE B CA 1
ATOM 6602 C C . PHE B 1 398 ? 17.828 4.16 -3.383 1 98.44 398 PHE B C 1
ATOM 6604 O O . PHE B 1 398 ? 17.859 4.051 -2.156 1 98.44 398 PHE B O 1
ATOM 6611 N N . TYR B 1 399 ? 17.938 5.32 -4.016 1 97.88 399 TYR B N 1
ATOM 6612 C CA . TYR B 1 399 ? 18.219 6.535 -3.26 1 97.88 399 TYR B CA 1
ATOM 6613 C C . TYR B 1 399 ? 16.953 7.355 -3.051 1 97.88 399 TYR B C 1
ATOM 6615 O O . TYR B 1 399 ? 15.969 7.184 -3.777 1 97.88 399 TYR B O 1
ATOM 6623 N N . ASN B 1 400 ? 16.984 8.195 -1.985 1 98.19 400 ASN B N 1
ATOM 6624 C CA . ASN B 1 400 ? 15.938 9.164 -1.658 1 98.19 400 ASN B CA 1
ATOM 6625 C C . ASN B 1 400 ? 14.625 8.477 -1.313 1 98.19 400 ASN B C 1
ATOM 6627 O O . ASN B 1 400 ? 13.555 8.906 -1.753 1 98.19 400 ASN B O 1
ATOM 6631 N N . VAL B 1 401 ? 14.758 7.344 -0.527 1 98.5 401 VAL B N 1
ATOM 6632 C CA . VAL B 1 401 ? 13.578 6.547 -0.193 1 98.5 401 VAL B CA 1
ATOM 6633 C C . VAL B 1 401 ? 13.133 6.859 1.234 1 98.5 401 VAL B C 1
ATOM 6635 O O . VAL B 1 401 ? 12.32 6.133 1.81 1 98.5 401 VAL B O 1
ATOM 6638 N N . GLY B 1 402 ? 13.625 7.941 1.801 1 98.69 402 GLY B N 1
ATOM 6639 C CA . GLY B 1 402 ? 13.352 8.219 3.201 1 98.69 402 GLY B CA 1
ATOM 6640 C C . GLY B 1 402 ? 11.906 8.594 3.461 1 98.69 402 GLY B C 1
ATOM 6641 O O . GLY B 1 402 ? 11.414 8.477 4.586 1 98.69 402 GLY B O 1
ATOM 6642 N N . ALA B 1 403 ? 11.297 9.102 2.469 1 98.31 403 ALA B N 1
ATOM 6643 C CA . ALA B 1 403 ? 9.906 9.531 2.604 1 98.31 403 ALA B CA 1
ATOM 6644 C C . ALA B 1 403 ? 8.961 8.547 1.913 1 98.31 403 ALA B C 1
ATOM 6646 O O . ALA B 1 403 ? 9.195 8.156 0.767 1 98.31 403 ALA B O 1
ATOM 6647 N N . TYR B 1 404 ? 7.902 8.125 2.688 1 97.56 404 TYR B N 1
ATOM 6648 C CA . TYR B 1 404 ? 6.766 7.379 2.146 1 97.56 404 TYR B CA 1
ATOM 6649 C C . TYR B 1 404 ? 7.211 6.027 1.604 1 97.56 404 TYR B C 1
ATOM 6651 O O . TYR B 1 404 ? 6.82 5.637 0.5 1 97.56 404 TYR B O 1
ATOM 6659 N N . SER B 1 405 ? 8.109 5.391 2.271 1 97.94 405 SER B N 1
ATOM 6660 C CA . SER B 1 405 ? 8.508 4.012 2.008 1 97.94 405 SER B CA 1
ATOM 6661 C C . SER B 1 405 ? 8.227 3.115 3.211 1 97.94 405 SER B C 1
ATOM 6663 O O . SER B 1 405 ? 7.223 2.395 3.236 1 97.94 405 SER B O 1
ATOM 6665 N N . VAL B 1 406 ? 8.898 3.463 4.332 1 97.81 406 VAL B N 1
ATOM 6666 C CA . VAL B 1 406 ? 8.773 2.676 5.555 1 97.81 406 VAL B CA 1
ATOM 6667 C C . VAL B 1 406 ? 7.316 2.678 6.023 1 97.81 406 VAL B C 1
ATOM 6669 O O . VAL B 1 406 ? 6.809 1.659 6.496 1 97.81 406 VAL B O 1
ATOM 6672 N N . VAL B 1 407 ? 6.629 3.719 5.773 1 98.5 407 VAL B N 1
ATOM 6673 C CA . VAL B 1 407 ? 5.293 3.943 6.32 1 98.5 407 VAL B CA 1
ATOM 6674 C C . VAL B 1 407 ? 4.266 3.139 5.527 1 98.5 407 VAL B C 1
ATOM 6676 O O . VAL B 1 407 ? 3.121 2.986 5.953 1 98.5 407 VAL B O 1
ATOM 6679 N N . PHE B 1 408 ? 4.73 2.59 4.379 1 98.31 408 PHE B N 1
ATOM 6680 C CA . PHE B 1 408 ? 3.838 1.83 3.51 1 98.31 408 PHE B CA 1
ATOM 6681 C C . PHE B 1 408 ? 4.188 0.347 3.539 1 98.31 408 PHE B C 1
ATOM 6683 O O . PHE B 1 408 ? 3.625 -0.444 2.779 1 98.31 408 PHE B O 1
ATOM 6690 N N . ASN B 1 409 ? 5.121 -0.094 4.359 1 98.44 409 ASN B N 1
ATOM 6691 C CA . ASN B 1 409 ? 5.461 -1.513 4.379 1 98.44 409 ASN B CA 1
ATOM 6692 C C . ASN B 1 409 ? 4.23 -2.379 4.629 1 98.44 409 ASN B C 1
ATOM 6694 O O . ASN B 1 409 ? 3.557 -2.23 5.648 1 98.44 409 ASN B O 1
ATOM 6698 N N . MET B 1 410 ? 3.895 -3.205 3.67 1 98.31 410 MET B N 1
ATOM 6699 C CA . MET B 1 410 ? 2.725 -4.074 3.756 1 98.31 410 MET B CA 1
ATOM 6700 C C . MET B 1 410 ? 3.115 -5.535 3.555 1 98.31 410 MET B C 1
ATOM 6702 O O . MET B 1 410 ? 4.16 -5.828 2.969 1 98.31 410 MET B O 1
ATOM 6706 N N . PRO B 1 411 ? 2.26 -6.418 3.984 1 98.5 411 PRO B N 1
ATOM 6707 C CA . PRO B 1 411 ? 2.648 -7.828 3.984 1 98.5 411 PRO B CA 1
ATOM 6708 C C . PRO B 1 411 ? 2.189 -8.57 2.73 1 98.5 411 PRO B C 1
ATOM 6710 O O . PRO B 1 411 ? 2.002 -9.789 2.762 1 98.5 411 PRO B O 1
ATOM 6713 N N . PHE B 1 412 ? 2.031 -7.871 1.629 1 98.56 412 PHE B N 1
ATOM 6714 C CA . PHE B 1 412 ? 1.616 -8.539 0.401 1 98.56 412 PHE B CA 1
ATOM 6715 C C . PHE B 1 412 ? 2.537 -9.711 0.084 1 98.56 412 PHE B C 1
ATOM 6717 O O . PHE B 1 412 ? 3.758 -9.602 0.207 1 98.56 412 PHE B O 1
ATOM 6724 N N . HIS B 1 413 ? 1.95 -10.914 -0.255 1 98.56 413 HIS B N 1
ATOM 6725 C CA . HIS B 1 413 ? 2.654 -12.18 -0.462 1 98.56 413 HIS B CA 1
ATOM 6726 C C . HIS B 1 413 ? 3.32 -12.656 0.824 1 98.56 413 HIS B C 1
ATOM 6728 O O . HIS B 1 413 ? 4.355 -13.328 0.78 1 98.56 413 HIS B O 1
ATOM 6734 N N . CYS B 1 414 ? 2.768 -12.195 1.978 1 98.44 414 CYS B N 1
ATOM 6735 C CA . CYS B 1 414 ? 3.295 -12.547 3.293 1 98.44 414 CYS B CA 1
ATOM 6736 C C . CYS B 1 414 ? 4.738 -12.086 3.441 1 98.44 414 CYS B C 1
ATOM 6738 O O . CYS B 1 414 ? 5.566 -12.789 4.023 1 98.44 414 CYS B O 1
ATOM 6740 N N . GLN B 1 415 ? 5.043 -10.969 2.828 1 98.06 415 GLN B N 1
ATOM 6741 C CA . GLN B 1 415 ? 6.363 -10.375 3.004 1 98.06 415 GLN B CA 1
ATOM 6742 C C . GLN B 1 415 ? 6.512 -9.773 4.398 1 98.06 415 GLN B C 1
ATOM 6744 O O . GLN B 1 415 ? 5.527 -9.383 5.023 1 98.06 415 GLN B O 1
ATOM 6749 N N . THR B 1 416 ? 7.723 -9.711 4.887 1 97.06 416 THR B N 1
ATOM 6750 C CA . THR B 1 416 ? 8.031 -9.133 6.191 1 97.06 416 THR B CA 1
ATOM 6751 C C . THR B 1 416 ? 8.617 -7.734 6.039 1 97.06 416 THR B C 1
ATOM 6753 O O . THR B 1 416 ? 8.961 -7.316 4.934 1 97.06 416 THR B O 1
ATOM 6756 N N . LYS B 1 417 ? 8.68 -7 7.09 1 98 417 LYS B N 1
ATOM 6757 C CA . LYS B 1 417 ? 9.32 -5.688 7.098 1 98 417 LYS B CA 1
ATOM 6758 C C . LYS B 1 417 ? 10.836 -5.816 7.195 1 98 417 LYS B C 1
ATOM 6760 O O . LYS B 1 417 ? 11.352 -6.605 7.988 1 98 417 LYS B O 1
ATOM 6765 N N . PRO B 1 418 ? 11.586 -5.062 6.414 1 98.5 418 PRO B N 1
ATOM 6766 C CA . PRO B 1 418 ? 13.047 -5.117 6.484 1 98.5 418 PRO B CA 1
ATOM 6767 C C . PRO B 1 418 ? 13.609 -4.391 7.707 1 98.5 418 PRO B C 1
ATOM 6769 O O . PRO B 1 418 ? 12.938 -3.525 8.273 1 98.5 418 PRO B O 1
ATOM 6772 N N . PRO B 1 419 ? 14.82 -4.715 8.109 1 98.69 419 PRO B N 1
ATOM 6773 C CA . PRO B 1 419 ? 15.523 -3.93 9.133 1 98.69 419 PRO B CA 1
ATOM 6774 C C . PRO B 1 419 ? 15.883 -2.527 8.648 1 98.69 419 PRO B C 1
ATOM 6776 O O . PRO B 1 419 ? 15.898 -2.27 7.441 1 98.69 419 PRO B O 1
ATOM 6779 N N . ILE B 1 420 ? 16.078 -1.635 9.609 1 98.88 420 ILE B N 1
ATOM 6780 C CA . ILE B 1 420 ? 16.594 -0.29 9.367 1 98.88 420 ILE B CA 1
ATOM 6781 C C . ILE B 1 420 ? 17.859 -0.062 10.188 1 98.88 420 ILE B C 1
ATOM 6783 O O . ILE B 1 420 ? 17.875 -0.275 11.398 1 98.88 420 ILE B O 1
ATOM 6787 N N . VAL B 1 421 ? 18.922 0.325 9.531 1 98.88 421 VAL B N 1
ATOM 6788 C CA . VAL B 1 421 ? 20.172 0.68 10.188 1 98.88 421 VAL B CA 1
ATOM 6789 C C . VAL B 1 421 ? 20.453 2.17 9.992 1 98.88 421 VAL B C 1
ATOM 6791 O O . VAL B 1 421 ? 20.328 2.695 8.883 1 98.88 421 VAL B O 1
ATOM 6794 N N . MET B 1 422 ? 20.828 2.838 11.031 1 98.69 422 MET B N 1
ATOM 6795 C CA . MET B 1 422 ? 21.094 4.27 10.992 1 98.69 422 MET B CA 1
ATOM 6796 C C . MET B 1 422 ? 22.578 4.547 11.266 1 98.69 422 MET B C 1
ATOM 6798 O O . MET B 1 422 ? 23.156 3.955 12.172 1 98.69 422 MET B O 1
ATOM 6802 N N . LYS B 1 423 ? 23.172 5.273 10.398 1 98.62 423 LYS B N 1
ATOM 6803 C CA . LYS B 1 423 ? 24.469 5.875 10.703 1 98.62 423 LYS B CA 1
ATOM 6804 C C . LYS B 1 423 ? 24.312 7.125 11.562 1 98.62 423 LYS B C 1
ATOM 6806 O O . LYS B 1 423 ? 23.797 8.141 11.102 1 98.62 423 LYS B O 1
ATOM 6811 N N . ASP B 1 424 ? 24.781 7.059 12.758 1 96.88 424 ASP B N 1
ATOM 6812 C CA . ASP B 1 424 ? 24.609 8.195 13.648 1 96.88 424 ASP B CA 1
ATOM 6813 C C . ASP B 1 424 ? 25.625 9.297 13.359 1 96.88 424 ASP B C 1
ATOM 6815 O O . ASP B 1 424 ? 26.438 9.156 12.445 1 96.88 424 ASP B O 1
ATOM 6819 N N . SER B 1 425 ? 25.562 10.32 14.102 1 96.06 425 SER B N 1
ATOM 6820 C CA . SER B 1 425 ? 26.391 11.5 13.82 1 96.06 425 SER B CA 1
ATOM 6821 C C . SER B 1 425 ? 27.859 11.234 14.133 1 96.06 425 SER B C 1
ATOM 6823 O O . SER B 1 425 ? 28.734 11.969 13.68 1 96.06 425 SER B O 1
ATOM 6825 N N . ASP B 1 426 ? 28.172 10.172 14.859 1 96.44 426 ASP B N 1
ATOM 6826 C CA . ASP B 1 426 ? 29.547 9.773 15.133 1 96.44 426 ASP B CA 1
ATOM 6827 C C . ASP B 1 426 ? 30.062 8.828 14.055 1 96.44 426 ASP B C 1
ATOM 6829 O O . ASP B 1 426 ? 31.219 8.391 14.102 1 96.44 426 ASP B O 1
ATOM 6833 N N . GLY B 1 427 ? 29.203 8.5 13.18 1 96.19 427 GLY B N 1
ATOM 6834 C CA . GLY B 1 427 ? 29.609 7.641 12.078 1 96.19 427 GLY B CA 1
ATOM 6835 C C . GLY B 1 427 ? 29.406 6.168 12.367 1 96.19 427 GLY B C 1
ATOM 6836 O O . GLY B 1 427 ? 29.797 5.312 11.562 1 96.19 427 GLY B O 1
ATOM 6837 N N . LYS B 1 428 ? 28.812 5.879 13.438 1 97.25 428 LYS B N 1
ATOM 6838 C CA . LYS B 1 428 ? 28.578 4.492 13.82 1 97.25 428 LYS B CA 1
ATOM 6839 C C . LYS B 1 428 ? 27.234 3.992 13.312 1 97.25 428 LYS B C 1
ATOM 6841 O O . LYS B 1 428 ? 26.234 4.727 13.336 1 97.25 428 LYS B O 1
ATOM 6846 N N . PHE B 1 429 ? 27.203 2.732 12.891 1 98.06 429 PHE B N 1
ATOM 6847 C CA . PHE B 1 429 ? 25.984 2.098 12.43 1 98.06 429 PHE B CA 1
ATOM 6848 C C . PHE B 1 429 ? 25.266 1.407 13.578 1 98.06 429 PHE B C 1
ATOM 6850 O O . PHE B 1 429 ? 25.891 0.688 14.367 1 98.06 429 PHE B O 1
ATOM 6857 N N . ARG B 1 430 ? 24.016 1.649 13.641 1 97.25 430 ARG B N 1
ATOM 6858 C CA . ARG B 1 430 ? 23.219 1.004 14.672 1 97.25 430 ARG B CA 1
ATOM 6859 C C . ARG B 1 430 ? 21.875 0.531 14.109 1 97.25 430 ARG B C 1
ATOM 6861 O O . ARG B 1 430 ? 21.266 1.215 13.281 1 97.25 430 ARG B O 1
ATOM 6868 N N . LEU B 1 431 ? 21.438 -0.639 14.57 1 98.31 431 LEU B N 1
ATOM 6869 C CA . LEU B 1 431 ? 20.125 -1.164 14.219 1 98.31 431 LEU B CA 1
ATOM 6870 C C . LEU B 1 431 ? 19.016 -0.373 14.914 1 98.31 431 LEU B C 1
ATOM 6872 O O . LEU B 1 431 ? 19.031 -0.232 16.141 1 98.31 431 LEU B O 1
ATOM 6876 N N . VAL B 1 432 ? 18.047 0.139 14.117 1 98.56 432 VAL B N 1
ATOM 6877 C CA . VAL B 1 432 ? 17.016 0.953 14.742 1 98.56 432 VAL B CA 1
ATOM 6878 C C . VAL B 1 432 ? 15.648 0.319 14.508 1 98.56 432 VAL B C 1
ATOM 6880 O O . VAL B 1 432 ? 14.656 0.747 15.102 1 98.56 432 VAL B O 1
ATOM 6883 N N . ARG B 1 433 ? 15.57 -0.644 13.695 1 98.38 433 ARG B N 1
ATOM 6884 C CA . ARG B 1 433 ? 14.438 -1.547 13.531 1 98.38 433 ARG B CA 1
ATOM 6885 C C . ARG B 1 433 ? 14.906 -2.957 13.188 1 98.38 433 ARG B C 1
ATOM 6887 O O . ARG B 1 433 ? 15.617 -3.154 12.203 1 98.38 433 ARG B O 1
ATOM 6894 N N . LYS B 1 434 ? 14.492 -3.939 13.836 1 97.69 434 LYS B N 1
ATOM 6895 C CA . LYS B 1 434 ? 14.953 -5.312 13.656 1 97.69 434 LYS B CA 1
ATOM 6896 C C . LYS B 1 434 ? 14.312 -5.949 12.43 1 97.69 434 LYS B C 1
ATOM 6898 O O . LYS B 1 434 ? 14.898 -6.832 11.797 1 97.69 434 LYS B O 1
ATOM 6903 N N . GLY B 1 435 ? 13.148 -5.5 11.992 1 97.25 435 GLY B N 1
ATOM 6904 C CA . GLY B 1 435 ? 12.344 -6.211 11.008 1 97.25 435 GLY B CA 1
ATOM 6905 C C . GLY B 1 435 ? 11.398 -7.227 11.633 1 97.25 435 GLY B C 1
ATOM 6906 O O . GLY B 1 435 ? 11.383 -7.402 12.852 1 97.25 435 GLY B O 1
ATOM 6907 N N . THR B 1 436 ? 10.539 -7.801 10.805 1 97.62 436 THR B N 1
ATOM 6908 C CA . THR B 1 436 ? 9.586 -8.789 11.297 1 97.62 436 THR B CA 1
ATOM 6909 C C . THR B 1 436 ? 9.867 -10.164 10.68 1 97.62 436 THR B C 1
ATOM 6911 O O . THR B 1 436 ? 10.695 -10.281 9.773 1 97.62 436 THR B O 1
ATOM 6914 N N . THR B 1 437 ? 9.242 -11.219 11.234 1 97.88 437 THR B N 1
ATOM 6915 C CA . THR B 1 437 ? 9.414 -12.586 10.758 1 97.88 437 THR B CA 1
ATOM 6916 C C . THR B 1 437 ? 8.094 -13.141 10.227 1 97.88 437 THR B C 1
ATOM 6918 O O . THR B 1 437 ? 7.031 -12.555 10.469 1 97.88 437 THR B O 1
ATOM 6921 N N . TYR B 1 438 ? 8.203 -14.25 9.539 1 98.31 438 TYR B N 1
ATOM 6922 C CA . TYR B 1 438 ? 7.004 -14.93 9.062 1 98.31 438 TYR B CA 1
ATOM 6923 C C . TYR B 1 438 ? 6.121 -15.359 10.227 1 98.31 438 TYR B C 1
ATOM 6925 O O . TYR B 1 438 ? 4.895 -15.25 10.156 1 98.31 438 TYR B O 1
ATOM 6933 N N . GLU B 1 439 ? 6.746 -15.773 11.273 1 97.88 439 GLU B N 1
ATOM 6934 C CA . GLU B 1 439 ? 6.012 -16.203 12.461 1 97.88 439 GLU B CA 1
ATOM 6935 C C . GLU B 1 439 ? 5.23 -15.055 13.078 1 97.88 439 GLU B C 1
ATOM 6937 O O . GLU B 1 439 ? 4.066 -15.219 13.461 1 97.88 439 GLU B O 1
ATOM 6942 N N . HIS B 1 440 ? 5.922 -13.961 13.164 1 96.88 440 HIS B N 1
ATOM 6943 C CA . HIS B 1 440 ? 5.273 -12.766 13.68 1 96.88 440 HIS B CA 1
ATOM 6944 C C . HIS B 1 440 ? 4.051 -12.398 12.844 1 96.88 440 HIS B C 1
ATOM 6946 O O . HIS B 1 440 ? 2.982 -12.117 13.391 1 96.88 440 HIS B O 1
ATOM 6952 N N . LEU B 1 441 ? 4.188 -12.414 11.555 1 97.94 441 LEU B N 1
ATOM 6953 C CA . LEU B 1 441 ? 3.096 -12.055 10.648 1 97.94 441 LEU B CA 1
ATOM 6954 C C . LEU B 1 441 ? 1.949 -13.055 10.766 1 97.94 441 LEU B C 1
ATOM 6956 O O . LEU B 1 441 ? 0.78 -12.664 10.773 1 97.94 441 LEU B O 1
ATOM 6960 N N . PHE B 1 442 ? 2.242 -14.391 10.828 1 98.38 442 PHE B N 1
ATOM 6961 C CA . PHE B 1 442 ? 1.225 -15.43 10.93 1 98.38 442 PHE B CA 1
ATOM 6962 C C . PHE B 1 442 ? 0.351 -15.211 12.164 1 98.38 442 PHE B C 1
ATOM 6964 O O . PHE B 1 442 ? -0.875 -15.305 12.086 1 98.38 442 PHE B O 1
ATOM 6971 N N . ARG B 1 443 ? 0.971 -14.844 13.289 1 97.19 443 ARG B N 1
ATOM 6972 C CA . ARG B 1 443 ? 0.244 -14.586 14.523 1 97.19 443 ARG B CA 1
ATOM 6973 C C . ARG B 1 443 ? -0.606 -13.328 14.406 1 97.19 443 ARG B C 1
ATOM 6975 O O . ARG B 1 443 ? -1.763 -13.305 14.836 1 97.19 443 ARG B O 1
ATOM 6982 N N . GLU B 1 444 ? -0.036 -12.344 13.828 1 96.88 444 GLU B N 1
ATOM 6983 C CA . GLU B 1 444 ? -0.734 -11.078 13.625 1 96.88 444 GLU B CA 1
ATOM 6984 C C . GLU B 1 444 ? -1.995 -11.266 12.789 1 96.88 444 GLU B C 1
ATOM 6986 O O . GLU B 1 444 ? -2.992 -10.57 12.992 1 96.88 444 GLU B O 1
ATOM 6991 N N . GLU B 1 445 ? -1.938 -12.273 11.891 1 97.94 445 GLU B N 1
ATOM 6992 C CA . GLU B 1 445 ? -3.043 -12.5 10.961 1 97.94 445 GLU B CA 1
ATOM 6993 C C . GLU B 1 445 ? -4.016 -13.539 11.508 1 97.94 445 GLU B C 1
ATOM 6995 O O . GLU B 1 445 ? -4.898 -14.016 10.781 1 97.94 445 GLU B O 1
ATOM 7000 N N . GLY B 1 446 ? -3.838 -13.93 12.742 1 97.56 446 GLY B N 1
ATOM 7001 C CA . GLY B 1 446 ? -4.812 -14.766 13.43 1 97.56 446 GLY B CA 1
ATOM 7002 C C . GLY B 1 446 ? -4.426 -16.234 13.469 1 97.56 446 GLY B C 1
ATOM 7003 O O . GLY B 1 446 ? -5.262 -17.094 13.742 1 97.56 446 GLY B O 1
ATOM 7004 N N . GLY B 1 447 ? -3.186 -16.516 13.156 1 95.94 447 GLY B N 1
ATOM 7005 C CA . GLY B 1 447 ? -2.734 -17.906 13.125 1 95.94 447 GLY B CA 1
ATOM 7006 C C . GLY B 1 447 ? -2.971 -18.641 14.43 1 95.94 447 GLY B C 1
ATOM 7007 O O . GLY B 1 447 ? -3.158 -19.859 14.438 1 95.94 447 GLY B O 1
ATOM 7008 N N . ASP B 1 448 ? -3.018 -17.906 15.547 1 88.81 448 ASP B N 1
ATOM 7009 C CA . ASP B 1 448 ? -3.182 -18.516 16.859 1 88.81 448 ASP B CA 1
ATOM 7010 C C . ASP B 1 448 ? -4.66 -18.734 17.188 1 88.81 448 ASP B C 1
ATOM 7012 O O . ASP B 1 448 ? -4.992 -19.328 18.219 1 88.81 448 ASP B O 1
ATOM 7016 N N . LEU B 1 449 ? -5.492 -18.188 16.453 1 83.94 449 LEU B N 1
ATOM 7017 C CA . LEU B 1 449 ? -6.926 -18.281 16.719 1 83.94 449 LEU B CA 1
ATOM 7018 C C . LEU B 1 449 ? -7.555 -19.406 15.906 1 83.94 449 LEU B C 1
ATOM 7020 O O . LEU B 1 449 ? -8.758 -19.656 16.016 1 83.94 449 LEU B O 1
ATOM 7024 N N . THR B 1 450 ? -6.73 -19.953 15.039 1 71.56 450 THR B N 1
ATOM 7025 C CA . THR B 1 450 ? -7.285 -20.969 14.148 1 71.56 450 THR B CA 1
ATOM 7026 C C . THR B 1 450 ? -6.77 -22.344 14.516 1 71.56 450 THR B C 1
ATOM 7028 O O . THR B 1 450 ? -5.672 -22.484 15.062 1 71.56 450 THR B O 1
#

Foldseek 3Di:
DPPDPPPPPPPDPDPPDFPPPDALVRVVVVCVVFNPFEKEFELVLLLVLLVQLLVLLVVFPFAEAEEEACLFPVQLVSVLSVLVVVHAYEAAFVVSVVSCVVSVRDLCSYEYEYLVLALVRLLVSVVSVHQHYEDAFPVSVVSNLVSLVVNPDRAGAYAFEEALQFDFDALFFDHHPPDSGHAYCDDDPQGHPLNVLVVQLPDPRYHHAYYAYATYAQGQDLVRLQSSLVSVLVSLVVSCVVRVVDAHAEYEHEEHQHDDFADDGDGSSVNCVVCSVSVNVSCVVRNHHYYYYYDHLSSFQSRMKTKWFFADWDDDVPAIETETADWCLQVVCCLVSVGAFAKEWRDDPPDPDVVDPPQQPVPPRYWYAYDAPDPSGTHDHHNSHHCPPRDGGIMMMGGRRGTPRQSNNDCHVHDKRGWYWYQYPVRDIDTSGSIDDSVRSCVVVPVVVD/DPPPPPPPPPPDFDPPDFPPPDALVRVVVVCVVFNPFEKEFALVLLLVLLVQLLVLLVVFPFAEAEEEACLFPVQLVSVLSVLVVVHAYEAAFVVSVVSCVVSVRDLCSYEYEYLVLALVRLLVSVVSVHAHYEDAFPVSVVSNLVSLVVNPDRAGAYAFEEALQFDFDELFFDHHPPDSGHAYCDDDPQGHPLNVLVVQLPDPRYHHAYYAYATYAQTQDLVRLQSSLVSVLVSLVVSCVVHVPDAHAEYEDEEHQHDDFAGDGDGSSVNCVVCSVSSNVSCVVRNHYYYYYYDHLSSFQSRMKTKWFFADWDDDVPAIETETADWCLQVVCCLVSVGAFAKEWRDDPPDDDPVDDLPQPVPPRYWYAYDAPDPSGTHDHHPSHHCPPRDGGIMMMGGRRGTPRQSNNDCHVHDKRGWYWYQYPVRDIDTSGSIDDSVRSCVVVPVVVD

Nearest PDB structures (foldseek):
  1twi-assembly1_A  TM=9.077E-01  e=2.245E-35  Methanocaldococcus jannaschii
  1tuf-assembly1_A  TM=9.177E-01  e=2.727E-34  Methanocaldococcus jannaschii
  1knw-assembly1_A  TM=8.242E-01  e=2.004E-31  Escherichia coli
  6knh-assembly1_B  TM=8.315E-01  e=6.067E-25  Staphylococcus aureus subsp. aureus Mu50
  6knk-assembly2_C-2  TM=8.216E-01  e=1.395E-24  Staphylococcus aureus subsp. aureus Mu50

pLDDT: mean 91.53, std 15.36, range [22.34, 98.94]

Secondary structure (DSSP, 8-state):
---------------------S-HHHHHHHHHHH-SSEEEEEHHHHHHHHHHHHHHTTT-SS-EEEEEEGGG---HHHHHHHHHHT-EEEE-SHHHHHHHHHTT--GGGEEEE-SS--HHHHHHHHHTT--EEEE-SHHHHHHHHHHHHHTSS---EEEEEB--------SEE---TT-SS-B-SS-SSS-SHHHHHHHHHT-SS-EEEEEE---EES---THHHHHHHHHHHHHHHHHHHH-TT----EEE--------SSS----HHHHHHHHHHHHHHHHHHH---EEEEEESHHHHGGGEEEEEEEEEEEEETTEEEEEES--TTT-HHHHHT-----EEEPPPTTS--TTS-------TTEEEE-SSSSTT-B-PPPTT-B-TT--TT-EEEEES-SSSSGGG---GGGPPPPPEEEE-TTS-EEEEE----HHHHHHHTTGGG-/---------------------S-HHHHHHHHHHH-SSEEEEEHHHHHHHHHHHHHHTTT-SS-EEEEEEGGG---HHHHHHHHHHT-EEEE-SHHHHHHHHHTT--GGGEEEE-SS--HHHHHHHHHTT--EEEE-SHHHHHHHHHHHHHTTS---EEEEEB--------SEE---TT-SS-B-SS-SSS-SHHHHHHHHHT-SS-EEEEEE---EES---THHHHHHHHHHHHHHHHHHHH-TT----EEE--------SSS----HHHHHHHHHHHHHHHHHHH---EEEEEESHHHHGGGEEEEEEEEEEEEETTEEEEEES--TTT-HHHHHT-----EEEPPPTTS--TTS-------TTEEEE-SSSSTT-B-PPPTT-B-TT--TT-EEEEES-SSSSGGG---GGGPPPPPEEEE-TTS-EEEEE----HHHHHHHTTGGG-

Radius of gyration: 28.93 Å; Cα contacts (8 Å, |Δi|>4): 2085; chains: 2; bounding box: 78×83×81 Å

InterPro domains:
  IPR000183 Ornithine/DAP/Arg decarboxylase [PR01179] (68-86)
  IPR000183 Ornithine/DAP/Arg decarboxylase [PR01179] (88-100)
  IPR000183 Ornithine/DAP/Arg decarboxylase [PR01179] (205-218)
  IPR000183 Ornithine/DAP/Arg decarboxylase [PR01179] (291-310)
  IPR000183 Ornithine/DAP/Arg decarboxylase [PR01179] (402-415)
  IPR009006 Alanine racemase/group IV decarboxylase, C-terminal [G3DSA:2.40.37.10] (25-442)
  IPR009006 Alanine racemase/group IV decarboxylase, C-terminal [SSF50621] (284-445)
  IPR022644 Orn/DAP/Arg decarboxylase 2, N-terminal [PF02784] (52-301)
  IPR029066 PLP-binding barrel [G3DSA:3.20.20.10] (43-298)
  IPR029066 PLP-binding barrel [SSF51419] (35-303)

Organism: Nitrososphaera gargensis (strain Ga9.2) (NCBI:txid1237085)